Protein 5GY2 (pdb70)

Foldseek 3Di:
DQFDDDDQETEQDPRQDQAQDDDDQRRQEYANEAYAPQEAEQVRCVSNLNHQYYEHEAHPEHREQEANSCANVLNHAEYEHENRACYHYDQRSPPNPCRHAYYEYEQHQDEQCCFAGNNCLSPLQYAEYHHENYAYAAQAHHQSLLRSQNHAYYAHHNHQHQAAACNRQVNQAQEEHAEDHPEQNQNPLQDDPRPCLVVRAASHHNYEYAEYHHANHQPQLSSQLSNLLRNQQHAYAEYEHANNQNQAQAPPGRPGHHAAQRSNQSCLNHLYAEYEHANHQHAELYANRCQSNQNYAYYEHEHHAYAYYDQNSQANPQNYAEYHHHQYAHQAAEQRRPPNHQNYAYYAPENYAHAAYHDARCVSHQNHAYEEHEQYAYQAYDACNCVSNVNHQAYEDANYAHALDPPRLVRVLCVCLVPVRHYDDFHAHHPVRHGSVVDHHD/DLLVLLVQLLVLLVLLLVLLVLLLVLLVVLLVLLVVLLVLLVVLVVQDPVRLVVQVVSQVVNQVSLVVQQVSLPPRDDPPHRQAQQPCQPVADKTDNDSDPPPIDGHGAHHRHCVVLVQNPDGSNPCVPVPSVNNSVSSVSSSVNSVVSSVVSVVSNVVSVVSNVVSVD/DWDDDPLETEQEQPQDQAQDDDDQQRAAYANEAYAHQEAECVRCVSNLNHQYYEHEAHPERREQEANSCANVLNHAYYEHENRACYHYDQNSPPRPCNHAEYEYAQHQDEQCCQAGNNCLSPLQYAEYHHENYQYAAQAHHQSLLRSQNHAYYAHHNHQHQAAACNRQVNQAQEEHAYDHPEQNQNPLQDDPRPCLVVRAARHHNYEYAEYHHEQHQPQLSSLLSNLLRNQQHAYAEYEHANNQNQAQAPPGRPGHHAAQRSNLSCLNHLYAEYEHEHHQHAELDANRPQSNQNYAYYEHEHHAYAYYDQNSCPNPQNYAEYHHHQYAHQAAEQRRCANPQRYAYYAPANYAHAAYHDQRCVRYQNHAEEEHEHYAYQAYDACNCVSNPNHQAYEHANYAHALDPPRLVRVLCVCLVVVNRYDDFHAHHPVRHGSVPDHHD/DLLVLLVQLLVLLVLLLVLLVLLLVLLVVLLVLLVVLLVLLVVLVPQDPVRLVVQVVSQVVNQVSLVVQQVSLPPRDDPRHRQAQQPQQVQADKTDNDSDPPPIDGDGHHHRHCVVLVQNPDGSNPCVPVPSVNNSVSSVSSSVSSVVSSVVSVVSNVVSVVSNVVSVD

InterPro domains:
  IPR000372 Leucine-rich repeat N-terminal domain [PF01462] (23-50)
  IPR000372 Leucine-rich repeat N-terminal domain [SM00013] (23-55)
  IPR001611 Leucine-rich repeat [PF13855] (54-111)
  IPR001611 Leucine-rich repeat [PS51450] (76-97)
  IPR001611 Leucine-rich repeat [PS51450] (100-121)
  IPR003591 Leucine-rich repeat, typical subtype [SM00369] (54-73)
  IPR003591 Leucine-rich repeat, typical subtype [SM00369] (74-97)
  IPR003591 Leucine-rich repeat, typical subtype [SM00369] (98-121)
  IPR003591 Leucine-rich repeat, typical subtype [SM00369] (122-145)
  IPR032675 Leucine-rich repeat domain superfamily [G3DSA:3.80.10.10] (23-119)
  IPR032675 Leucine-rich repeat domain superfamily [G3DSA:3.80.10.10] (120-199)
  IPR050541 Leucine-rich repeat and transmembrane domain-containing protein [PTHR24369] (61-188)

Secondary structure (DSSP, 8-state):
--SEEETTEEE-TTS--SSPPP--TT--EEE--SS---EE-TTTTTT-TT-SEEE--S-STT-EE-TTTTTT-TT--EEE-TT-TT-EE-TTTTTT-TT--EEE-TTS--BTHHHHSSTTTT-TT--EEE-TTSB--S----GGGGG-TT--EEE-TT--B----TTTTGGGTT-EEEEEE-TT-B-TT-STT-GGGGT---TTTT-EEEEEE-TTS---HHHHHHHHHHTTT-EEEEEE-TT-TTTS--TT--SSPPP-TTTTGGGGGS---EEE--SS---EE-TTTTTT-TT--EEE-TTS---EE-TTTTTT-TT--EEE--SS----B-TTTT-S-TT--EEE--SS----B-TTTTTT-TT--EEE--SS--S---TTTTTT-TT--EEE--SS-B---TTTTHHHHHHHHHTTTTB-S--BBTTT--BGGG----/--EEETTEEE-TTS--SSPPP--TT--EEE--SS---EE-TTTTTT-TT-SEEE--S-SS--EE-TTTTTT-TT--EEE-TT-TT-EE-TTTTTT-TT--EEE-TTS--BTHHHHSSTTTT-TT--EEE-TTSB--S----GGGGG-TT--EEE-TT--B----TTTTGGGTT-EEEEEE-TT-B-TT-STT-GGGGG---TTTT-EEEEEE-TTS---HHHHHHHHHHTTT-EEEEEE-TT-TTTS--TT--SSPPP-TTTTGGGGGS---EEE--SS---EE-TTTTTT-TT--EEE-TTS---EE-TTTTTT-TT--EEE--SS----B-TTTSTT-TT--EEE--SS----B-TTTTTT-TT--EEE--SS--S---TTTTTT-TT--EEE--SS-B---TTTTHHHHHHHHHTTTTB-S--BBTTT--BGGG----/-HHHHHHHHHHHHHHHHHHHHHHHHHHHHHHHHHHHHHHHHHHHHT--STTTTHHHHHHHHHHHHHHHHHHHHHH-EETTEESSSSTTTTT-EEEE-SSSTT-EEEE-----SHHHHT-TT--TT-TTTS-HHHHHHHHHHHHHHHHHHHHHHHHHHHHHHHHHHHHH-/-HHHHHHHHHHHHHHHHHHHHHHHHHHHHHHHHHHHHHHHHHHHHT--STTTTHHHHHHHHHHHHHHHHHHHHHH-EETTEESSSSTTTTT-EEEE-SSSTT-EEEE-----SHHHHT-TT--TT-TTTS-HHHHHHHHHHHHHHHHHHHHHHHHHHHHHHHHHHHHH-

Structure (mmCIF, N/CA/C/O backbone):
data_5GY2
#
_entry.id   5GY2
#
_cell.length_a   78.146
_cell.length_b   54.281
_cell.length_c   165.980
_cell.angle_alpha   90.00
_cell.angle_beta   98.62
_cell.angle_gamma   90.00
#
_symmetry.space_group_name_H-M   'P 1 21 1'
#
loop_
_entity.id
_entity.type
_entity.pdbx_description
1 polymer 'Tlr5b protein,Variable lymphocyte receptor B'
2 polymer Flagellin
3 branched 2-acetamido-2-deoxy-beta-D-glucopyranose-(1-4)-2-acetamido-2-deoxy-beta-D-glucopyranose
4 non-polymer 2-acetamido-2-deoxy-beta-D-glucopyranose
5 non-polymer 'TETRAETHYLENE GLYCOL'
6 water water
#
loop_
_atom_site.group_PDB
_atom_site.id
_atom_site.type_symbol
_atom_site.label_atom_id
_atom_site.label_alt_id
_atom_site.label_comp_id
_atom_site.label_asym_id
_atom_site.label_entity_id
_atom_site.label_seq_id
_atom_site.pdbx_PDB_ins_code
_atom_site.Cartn_x
_atom_site.Cartn_y
_atom_site.Cartn_z
_atom_site.occupancy
_atom_site.B_iso_or_equiv
_atom_site.auth_seq_id
_atom_site.auth_comp_id
_atom_site.auth_asym_id
_atom_site.auth_atom_id
_atom_site.pdbx_PDB_model_num
ATOM 1 N N . SER A 1 6 ? 28.411 -13.852 35.172 1.00 46.51 23 SER A N 1
ATOM 2 C CA . SER A 1 6 ? 27.711 -12.865 36.100 1.00 48.06 23 SER A CA 1
ATOM 3 C C . SER A 1 6 ? 27.225 -13.447 37.462 1.00 47.20 23 SER A C 1
ATOM 4 O O . SER A 1 6 ? 26.705 -14.547 37.516 1.00 47.99 23 SER A O 1
ATOM 7 N N . GLU A 1 7 ? 27.357 -12.675 38.539 1.00 47.78 24 GLU A N 1
ATOM 8 C CA . GLU A 1 7 ? 26.977 -13.123 39.924 1.00 47.54 24 GLU A CA 1
ATOM 9 C C . GLU A 1 7 ? 25.458 -13.275 40.151 1.00 45.39 24 GLU A C 1
ATOM 10 O O . GLU A 1 7 ? 24.988 -14.168 40.856 1.00 46.59 24 GLU A O 1
ATOM 16 N N . CYS A 1 8 ? 24.741 -12.323 39.583 1.00 42.63 25 CYS A N 1
ATOM 17 C CA . CYS A 1 8 ? 23.311 -12.117 39.696 1.00 41.12 25 CYS A CA 1
ATOM 18 C C . CYS A 1 8 ? 22.550 -12.932 38.674 1.00 40.73 25 CYS A C 1
ATOM 19 O O . CYS A 1 8 ? 23.101 -13.375 37.703 1.00 41.02 25 CYS A O 1
ATOM 22 N N . SER A 1 9 ? 21.249 -13.054 38.859 1.00 39.97 26 SER A N 1
ATOM 23 C CA . SER A 1 9 ? 20.392 -13.618 37.819 1.00 40.13 26 SER A CA 1
ATOM 24 C C . SER A 1 9 ? 19.782 -12.469 36.991 1.00 39.47 26 SER A C 1
ATOM 25 O O . SER A 1 9 ? 18.968 -11.687 37.503 1.00 38.01 26 SER A O 1
ATOM 28 N N . VAL A 1 10 ? 20.212 -12.333 35.732 1.00 39.91 27 VAL A N 1
ATOM 29 C CA . VAL A 1 10 ? 19.724 -11.275 34.834 1.00 39.79 27 VAL A CA 1
ATOM 30 C C . VAL A 1 10 ? 18.787 -11.827 33.765 1.00 40.28 27 VAL A C 1
ATOM 31 O O . VAL A 1 10 ? 19.220 -12.574 32.920 1.00 41.37 27 VAL A O 1
ATOM 35 N N . ILE A 1 11 ? 17.516 -11.465 33.815 1.00 39.90 28 ILE A N 1
ATOM 36 C CA . ILE A 1 11 ? 16.531 -11.890 32.818 1.00 40.73 28 ILE A CA 1
ATOM 37 C C . ILE A 1 11 ? 15.920 -10.624 32.216 1.00 39.93 28 ILE A C 1
ATOM 38 O O . ILE A 1 11 ? 15.145 -9.915 32.890 1.00 38.13 28 ILE A O 1
ATOM 43 N N . GLY A 1 12 ? 16.288 -10.338 30.971 1.00 39.45 29 GLY A N 1
ATOM 44 C CA . GLY A 1 12 ? 15.741 -9.205 30.232 1.00 39.37 29 GLY A CA 1
ATOM 45 C C . GLY A 1 12 ? 16.170 -7.892 30.841 1.00 38.16 29 GLY A C 1
ATOM 46 O O . GLY A 1 12 ? 17.344 -7.601 30.906 1.00 38.35 29 GLY A O 1
ATOM 47 N N . TYR A 1 13 ? 15.210 -7.127 31.324 1.00 37.26 30 TYR A N 1
ATOM 48 C CA . TYR A 1 13 ? 15.494 -5.840 31.995 1.00 36.62 30 TYR A CA 1
ATOM 49 C C . TYR A 1 13 ? 15.758 -5.919 33.517 1.00 34.96 30 TYR A C 1
ATOM 50 O O . TYR A 1 13 ? 16.070 -4.891 34.168 1.00 33.81 30 TYR A O 1
ATOM 59 N N . ASN A 1 14 ? 15.637 -7.130 34.071 1.00 33.75 31 ASN A N 1
ATOM 60 C CA . ASN A 1 14 ? 15.661 -7.352 35.521 1.00 32.91 31 ASN A CA 1
ATOM 61 C C . ASN A 1 14 ? 16.959 -7.992 36.000 1.00 32.38 31 ASN A C 1
ATOM 62 O O . ASN A 1 14 ? 17.306 -9.075 35.540 1.00 31.42 31 ASN A O 1
ATOM 67 N N . ALA A 1 15 ? 17.657 -7.346 36.941 1.00 30.56 32 ALA A N 1
ATOM 68 C CA . ALA A 1 15 ? 18.779 -8.003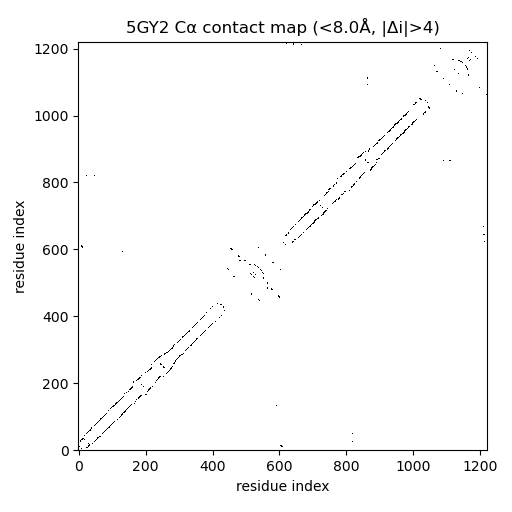 37.636 1.00 30.28 32 ALA A CA 1
ATOM 69 C C . ALA A 1 15 ? 18.378 -8.350 39.056 1.00 29.48 32 ALA A C 1
ATOM 70 O O . ALA A 1 15 ? 18.163 -7.452 39.900 1.00 28.43 32 ALA A O 1
ATOM 72 N N . ILE A 1 16 ? 18.244 -9.644 39.311 1.00 28.62 33 ILE A N 1
ATOM 73 C CA . ILE A 1 16 ? 17.955 -10.136 40.648 1.00 28.17 33 ILE A CA 1
ATOM 74 C C . ILE A 1 16 ? 19.256 -10.524 41.346 1.00 28.50 33 ILE A C 1
ATOM 75 O O . ILE A 1 16 ? 19.862 -11.551 41.021 1.00 28.66 33 ILE A O 1
ATOM 80 N N . CYS A 1 17 ? 19.674 -9.700 42.307 1.00 28.12 34 CYS A N 1
ATOM 81 C CA . CYS A 1 17 ? 20.954 -9.877 42.997 1.00 29.56 34 CYS A CA 1
ATOM 82 C C . CYS A 1 17 ? 20.791 -10.195 44.496 1.00 29.76 34 CYS A C 1
ATOM 83 O O . CYS A 1 17 ? 21.694 -9.925 45.322 1.00 30.31 34 CYS A O 1
ATOM 86 N N . ILE A 1 18 ? 19.646 -10.776 44.843 1.00 29.07 35 ILE A N 1
ATOM 87 C CA . ILE A 1 18 ? 19.276 -11.020 46.240 1.00 28.42 35 ILE A CA 1
ATOM 88 C C . ILE A 1 18 ? 20.176 -12.071 46.876 1.00 29.62 35 ILE A C 1
ATOM 89 O O . ILE A 1 18 ? 20.389 -13.137 46.300 1.00 28.49 35 ILE A O 1
ATOM 94 N N . ASN A 1 19 ? 20.680 -11.774 48.069 1.00 29.97 36 ASN A N 1
ATOM 95 C CA . ASN A 1 19 ? 21.396 -12.771 48.869 1.00 32.19 36 ASN A CA 1
ATOM 96 C C . ASN A 1 19 ? 22.537 -13.441 48.144 1.00 32.98 36 ASN A C 1
ATOM 97 O O . ASN A 1 19 ? 22.567 -14.663 47.997 1.00 34.13 36 ASN A O 1
ATOM 102 N N . ARG A 1 20 ? 23.492 -12.640 47.710 1.00 33.42 37 ARG A N 1
ATOM 103 C CA . ARG A 1 20 ? 24.618 -13.120 46.908 1.00 34.17 37 ARG A CA 1
ATOM 104 C C . ARG A 1 20 ? 25.951 -12.835 47.575 1.00 34.47 37 ARG A C 1
ATOM 105 O O . ARG A 1 20 ? 26.996 -12.987 46.962 1.00 34.47 37 ARG A O 1
ATOM 113 N N . GLY A 1 21 ? 25.910 -12.417 48.835 1.00 33.96 38 GLY A N 1
ATOM 114 C CA . GLY A 1 21 ? 27.130 -12.105 49.578 1.00 34.47 38 GLY A CA 1
ATOM 115 C C . GLY A 1 21 ? 27.891 -10.942 48.977 1.00 34.51 38 GLY A C 1
ATOM 116 O O . GLY A 1 21 ? 29.098 -10.875 49.085 1.00 36.57 38 GLY A O 1
ATOM 117 N N . LEU A 1 22 ? 27.184 -10.018 48.349 1.00 33.29 39 LEU A N 1
ATOM 118 C CA . LEU A 1 22 ? 27.809 -8.860 47.753 1.00 32.92 39 LEU A CA 1
ATOM 119 C C . LEU A 1 22 ? 28.193 -7.822 48.798 1.00 32.98 39 LEU A C 1
ATOM 120 O O . LEU A 1 22 ? 27.389 -7.553 49.680 1.00 31.72 39 LEU A O 1
ATOM 125 N N . HIS A 1 23 ? 29.383 -7.217 48.658 1.00 33.86 40 HIS A N 1
ATOM 126 C CA . HIS A 1 23 ? 29.803 -6.078 49.491 1.00 34.45 40 HIS A CA 1
ATOM 127 C C . HIS A 1 23 ? 29.781 -4.735 48.750 1.00 34.28 40 HIS A C 1
ATOM 128 O O . HIS A 1 23 ? 30.002 -3.686 49.356 1.00 33.42 40 HIS A O 1
ATOM 135 N N . GLN A 1 24 ? 29.506 -4.779 47.437 1.00 34.24 41 GLN A N 1
ATOM 136 C CA . GLN A 1 24 ? 29.336 -3.590 46.617 1.00 33.59 41 GLN A CA 1
ATOM 137 C C . GLN A 1 24 ? 28.360 -3.890 45.485 1.00 32.74 41 GLN A C 1
ATOM 138 O O . GLN A 1 24 ? 28.045 -5.053 45.216 1.00 31.54 41 GLN A O 1
ATOM 144 N N . VAL A 1 25 ? 27.907 -2.837 44.814 1.00 32.13 42 VAL A N 1
ATOM 145 C CA . VAL A 1 25 ? 27.059 -2.983 43.628 1.00 31.41 42 VAL A CA 1
ATOM 146 C C . VAL A 1 25 ? 27.855 -3.750 42.577 1.00 32.20 42 VAL A C 1
ATOM 147 O O . VAL A 1 25 ? 28.949 -3.352 42.215 1.00 32.18 42 VAL A O 1
ATOM 151 N N . PRO A 1 26 ? 27.306 -4.870 42.094 1.00 32.26 43 PRO A N 1
ATOM 152 C CA . PRO A 1 26 ? 28.011 -5.704 41.116 1.00 33.52 43 PRO A CA 1
ATOM 153 C C . PRO A 1 26 ? 27.955 -5.133 39.711 1.00 34.63 43 PRO A C 1
ATOM 154 O O . PRO A 1 26 ? 27.175 -4.217 39.422 1.00 34.52 43 PRO A O 1
ATOM 158 N N . GLU A 1 27 ? 28.773 -5.696 38.839 1.00 36.10 44 GLU A N 1
ATOM 159 C CA . GLU A 1 27 ? 28.754 -5.345 37.425 1.00 37.20 44 GLU A CA 1
ATOM 160 C C . GLU A 1 27 ? 27.528 -5.950 36.731 1.00 36.67 44 GLU A C 1
ATOM 161 O O . GLU A 1 27 ? 27.252 -7.121 36.890 1.00 36.17 44 GLU A O 1
ATOM 167 N N . LEU A 1 28 ? 26.813 -5.136 35.953 1.00 36.56 45 LEU A N 1
ATOM 168 C CA . LEU A 1 28 ? 25.551 -5.558 35.330 1.00 36.06 45 LEU A CA 1
ATOM 169 C C . LEU A 1 28 ? 25.349 -4.933 33.958 1.00 36.87 45 LEU A C 1
ATOM 170 O O . LEU A 1 28 ? 25.872 -3.852 33.683 1.00 37.07 45 LEU A O 1
ATOM 175 N N . PRO A 1 29 ? 24.587 -5.609 33.076 1.00 37.30 46 PRO A N 1
ATOM 176 C CA . PRO A 1 29 ? 24.394 -5.020 31.743 1.00 37.41 46 PRO A CA 1
ATOM 177 C C . PRO A 1 29 ? 23.778 -3.644 31.849 1.00 36.63 46 PRO A C 1
ATOM 178 O O . PRO A 1 29 ? 22.858 -3.428 32.636 1.00 35.72 46 PRO A O 1
ATOM 182 N N . ALA A 1 30 ? 24.300 -2.726 31.051 1.00 36.54 47 ALA A N 1
ATOM 183 C CA . ALA A 1 30 ? 23.850 -1.339 31.063 1.00 36.29 47 ALA A CA 1
ATOM 184 C C . ALA A 1 30 ? 22.348 -1.180 30.796 1.00 34.95 47 ALA A C 1
ATOM 185 O O . ALA A 1 30 ? 21.751 -0.197 31.171 1.00 33.77 47 ALA A O 1
ATOM 187 N N . HIS A 1 31 ? 21.743 -2.136 30.116 1.00 35.75 48 HIS A N 1
ATOM 188 C CA . HIS A 1 31 ? 20.318 -2.029 29.780 1.00 35.74 48 HIS A CA 1
ATOM 189 C C . HIS A 1 31 ? 19.326 -2.464 30.869 1.00 34.84 48 HIS A C 1
ATOM 190 O O . HIS A 1 31 ? 18.117 -2.331 30.648 1.00 34.36 48 HIS A O 1
ATOM 197 N N . VAL A 1 32 ? 19.792 -2.984 32.026 1.00 34.51 49 VAL A N 1
ATOM 198 C CA . VAL A 1 32 ? 18.869 -3.354 33.121 1.00 32.47 49 VAL A CA 1
ATOM 199 C C . VAL A 1 32 ? 18.219 -2.094 33.685 1.00 31.91 49 VAL A C 1
ATOM 200 O O . VAL A 1 32 ? 18.878 -1.064 33.803 1.00 32.69 49 VAL A O 1
ATOM 204 N N . ASN A 1 33 ? 16.918 -2.154 33.951 1.00 30.02 50 ASN A N 1
ATOM 205 C CA . ASN A 1 33 ? 16.201 -1.044 34.540 1.00 29.23 50 ASN A CA 1
ATOM 206 C C . ASN A 1 33 ? 15.543 -1.357 35.911 1.00 27.97 50 ASN A C 1
ATOM 207 O O . ASN A 1 33 ? 14.905 -0.487 36.504 1.00 27.07 50 ASN A O 1
ATOM 212 N N . TYR A 1 34 ? 15.735 -2.582 36.385 1.00 27.00 51 TYR A N 1
ATOM 213 C CA . TYR A 1 34 ? 15.181 -3.103 37.631 1.00 26.60 51 TYR A CA 1
ATOM 214 C C . TYR A 1 34 ? 16.285 -3.897 38.323 1.00 25.90 51 TYR A C 1
ATOM 215 O O . TYR A 1 34 ? 16.805 -4.843 37.770 1.00 26.73 51 TYR A O 1
ATOM 224 N N . VAL A 1 35 ? 16.659 -3.505 39.523 1.00 25.57 52 VAL A N 1
ATOM 225 C CA . VAL A 1 35 ? 17.723 -4.170 40.269 1.00 25.13 52 VAL A CA 1
ATOM 226 C C . VAL A 1 35 ? 17.252 -4.398 41.705 1.00 25.73 52 VAL A C 1
ATOM 227 O O . VAL A 1 35 ? 16.785 -3.445 42.386 1.00 24.85 52 VAL A O 1
ATOM 231 N N . ASP A 1 36 ? 17.363 -5.650 42.148 1.00 25.31 53 ASP A N 1
ATOM 232 C CA . ASP A 1 36 ? 17.118 -6.021 43.511 1.00 25.51 53 ASP A CA 1
ATOM 233 C C . ASP A 1 36 ? 18.422 -6.488 44.149 1.00 24.95 53 ASP A C 1
ATOM 234 O O . ASP A 1 36 ? 18.929 -7.556 43.851 1.00 24.12 53 ASP A O 1
ATOM 239 N N . LEU A 1 37 ? 18.927 -5.686 45.075 1.00 24.23 54 LEU A N 1
ATOM 240 C CA . LEU A 1 37 ? 20.125 -6.034 45.839 1.00 24.61 54 LEU A CA 1
ATOM 241 C C . LEU A 1 37 ? 19.837 -6.357 47.285 1.00 23.65 54 LEU A C 1
ATOM 242 O O . LEU A 1 37 ? 20.737 -6.279 48.128 1.00 24.05 54 LEU A O 1
ATOM 247 N N . SER A 1 38 ? 18.601 -6.712 47.601 1.00 22.56 55 SER A N 1
ATOM 248 C CA . SER A 1 38 ? 18.253 -6.974 48.991 1.00 23.33 55 SER A CA 1
ATOM 249 C C . SER A 1 38 ? 19.022 -8.145 49.613 1.00 23.94 55 SER A C 1
ATOM 250 O O . SER A 1 38 ? 19.465 -9.063 48.909 1.00 23.97 55 SER A O 1
ATOM 253 N N . LEU A 1 39 ? 19.180 -8.076 50.931 1.00 24.26 56 LEU A N 1
ATOM 254 C CA . LEU A 1 39 ? 19.760 -9.163 51.737 1.00 25.22 56 LEU A CA 1
ATOM 255 C C . LEU A 1 39 ? 21.219 -9.384 51.373 1.00 26.49 56 LEU A C 1
ATOM 256 O O . LEU A 1 39 ? 21.644 -10.534 51.252 1.00 26.48 56 LEU A O 1
ATOM 261 N N . ASN A 1 40 ? 21.966 -8.298 51.158 1.00 26.20 57 ASN A N 1
ATOM 262 C CA . ASN A 1 40 ? 23.417 -8.415 50.972 1.00 27.03 57 ASN A CA 1
ATOM 263 C C . ASN A 1 40 ? 24.152 -7.732 52.112 1.00 27.77 57 ASN A C 1
ATOM 264 O O . ASN A 1 40 ? 23.518 -7.373 53.112 1.00 26.63 57 ASN A O 1
ATOM 269 N N . SER A 1 41 ? 25.477 -7.590 51.985 1.00 28.65 58 SER A N 1
ATOM 270 C CA . SER A 1 41 ? 26.283 -6.982 53.015 1.00 29.59 58 SER A CA 1
ATOM 271 C C . SER A 1 41 ? 26.946 -5.723 52.513 1.00 30.10 58 SER A C 1
ATOM 272 O O . SER A 1 41 ? 28.123 -5.489 52.783 1.00 30.47 58 SER A O 1
ATOM 275 N N . ILE A 1 42 ? 26.184 -4.898 51.816 1.00 29.92 59 ILE A N 1
ATOM 276 C CA . ILE A 1 42 ? 26.705 -3.613 51.348 1.00 30.52 59 ILE A CA 1
ATOM 277 C C . ILE A 1 42 ? 26.722 -2.658 52.525 1.00 30.40 59 ILE A C 1
ATOM 278 O O . ILE A 1 42 ? 25.668 -2.321 53.085 1.00 29.69 59 ILE A O 1
ATOM 283 N N . ALA A 1 43 ? 27.922 -2.241 52.912 1.00 31.62 60 ALA A N 1
ATOM 284 C CA . ALA A 1 43 ? 28.116 -1.361 54.081 1.00 32.49 60 ALA A CA 1
ATOM 285 C C . ALA A 1 43 ? 27.965 0.157 53.725 1.00 32.90 60 ALA A C 1
ATOM 286 O O . ALA A 1 43 ? 27.542 0.965 54.547 1.00 32.54 60 ALA A O 1
ATOM 288 N N . GLU A 1 44 ? 28.298 0.514 52.494 1.00 33.98 61 GLU A N 1
ATOM 289 C CA . GLU A 1 44 ? 28.317 1.907 52.036 1.00 35.31 61 GLU A CA 1
ATOM 290 C C . GLU A 1 44 ? 27.941 2.021 50.536 1.00 34.90 61 GLU A C 1
ATOM 291 O O . GLU A 1 44 ? 28.378 1.226 49.738 1.00 35.16 61 GLU A O 1
ATOM 297 N N . LEU A 1 45 ? 27.101 2.981 50.190 1.00 34.09 62 LEU A N 1
ATOM 298 C CA . LEU A 1 45 ? 26.822 3.322 48.809 1.00 34.14 62 LEU A CA 1
ATOM 299 C C . LEU A 1 45 ? 27.264 4.757 48.600 1.00 35.04 62 LEU A C 1
ATOM 300 O O . LEU A 1 45 ? 27.085 5.611 49.502 1.00 35.56 62 LEU A O 1
ATOM 305 N N . ASN A 1 46 ? 27.851 5.016 47.437 1.00 36.02 63 ASN A N 1
ATOM 306 C CA . ASN A 1 46 ? 28.208 6.366 47.027 1.00 36.95 63 ASN A CA 1
ATOM 307 C C . ASN A 1 46 ? 27.992 6.566 45.511 1.00 36.27 63 ASN A C 1
ATOM 308 O O . ASN A 1 46 ? 27.483 5.688 44.831 1.00 34.78 63 ASN A O 1
ATOM 313 N N . GLU A 1 47 ? 28.368 7.730 44.997 1.00 36.44 64 GLU A N 1
ATOM 314 C CA . GLU A 1 47 ? 28.054 8.085 43.615 1.00 36.51 64 GLU A CA 1
ATOM 315 C C . GLU A 1 47 ? 28.635 7.115 42.584 1.00 35.78 64 GLU A C 1
ATOM 316 O O . GLU A 1 47 ? 28.023 6.918 41.543 1.00 35.76 64 GLU A O 1
ATOM 322 N N . THR A 1 48 ? 29.784 6.502 42.875 1.00 35.06 65 THR A N 1
ATOM 323 C CA A THR A 1 48 ? 30.297 5.434 42.008 0.50 35.20 65 THR A CA 1
ATOM 324 C CA B THR A 1 48 ? 30.316 5.423 42.049 0.50 34.59 65 THR A CA 1
ATOM 325 C C . THR A 1 48 ? 29.399 4.189 42.001 1.00 33.78 65 THR A C 1
ATOM 326 O O . THR A 1 48 ? 29.398 3.454 41.039 1.00 33.94 65 THR A O 1
ATOM 333 N N . SER A 1 49 ? 28.624 3.947 43.054 1.00 32.34 66 SER A N 1
ATOM 334 C CA . SER A 1 49 ? 27.847 2.695 43.115 1.00 31.09 66 SER A CA 1
ATOM 335 C C . SER A 1 49 ? 26.902 2.431 41.928 1.00 29.98 66 SER A C 1
ATOM 336 O O . SER A 1 49 ? 26.852 1.322 41.444 1.00 29.44 66 SER A O 1
ATOM 339 N N . PHE A 1 50 ? 26.158 3.440 41.486 1.00 29.55 67 PHE A N 1
ATOM 340 C CA . PHE A 1 50 ? 25.165 3.280 40.420 1.00 28.85 67 PHE A CA 1
ATOM 341 C C . PHE A 1 50 ? 25.537 4.014 39.126 1.00 29.74 67 PHE A C 1
ATOM 342 O O . PHE A 1 50 ? 24.701 4.164 38.209 1.00 29.23 67 PHE A O 1
ATOM 350 N N . SER A 1 51 ? 26.811 4.394 39.041 1.00 29.92 68 SER A N 1
ATOM 351 C CA . SER A 1 51 ? 27.323 5.201 37.937 1.00 31.22 68 SER A CA 1
ATOM 352 C C . SER A 1 51 ? 27.330 4.435 36.621 1.00 31.14 68 SER A C 1
ATOM 353 O O . SER A 1 51 ? 27.435 5.063 35.614 1.00 31.53 68 SER A O 1
ATOM 356 N N . ARG A 1 52 ? 27.268 3.100 36.639 1.00 30.64 69 ARG A N 1
ATOM 357 C CA . ARG A 1 52 ? 27.160 2.323 35.408 1.00 30.97 69 ARG A CA 1
ATOM 358 C C . ARG A 1 52 ? 25.731 1.850 35.068 1.00 29.82 69 ARG A C 1
ATOM 359 O O . ARG A 1 52 ? 25.533 1.173 34.029 1.00 29.75 69 ARG A O 1
ATOM 367 N N . LEU A 1 53 ? 24.753 2.215 35.898 1.00 28.20 70 LEU A N 1
ATOM 368 C CA . LEU A 1 53 ? 23.378 1.760 35.743 1.00 27.91 70 LEU A CA 1
ATOM 369 C C . LEU A 1 53 ? 22.381 2.925 35.565 1.00 27.87 70 LEU A C 1
ATOM 370 O O . LEU A 1 53 ? 21.292 2.904 36.130 1.00 27.59 70 LEU A O 1
ATOM 375 N N . GLN A 1 54 ? 22.738 3.914 34.770 1.00 28.65 71 GLN A N 1
ATOM 376 C CA . GLN A 1 54 ? 21.936 5.128 34.593 1.00 29.47 71 GLN A CA 1
ATOM 377 C C . GLN A 1 54 ? 20.451 4.915 34.207 1.00 29.13 71 GLN A C 1
ATOM 378 O O . GLN A 1 54 ? 19.629 5.812 34.383 1.00 27.73 71 GLN A O 1
ATOM 384 N N . ASP A 1 55 ? 20.095 3.745 33.706 1.00 28.89 72 ASP A N 1
ATOM 385 C CA . ASP A 1 55 ? 18.716 3.549 33.245 1.00 29.31 72 ASP A CA 1
ATOM 386 C C . ASP A 1 55 ? 17.774 2.937 34.285 1.00 28.54 72 ASP A C 1
ATOM 387 O O . ASP A 1 55 ? 16.620 2.685 33.964 1.00 28.09 72 ASP A O 1
ATOM 392 N N . LEU A 1 56 ? 18.233 2.759 35.521 1.00 27.76 73 LEU A N 1
ATOM 393 C CA . LEU A 1 56 ? 17.374 2.214 36.570 1.00 27.43 73 LEU A CA 1
ATOM 394 C C . LEU A 1 56 ? 16.051 2.970 36.725 1.00 26.83 73 LEU A C 1
ATOM 395 O O . LEU A 1 56 ? 16.034 4.204 36.777 1.00 27.48 73 LEU A O 1
ATOM 400 N N . GLN A 1 57 ? 14.958 2.214 36.753 1.00 25.93 74 GLN A N 1
ATOM 401 C CA . GLN A 1 57 ? 13.634 2.742 37.095 1.00 25.57 74 GLN A CA 1
ATOM 402 C C . GLN A 1 57 ? 13.156 2.251 38.465 1.00 24.83 74 GLN A C 1
ATOM 403 O O . GLN A 1 57 ? 12.390 2.930 39.118 1.00 22.82 74 GLN A O 1
ATOM 409 N N . PHE A 1 58 ? 13.602 1.061 38.863 1.00 24.49 75 PHE A N 1
ATOM 410 C CA . PHE A 1 58 ? 13.144 0.392 40.051 1.00 24.53 75 PHE A CA 1
ATOM 411 C C . PHE A 1 58 ? 14.409 -0.194 40.703 1.00 23.79 75 PHE A C 1
ATOM 412 O O . PHE A 1 58 ? 15.082 -1.032 40.112 1.00 23.68 75 PHE A O 1
ATOM 420 N N . LEU A 1 59 ? 14.700 0.250 41.907 1.00 23.48 76 LEU A N 1
ATOM 421 C CA . LEU A 1 59 ? 15.842 -0.204 42.714 1.00 23.51 76 LEU A CA 1
ATOM 422 C C . LEU A 1 59 ? 15.459 -0.574 44.171 1.00 23.46 76 LEU A C 1
ATOM 423 O O . LEU A 1 59 ? 14.890 0.245 44.942 1.00 22.14 76 LEU A O 1
ATOM 428 N N . LYS A 1 60 ? 15.824 -1.792 44.558 1.00 23.86 77 LYS A N 1
ATOM 429 C CA . LYS A 1 60 ? 15.671 -2.263 45.926 1.00 24.42 77 LYS A CA 1
ATOM 430 C C . LYS A 1 60 ? 17.048 -2.510 46.514 1.00 24.18 77 LYS A C 1
ATOM 431 O O . LYS A 1 60 ? 17.838 -3.187 45.918 1.00 24.74 77 LYS A O 1
ATOM 437 N N . VAL A 1 61 ? 17.334 -1.953 47.674 1.00 24.09 78 VAL A N 1
ATOM 438 C CA . VAL A 1 61 ? 18.521 -2.368 48.463 1.00 24.70 78 VAL A CA 1
ATOM 439 C C . VAL A 1 61 ? 18.098 -2.594 49.914 1.00 25.14 78 VAL A C 1
ATOM 440 O O . VAL A 1 61 ? 18.675 -2.030 50.853 1.00 24.87 78 VAL A O 1
ATOM 444 N N . GLU A 1 62 ? 17.105 -3.464 50.086 1.00 24.52 79 GLU A N 1
ATOM 445 C CA . GLU A 1 62 ? 16.521 -3.688 51.399 1.00 24.26 79 GLU A CA 1
ATOM 446 C C . GLU A 1 62 ? 17.366 -4.626 52.224 1.00 24.29 79 GLU A C 1
ATOM 447 O O . GLU A 1 62 ? 18.087 -5.478 51.688 1.00 23.59 79 GLU A O 1
ATOM 453 N N . GLN A 1 63 ? 17.280 -4.393 53.528 1.00 23.52 80 GLN A N 1
ATOM 454 C CA . GLN A 1 63 ? 17.765 -5.284 54.563 1.00 24.58 80 GLN A CA 1
ATOM 455 C C . GLN A 1 63 ? 19.161 -5.800 54.258 1.00 25.05 80 GLN A C 1
ATOM 456 O O . GLN A 1 63 ? 19.381 -6.991 54.123 1.00 25.15 80 GLN A O 1
ATOM 462 N N . GLN A 1 64 ? 20.102 -4.878 54.198 1.00 25.18 81 GLN A N 1
ATOM 463 C CA . GLN A 1 64 ? 21.493 -5.242 54.228 1.00 25.91 81 GLN A CA 1
ATOM 464 C C . GLN A 1 64 ? 21.875 -5.577 55.678 1.00 26.86 81 GLN A C 1
ATOM 465 O O . GLN A 1 64 ? 21.054 -5.416 56.596 1.00 26.50 81 GLN A O 1
ATOM 471 N N . THR A 1 65 ? 23.126 -5.985 55.898 1.00 28.05 82 THR A N 1
ATOM 472 C CA . THR A 1 65 ? 23.681 -6.028 57.256 1.00 29.31 82 THR A CA 1
ATOM 473 C C . THR A 1 65 ? 23.474 -4.655 57.886 1.00 29.57 82 THR A C 1
ATOM 474 O O . THR A 1 65 ? 23.463 -3.649 57.181 1.00 29.59 82 THR A O 1
ATOM 478 N N . PRO A 1 66 ? 23.278 -4.600 59.220 1.00 30.27 83 PRO A N 1
ATOM 479 C CA . PRO A 1 66 ? 22.924 -3.319 59.827 1.00 30.14 83 PRO A CA 1
ATOM 480 C C . PRO A 1 66 ? 23.953 -2.223 59.624 1.00 30.37 83 PRO A C 1
ATOM 481 O O . PRO A 1 66 ? 25.135 -2.497 59.555 1.00 31.94 83 PRO A O 1
ATOM 485 N N . GLY A 1 67 ? 23.499 -0.988 59.533 1.00 29.76 84 GLY A N 1
ATOM 486 C CA . GLY A 1 67 ? 24.409 0.152 59.478 1.00 29.44 84 GLY A CA 1
ATOM 487 C C . GLY A 1 67 ? 24.731 0.719 58.116 1.00 28.68 84 GLY A C 1
ATOM 488 O O . GLY A 1 67 ? 25.662 1.525 57.998 1.00 28.71 84 GLY A O 1
ATOM 489 N N . LEU A 1 68 ? 23.946 0.360 57.089 1.00 27.38 85 LEU A N 1
ATOM 490 C CA . LEU A 1 68 ? 24.209 0.863 55.736 1.00 26.62 85 LEU A CA 1
ATOM 491 C C . LEU A 1 68 ? 24.330 2.394 55.721 1.00 26.66 85 LEU A C 1
ATOM 492 O O . LEU A 1 68 ? 23.445 3.088 56.221 1.00 25.99 85 LEU A O 1
ATOM 497 N N . VAL A 1 69 ? 25.417 2.894 55.129 1.00 27.25 86 VAL A N 1
ATOM 498 C CA . VAL A 1 69 ? 25.669 4.326 54.921 1.00 27.56 86 VAL A CA 1
ATOM 499 C C . VAL A 1 69 ? 25.376 4.694 53.448 1.00 27.92 86 VAL A C 1
ATOM 500 O O . VAL A 1 69 ? 25.851 4.023 52.545 1.00 27.49 86 VAL A O 1
ATOM 504 N N . ILE A 1 70 ? 24.565 5.712 53.218 1.00 27.73 87 ILE A N 1
ATOM 505 C CA . ILE A 1 70 ? 24.281 6.191 51.864 1.00 28.33 87 ILE A CA 1
ATOM 506 C C . ILE A 1 70 ? 24.856 7.571 51.781 1.00 29.43 87 ILE A C 1
ATOM 507 O O . ILE A 1 70 ? 24.402 8.463 52.480 1.00 29.87 87 ILE A O 1
ATOM 512 N N . ARG A 1 71 ? 25.886 7.739 50.975 1.00 31.18 88 ARG A N 1
ATOM 513 C CA . ARG A 1 71 ? 26.541 9.034 50.852 1.00 33.15 88 ARG A CA 1
ATOM 514 C C . ARG A 1 71 ? 25.818 9.959 49.909 1.00 33.04 88 ARG A C 1
ATOM 515 O O . ARG A 1 71 ? 25.034 9.533 49.067 1.00 33.44 88 ARG A O 1
ATOM 523 N N . ASN A 1 72 ? 26.139 11.231 50.042 1.00 34.28 89 ASN A N 1
ATOM 524 C CA . ASN A 1 72 ? 25.708 12.253 49.111 1.00 35.76 89 ASN A CA 1
ATOM 525 C C . ASN A 1 72 ? 25.877 11.803 47.659 1.00 34.70 89 ASN A C 1
ATOM 526 O O . ASN A 1 72 ? 26.898 11.220 47.290 1.00 35.07 89 ASN A O 1
ATOM 531 N N . ASN A 1 73 ? 24.860 12.085 46.851 1.00 34.00 90 ASN A N 1
ATOM 532 C CA . ASN A 1 73 ? 24.873 11.873 45.402 1.00 34.35 90 ASN A CA 1
ATOM 533 C C . ASN A 1 73 ? 24.944 10.408 44.968 1.00 33.67 90 ASN A C 1
ATOM 534 O O . ASN A 1 73 ? 25.204 10.113 43.816 1.00 33.89 90 ASN A O 1
ATOM 539 N N . THR A 1 74 ? 24.652 9.499 45.883 1.00 32.49 91 THR A N 1
ATOM 540 C CA . THR A 1 74 ? 24.623 8.074 45.575 1.00 31.66 91 THR A CA 1
ATOM 541 C C . THR A 1 74 ? 23.748 7.767 44.357 1.00 31.39 91 THR A C 1
ATOM 542 O O . THR A 1 74 ? 24.121 6.971 43.519 1.00 31.26 91 THR A O 1
ATOM 546 N N . PHE A 1 75 ? 22.602 8.422 44.242 1.00 31.52 92 PHE A N 1
ATOM 547 C CA . PHE A 1 75 ? 21.704 8.187 43.100 1.00 32.35 92 PHE A CA 1
ATOM 548 C C . PHE A 1 75 ? 21.691 9.337 42.077 1.00 34.16 92 PHE A C 1
ATOM 549 O O . PHE A 1 75 ? 20.804 9.420 41.216 1.00 33.47 92 PHE A O 1
ATOM 557 N N . ARG A 1 76 ? 22.682 10.217 42.158 1.00 36.29 93 ARG A N 1
ATOM 558 C CA . ARG A 1 76 ? 22.736 11.348 41.243 1.00 38.23 93 ARG A CA 1
ATOM 559 C C . ARG A 1 76 ? 22.901 10.779 39.841 1.00 38.69 93 ARG A C 1
ATOM 560 O O . ARG A 1 76 ? 23.686 9.842 39.631 1.00 40.55 93 ARG A O 1
ATOM 568 N N . GLY A 1 77 ? 22.122 11.250 38.882 1.00 38.03 94 GLY A N 1
ATOM 569 C CA . GLY A 1 77 ? 22.236 10.650 37.533 1.00 37.93 94 GLY A CA 1
ATOM 570 C C . GLY A 1 77 ? 21.353 9.431 37.290 1.00 36.41 94 GLY A C 1
ATOM 571 O O . GLY A 1 77 ? 21.291 8.954 36.168 1.00 37.21 94 GLY A O 1
ATOM 572 N N . LEU A 1 78 ? 20.659 8.928 38.315 1.00 34.29 95 LEU A N 1
ATOM 573 C CA . LEU A 1 78 ? 19.582 7.970 38.090 1.00 32.61 95 LEU A CA 1
ATOM 574 C C . LEU A 1 78 ? 18.300 8.784 37.845 1.00 31.46 95 LEU A C 1
ATOM 575 O O . LEU A 1 78 ? 17.324 8.712 38.615 1.00 29.44 95 LEU A O 1
ATOM 580 N N . SER A 1 79 ? 18.293 9.527 36.752 1.00 30.85 96 SER A N 1
ATOM 581 C CA . SER A 1 79 ? 17.218 10.477 36.483 1.00 31.01 96 SER A CA 1
ATOM 582 C C . SER A 1 79 ? 15.965 9.791 35.965 1.00 29.84 96 SER A C 1
ATOM 583 O O . SER A 1 79 ? 14.933 10.436 35.834 1.00 29.94 96 SER A O 1
ATOM 586 N N . SER A 1 80 ? 16.059 8.492 35.684 1.00 28.73 97 SER A N 1
ATOM 587 C CA . SER A 1 80 ? 14.872 7.664 35.434 1.00 28.27 97 SER A CA 1
ATOM 588 C C . SER A 1 80 ? 14.309 6.854 36.597 1.00 26.32 97 SER A C 1
ATOM 589 O O . SER A 1 80 ? 13.335 6.126 36.377 1.00 24.82 97 SER A O 1
ATOM 592 N N . LEU A 1 81 ? 14.902 6.949 37.802 1.00 24.96 98 LEU A N 1
ATOM 593 C CA . LEU A 1 81 ? 14.479 6.118 38.915 1.00 24.47 98 LEU A CA 1
ATOM 594 C C . LEU A 1 81 ? 13.110 6.586 39.382 1.00 24.33 98 LEU A C 1
ATOM 595 O O . LEU A 1 81 ? 12.926 7.778 39.623 1.00 23.64 98 LEU A O 1
ATOM 600 N N . ILE A 1 82 ? 12.168 5.650 39.468 1.00 23.19 99 ILE A N 1
ATOM 601 C CA . ILE A 1 82 ? 10.777 5.946 39.825 1.00 23.92 99 ILE A CA 1
ATOM 602 C C . ILE A 1 82 ? 10.452 5.388 41.227 1.00 22.91 99 ILE A C 1
ATOM 603 O O . ILE A 1 82 ? 9.681 5.969 41.983 1.00 20.95 99 ILE A O 1
ATOM 608 N N . ILE A 1 83 ? 11.035 4.225 41.541 1.00 22.94 100 ILE A N 1
ATOM 609 C CA . ILE A 1 83 ? 10.775 3.525 42.792 1.00 21.82 100 ILE A CA 1
ATOM 610 C C . ILE A 1 83 ? 12.111 3.154 43.423 1.00 21.49 100 ILE A C 1
ATOM 611 O O . ILE A 1 83 ? 12.928 2.496 42.791 1.00 21.87 100 ILE A O 1
ATOM 616 N N . LEU A 1 84 ? 12.330 3.621 44.644 1.00 21.12 101 LEU A N 1
ATOM 617 C CA . LEU A 1 84 ? 13.485 3.254 45.460 1.00 21.70 101 LEU A CA 1
ATOM 618 C C . LEU A 1 84 ? 13.024 2.647 46.819 1.00 21.07 101 LEU A C 1
ATOM 619 O O . LEU A 1 84 ? 12.305 3.266 47.583 1.00 20.61 101 LEU A O 1
ATOM 624 N N . LYS A 1 85 ? 13.461 1.447 47.109 1.00 21.54 102 LYS A N 1
ATOM 625 C CA . LYS A 1 85 ? 13.114 0.756 48.377 1.00 21.11 102 LYS A CA 1
ATOM 626 C C . LYS A 1 85 ? 14.375 0.476 49.151 1.00 21.46 102 LYS A C 1
ATOM 627 O O . LYS A 1 85 ? 15.246 -0.210 48.677 1.00 21.07 102 LYS A O 1
ATOM 633 N N . LEU A 1 86 ? 14.470 1.050 50.366 1.00 22.11 103 LEU A N 1
ATOM 634 C CA . LEU A 1 86 ? 15.610 0.875 51.250 1.00 22.27 103 LEU A CA 1
ATOM 635 C C . LEU A 1 86 ? 15.184 0.373 52.636 1.00 22.75 103 LEU A C 1
ATOM 636 O O . LEU A 1 86 ? 15.905 0.514 53.631 1.00 23.29 103 LEU A O 1
ATOM 641 N N . ASP A 1 87 ? 14.019 -0.266 52.678 1.00 22.47 104 ASP A N 1
ATOM 642 C CA . ASP A 1 87 ? 13.452 -0.829 53.917 1.00 21.65 104 ASP A CA 1
ATOM 643 C C . ASP A 1 87 ? 14.348 -1.829 54.682 1.00 21.90 104 ASP A C 1
ATOM 644 O O . ASP A 1 87 ? 15.155 -2.552 54.091 1.00 22.07 104 ASP A O 1
ATOM 649 N N . TYR A 1 88 ? 14.157 -1.860 56.008 1.00 20.98 105 TYR A N 1
ATOM 650 C CA . TYR A 1 88 ? 14.752 -2.857 56.903 1.00 21.09 105 TYR A CA 1
ATOM 651 C C . TYR A 1 88 ? 16.280 -2.772 56.938 1.00 21.30 105 TYR A C 1
ATOM 652 O O . TYR A 1 88 ? 16.942 -3.748 57.193 1.00 20.80 105 TYR A O 1
ATOM 661 N N . ASN A 1 89 ? 16.810 -1.570 56.694 1.00 21.23 106 ASN A N 1
ATOM 662 C CA . ASN A 1 89 ? 18.211 -1.271 56.945 1.00 22.75 106 ASN A CA 1
ATOM 663 C C . ASN A 1 89 ? 18.373 -0.671 58.323 1.00 23.60 106 ASN A C 1
ATOM 664 O O . ASN A 1 89 ? 18.189 0.543 58.568 1.00 23.28 106 ASN A O 1
ATOM 669 N N . GLN A 1 90 ? 18.673 -1.560 59.254 1.00 24.63 107 GLN A N 1
ATOM 670 C CA . GLN A 1 90 ? 18.771 -1.220 60.661 1.00 25.50 107 GLN A CA 1
ATOM 671 C C . GLN A 1 90 ? 19.930 -0.255 60.840 1.00 26.01 107 GLN A C 1
ATOM 672 O O . GLN A 1 90 ? 21.021 -0.474 60.305 1.00 25.63 107 GLN A O 1
ATOM 678 N N . PHE A 1 91 ? 19.650 0.805 61.588 1.00 26.20 108 PHE A N 1
ATOM 679 C CA . PHE A 1 91 ? 20.558 1.912 61.799 1.00 27.91 108 PHE A CA 1
ATOM 680 C C . PHE A 1 91 ? 21.064 2.535 60.521 1.00 27.49 108 PHE A C 1
ATOM 681 O O . PHE A 1 91 ? 22.240 2.830 60.420 1.00 28.09 108 PHE A O 1
ATOM 689 N N . LEU A 1 92 ? 20.168 2.720 59.550 1.00 27.42 109 LEU A N 1
ATOM 690 C CA . LEU A 1 92 ? 20.498 3.339 58.258 1.00 27.85 109 LEU A CA 1
ATOM 691 C C . LEU A 1 92 ? 21.110 4.723 58.470 1.00 28.86 109 LEU A C 1
ATOM 692 O O . LEU A 1 92 ? 20.580 5.535 59.246 1.00 28.98 109 LEU A O 1
ATOM 697 N N . GLN A 1 93 ? 22.224 4.987 57.791 1.00 29.74 110 GLN A N 1
ATOM 698 C CA . GLN A 1 93 ? 22.928 6.248 57.958 1.00 30.96 110 GLN A CA 1
ATOM 699 C C . GLN A 1 93 ? 22.849 7.030 56.650 1.00 30.53 110 GLN A C 1
ATOM 700 O O . GLN A 1 93 ? 23.546 6.701 55.698 1.00 30.97 110 GLN A O 1
ATOM 706 N N . LEU A 1 94 ? 22.018 8.066 56.624 1.00 29.48 111 LEU A N 1
ATOM 707 C CA . LEU A 1 94 ? 21.855 8.908 55.453 1.00 29.60 111 LEU A CA 1
ATOM 708 C C . LEU A 1 94 ? 22.627 10.200 55.589 1.00 30.66 111 LEU A C 1
ATOM 709 O O . LEU A 1 94 ? 22.432 10.932 56.551 1.00 30.97 111 LEU A O 1
ATOM 714 N N . GLU A 1 95 ? 23.468 10.522 54.610 1.00 31.09 112 GLU A N 1
ATOM 715 C CA . GLU A 1 95 ? 23.978 11.884 54.502 1.00 32.02 112 GLU A CA 1
ATOM 716 C C . GLU A 1 95 ? 22.864 12.767 53.943 1.00 31.92 112 GLU A C 1
ATOM 717 O O . GLU A 1 95 ? 21.935 12.277 53.290 1.00 32.33 112 GLU A O 1
ATOM 723 N N . THR A 1 96 ? 22.911 14.065 54.198 1.00 32.44 113 THR A N 1
ATOM 724 C CA . THR A 1 96 ? 21.739 14.890 53.907 1.00 32.31 113 THR A CA 1
ATOM 725 C C . THR A 1 96 ? 21.467 15.082 52.400 1.00 32.02 113 THR A C 1
ATOM 726 O O . THR A 1 96 ? 20.337 15.425 52.030 1.00 32.45 113 THR A O 1
ATOM 730 N N . GLY A 1 97 ? 22.461 14.850 51.542 1.00 31.27 114 GLY A N 1
ATOM 731 C CA . GLY A 1 97 ? 22.242 14.857 50.095 1.00 31.23 114 GLY A CA 1
ATOM 732 C C . GLY A 1 97 ? 22.182 13.469 49.461 1.00 30.25 114 GLY A C 1
ATOM 733 O O . GLY A 1 97 ? 22.456 13.309 48.259 1.00 30.83 114 GLY A O 1
ATOM 734 N N . ALA A 1 98 ? 21.855 12.469 50.270 1.00 29.27 115 ALA A N 1
ATOM 735 C CA . ALA A 1 98 ? 21.781 11.080 49.834 1.00 28.94 115 ALA A CA 1
ATOM 736 C C . ALA A 1 98 ? 20.876 10.932 48.618 1.00 28.88 115 ALA A C 1
ATOM 737 O O . ALA A 1 98 ? 21.127 10.093 47.744 1.00 28.69 115 ALA A O 1
ATOM 739 N N . PHE A 1 99 ? 19.827 11.754 48.551 1.00 28.34 116 PHE A N 1
ATOM 740 C CA . PHE A 1 99 ? 18.822 11.652 47.455 1.00 27.64 116 PHE A CA 1
ATOM 741 C C . PHE A 1 99 ? 18.935 12.713 46.379 1.00 28.31 116 PHE A C 1
ATOM 742 O O . PHE A 1 99 ? 18.027 12.830 45.534 1.00 27.51 116 PHE A O 1
ATOM 750 N N . ASN A 1 100 ? 20.053 13.449 46.365 1.00 28.88 117 ASN A N 1
ATOM 751 C CA . ASN A 1 100 ? 20.355 14.344 45.240 1.00 30.68 117 ASN A CA 1
ATOM 752 C C . ASN A 1 100 ? 20.164 13.658 43.888 1.00 30.19 117 ASN A C 1
ATOM 753 O O . ASN A 1 100 ? 20.521 12.491 43.724 1.00 30.42 117 ASN A O 1
ATOM 758 N N . GLY A 1 101 ? 19.583 14.382 42.941 1.00 30.53 118 GLY A N 1
ATOM 759 C CA . GLY A 1 101 ? 19.389 13.879 41.570 1.00 30.24 118 GLY A CA 1
ATOM 760 C C . GLY A 1 101 ? 18.086 13.145 41.272 1.00 28.84 118 GLY A C 1
ATOM 761 O O . GLY A 1 101 ? 17.759 12.848 40.086 1.00 28.76 118 GLY A O 1
ATOM 762 N N . LEU A 1 102 ? 17.279 12.940 42.297 1.00 27.70 119 LEU A N 1
ATOM 763 C CA . LEU A 1 102 ? 16.105 12.074 42.183 1.00 27.07 119 LEU A CA 1
ATOM 764 C C . LEU A 1 102 ? 14.817 12.864 42.004 1.00 27.00 119 LEU A C 1
ATOM 765 O O . LEU A 1 102 ? 13.777 12.576 42.637 1.00 25.90 119 LEU A O 1
ATOM 770 N N . ALA A 1 103 ? 14.875 13.847 41.124 1.00 27.79 120 ALA A N 1
ATOM 771 C CA . ALA A 1 103 ? 13.717 14.738 40.822 1.00 29.31 120 ALA A CA 1
ATOM 772 C C . ALA A 1 103 ? 12.514 13.987 40.226 1.00 29.13 120 ALA A C 1
ATOM 773 O O . ALA A 1 103 ? 11.368 14.436 40.372 1.00 29.79 120 ALA A O 1
ATOM 775 N N . ASN A 1 104 ? 12.760 12.851 39.588 1.00 28.57 121 ASN A N 1
ATOM 776 C CA . ASN A 1 104 ? 11.672 12.043 39.027 1.00 28.15 121 ASN A CA 1
ATOM 777 C C . ASN A 1 104 ? 11.157 10.882 39.875 1.00 27.30 121 ASN A C 1
ATOM 778 O O . ASN A 1 104 ? 10.225 10.171 39.441 1.00 26.70 121 ASN A O 1
ATOM 783 N N . LEU A 1 105 ? 11.761 10.665 41.057 1.00 25.68 122 LEU A N 1
ATOM 784 C CA . LEU A 1 105 ? 11.376 9.586 41.911 1.00 24.41 122 LEU A CA 1
ATOM 785 C C . LEU A 1 105 ? 9.931 9.785 42.330 1.00 24.17 122 LEU A C 1
ATOM 786 O O . LEU A 1 105 ? 9.551 10.885 42.715 1.00 23.24 122 LEU A O 1
ATOM 791 N N . GLU A 1 106 ? 9.163 8.699 42.313 1.00 23.88 123 GLU A N 1
ATOM 792 C CA . GLU A 1 106 ? 7.755 8.736 42.707 1.00 23.90 123 GLU A CA 1
ATOM 793 C C . GLU A 1 106 ? 7.427 8.009 44.016 1.00 23.54 123 GLU A C 1
ATOM 794 O O . GLU A 1 106 ? 6.466 8.372 44.695 1.00 22.66 123 GLU A O 1
ATOM 800 N N . VAL A 1 107 ? 8.183 6.961 44.327 1.00 22.61 124 VAL A N 1
ATOM 801 C CA . VAL A 1 107 ? 7.955 6.138 45.510 1.00 21.82 124 VAL A CA 1
ATOM 802 C C . VAL A 1 107 ? 9.274 5.977 46.252 1.00 21.48 124 VAL A C 1
ATOM 803 O O . VAL A 1 107 ? 10.291 5.620 45.650 1.00 22.08 124 VAL A O 1
ATOM 807 N N . LEU A 1 108 ? 9.272 6.286 47.535 1.00 21.08 125 LEU A N 1
ATOM 808 C CA . LEU A 1 108 ? 10.438 6.027 48.430 1.00 20.37 125 LEU A CA 1
ATOM 809 C C . LEU A 1 108 ? 9.971 5.249 49.668 1.00 19.51 125 LEU A C 1
ATOM 810 O O . LEU A 1 108 ? 9.128 5.740 50.404 1.00 19.48 125 LEU A O 1
ATOM 815 N N . THR A 1 109 ? 10.535 4.072 49.913 1.00 19.65 126 THR A N 1
ATOM 816 C CA . THR A 1 109 ? 10.156 3.295 51.078 1.00 19.63 126 THR A CA 1
ATOM 817 C C . THR A 1 109 ? 11.356 3.106 52.007 1.00 20.29 126 THR A C 1
ATOM 818 O O . THR A 1 109 ? 12.425 2.738 51.569 1.00 19.68 126 THR A O 1
ATOM 822 N N . LEU A 1 110 ? 11.130 3.403 53.293 1.00 19.56 127 LEU A N 1
ATOM 823 C CA . LEU A 1 110 ? 12.141 3.428 54.338 1.00 20.64 127 LEU A CA 1
ATOM 824 C C . LEU A 1 110 ? 11.559 2.868 55.647 1.00 20.61 127 LEU A C 1
ATOM 825 O O . LEU A 1 110 ? 11.705 3.445 56.715 1.00 21.87 127 LEU A O 1
ATOM 830 N N . THR A 1 111 ? 10.915 1.722 55.546 1.00 20.93 128 THR A N 1
ATOM 831 C CA . THR A 1 111 ? 10.345 1.031 56.696 1.00 20.45 128 THR A CA 1
ATOM 832 C C . THR A 1 111 ? 11.411 0.450 57.549 1.00 20.71 128 THR A C 1
ATOM 833 O O . THR A 1 111 ? 12.339 -0.165 57.047 1.00 20.23 128 THR A O 1
ATOM 837 N N . GLN A 1 112 ? 11.259 0.688 58.849 1.00 21.01 129 GLN A N 1
ATOM 838 C CA . GLN A 1 112 ? 12.070 0.115 59.929 1.00 21.35 129 GLN A CA 1
ATOM 839 C C . GLN A 1 112 ? 13.570 0.301 59.755 1.00 21.70 129 GLN A C 1
ATOM 840 O O . GLN A 1 112 ? 14.361 -0.677 59.708 1.00 21.70 129 GLN A O 1
ATOM 846 N N . CYS A 1 113 ? 13.951 1.563 59.616 1.00 20.93 130 CYS A N 1
ATOM 847 C CA . CYS A 1 113 ? 15.344 1.928 59.410 1.00 22.18 130 CYS A CA 1
ATOM 848 C C . CYS A 1 113 ? 15.942 2.748 60.570 1.00 22.30 130 CYS A C 1
ATOM 849 O O . CYS A 1 113 ? 17.005 3.338 60.424 1.00 22.62 130 CYS A O 1
ATOM 852 N N . ASN A 1 114 ? 15.252 2.737 61.712 1.00 22.39 131 ASN A N 1
ATOM 853 C CA . ASN A 1 114 ? 15.601 3.486 62.924 1.00 23.10 131 ASN A CA 1
ATOM 854 C C . ASN A 1 114 ? 15.710 4.980 62.689 1.00 23.34 131 ASN A C 1
ATOM 855 O O . ASN A 1 114 ? 16.471 5.652 63.393 1.00 24.17 131 ASN A O 1
ATOM 860 N N . LEU A 1 115 ? 14.927 5.515 61.764 1.00 23.18 132 LEU A N 1
ATOM 861 C CA . LEU A 1 115 ? 15.029 6.952 61.470 1.00 23.89 132 LEU A CA 1
ATOM 862 C C . LEU A 1 115 ? 14.271 7.798 62.470 1.00 24.46 132 LEU A C 1
ATOM 863 O O . LEU A 1 115 ? 13.289 7.364 63.033 1.00 24.79 132 LEU A O 1
ATOM 868 N N . ASP A 1 116 ? 14.696 9.030 62.681 1.00 25.89 133 ASP A N 1
ATOM 869 C CA . ASP A 1 116 ? 13.945 9.889 63.579 1.00 26.59 133 ASP A CA 1
ATOM 870 C C . ASP A 1 116 ? 13.267 11.002 62.838 1.00 25.47 133 ASP A C 1
ATOM 871 O O . ASP A 1 116 ? 13.349 11.039 61.654 1.00 24.56 133 ASP A O 1
ATOM 876 N N . GLY A 1 117 ? 12.603 11.907 63.567 1.00 26.01 134 GLY A N 1
ATOM 877 C CA . GLY A 1 117 ? 11.841 13.022 62.981 1.00 25.22 134 GLY A CA 1
ATOM 878 C C . GLY A 1 117 ? 12.616 13.971 62.116 1.00 25.51 134 GLY A C 1
ATOM 879 O O . GLY A 1 117 ? 12.032 14.626 61.252 1.00 24.95 134 GLY A O 1
ATOM 880 N N . ALA A 1 118 ? 13.936 14.034 62.305 1.00 26.02 135 ALA A N 1
ATOM 881 C CA . ALA A 1 118 ? 14.779 14.891 61.459 1.00 27.28 135 ALA A CA 1
ATOM 882 C C . ALA A 1 118 ? 14.757 14.431 60.000 1.00 26.80 135 ALA A C 1
ATOM 883 O O . ALA A 1 118 ? 15.100 15.200 59.093 1.00 28.23 135 ALA A O 1
ATOM 885 N N . VAL A 1 119 ? 14.337 13.200 59.724 1.00 25.51 136 VAL A N 1
ATOM 886 C CA . VAL A 1 119 ? 14.329 12.760 58.339 1.00 24.89 136 VAL A CA 1
ATOM 887 C C . VAL A 1 119 ? 13.266 13.513 57.513 1.00 25.35 136 VAL A C 1
ATOM 888 O O . VAL A 1 119 ? 13.408 13.656 56.291 1.00 26.01 136 VAL A O 1
ATOM 892 N N . LEU A 1 120 ? 12.213 13.982 58.178 1.00 24.93 137 LEU A N 1
ATOM 893 C CA . LEU A 1 120 ? 11.177 14.811 57.569 1.00 25.53 137 LEU A CA 1
ATOM 894 C C . LEU A 1 120 ? 11.429 16.332 57.691 1.00 26.62 137 LEU A C 1
ATOM 895 O O . LEU A 1 120 ? 10.974 17.095 56.833 1.00 25.25 137 LEU A O 1
ATOM 900 N N . SER A 1 121 ? 12.124 16.757 58.766 1.00 27.74 138 SER A N 1
ATOM 901 C CA . SER A 1 121 ? 12.326 18.193 59.061 1.00 29.44 138 SER A CA 1
ATOM 902 C C . SER A 1 121 ? 13.624 18.727 58.478 1.00 30.89 138 SER A C 1
ATOM 903 O O . SER A 1 121 ? 13.730 19.935 58.242 1.00 31.72 138 SER A O 1
ATOM 906 N N . GLY A 1 122 ? 14.599 17.832 58.252 1.00 30.76 139 GLY A N 1
ATOM 907 C CA . GLY A 1 122 ? 15.847 18.151 57.520 1.00 31.13 139 GLY A CA 1
ATOM 908 C C . GLY A 1 122 ? 15.713 18.163 56.004 1.00 31.04 139 GLY A C 1
ATOM 909 O O . GLY A 1 122 ? 14.610 18.098 55.464 1.00 31.18 139 GLY A O 1
ATOM 910 N N . ASN A 1 123 ? 16.849 18.232 55.303 1.00 31.63 140 ASN A N 1
ATOM 911 C CA . ASN A 1 123 ? 16.881 18.382 53.849 1.00 31.21 140 ASN A CA 1
ATOM 912 C C . ASN A 1 123 ? 16.971 17.079 53.071 1.00 30.04 140 ASN A C 1
ATOM 913 O O . ASN A 1 123 ? 17.105 17.110 51.849 1.00 29.98 140 ASN A O 1
ATOM 918 N N . PHE A 1 124 ? 16.820 15.945 53.760 1.00 28.75 141 PHE A N 1
ATOM 919 C CA . PHE A 1 124 ? 16.914 14.639 53.123 1.00 27.78 141 PHE A CA 1
ATOM 920 C C . PHE A 1 124 ? 16.024 14.531 51.893 1.00 27.30 141 PHE A C 1
ATOM 921 O O . PHE A 1 124 ? 16.465 14.047 50.887 1.00 27.66 141 PHE A O 1
ATOM 929 N N . PHE A 1 125 ? 14.781 14.989 51.966 1.00 27.00 142 PHE A N 1
ATOM 930 C CA . PHE A 1 125 ? 13.814 14.781 50.887 1.00 26.85 142 PHE A CA 1
ATOM 931 C C . PHE A 1 125 ? 13.670 16.022 49.980 1.00 28.22 142 PHE A C 1
ATOM 932 O O . PHE A 1 125 ? 12.867 16.047 49.059 1.00 28.34 142 PHE A O 1
ATOM 940 N N . LYS A 1 126 ? 14.443 17.060 50.223 1.00 29.45 143 LYS A N 1
ATOM 941 C CA . LYS A 1 126 ? 14.336 18.259 49.378 1.00 30.51 143 LYS A CA 1
ATOM 942 C C . LYS A 1 126 ? 14.440 17.979 47.866 1.00 30.84 143 LYS A C 1
ATOM 943 O O . LYS A 1 126 ? 13.701 18.567 47.092 1.00 31.36 143 LYS A O 1
ATOM 949 N N . PRO A 1 127 ? 15.324 17.060 47.441 1.00 29.98 144 PRO A N 1
ATOM 950 C CA . PRO A 1 127 ? 15.457 16.871 45.978 1.00 30.21 144 PRO A CA 1
ATOM 951 C C . PRO A 1 127 ? 14.257 16.160 45.333 1.00 29.37 144 PRO A C 1
ATOM 952 O O . PRO A 1 127 ? 14.140 16.122 44.108 1.00 29.40 144 PRO A O 1
ATOM 956 N N . LEU A 1 128 ? 13.376 15.597 46.148 1.00 28.10 145 LEU A N 1
ATOM 957 C CA . LEU A 1 128 ? 12.357 14.693 45.648 1.00 27.57 145 LEU A CA 1
ATOM 958 C C . LEU A 1 128 ? 11.109 15.438 45.167 1.00 27.41 145 LEU A C 1
ATOM 959 O O . LEU A 1 128 ? 10.034 15.281 45.709 1.00 27.35 145 LEU A O 1
ATOM 964 N N . THR A 1 129 ? 11.252 16.248 44.150 1.00 28.48 146 THR A N 1
ATOM 965 C CA . THR A 1 129 ? 10.152 17.136 43.773 1.00 29.68 146 THR A CA 1
ATOM 966 C C . THR A 1 129 ? 8.966 16.418 43.142 1.00 28.91 146 THR A C 1
ATOM 967 O O . THR A 1 129 ? 7.865 16.927 43.226 1.00 29.23 146 THR A O 1
ATOM 971 N N . SER A 1 130 ? 9.164 15.251 42.529 1.00 27.61 147 SER A N 1
ATOM 972 C CA . SER A 1 130 ? 8.035 14.522 41.975 1.00 27.08 147 SER A CA 1
ATOM 973 C C . SER A 1 130 ? 7.448 13.471 42.923 1.00 25.85 147 SER A C 1
ATOM 974 O O . SER A 1 130 ? 6.603 12.704 42.495 1.00 25.28 147 SER A O 1
ATOM 977 N N . LEU A 1 131 ? 7.922 13.379 44.163 1.00 25.19 148 LEU A N 1
ATOM 978 C CA . LEU A 1 131 ? 7.503 12.325 45.052 1.00 24.64 148 LEU A CA 1
ATOM 979 C C . LEU A 1 131 ? 5.981 12.249 45.210 1.00 24.20 148 LEU A C 1
ATOM 980 O O . LEU A 1 131 ? 5.330 13.250 45.476 1.00 23.01 148 LEU A O 1
ATOM 985 N N . GLU A 1 132 ? 5.465 11.028 45.086 1.00 23.99 149 GLU A N 1
ATOM 986 C CA . GLU A 1 132 ? 4.057 10.715 45.295 1.00 24.77 149 GLU A CA 1
ATOM 987 C C . GLU A 1 132 ? 3.775 9.959 46.562 1.00 24.23 149 GLU A C 1
ATOM 988 O O . GLU A 1 132 ? 2.718 10.179 47.182 1.00 23.85 149 GLU A O 1
ATOM 994 N N . MET A 1 133 ? 4.675 9.038 46.922 1.00 23.94 150 MET A N 1
ATOM 995 C CA . MET A 1 133 ? 4.438 8.102 48.032 1.00 23.46 150 MET A CA 1
ATOM 996 C C . MET A 1 133 ? 5.686 7.957 48.890 1.00 22.67 150 MET A C 1
ATOM 997 O O . MET A 1 133 ? 6.765 7.590 48.386 1.00 22.87 150 MET A O 1
ATOM 1002 N N . LEU A 1 134 ? 5.532 8.176 50.183 1.00 21.04 151 LEU A N 1
ATOM 1003 C CA . LEU A 1 134 ? 6.630 8.035 51.153 1.00 20.37 151 LEU A CA 1
ATOM 1004 C C . LEU A 1 134 ? 6.232 7.087 52.246 1.00 19.07 151 LEU A C 1
ATOM 1005 O O . LEU A 1 134 ? 5.306 7.318 52.942 1.00 18.96 151 LEU A O 1
ATOM 1010 N N . VAL A 1 135 ? 6.917 5.960 52.382 1.00 19.44 152 VAL A N 1
ATOM 1011 C CA . VAL A 1 135 ? 6.580 4.984 53.438 1.00 17.74 152 VAL A CA 1
ATOM 1012 C C . VAL A 1 135 ? 7.677 4.997 54.498 1.00 18.71 152 VAL A C 1
ATOM 1013 O O . VAL A 1 135 ? 8.846 4.704 54.200 1.00 18.53 152 VAL A O 1
ATOM 1017 N N . LEU A 1 136 ? 7.297 5.369 55.734 1.00 18.68 153 LEU A N 1
ATOM 1018 C CA . LEU A 1 136 ? 8.226 5.538 56.847 1.00 19.00 153 LEU A CA 1
ATOM 1019 C C . LEU A 1 136 ? 7.764 4.769 58.069 1.00 19.02 153 LEU A C 1
ATOM 1020 O O . LEU A 1 136 ? 7.996 5.189 59.229 1.00 19.22 153 LEU A O 1
ATOM 1025 N N . ARG A 1 137 ? 7.120 3.618 57.822 1.00 19.54 154 ARG A N 1
ATOM 1026 C CA . ARG A 1 137 ? 6.558 2.797 58.895 1.00 19.45 154 ARG A CA 1
ATOM 1027 C C . ARG A 1 137 ? 7.630 2.335 59.816 1.00 19.61 154 ARG A C 1
ATOM 1028 O O . ARG A 1 137 ? 8.728 2.029 59.347 1.00 18.76 154 ARG A O 1
ATOM 1036 N N . ASP A 1 138 ? 7.284 2.171 61.097 1.00 21.00 155 ASP A N 1
ATOM 1037 C CA . ASP A 1 138 ? 8.126 1.433 62.070 1.00 21.40 155 ASP A CA 1
ATOM 1038 C C . ASP A 1 138 ? 9.502 2.081 62.266 1.00 22.06 155 ASP A C 1
ATOM 1039 O O . ASP A 1 138 ? 10.537 1.410 62.425 1.00 22.48 155 ASP A O 1
ATOM 1044 N N . ASN A 1 139 ? 9.530 3.396 62.308 1.00 21.92 156 ASN A N 1
ATOM 1045 C CA . ASN A 1 139 ? 10.771 4.084 62.624 1.00 22.64 156 ASN A CA 1
ATOM 1046 C C . ASN A 1 139 ? 10.710 4.653 64.053 1.00 23.80 156 AS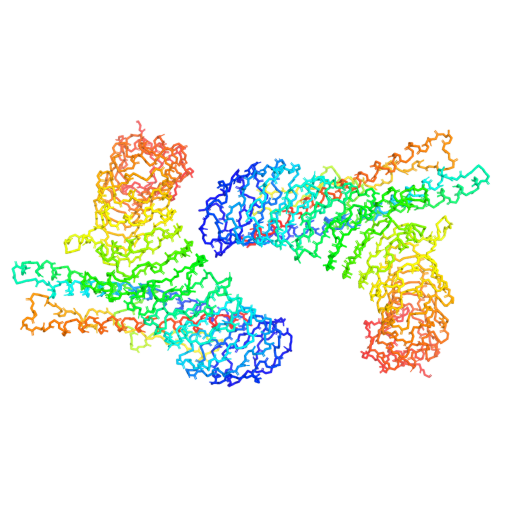N A C 1
ATOM 1047 O O . ASN A 1 139 ? 9.931 4.159 64.879 1.00 22.90 156 ASN A O 1
ATOM 1052 N N . ASN A 1 140 ? 11.526 5.667 64.345 1.00 25.15 157 ASN A N 1
ATOM 1053 C CA . ASN A 1 140 ? 11.558 6.329 65.658 1.00 26.96 157 ASN A CA 1
ATOM 1054 C C . ASN A 1 140 ? 11.196 7.813 65.526 1.00 26.53 157 ASN A C 1
ATOM 1055 O O . ASN A 1 140 ? 11.853 8.684 66.113 1.00 26.86 157 ASN A O 1
ATOM 1060 N N . ILE A 1 141 ? 10.157 8.083 64.733 1.00 25.46 158 ILE A N 1
ATOM 1061 C CA . ILE A 1 141 ? 9.657 9.431 64.492 1.00 25.30 158 ILE A CA 1
ATOM 1062 C C . ILE A 1 141 ? 8.664 9.783 65.634 1.00 26.73 158 ILE A C 1
ATOM 1063 O O . ILE A 1 141 ? 7.621 9.134 65.790 1.00 26.59 158 ILE A O 1
ATOM 1068 N N . LYS A 1 142 ? 9.017 10.776 66.456 1.00 27.54 159 LYS A N 1
ATOM 1069 C CA . LYS A 1 142 ? 8.220 11.133 67.645 1.00 28.41 159 LYS A CA 1
ATOM 1070 C C . LYS A 1 142 ? 7.355 12.371 67.452 1.00 28.29 159 LYS A C 1
ATOM 1071 O O . LYS A 1 142 ? 6.375 12.582 68.159 1.00 27.77 159 LYS A O 1
ATOM 1077 N N . LYS A 1 143 ? 7.748 13.200 66.498 1.00 27.77 160 LYS A N 1
ATOM 1078 C CA . LYS A 1 143 ? 6.912 14.285 66.032 1.00 28.12 160 LYS A CA 1
ATOM 1079 C C . LYS A 1 143 ? 7.008 14.316 64.499 1.00 26.80 160 LYS A C 1
ATOM 1080 O O . LYS A 1 143 ? 8.085 14.082 63.959 1.00 26.24 160 LYS A O 1
ATOM 1086 N N . ILE A 1 144 ? 5.888 14.623 63.841 1.00 25.73 161 ILE A N 1
ATOM 1087 C CA . ILE A 1 144 ? 5.774 14.748 62.393 1.00 25.65 161 ILE A CA 1
ATOM 1088 C C . ILE A 1 144 ? 5.859 16.238 61.997 1.00 26.49 161 ILE A C 1
ATOM 1089 O O . ILE A 1 144 ? 4.881 16.988 62.129 1.00 25.69 161 ILE A O 1
ATOM 1094 N N . GLN A 1 145 ? 7.035 16.647 61.521 1.00 26.95 162 GLN A N 1
ATOM 1095 C CA . GLN A 1 145 ? 7.313 18.065 61.229 1.00 27.59 162 GLN A CA 1
ATOM 1096 C C . GLN A 1 145 ? 8.005 18.229 59.896 1.00 26.86 162 GLN A C 1
ATOM 1097 O O . GLN A 1 145 ? 9.220 18.425 59.838 1.00 26.49 162 GLN A O 1
ATOM 1103 N N . PRO A 1 146 ? 7.225 18.135 58.807 1.00 26.15 163 PRO A N 1
ATOM 1104 C CA . PRO A 1 146 ? 7.772 18.266 57.485 1.00 26.57 163 PRO A CA 1
ATOM 1105 C C . PRO A 1 146 ? 8.351 19.675 57.198 1.00 27.20 163 PRO A C 1
ATOM 1106 O O . PRO A 1 146 ? 7.773 20.689 57.575 1.00 27.33 163 PRO A O 1
ATOM 1110 N N . ALA A 1 147 ? 9.507 19.691 56.536 1.00 27.49 164 ALA A N 1
ATOM 1111 C CA . ALA A 1 147 ? 10.196 20.909 56.139 1.00 27.75 164 ALA A CA 1
ATOM 1112 C C . ALA A 1 147 ? 9.404 21.650 55.081 1.00 28.26 164 ALA A C 1
ATOM 1113 O O . ALA A 1 147 ? 8.514 21.098 54.417 1.00 27.28 164 ALA A O 1
ATOM 1115 N N . SER A 1 148 ? 9.750 22.914 54.909 1.00 29.81 165 SER A N 1
ATOM 1116 C CA . SER A 1 148 ? 8.972 23.803 54.064 1.00 31.12 165 SER A CA 1
ATOM 1117 C C . SER A 1 148 ? 8.914 23.401 52.602 1.00 30.54 165 SER A C 1
ATOM 1118 O O . SER A 1 148 ? 7.929 23.686 51.949 1.00 30.99 165 SER A O 1
ATOM 1121 N N . PHE A 1 149 ? 9.935 22.724 52.088 1.00 30.96 166 PHE A N 1
ATOM 1122 C CA . PHE A 1 149 ? 9.914 22.288 50.691 1.00 30.57 166 PHE A CA 1
ATOM 1123 C C . PHE A 1 149 ? 8.743 21.347 50.362 1.00 29.84 166 PHE A C 1
ATOM 1124 O O . PHE A 1 149 ? 8.384 21.168 49.202 1.00 30.66 166 PHE A O 1
ATOM 1132 N N . PHE A 1 150 ? 8.147 20.717 51.359 1.00 28.78 167 PHE A N 1
ATOM 1133 C CA . PHE A 1 150 ? 6.975 19.871 51.095 1.00 27.88 167 PHE A CA 1
ATOM 1134 C C . PHE A 1 150 ? 5.852 20.702 50.444 1.00 28.77 167 PHE A C 1
ATOM 1135 O O . PHE A 1 150 ? 5.003 20.154 49.722 1.00 27.45 167 PHE A O 1
ATOM 1143 N N . LEU A 1 151 ? 5.856 22.009 50.700 1.00 29.46 168 LEU A N 1
ATOM 1144 C CA . LEU A 1 151 ? 4.853 22.898 50.129 1.00 31.18 168 LEU A CA 1
ATOM 1145 C C . LEU A 1 151 ? 4.819 22.819 48.609 1.00 32.84 168 LEU A C 1
ATOM 1146 O O . LEU A 1 151 ? 3.757 22.967 48.004 1.00 34.41 168 LEU A O 1
ATOM 1151 N N . ASN A 1 152 ? 5.975 22.569 47.999 1.00 33.91 169 ASN A N 1
ATOM 1152 C CA . ASN A 1 152 ? 6.119 22.558 46.567 1.00 34.40 169 ASN A CA 1
ATOM 1153 C C . ASN A 1 152 ? 6.204 21.163 45.945 1.00 33.34 169 ASN A C 1
ATOM 1154 O O . ASN A 1 152 ? 6.443 21.061 44.756 1.00 32.04 169 ASN A O 1
ATOM 1159 N N . MET A 1 153 ? 5.996 20.112 46.737 1.00 32.13 170 MET A N 1
ATOM 1160 C CA . MET A 1 153 ? 5.938 18.742 46.212 1.00 31.65 170 MET A CA 1
ATOM 1161 C C . MET A 1 153 ? 4.495 18.474 45.787 1.00 32.02 170 MET A C 1
ATOM 1162 O O . MET A 1 153 ? 3.649 17.967 46.560 1.00 31.84 170 MET A O 1
ATOM 1167 N N . ARG A 1 154 ? 4.199 18.847 44.563 1.00 32.92 171 ARG A N 1
ATOM 1168 C CA . ARG A 1 154 ? 2.814 18.962 44.097 1.00 34.04 171 ARG A CA 1
ATOM 1169 C C . ARG A 1 154 ? 2.152 17.682 43.717 1.00 32.55 171 ARG A C 1
ATOM 1170 O O . ARG A 1 154 ? 0.955 17.668 43.493 1.00 32.41 171 ARG A O 1
ATOM 1178 N N . ARG A 1 155 ? 2.905 16.600 43.640 1.00 31.79 172 ARG A N 1
ATOM 1179 C CA . ARG A 1 155 ? 2.295 15.308 43.398 1.00 31.18 172 ARG A CA 1
ATOM 1180 C C . ARG A 1 155 ? 2.275 14.447 44.654 1.00 29.28 172 ARG A C 1
ATOM 1181 O O . ARG A 1 155 ? 1.906 13.285 44.577 1.00 28.70 172 ARG A O 1
ATOM 1189 N N . PHE A 1 156 ? 2.660 15.002 45.797 1.00 27.80 173 PHE A N 1
ATOM 1190 C CA . PHE A 1 156 ? 2.771 14.203 47.018 1.00 27.01 173 PHE A CA 1
ATOM 1191 C C . PHE A 1 156 ? 1.393 13.854 47.596 1.00 25.88 173 PHE A C 1
ATOM 1192 O O . PHE A 1 156 ? 0.646 14.751 47.986 1.00 25.88 173 PHE A O 1
ATOM 1200 N N . HIS A 1 157 ? 1.054 12.566 47.657 1.00 24.89 174 HIS A N 1
ATOM 1201 C CA . HIS A 1 157 ? -0.329 12.190 48.021 1.00 24.99 174 HIS A CA 1
ATOM 1202 C C . HIS A 1 157 ? -0.564 10.950 48.883 1.00 24.04 174 HIS A C 1
ATOM 1203 O O . HIS A 1 157 ? -1.698 10.701 49.343 1.00 23.38 174 HIS A O 1
ATOM 1210 N N . VAL A 1 158 ? 0.514 10.217 49.173 1.00 22.97 175 VAL A N 1
ATOM 1211 C CA . VAL A 1 158 ? 0.487 9.057 50.013 1.00 21.69 175 VAL A CA 1
ATOM 1212 C C . VAL A 1 158 ? 1.604 9.124 51.048 1.00 21.64 175 VAL A C 1
ATOM 1213 O O . VAL A 1 158 ? 2.767 9.215 50.693 1.00 20.80 175 VAL A O 1
ATOM 1217 N N . LEU A 1 159 ? 1.239 9.096 52.335 1.00 20.57 176 LEU A N 1
ATOM 1218 C CA . LEU A 1 159 ? 2.230 9.074 53.435 1.00 20.84 176 LEU A CA 1
ATOM 1219 C C . LEU A 1 159 ? 1.853 8.007 54.432 1.00 20.90 176 LEU A C 1
ATOM 1220 O O . LEU A 1 159 ? 0.731 8.001 54.936 1.00 20.80 176 LEU A O 1
ATOM 1225 N N . ASP A 1 160 ? 2.792 7.144 54.767 1.00 21.00 177 ASP A N 1
ATOM 1226 C CA . ASP A 1 160 ? 2.516 6.092 55.744 1.00 20.21 177 ASP A CA 1
ATOM 1227 C C . ASP A 1 160 ? 3.483 6.150 56.905 1.00 20.35 177 ASP A C 1
ATOM 1228 O O . ASP A 1 160 ? 4.695 5.939 56.730 1.00 22.16 177 ASP A O 1
ATOM 1233 N N . LEU A 1 161 ? 2.966 6.465 58.094 1.00 19.59 178 LEU A N 1
ATOM 1234 C CA . LEU A 1 161 ? 3.783 6.567 59.315 1.00 19.24 178 LEU A CA 1
ATOM 1235 C C . LEU A 1 161 ? 3.434 5.517 60.393 1.00 19.20 178 LEU A C 1
ATOM 1236 O O . LEU A 1 161 ? 3.868 5.627 61.546 1.00 20.02 178 LEU A O 1
ATOM 1241 N N . THR A 1 162 ? 2.742 4.457 59.982 1.00 19.04 179 THR A N 1
ATOM 1242 C CA . THR A 1 162 ? 2.330 3.382 60.851 1.00 19.18 179 THR A CA 1
ATOM 1243 C C . THR A 1 162 ? 3.448 2.885 61.743 1.00 20.28 179 THR A C 1
ATOM 1244 O O . THR A 1 162 ? 4.552 2.645 61.288 1.00 19.80 179 THR A O 1
ATOM 1248 N N . PHE A 1 163 ? 3.131 2.752 63.023 1.00 21.22 180 PHE A N 1
ATOM 1249 C CA . PHE A 1 163 ? 4.013 2.206 64.051 1.00 22.84 180 PHE A CA 1
ATOM 1250 C C . PHE A 1 163 ? 5.092 3.129 64.570 1.00 23.48 180 PHE A C 1
ATOM 1251 O O . PHE A 1 163 ? 5.914 2.706 65.383 1.00 25.94 180 PHE A O 1
ATOM 1259 N N . ASN A 1 164 ? 5.113 4.389 64.163 1.00 23.17 181 ASN A N 1
ATOM 1260 C CA . ASN A 1 164 ? 5.971 5.350 64.873 1.00 22.87 181 ASN A CA 1
ATOM 1261 C C . ASN A 1 164 ? 5.285 5.823 66.123 1.00 23.30 181 ASN A C 1
ATOM 1262 O O . ASN A 1 164 ? 4.107 6.147 66.094 1.00 23.22 181 ASN A O 1
ATOM 1267 N N . LYS A 1 165 ? 6.020 5.900 67.218 1.00 23.63 182 LYS A N 1
ATOM 1268 C CA . LYS A 1 165 ? 5.472 6.382 68.488 1.00 23.80 182 LYS A CA 1
ATOM 1269 C C . LYS A 1 165 ? 5.457 7.911 68.540 1.00 23.71 182 LYS A C 1
ATOM 1270 O O . LYS A 1 165 ? 6.394 8.534 68.983 1.00 21.36 182 LYS A O 1
ATOM 1273 N N . VAL A 1 166 ? 4.386 8.488 67.984 1.00 23.71 183 VAL A N 1
ATOM 1274 C CA . VAL A 1 166 ? 4.243 9.932 67.877 1.00 24.28 183 VAL A CA 1
ATOM 1275 C C . VAL A 1 166 ? 3.538 10.479 69.124 1.00 24.71 183 VAL A C 1
ATOM 1276 O O . VAL A 1 166 ? 2.443 10.041 69.501 1.00 24.01 183 VAL A O 1
ATOM 1280 N N . LYS A 1 167 ? 4.187 11.417 69.771 1.00 25.31 184 LYS A N 1
ATOM 1281 C CA . LYS A 1 167 ? 3.667 12.002 70.971 1.00 26.82 184 LYS A CA 1
ATOM 1282 C C . LYS A 1 167 ? 2.333 12.709 70.773 1.00 26.30 184 LYS A C 1
ATOM 1283 O O . LYS A 1 167 ? 1.413 12.516 71.560 1.00 26.48 184 LYS A O 1
ATOM 1289 N N . SER A 1 168 ? 2.241 13.519 69.730 1.00 26.08 185 SER A N 1
ATOM 1290 C CA . SER A 1 168 ? 1.068 14.321 69.448 1.00 26.27 185 SER A CA 1
ATOM 1291 C C . SER A 1 168 ? 1.179 14.890 68.052 1.00 26.80 185 SER A C 1
ATOM 1292 O O . SER A 1 168 ? 2.269 14.945 67.492 1.00 25.22 185 SER A O 1
ATOM 1295 N N . ILE A 1 169 ? 0.061 15.289 67.476 1.00 27.54 186 ILE A N 1
ATOM 1296 C CA . ILE A 1 169 ? 0.090 16.040 66.221 1.00 28.59 186 ILE A CA 1
ATOM 1297 C C . ILE A 1 169 ? -0.733 17.290 66.357 1.00 29.11 186 ILE A C 1
ATOM 1298 O O . ILE A 1 169 ? -1.850 17.247 66.892 1.00 30.19 186 ILE A O 1
ATOM 1303 N N . CYS A 1 170 ? -0.188 18.414 65.919 1.00 28.98 187 CYS A N 1
ATOM 1304 C CA A CYS A 1 170 ? -0.940 19.657 65.949 0.50 29.73 187 CYS A CA 1
ATOM 1305 C CA B CYS A 1 170 ? -0.903 19.679 65.980 0.50 29.63 187 CYS A CA 1
ATOM 1306 C C . CYS A 1 170 ? -0.728 20.457 64.674 1.00 29.64 187 CYS A C 1
ATOM 1307 O O . CYS A 1 170 ? 0.076 20.064 63.823 1.00 27.93 187 CYS A O 1
ATOM 1312 N N . GLU A 1 171 ? -1.486 21.548 64.539 1.00 30.06 188 GLU A N 1
ATOM 1313 C CA . GLU A 1 171 ? -1.430 22.431 63.375 1.00 30.23 188 GLU A CA 1
ATOM 1314 C C . GLU A 1 171 ? 0.009 22.868 63.087 1.00 31.06 188 GLU A C 1
ATOM 1315 O O . GLU A 1 171 ? 0.465 22.844 61.940 1.00 30.53 188 GLU A O 1
ATOM 1321 N N . GLU A 1 172 ? 0.763 23.229 64.116 1.00 31.47 189 GLU A N 1
ATOM 1322 C CA . GLU A 1 172 ? 2.107 23.734 63.856 1.00 32.97 189 GLU A CA 1
ATOM 1323 C C . GLU A 1 172 ? 3.027 22.638 63.299 1.00 32.26 189 GLU A C 1
ATOM 1324 O O . GLU A 1 172 ? 3.931 22.927 62.538 1.00 32.96 189 GLU A O 1
ATOM 1330 N N . ASP A 1 173 ? 2.783 21.378 63.655 1.00 31.38 190 ASP A N 1
ATOM 1331 C CA . ASP A 1 173 ? 3.616 20.273 63.169 1.00 30.73 190 ASP A CA 1
ATOM 1332 C C . ASP A 1 173 ? 3.465 20.025 61.682 1.00 29.91 190 ASP A C 1
ATOM 1333 O O . ASP A 1 173 ? 4.446 19.847 60.987 1.00 28.03 190 ASP A O 1
ATOM 1338 N N . LEU A 1 174 ? 2.212 19.999 61.243 1.00 29.43 191 LEU A N 1
ATOM 1339 C CA . LEU A 1 174 ? 1.822 19.586 59.901 1.00 29.71 191 LEU A CA 1
ATOM 1340 C C . LEU A 1 174 ? 1.687 20.765 58.934 1.00 30.18 191 LEU A C 1
ATOM 1341 O O . LEU A 1 174 ? 1.140 20.613 57.852 1.00 28.57 191 LEU A O 1
ATOM 1346 N N . LEU A 1 175 ? 2.166 21.942 59.355 1.00 30.58 192 LEU A N 1
ATOM 1347 C CA . LEU A 1 175 ? 2.062 23.183 58.582 1.00 31.53 192 LEU A CA 1
ATOM 1348 C C . LEU A 1 175 ? 2.344 22.971 57.095 1.00 31.32 192 LEU A C 1
ATOM 1349 O O . LEU A 1 175 ? 1.572 23.373 56.202 1.00 32.05 192 LEU A O 1
ATOM 1354 N N . ASN A 1 176 ? 3.485 22.368 56.839 1.00 29.96 193 ASN A N 1
ATOM 1355 C CA . ASN A 1 176 ? 3.977 22.242 55.491 1.00 28.68 193 ASN A CA 1
ATOM 1356 C C . ASN A 1 176 ? 3.314 21.152 54.663 1.00 28.36 193 ASN A C 1
ATOM 1357 O O . ASN A 1 176 ? 3.708 20.957 53.492 1.00 28.00 193 ASN A O 1
ATOM 1362 N N . PHE A 1 177 ? 2.329 20.458 55.250 1.00 27.81 194 PHE A N 1
ATOM 1363 C CA . PHE A 1 177 ? 1.396 19.635 54.498 1.00 28.31 194 PHE A CA 1
ATOM 1364 C C . PHE A 1 177 ? 0.115 20.371 54.166 1.00 29.69 194 PHE A C 1
ATOM 1365 O O . PHE A 1 177 ? -0.770 19.821 53.501 1.00 29.71 194 PHE A O 1
ATOM 1373 N N . GLN A 1 178 ? -0.018 21.625 54.589 1.00 31.10 195 GLN A N 1
ATOM 1374 C CA . GLN A 1 178 ? -1.243 22.340 54.273 1.00 31.25 195 GLN A CA 1
ATOM 1375 C C . GLN A 1 178 ? -1.380 22.544 52.773 1.00 31.33 195 GLN A C 1
ATOM 1376 O O . GLN A 1 178 ? -0.406 22.735 52.058 1.00 30.82 195 GLN A O 1
ATOM 1382 N N . GLY A 1 179 ? -2.620 22.498 52.303 1.00 31.25 196 GLY A N 1
ATOM 1383 C CA . GLY A 1 179 ? -2.911 22.640 50.903 1.00 31.60 196 GLY A CA 1
ATOM 1384 C C . GLY A 1 179 ? -2.857 21.328 50.120 1.00 31.19 196 GLY A C 1
ATOM 1385 O O . GLY A 1 179 ? -3.190 21.310 48.966 1.00 32.29 196 GLY A O 1
ATOM 1386 N N . LYS A 1 180 ? -2.433 20.237 50.730 1.00 30.36 197 LYS A N 1
ATOM 1387 C CA . LYS A 1 180 ? -2.330 18.955 50.027 1.00 30.08 197 LYS A CA 1
ATOM 1388 C C . LYS A 1 180 ? -3.673 18.222 49.933 1.00 29.75 197 LYS A C 1
ATOM 1389 O O . LYS A 1 180 ? -4.572 18.406 50.789 1.00 28.14 197 LYS A O 1
ATOM 1395 N N . HIS A 1 181 ? -3.803 17.402 48.891 1.00 29.60 198 HIS A N 1
ATOM 1396 C CA . HIS A 1 181 ? -4.789 16.359 48.887 1.00 30.20 198 HIS A CA 1
ATOM 1397 C C . HIS A 1 181 ? -4.083 15.030 49.019 1.00 28.54 198 HIS A C 1
ATOM 1398 O O . HIS A 1 181 ? -3.395 14.584 48.103 1.00 29.52 198 HIS A O 1
ATOM 1405 N N . PHE A 1 182 ? -4.244 14.384 50.158 1.00 27.69 199 PHE A N 1
ATOM 1406 C CA . PHE A 1 182 ? -3.735 13.051 50.318 1.00 26.21 199 PHE A CA 1
ATOM 1407 C C . PHE A 1 182 ? -4.766 12.088 49.812 1.00 25.72 199 PHE A C 1
ATOM 1408 O O . PHE A 1 182 ? -5.929 12.221 50.147 1.00 26.57 199 PHE A O 1
ATOM 1416 N N . THR A 1 183 ? -4.352 11.085 49.036 1.00 24.94 200 THR A N 1
ATOM 1417 C CA . THR A 1 183 ? -5.226 9.971 48.746 1.00 23.73 200 THR A CA 1
ATOM 1418 C C . THR A 1 183 ? -5.189 8.987 49.913 1.00 22.68 200 THR A C 1
ATOM 1419 O O . THR A 1 183 ? -6.195 8.385 50.244 1.00 21.41 200 THR A O 1
ATOM 1423 N N . LEU A 1 184 ? -4.041 8.856 50.561 1.00 22.17 201 LEU A N 1
ATOM 1424 C CA . LEU A 1 184 ? -3.921 8.019 51.721 1.00 21.40 201 LEU A CA 1
ATOM 1425 C C . LEU A 1 184 ? -3.010 8.643 52.731 1.00 21.86 201 LEU A C 1
ATOM 1426 O O . LEU A 1 184 ? -1.831 8.912 52.430 1.00 21.43 201 LEU A O 1
ATOM 1431 N N . LEU A 1 185 ? -3.544 8.890 53.925 1.00 21.66 202 LEU A N 1
ATOM 1432 C CA . LEU A 1 185 ? -2.717 9.382 55.052 1.00 21.41 202 LEU A CA 1
ATOM 1433 C C . LEU A 1 185 ? -2.822 8.319 56.107 1.00 21.45 202 LEU A C 1
ATOM 1434 O O . LEU A 1 185 ? -3.884 8.129 56.739 1.00 21.71 202 LEU A O 1
ATOM 1439 N N . ARG A 1 186 ? -1.755 7.559 56.276 1.00 20.54 203 ARG A N 1
ATOM 1440 C CA . ARG A 1 186 ? -1.836 6.443 57.179 1.00 22.15 203 ARG A CA 1
ATOM 1441 C C . ARG A 1 186 ? -1.028 6.754 58.415 1.00 21.27 203 ARG A C 1
ATOM 1442 O O . ARG A 1 186 ? 0.226 6.775 58.376 1.00 21.33 203 ARG A O 1
ATOM 1450 N N . LEU A 1 187 ? -1.794 7.092 59.464 1.00 20.48 204 LEU A N 1
ATOM 1451 C CA . LEU A 1 187 ? -1.305 7.413 60.802 1.00 20.02 204 LEU A CA 1
ATOM 1452 C C . LEU A 1 187 ? -1.836 6.356 61.803 1.00 19.65 204 LEU A C 1
ATOM 1453 O O . LEU A 1 187 ? -2.386 6.671 62.832 1.00 20.92 204 LEU A O 1
ATOM 1458 N N . SER A 1 188 ? -1.609 5.107 61.480 1.00 19.11 205 SER A N 1
ATOM 1459 C CA . SER A 1 188 ? -2.117 3.989 62.222 1.00 19.64 205 SER A CA 1
ATOM 1460 C C . SER A 1 188 ? -1.105 3.652 63.269 1.00 19.77 205 SER A C 1
ATOM 1461 O O . SER A 1 188 ? 0.104 3.733 62.998 1.00 19.98 205 SER A O 1
ATOM 1464 N N . SER A 1 189 ? -1.600 3.284 64.462 1.00 20.04 206 SER A N 1
ATOM 1465 C CA . SER A 1 189 ? -0.791 2.799 65.584 1.00 20.30 206 SER A CA 1
ATOM 1466 C C . SER A 1 189 ? 0.383 3.673 65.890 1.00 20.51 206 SER A C 1
ATOM 1467 O O . SER A 1 189 ? 1.488 3.193 66.136 1.00 19.97 206 SER A O 1
ATOM 1470 N N . ILE A 1 190 ? 0.129 4.977 65.920 1.00 20.45 207 ILE A N 1
ATOM 1471 C CA . ILE A 1 190 ? 1.152 5.917 66.350 1.00 20.64 207 ILE A CA 1
ATOM 1472 C C . ILE A 1 190 ? 0.944 6.379 67.793 1.00 22.42 207 ILE A C 1
ATOM 1473 O O . ILE A 1 190 ? 1.784 7.089 68.334 1.00 23.36 207 ILE A O 1
ATOM 1478 N N . THR A 1 191 ? -0.182 5.974 68.391 1.00 23.28 208 THR A N 1
ATOM 1479 C CA . THR A 1 191 ? -0.465 6.079 69.848 1.00 24.90 208 THR A CA 1
ATOM 1480 C C . THR A 1 191 ? -0.858 7.486 70.325 1.00 24.31 208 THR A C 1
ATOM 1481 O O . THR A 1 191 ? -1.902 7.643 70.971 1.00 25.14 208 THR A O 1
ATOM 1485 N N . LEU A 1 192 ? -0.049 8.497 70.022 1.00 24.00 209 LEU A N 1
ATOM 1486 C CA . LEU A 1 192 ? -0.408 9.908 70.334 1.00 25.02 209 LEU A CA 1
ATOM 1487 C C . LEU A 1 192 ? -0.588 10.030 71.829 1.00 26.15 209 LEU A C 1
ATOM 1488 O O . LEU A 1 192 ? -1.588 10.553 72.327 1.00 26.19 209 LEU A O 1
ATOM 1493 N N . GLN A 1 193 ? 0.379 9.556 72.576 1.00 27.03 210 GLN A N 1
ATOM 1494 C CA A GLN A 1 193 ? 0.238 9.331 74.011 0.50 28.01 210 GLN A CA 1
ATOM 1495 C CA B GLN A 1 193 ? -0.024 9.425 73.927 0.50 28.26 210 GLN A CA 1
ATOM 1496 C C . GLN A 1 193 ? 0.070 10.629 74.816 1.00 28.08 210 GLN A C 1
ATOM 1497 O O . GLN A 1 193 ? -0.608 10.646 75.769 1.00 26.89 210 GLN A O 1
ATOM 1508 N N . ASP A 1 194 ? 0.727 11.696 74.403 1.00 28.43 211 ASP A N 1
ATOM 1509 C CA . ASP A 1 194 ? 0.568 12.943 75.128 1.00 29.29 211 ASP A CA 1
ATOM 1510 C C . ASP A 1 194 ? -0.848 13.528 75.002 1.00 29.43 211 ASP A C 1
ATOM 1511 O O . ASP A 1 194 ? -1.219 14.344 75.833 1.00 29.82 211 ASP A O 1
ATOM 1516 N N . MET A 1 195 ? -1.628 13.168 73.982 1.00 29.55 212 MET A N 1
ATOM 1517 C CA . MET A 1 195 ? -2.903 13.879 73.736 1.00 30.63 212 MET A CA 1
ATOM 1518 C C . MET A 1 195 ? -4.032 13.357 74.627 1.00 31.99 212 MET A C 1
ATOM 1519 O O . MET A 1 195 ? -5.041 12.871 74.151 1.00 32.55 212 MET A O 1
ATOM 1524 N N . ASN A 1 196 ? -3.861 13.467 75.935 1.00 34.27 213 ASN A N 1
ATOM 1525 C CA . ASN A 1 196 ? -4.835 12.922 76.885 1.00 35.84 213 ASN A CA 1
ATOM 1526 C C . ASN A 1 196 ? -5.758 14.000 77.463 1.00 36.40 213 ASN A C 1
ATOM 1527 O O . ASN A 1 196 ? -5.728 15.154 77.047 1.00 34.79 213 ASN A O 1
ATOM 1532 N N . GLU A 1 197 ? -6.526 13.606 78.473 1.00 37.52 214 GLU A N 1
ATOM 1533 C CA . GLU A 1 197 ? -7.669 14.405 78.982 1.00 39.09 214 GLU A CA 1
ATOM 1534 C C . GLU A 1 197 ? -7.240 15.782 79.554 1.00 38.83 214 GLU A C 1
ATOM 1535 O O . GLU A 1 197 ? -7.942 16.786 79.367 1.00 39.30 214 GLU A O 1
ATOM 1541 N N . TYR A 1 198 ? -6.049 15.840 80.144 1.00 38.04 215 TYR A N 1
ATOM 1542 C CA . TYR A 1 198 ? -5.587 17.050 80.819 1.00 39.04 215 TYR A CA 1
ATOM 1543 C C . TYR A 1 198 ? -4.404 17.798 80.144 1.00 37.79 215 TYR A C 1
ATOM 1544 O O . TYR A 1 198 ? -3.795 18.689 80.748 1.00 37.83 215 TYR A O 1
ATOM 1553 N N . TRP A 1 199 ? -4.095 17.442 78.902 1.00 35.57 216 TRP A N 1
ATOM 1554 C CA . TRP A 1 199 ? -2.936 18.000 78.198 1.00 34.83 216 TRP A CA 1
ATOM 1555 C C . TRP A 1 199 ? -3.205 19.443 77.771 1.00 34.99 216 TRP A C 1
ATOM 1556 O O . TRP A 1 199 ? -4.196 19.739 77.090 1.00 34.39 216 TRP A O 1
ATOM 1567 N N . LEU A 1 200 ? -2.311 20.342 78.149 1.00 35.66 217 LEU A N 1
ATOM 1568 C CA . LEU A 1 200 ? -2.465 21.754 77.809 1.00 36.35 217 LEU A CA 1
ATOM 1569 C C . LEU A 1 200 ? -2.330 22.056 76.325 1.00 35.77 217 LEU A C 1
ATOM 1570 O O . LEU A 1 200 ? -2.660 23.197 75.894 1.00 35.52 217 LEU A O 1
ATOM 1575 N N . GLY A 1 201 ? -1.863 21.055 75.558 1.00 33.33 218 GLY A N 1
ATOM 1576 C CA . GLY A 1 201 ? -1.638 21.218 74.154 1.00 32.38 218 GLY A CA 1
ATOM 1577 C C . GLY A 1 201 ? -2.974 21.358 73.478 1.00 32.26 218 GLY A C 1
ATOM 1578 O O . GLY A 1 201 ? -3.063 21.948 72.420 1.00 32.74 218 GLY A O 1
ATOM 1579 N N . TRP A 1 202 ? -4.035 20.863 74.100 1.00 31.42 219 TRP A N 1
ATOM 1580 C CA . TRP A 1 202 ? -5.341 20.921 73.462 1.00 31.79 219 TRP A CA 1
ATOM 1581 C C . TRP A 1 202 ? -5.780 22.352 73.162 1.00 33.29 219 TRP A C 1
ATOM 1582 O O . TRP A 1 202 ? -6.385 22.627 72.147 1.00 33.62 219 TRP A O 1
ATOM 1593 N N . GLU A 1 203 ? -5.446 23.276 74.043 1.00 33.52 220 GLU A N 1
ATOM 1594 C CA . GLU A 1 203 ? -5.874 24.653 73.881 1.00 35.05 220 GLU A CA 1
ATOM 1595 C C . GLU A 1 203 ? -5.265 25.328 72.669 1.00 35.98 220 GLU A C 1
ATOM 1596 O O . GLU A 1 203 ? -5.876 26.233 72.133 1.00 36.74 220 GLU A O 1
ATOM 1598 N N . LYS A 1 204 ? -4.080 24.876 72.250 1.00 36.73 221 LYS A N 1
ATOM 1599 C CA . LYS A 1 204 ? -3.236 25.543 71.228 1.00 37.96 221 LYS A CA 1
ATOM 1600 C C . LYS A 1 204 ? -2.975 24.641 70.007 1.00 36.35 221 LYS A C 1
ATOM 1601 O O . LYS A 1 204 ? -2.266 25.006 69.089 1.00 35.95 221 LYS A O 1
ATOM 1607 N N . CYS A 1 205 ? -3.542 23.455 70.008 1.00 35.30 222 CYS A N 1
ATOM 1608 C CA A CYS A 1 205 ? -3.248 22.467 68.991 0.50 34.07 222 CYS A CA 1
ATOM 1609 C CA B CYS A 1 205 ? -3.217 22.485 68.980 0.50 35.25 222 CYS A CA 1
ATOM 1610 C C . CYS A 1 205 ? -3.764 22.913 67.625 1.00 34.20 222 CYS A C 1
ATOM 1611 O O . CYS A 1 205 ? -3.129 22.661 66.623 1.00 34.44 222 CYS A O 1
ATOM 1616 N N . GLY A 1 206 ? -4.910 23.586 67.601 1.00 33.84 223 GLY A N 1
ATOM 1617 C CA . GLY A 1 206 ? -5.503 24.056 66.360 1.00 33.73 223 GLY A CA 1
ATOM 1618 C C . GLY A 1 206 ? -5.876 22.830 65.520 1.00 32.92 223 GLY A C 1
ATOM 1619 O O . GLY A 1 206 ? -6.126 21.766 66.056 1.00 33.45 223 GLY A O 1
ATOM 1620 N N . ASN A 1 207 ? -5.914 22.988 64.216 1.00 31.58 224 ASN A N 1
ATOM 1621 C CA . ASN A 1 207 ? -6.279 21.923 63.299 1.00 30.54 224 ASN A CA 1
ATOM 1622 C C . ASN A 1 207 ? -5.045 21.345 62.576 1.00 29.08 224 ASN A C 1
ATOM 1623 O O . ASN A 1 207 ? -4.525 21.922 61.642 1.00 29.99 224 ASN A O 1
ATOM 1628 N N . PRO A 1 208 ? -4.583 20.177 62.998 1.00 28.24 225 PRO A N 1
ATOM 1629 C CA . PRO A 1 208 ? -3.528 19.444 62.328 1.00 27.26 225 PRO A CA 1
ATOM 1630 C C . PRO A 1 208 ? -3.702 19.343 60.820 1.00 27.05 225 PRO A C 1
ATOM 1631 O O . PRO A 1 208 ? -2.720 19.378 60.073 1.00 26.82 225 PRO A O 1
ATOM 1635 N N . PHE A 1 209 ? -4.939 19.223 60.364 1.00 27.18 226 PHE A N 1
ATOM 1636 C CA . PHE A 1 209 ? -5.205 19.067 58.925 1.00 27.17 226 PHE A CA 1
ATOM 1637 C C . PHE A 1 209 ? -5.785 20.297 58.287 1.00 27.98 226 PHE A C 1
ATOM 1638 O O . PHE A 1 209 ? -6.528 20.186 57.323 1.00 28.39 226 PHE A O 1
ATOM 1646 N N . LYS A 1 210 ? -5.425 21.470 58.793 1.00 28.82 227 LYS A N 1
ATOM 1647 C CA . LYS A 1 210 ? -5.875 22.727 58.201 1.00 30.17 227 LYS A CA 1
ATOM 1648 C C . LYS A 1 210 ? -5.665 22.722 56.685 1.00 30.66 227 LYS A C 1
ATOM 1649 O O . LYS A 1 210 ? -4.572 22.420 56.206 1.00 30.74 227 LYS A O 1
ATOM 1655 N N . ASN A 1 211 ? -6.721 23.067 55.945 1.00 32.01 228 ASN A N 1
ATOM 1656 C CA . ASN A 1 211 ? -6.664 23.241 54.484 1.00 33.19 228 ASN A CA 1
ATOM 1657 C C . ASN A 1 211 ? -6.038 22.063 53.731 1.00 32.14 228 ASN A C 1
ATOM 1658 O O . ASN A 1 211 ? -5.357 22.232 52.717 1.00 31.89 228 ASN A O 1
ATOM 1663 N N . THR A 1 212 ? -6.295 20.871 54.248 1.00 31.22 229 THR A N 1
ATOM 1664 C CA . THR A 1 212 ? -5.787 19.619 53.711 1.00 31.05 229 THR A CA 1
ATOM 1665 C C . THR A 1 212 ? -7.024 18.759 53.500 1.00 30.79 229 THR A C 1
ATOM 1666 O O . THR A 1 212 ? -7.970 18.846 54.286 1.00 32.00 229 THR A O 1
ATOM 1670 N N . SER A 1 213 ? -7.055 17.975 52.435 1.00 29.99 230 SER A N 1
ATOM 1671 C CA . SER A 1 213 ? -8.148 17.029 52.220 1.00 29.26 230 SER A CA 1
ATOM 1672 C C . SER A 1 213 ? -7.570 15.627 52.103 1.00 27.67 230 SER A C 1
ATOM 1673 O O . SER A 1 213 ? -6.410 15.439 51.734 1.00 27.72 230 SER A O 1
ATOM 1676 N N . ILE A 1 214 ? -8.353 14.641 52.524 1.00 26.74 231 ILE A N 1
ATOM 1677 C CA . ILE A 1 214 ? -7.881 13.271 52.638 1.00 25.46 231 ILE A CA 1
ATOM 1678 C C . ILE A 1 214 ? -8.938 12.300 52.117 1.00 25.12 231 ILE A C 1
ATOM 1679 O O . ILE A 1 214 ? -10.078 12.282 52.606 1.00 26.01 231 ILE A O 1
ATOM 1684 N N . THR A 1 215 ? -8.582 11.490 51.121 1.00 23.70 232 THR A N 1
ATOM 1685 C CA . THR A 1 215 ? -9.508 10.493 50.636 1.00 22.89 232 THR A CA 1
ATOM 1686 C C . THR A 1 215 ? -9.624 9.407 51.735 1.00 22.48 232 THR A C 1
ATOM 1687 O O . THR A 1 215 ? -10.708 9.177 52.270 1.00 21.87 232 THR A O 1
ATOM 1691 N N . THR A 1 216 ? -8.518 8.771 52.084 1.00 21.67 233 THR A N 1
ATOM 1692 C CA . THR A 1 216 ? -8.496 7.772 53.138 1.00 21.47 233 THR A CA 1
ATOM 1693 C C . THR A 1 216 ? -7.581 8.170 54.250 1.00 20.95 233 THR A C 1
ATOM 1694 O O . THR A 1 216 ? -6.355 8.258 54.061 1.00 20.57 233 THR A O 1
ATOM 1698 N N . LEU A 1 217 ? -8.201 8.451 55.410 1.00 20.16 234 LEU A N 1
ATOM 1699 C CA . LEU A 1 217 ? -7.496 8.782 56.635 1.00 20.75 234 LEU A CA 1
ATOM 1700 C C . LEU A 1 217 ? -7.509 7.579 57.558 1.00 21.12 234 LEU A C 1
ATOM 1701 O O . LEU A 1 217 ? -8.548 7.191 58.055 1.00 21.31 234 LEU A O 1
ATOM 1706 N N . ASP A 1 218 ? -6.352 6.967 57.750 1.00 21.57 235 ASP A N 1
ATOM 1707 C CA . ASP A 1 218 ? -6.230 5.799 58.611 1.00 21.78 235 ASP A CA 1
ATOM 1708 C C . ASP A 1 218 ? -5.660 6.221 59.943 1.00 21.21 235 ASP A C 1
ATOM 1709 O O . ASP A 1 218 ? -4.452 6.446 60.049 1.00 21.73 235 ASP A O 1
ATOM 1714 N N . LEU A 1 219 ? -6.542 6.280 60.950 1.00 20.35 236 LEU A N 1
ATOM 1715 C CA . LEU A 1 219 ? -6.172 6.553 62.328 1.00 20.06 236 LEU A CA 1
ATOM 1716 C C . LEU A 1 219 ? -6.421 5.327 63.216 1.00 19.11 236 LEU A C 1
ATOM 1717 O O . LEU A 1 219 ? -6.646 5.483 64.406 1.00 20.08 236 LEU A O 1
ATOM 1722 N N . SER A 1 220 ? -6.384 4.138 62.643 1.00 17.50 237 SER A N 1
ATOM 1723 C CA . SER A 1 220 ? -6.567 2.911 63.405 1.00 17.74 237 SER A CA 1
ATOM 1724 C C . SER A 1 220 ? -5.488 2.699 64.455 1.00 18.54 237 SER A C 1
ATOM 1725 O O . SER A 1 220 ? -4.353 3.171 64.312 1.00 19.02 237 SER A O 1
ATOM 1728 N N . GLY A 1 221 ? -5.845 1.943 65.495 1.00 19.15 238 GLY A N 1
ATOM 1729 C CA . GLY A 1 221 ? -4.867 1.449 66.468 1.00 18.75 238 GLY A CA 1
ATOM 1730 C C . GLY A 1 221 ? -4.297 2.533 67.348 1.00 18.56 238 GLY A C 1
ATOM 1731 O O . GLY A 1 221 ? -3.160 2.435 67.830 1.00 17.14 238 GLY A O 1
ATOM 1732 N N . ASN A 1 222 ? -5.088 3.574 67.575 1.00 18.80 239 ASN A N 1
ATOM 1733 C CA . ASN A 1 222 ? -4.602 4.704 68.317 1.00 19.85 239 ASN A CA 1
ATOM 1734 C C . ASN A 1 222 ? -5.283 4.964 69.659 1.00 20.94 239 ASN A C 1
ATOM 1735 O O . ASN A 1 222 ? -5.085 6.031 70.233 1.00 21.73 239 ASN A O 1
ATOM 1740 N N . GLY A 1 223 ? -6.044 3.994 70.178 1.00 20.87 240 GLY A N 1
ATOM 1741 C CA . GLY A 1 223 ? -6.785 4.209 71.419 1.00 20.97 240 GLY A CA 1
ATOM 1742 C C . GLY A 1 223 ? -8.106 4.947 71.232 1.00 20.89 240 GLY A C 1
ATOM 1743 O O . GLY A 1 223 ? -9.194 4.322 71.280 1.00 19.03 240 GLY A O 1
ATOM 1744 N N . PHE A 1 224 ? -8.026 6.265 71.022 1.00 20.14 241 PHE A N 1
ATOM 1745 C CA . PHE A 1 224 ? -9.233 7.041 70.812 1.00 21.14 241 PHE A CA 1
ATOM 1746 C C . PHE A 1 224 ? -10.325 6.820 71.870 1.00 21.52 241 PHE A C 1
ATOM 1747 O O . PHE A 1 224 ? -11.506 6.672 71.547 1.00 21.92 241 PHE A O 1
ATOM 1755 N N . LYS A 1 225 ? -9.914 6.869 73.128 1.00 21.36 242 LYS A N 1
ATOM 1756 C CA . LYS A 1 225 ? -10.853 7.053 74.236 1.00 22.10 242 LYS A CA 1
ATOM 1757 C C . LYS A 1 225 ? -11.857 8.141 73.835 1.00 22.29 242 LYS A C 1
ATOM 1758 O O . LYS A 1 225 ? -11.487 9.133 73.177 1.00 21.10 242 LYS A O 1
ATOM 1764 N N . GLU A 1 226 ? -13.119 7.944 74.202 1.00 22.36 243 GLU A N 1
ATOM 1765 C CA . GLU A 1 226 ? -14.185 8.843 73.760 1.00 22.85 243 GLU A CA 1
ATOM 1766 C C . GLU A 1 226 ? -13.840 10.344 73.921 1.00 23.09 243 GLU A C 1
ATOM 1767 O O . GLU A 1 226 ? -14.133 11.168 73.049 1.00 22.51 243 GLU A O 1
ATOM 1773 N N . SER A 1 227 ? -13.231 10.699 75.050 1.00 23.07 244 SER A N 1
ATOM 1774 C CA . SER A 1 227 ? -12.968 12.075 75.373 1.00 22.82 244 SER A CA 1
ATOM 1775 C C . SER A 1 227 ? -11.880 12.580 74.465 1.00 23.46 244 SER A C 1
ATOM 1776 O O . SER A 1 227 ? -11.812 13.797 74.168 1.00 22.74 244 SER A O 1
ATOM 1779 N N . MET A 1 228 ? -11.000 11.675 74.067 1.00 22.49 245 MET A N 1
ATOM 1780 C CA . MET A 1 228 ? -9.924 12.039 73.177 1.00 23.51 245 MET A CA 1
ATOM 1781 C C . MET A 1 228 ? -10.446 12.203 71.736 1.00 22.70 245 MET A C 1
ATOM 1782 O O . MET A 1 228 ? -10.099 13.166 71.021 1.00 20.26 245 MET A O 1
ATOM 1787 N N . ALA A 1 229 ? -11.311 11.272 71.339 1.00 20.64 246 ALA A N 1
ATOM 1788 C CA . ALA A 1 229 ? -11.907 11.331 70.049 1.00 21.06 246 ALA A CA 1
ATOM 1789 C C . ALA A 1 229 ? -12.675 12.634 69.883 1.00 20.98 246 ALA A C 1
ATOM 1790 O O . ALA A 1 229 ? -12.535 13.338 68.903 1.00 20.66 246 ALA A O 1
ATOM 1792 N N . LYS A 1 230 ? -13.484 12.965 70.852 1.00 21.97 247 LYS A N 1
ATOM 1793 C CA . LYS A 1 230 ? -14.265 14.180 70.790 1.00 23.04 247 LYS A CA 1
ATOM 1794 C C . LYS A 1 230 ? -13.369 15.415 70.608 1.00 24.53 247 LYS A C 1
ATOM 1795 O O . LYS A 1 230 ? -13.704 16.326 69.832 1.00 24.85 247 LYS A O 1
ATOM 1801 N N . ARG A 1 231 ? -12.264 15.474 71.353 1.00 25.18 248 ARG A N 1
ATOM 1802 C CA . ARG A 1 231 ? -11.362 16.608 71.252 1.00 26.65 248 ARG A CA 1
ATOM 1803 C C . ARG A 1 231 ? -10.674 16.624 69.895 1.00 25.13 248 ARG A C 1
ATOM 1804 O O . ARG A 1 231 ? -10.521 17.662 69.267 1.00 25.23 248 ARG A O 1
ATOM 1812 N N . PHE A 1 232 ? -10.279 15.454 69.435 1.00 23.60 249 PHE A N 1
ATOM 1813 C CA . PHE A 1 232 ? -9.530 15.350 68.198 1.00 23.36 249 PHE A CA 1
ATOM 1814 C C . PHE A 1 232 ? -10.433 15.765 67.001 1.00 22.46 249 PHE A C 1
ATOM 1815 O O . PHE A 1 232 ? -10.057 16.592 66.207 1.00 21.31 249 PHE A O 1
ATOM 1823 N N . PHE A 1 233 ? -11.650 15.229 66.944 1.00 21.42 250 PHE A N 1
ATOM 1824 C CA . PHE A 1 233 ? -12.537 15.552 65.877 1.00 22.17 250 PHE A CA 1
ATOM 1825 C C . PHE A 1 233 ? -13.062 16.981 65.939 1.00 23.15 250 PHE A C 1
ATOM 1826 O O . PHE A 1 233 ? -13.347 17.567 64.890 1.00 23.75 250 PHE A O 1
ATOM 1834 N N . ASP A 1 234 ? -13.144 17.565 67.129 1.00 23.71 251 ASP A N 1
ATOM 1835 C CA . ASP A 1 234 ? -13.404 18.994 67.215 1.00 24.69 251 ASP A CA 1
ATOM 1836 C C . ASP A 1 234 ? -12.226 19.749 66.593 1.00 25.17 251 ASP A C 1
ATOM 1837 O O . ASP A 1 234 ? -12.432 20.752 65.920 1.00 25.61 251 ASP A O 1
ATOM 1842 N N . ALA A 1 235 ? -10.992 19.302 66.861 1.00 25.14 252 ALA A N 1
ATOM 1843 C CA . ALA A 1 235 ? -9.802 20.031 66.374 1.00 26.14 252 ALA A CA 1
ATOM 1844 C C . ALA A 1 235 ? -9.759 20.027 64.838 1.00 25.94 252 ALA A C 1
ATOM 1845 O O . ALA A 1 235 ? -9.430 21.014 64.228 1.00 25.90 252 ALA A O 1
ATOM 1847 N N . ILE A 1 236 ? -10.063 18.891 64.224 1.00 25.59 253 ILE A N 1
ATOM 1848 C CA . ILE A 1 236 ? -10.026 18.790 62.757 1.00 24.30 253 ILE A CA 1
ATOM 1849 C C . ILE A 1 236 ? -11.355 19.089 62.041 1.00 24.97 253 ILE A C 1
ATOM 1850 O O . ILE A 1 236 ? -11.519 18.719 60.881 1.00 24.38 253 ILE A O 1
ATOM 1855 N N . ALA A 1 237 ? -12.294 19.759 62.704 1.00 25.27 254 ALA A N 1
ATOM 1856 C CA . ALA A 1 237 ? -13.611 20.018 62.105 1.00 26.58 254 ALA A CA 1
ATOM 1857 C C . ALA A 1 237 ? -13.449 20.721 60.750 1.00 27.62 254 ALA A C 1
ATOM 1858 O O . ALA A 1 237 ? -12.613 21.585 60.634 1.00 28.32 254 ALA A O 1
ATOM 1860 N N . GLY A 1 238 ? -14.234 20.335 59.738 1.00 28.32 255 GLY A N 1
ATOM 1861 C CA . GLY A 1 238 ? -14.110 20.933 58.370 1.00 29.49 255 GLY A CA 1
ATOM 1862 C C . GLY A 1 238 ? -13.232 20.142 57.393 1.00 28.59 255 GLY A C 1
ATOM 1863 O O . GLY A 1 238 ? -13.371 20.284 56.202 1.00 29.12 255 GLY A O 1
ATOM 1864 N N . THR A 1 239 ? -12.345 19.294 57.903 1.00 27.73 256 THR A N 1
ATOM 1865 C CA . THR A 1 239 ? -11.444 18.520 57.062 1.00 27.07 256 THR A CA 1
ATOM 1866 C C . THR A 1 239 ? -12.242 17.558 56.188 1.00 26.58 256 THR A C 1
ATOM 1867 O O . THR A 1 239 ? -13.024 16.773 56.701 1.00 26.17 256 THR A O 1
ATOM 1871 N N . LYS A 1 240 ? -12.056 17.621 54.872 1.00 27.17 257 LYS A N 1
ATOM 1872 C CA . LYS A 1 240 ? -12.855 16.764 53.989 1.00 27.65 257 LYS A CA 1
ATOM 1873 C C . LYS A 1 240 ? -12.188 15.414 53.995 1.00 25.99 257 LYS A C 1
ATOM 1874 O O . LYS A 1 240 ? -11.004 15.296 53.679 1.00 25.54 257 LYS A O 1
ATOM 1880 N N . ILE A 1 241 ? -12.939 14.403 54.399 1.00 24.68 258 ILE A N 1
ATOM 1881 C CA . ILE A 1 241 ? -12.413 13.053 54.511 1.00 24.14 258 ILE A CA 1
ATOM 1882 C C . ILE A 1 241 ? -13.448 12.155 53.895 1.00 24.48 258 ILE A C 1
ATOM 1883 O O . ILE A 1 241 ? -14.606 12.196 54.307 1.00 25.37 258 ILE A O 1
ATOM 1888 N N . GLN A 1 242 ? -13.060 11.335 52.923 1.00 23.98 259 GLN A N 1
ATOM 1889 C CA . GLN A 1 242 ? -14.027 10.406 52.327 1.00 24.14 259 GLN A CA 1
ATOM 1890 C C . GLN A 1 242 ? -14.121 9.088 53.060 1.00 23.20 259 GLN A C 1
ATOM 1891 O O . GLN A 1 242 ? -15.202 8.515 53.206 1.00 22.37 259 GLN A O 1
ATOM 1897 N N . SER A 1 243 ? -12.987 8.572 53.501 1.00 22.75 260 SER A N 1
ATOM 1898 C CA . SER A 1 243 ? -12.983 7.283 54.171 1.00 23.59 260 SER A CA 1
ATOM 1899 C C . SER A 1 243 ? -12.163 7.382 55.465 1.00 23.35 260 SER A C 1
ATOM 1900 O O . SER A 1 243 ? -10.958 7.683 55.407 1.00 23.19 260 SER A O 1
ATOM 1903 N N . LEU A 1 244 ? -12.830 7.187 56.625 1.00 21.78 261 LEU A N 1
ATOM 1904 C CA . LEU A 1 244 ? -12.199 7.299 57.914 1.00 22.10 261 LEU A CA 1
ATOM 1905 C C . LEU A 1 244 ? -12.063 5.897 58.527 1.00 21.68 261 LEU A C 1
ATOM 1906 O O . LEU A 1 244 ? -13.046 5.205 58.737 1.00 22.42 261 LEU A O 1
ATOM 1911 N N . ILE A 1 245 ? -10.833 5.488 58.811 1.00 20.68 262 ILE A N 1
ATOM 1912 C CA . ILE A 1 245 ? -10.591 4.220 59.439 1.00 19.92 262 ILE A CA 1
ATOM 1913 C C . ILE A 1 245 ? -10.155 4.457 60.869 1.00 20.25 262 ILE A C 1
ATOM 1914 O O . ILE A 1 245 ? -9.099 5.047 61.115 1.00 20.05 262 ILE A O 1
ATOM 1919 N N . LEU A 1 246 ? -10.990 4.001 61.800 1.00 20.24 263 LEU A N 1
ATOM 1920 C CA . LEU A 1 246 ? -10.742 4.082 63.246 1.00 19.99 263 LEU A CA 1
ATOM 1921 C C . LEU A 1 246 ? -10.807 2.663 63.853 1.00 19.98 263 LEU A C 1
ATOM 1922 O O . LEU A 1 246 ? -11.155 2.503 65.010 1.00 20.34 263 LEU A O 1
ATOM 1927 N N . SER A 1 247 ? -10.499 1.627 63.073 1.00 19.34 264 SER A N 1
ATOM 1928 C CA . SER A 1 247 ? -10.516 0.274 63.620 1.00 18.92 264 SER A CA 1
ATOM 1929 C C . SER A 1 247 ? -9.479 0.145 64.737 1.00 18.87 264 SER A C 1
ATOM 1930 O O . SER A 1 247 ? -8.536 0.913 64.786 1.00 18.59 264 SER A O 1
ATOM 1933 N N . ASN A 1 248 ? -9.698 -0.802 65.647 1.00 18.89 265 ASN A N 1
ATOM 1934 C CA . ASN A 1 248 ? -8.796 -1.035 66.798 1.00 19.15 265 ASN A CA 1
ATOM 1935 C C . ASN A 1 248 ? -8.609 0.262 67.600 1.00 19.14 265 ASN A C 1
ATOM 1936 O O . ASN A 1 248 ? -7.495 0.580 68.029 1.00 18.24 265 ASN A O 1
ATOM 1941 N N . SER A 1 249 ? -9.700 1.004 67.795 1.00 18.81 266 SER A N 1
ATOM 1942 C CA . SER A 1 249 ? -9.673 2.134 68.716 1.00 19.50 266 SER A CA 1
ATOM 1943 C C . SER A 1 249 ? -9.954 1.546 70.116 1.00 19.83 266 SER A C 1
ATOM 1944 O O . SER A 1 249 ? -11.090 1.509 70.588 1.00 19.62 266 SER A O 1
ATOM 1947 N N . TYR A 1 250 ? -8.884 1.102 70.762 1.00 19.24 267 TYR A N 1
ATOM 1948 C CA . TYR A 1 250 ? -8.987 0.134 71.867 1.00 20.37 267 TYR A CA 1
ATOM 1949 C C . TYR A 1 250 ? -9.464 0.754 73.180 1.00 19.84 267 TYR A C 1
ATOM 1950 O O . TYR A 1 250 ? -9.744 0.039 74.122 1.00 17.93 267 TYR A O 1
ATOM 1959 N N . ASN A 1 251 ? -9.521 2.084 73.211 1.00 18.94 268 ASN A N 1
ATOM 1960 C CA . ASN A 1 251 ? -10.040 2.805 74.335 1.00 19.30 268 ASN A CA 1
ATOM 1961 C C . ASN A 1 251 ? -11.426 3.344 74.121 1.00 19.29 268 ASN A C 1
ATOM 1962 O O . ASN A 1 251 ? -11.979 3.934 75.049 1.00 19.98 268 ASN A O 1
ATOM 1967 N N . MET A 1 252 ? -11.974 3.196 72.912 1.00 19.66 269 MET A N 1
ATOM 1968 C CA . MET A 1 252 ? -13.196 3.914 72.554 1.00 20.70 269 MET A CA 1
ATOM 1969 C C . MET A 1 252 ? -14.428 3.316 73.230 1.00 20.30 269 MET A C 1
ATOM 1970 O O . MET A 1 252 ? -15.326 4.037 73.618 1.00 21.15 269 MET A O 1
ATOM 1975 N N . GLY A 1 253 ? -14.491 1.995 73.307 1.00 19.67 270 GLY A N 1
ATOM 1976 C CA . GLY A 1 253 ? -15.700 1.331 73.808 1.00 19.82 270 GLY A CA 1
ATOM 1977 C C . GLY A 1 253 ? -15.645 1.134 75.287 1.00 20.08 270 GLY A C 1
ATOM 1978 O O . GLY A 1 253 ? -14.526 1.068 75.870 1.00 19.97 270 GLY A O 1
ATOM 1979 N N . SER A 1 254 ? -16.830 1.024 75.902 1.00 19.94 271 SER A N 1
ATOM 1980 C CA . SER A 1 254 ? -16.946 0.729 77.343 1.00 20.90 271 SER A CA 1
ATOM 1981 C C . SER A 1 254 ? -16.584 -0.697 77.692 1.00 20.87 271 SER A C 1
ATOM 1982 O O . SER A 1 254 ? -16.088 -0.949 78.777 1.00 21.40 271 SER A O 1
ATOM 1985 N N . SER A 1 255 ? -16.818 -1.591 76.738 1.00 21.14 272 SER A N 1
ATOM 1986 C CA A SER A 1 255 ? -16.611 -3.032 76.896 0.50 21.82 272 SER A CA 1
ATOM 1987 C CA B SER A 1 255 ? -16.636 -3.034 76.842 0.50 21.89 272 SER A CA 1
ATOM 1988 C C . SER A 1 255 ? -17.823 -3.661 77.567 1.00 22.96 272 SER A C 1
ATOM 1989 O O . SER A 1 255 ? -18.519 -3.026 78.326 1.00 24.10 272 SER A O 1
ATOM 1994 N N . PHE A 1 256 ? -18.059 -4.920 77.289 1.00 24.22 273 PHE A N 1
ATOM 1995 C CA . PHE A 1 256 ? -19.177 -5.637 77.880 1.00 25.88 273 PHE A CA 1
ATOM 1996 C C . PHE A 1 256 ? -18.840 -5.925 79.357 1.00 25.29 273 PHE A C 1
ATOM 1997 O O . PHE A 1 256 ? -17.800 -6.478 79.644 1.00 25.39 273 PHE A O 1
ATOM 2005 N N . GLY A 1 257 ? -19.708 -5.483 80.266 1.00 25.03 274 GLY A N 1
ATOM 2006 C CA . GLY A 1 257 ? -19.506 -5.683 81.679 1.00 25.57 274 GLY A CA 1
ATOM 2007 C C . GLY A 1 257 ? -18.635 -4.700 82.421 1.00 25.17 274 GLY A C 1
ATOM 2008 O O . GLY A 1 257 ? -18.233 -4.990 83.564 1.00 25.65 274 GLY A O 1
ATOM 2009 N N . HIS A 1 258 ? -18.368 -3.527 81.854 1.00 23.62 275 HIS A N 1
ATOM 2010 C CA . HIS A 1 258 ? -17.554 -2.518 82.565 1.00 23.37 275 HIS A CA 1
ATOM 2011 C C . HIS A 1 258 ? -17.990 -1.156 82.165 1.00 23.50 275 HIS A C 1
ATOM 2012 O O . HIS A 1 258 ? -18.466 -0.979 81.045 1.00 23.65 275 HIS A O 1
ATOM 2019 N N . THR A 1 259 ? -17.825 -0.189 83.060 1.00 23.64 276 THR A N 1
ATOM 2020 C CA . THR A 1 259 ? -18.308 1.156 82.832 1.00 24.81 276 THR A CA 1
ATOM 2021 C C . THR A 1 259 ? -17.249 2.156 83.221 1.00 25.10 276 THR A C 1
ATOM 2022 O O . THR A 1 259 ? -17.563 3.285 83.519 1.00 25.87 276 THR A O 1
ATOM 2026 N N . ASN A 1 260 ? -15.980 1.753 83.179 1.00 24.22 277 ASN A N 1
ATOM 2027 C CA . ASN A 1 260 ? -14.910 2.683 83.418 1.00 23.64 277 ASN A CA 1
ATOM 2028 C C . ASN A 1 260 ? -14.785 3.724 82.312 1.00 22.58 277 ASN A C 1
ATOM 2029 O O . ASN A 1 260 ? -14.519 4.878 82.611 1.00 21.10 277 ASN A O 1
ATOM 2034 N N . PHE A 1 261 ? -14.955 3.278 81.082 1.00 21.38 278 PHE A N 1
ATOM 2035 C CA . PHE A 1 261 ? -14.923 4.132 79.907 1.00 21.75 278 PHE A CA 1
ATOM 2036 C C . PHE A 1 261 ? -16.351 4.274 79.334 1.00 22.93 278 PHE A C 1
ATOM 2037 O O . PHE A 1 261 ? -17.240 3.429 79.550 1.00 22.75 278 PHE A O 1
ATOM 2045 N N . LYS A 1 262 ? -16.537 5.365 78.614 1.00 23.77 279 LYS A N 1
ATOM 2046 C CA . LYS A 1 262 ? -17.783 5.696 77.937 1.00 24.47 279 LYS A CA 1
ATOM 2047 C C . LYS A 1 262 ? -17.737 5.244 76.518 1.00 22.33 279 LYS A C 1
ATOM 2048 O O . LYS A 1 262 ? -16.725 5.451 75.851 1.00 21.18 279 LYS A O 1
ATOM 2054 N N . ASP A 1 263 ? -18.860 4.729 76.046 1.00 21.90 280 ASP A N 1
ATOM 2055 C CA . ASP A 1 263 ? -19.053 4.452 74.645 1.00 21.69 280 ASP A CA 1
ATOM 2056 C C . ASP A 1 263 ? -19.283 5.808 73.970 1.00 21.96 280 ASP A C 1
ATOM 2057 O O . ASP A 1 263 ? -19.655 6.783 74.622 1.00 21.27 280 ASP A O 1
ATOM 2062 N N . PRO A 1 264 ? -18.987 5.883 72.680 1.00 22.29 281 PRO A N 1
ATOM 2063 C CA . PRO A 1 264 ? -19.301 7.116 72.001 1.00 22.99 281 PRO A CA 1
ATOM 2064 C C . PRO A 1 264 ? -20.792 7.469 72.037 1.00 23.91 281 PRO A C 1
ATOM 2065 O O . PRO A 1 264 ? -21.663 6.600 72.090 1.00 23.40 281 PRO A O 1
ATOM 2069 N N . ASP A 1 265 ? -21.069 8.764 72.050 1.00 24.18 282 ASP A N 1
ATOM 2070 C CA . ASP A 1 265 ? -22.403 9.230 71.967 1.00 24.59 282 ASP A CA 1
ATOM 2071 C C . ASP A 1 265 ? -22.532 10.338 70.909 1.00 26.20 282 ASP A C 1
ATOM 2072 O O . ASP A 1 265 ? -21.630 10.597 70.079 1.00 24.39 282 ASP A O 1
ATOM 2077 N N . ASN A 1 266 ? -23.707 10.942 70.908 1.00 27.12 283 ASN A N 1
ATOM 2078 C CA . ASN A 1 266 ? -24.063 11.920 69.901 1.00 28.99 283 ASN A CA 1
ATOM 2079 C C . ASN A 1 266 ? -23.063 13.072 69.813 1.00 27.84 283 ASN A C 1
ATOM 2080 O O . ASN A 1 266 ? -22.894 13.637 68.772 1.00 29.47 283 ASN A O 1
ATOM 2085 N N . PHE A 1 267 ? -22.338 13.378 70.875 1.00 25.70 284 PHE A N 1
ATOM 2086 C CA . PHE A 1 267 ? -21.446 14.539 70.850 1.00 24.73 284 PHE A CA 1
ATOM 2087 C C . PHE A 1 267 ? -20.039 14.168 70.435 1.00 23.57 284 PHE A C 1
ATOM 2088 O O . PHE A 1 267 ? -19.266 14.996 70.003 1.00 22.77 284 PHE A O 1
ATOM 2096 N N . THR A 1 268 ? -19.729 12.883 70.459 1.00 22.75 285 THR A N 1
ATOM 2097 C CA . THR A 1 268 ? -18.368 12.430 70.182 1.00 22.06 285 THR A CA 1
ATOM 2098 C C . THR A 1 268 ? -17.832 12.773 68.786 1.00 22.34 285 THR A C 1
ATOM 2099 O O . THR A 1 268 ? -16.660 13.211 68.624 1.00 21.89 285 THR A O 1
ATOM 2103 N N . PHE A 1 269 ? -18.680 12.559 67.777 1.00 22.05 286 PHE A N 1
ATOM 2104 C CA . PHE A 1 269 ? -18.298 12.735 66.389 1.00 22.52 286 PHE A CA 1
ATOM 2105 C C . PHE A 1 269 ? -18.863 14.005 65.759 1.00 22.85 286 PHE A C 1
ATOM 2106 O O . PHE A 1 269 ? -18.843 14.139 64.554 1.00 22.98 286 PHE A O 1
ATOM 2114 N N . LYS A 1 270 ? -19.328 14.948 66.551 1.00 23.75 287 LYS A N 1
ATOM 2115 C CA . LYS A 1 270 ? -19.910 16.179 65.990 1.00 25.42 287 LYS A CA 1
ATOM 2116 C C . LYS A 1 270 ? -18.948 16.962 65.072 1.00 25.31 287 LYS A C 1
ATOM 2117 O O . LYS A 1 270 ? -19.328 17.482 64.021 1.00 24.84 287 LYS A O 1
ATOM 2123 N N . GLY A 1 271 ? -17.690 17.026 65.454 1.00 25.69 288 GLY A N 1
ATOM 2124 C CA . GLY A 1 271 ? -16.681 17.690 64.612 1.00 26.40 288 GLY A CA 1
ATOM 2125 C C . GLY A 1 271 ? -16.587 17.188 63.165 1.00 26.10 288 GLY A C 1
ATOM 2126 O O . GLY A 1 271 ? -16.124 17.887 62.283 1.00 26.49 288 GLY A O 1
ATOM 2127 N N . LEU A 1 272 ? -17.028 15.965 62.913 1.00 26.28 289 LEU A N 1
ATOM 2128 C CA . LEU A 1 272 ? -16.977 15.385 61.566 1.00 25.16 289 LEU A CA 1
ATOM 2129 C C . LEU A 1 272 ? -18.176 15.778 60.665 1.00 26.28 289 LEU A C 1
ATOM 2130 O O . LEU A 1 272 ? -18.275 15.335 59.518 1.00 24.13 289 LEU A O 1
ATOM 2135 N N . GLU A 1 273 ? -19.055 16.620 61.181 1.00 27.66 290 GLU A N 1
ATOM 2136 C CA . GLU A 1 273 ? -20.296 16.990 60.492 1.00 30.19 290 GLU A CA 1
ATOM 2137 C C . GLU A 1 273 ? -20.050 17.614 59.098 1.00 30.07 290 GLU A C 1
ATOM 2138 O O . GLU A 1 273 ? -20.846 17.424 58.189 1.00 30.23 290 GLU A O 1
ATOM 2144 N N . ALA A 1 274 ? -18.949 18.339 58.941 1.00 29.45 291 ALA A N 1
ATOM 2145 C CA . ALA A 1 274 ? -18.654 19.002 57.651 1.00 30.21 291 ALA A CA 1
ATOM 2146 C C . ALA A 1 274 ? -17.627 18.231 56.809 1.00 28.94 291 ALA A C 1
ATOM 2147 O O . ALA A 1 274 ? -17.136 18.757 55.851 1.00 30.09 291 ALA A O 1
ATOM 2149 N N . SER A 1 275 ? -17.332 16.971 57.145 1.00 27.34 292 SER A N 1
ATOM 2150 C CA . SER A 1 275 ? -16.242 16.261 56.488 1.00 25.47 292 SER A CA 1
ATOM 2151 C C . SER A 1 275 ? -16.643 15.456 55.252 1.00 25.08 292 SER A C 1
ATOM 2152 O O . SER A 1 275 ? -15.786 15.035 54.476 1.00 23.49 292 SER A O 1
ATOM 2155 N N . GLY A 1 276 ? -17.932 15.220 55.095 1.00 24.70 293 GLY A N 1
ATOM 2156 C CA . GLY A 1 276 ? -18.422 14.499 53.946 1.00 24.99 293 GLY A CA 1
ATOM 2157 C C . GLY A 1 276 ? -18.071 13.009 53.975 1.00 24.07 293 GLY A C 1
ATOM 2158 O O . GLY A 1 276 ? -17.933 12.387 52.920 1.00 25.04 293 GLY A O 1
ATOM 2159 N N . VAL A 1 277 ? -17.906 12.441 55.160 1.00 23.19 294 VAL A N 1
ATOM 2160 C CA . VAL A 1 277 ? -17.433 11.086 55.257 1.00 23.18 294 VAL A CA 1
ATOM 2161 C C . VAL A 1 277 ? -18.405 10.091 54.568 1.00 22.90 294 VAL A C 1
ATOM 2162 O O . VAL A 1 277 ? -19.612 10.086 54.822 1.00 22.21 294 VAL A O 1
ATOM 2166 N N . LYS A 1 278 ? -17.876 9.270 53.672 1.00 23.23 295 LYS A N 1
ATOM 2167 C CA . LYS A 1 278 ? -18.722 8.296 52.958 1.00 23.63 295 LYS A CA 1
ATOM 2168 C C . LYS A 1 278 ? -18.585 6.886 53.516 1.00 23.28 295 LYS A C 1
ATOM 2169 O O . LYS A 1 278 ? -19.502 6.093 53.455 1.00 21.40 295 LYS A O 1
ATOM 2175 N N . THR A 1 279 ? -17.427 6.560 54.053 1.00 24.21 296 THR A N 1
ATOM 2176 C CA . THR A 1 279 ? -17.293 5.313 54.724 1.00 25.46 296 THR A CA 1
ATOM 2177 C C . THR A 1 279 ? -16.529 5.477 56.050 1.00 25.32 296 THR A C 1
ATOM 2178 O O . THR A 1 279 ? -15.625 6.304 56.149 1.00 25.14 296 THR A O 1
ATOM 2182 N N . CYS A 1 280 ? -16.922 4.676 57.042 1.00 25.23 297 CYS A N 1
ATOM 2183 C CA . CYS A 1 280 ? -16.343 4.707 58.386 1.00 25.73 297 CYS A CA 1
ATOM 2184 C C . CYS A 1 280 ? -16.207 3.280 58.925 1.00 25.08 297 CYS A C 1
ATOM 2185 O O . CYS A 1 280 ? -17.152 2.463 58.862 1.00 24.76 297 CYS A O 1
ATOM 2188 N N . ASP A 1 281 ? -15.012 3.008 59.443 1.00 23.99 298 ASP A N 1
ATOM 2189 C CA . ASP A 1 281 ? -14.667 1.774 60.065 1.00 22.92 298 ASP A CA 1
ATOM 2190 C C . ASP A 1 281 ? -14.342 1.982 61.554 1.00 22.74 298 ASP A C 1
ATOM 2191 O O . ASP A 1 281 ? -13.285 2.506 61.892 1.00 22.17 298 ASP A O 1
ATOM 2196 N N . LEU A 1 282 ? -15.244 1.517 62.417 1.00 21.95 299 LEU A N 1
ATOM 2197 C CA . LEU A 1 282 ? -15.107 1.557 63.872 1.00 22.38 299 LEU A CA 1
ATOM 2198 C C . LEU A 1 282 ? -15.056 0.136 64.410 1.00 22.28 299 LEU A C 1
ATOM 2199 O O . LEU A 1 282 ? -15.495 -0.138 65.536 1.00 21.57 299 LEU A O 1
ATOM 2204 N N . SER A 1 283 ? -14.538 -0.791 63.607 1.00 21.58 300 SER A N 1
ATOM 2205 C CA . SER A 1 283 ? -14.448 -2.167 64.061 1.00 20.43 300 SER A CA 1
ATOM 2206 C C . SER A 1 283 ? -13.414 -2.294 65.187 1.00 20.97 300 SER A C 1
ATOM 2207 O O . SER A 1 283 ? -12.565 -1.417 65.369 1.00 19.21 300 SER A O 1
ATOM 2210 N N . LYS A 1 284 ? -13.524 -3.411 65.933 1.00 21.51 301 LYS A N 1
ATOM 2211 C CA . LYS A 1 284 ? -12.548 -3.847 66.913 1.00 21.98 301 LYS A CA 1
ATOM 2212 C C . LYS A 1 284 ? -12.249 -2.803 67.935 1.00 20.55 301 LYS A C 1
ATOM 2213 O O . LYS A 1 284 ? -11.102 -2.604 68.243 1.00 18.87 301 LYS A O 1
ATOM 2219 N N . SER A 1 285 ? -13.267 -2.128 68.469 1.00 20.55 302 SER A N 1
ATOM 2220 C CA . SER A 1 285 ? -13.036 -1.005 69.364 1.00 19.40 302 SER A CA 1
ATOM 2221 C C . SER A 1 285 ? -13.751 -1.151 70.746 1.00 20.04 302 SER A C 1
ATOM 2222 O O . SER A 1 285 ? -13.968 -0.167 71.458 1.00 19.18 302 SER A O 1
ATOM 2225 N N . LYS A 1 286 ? -14.087 -2.384 71.113 1.00 20.02 303 LYS A N 1
ATOM 2226 C CA . LYS A 1 286 ? -14.694 -2.654 72.415 1.00 21.50 303 LYS A CA 1
ATOM 2227 C C . LYS A 1 286 ? -16.016 -1.922 72.722 1.00 20.89 303 LYS A C 1
ATOM 2228 O O . LYS A 1 286 ? -16.398 -1.804 73.853 1.00 21.69 303 LYS A O 1
ATOM 2234 N N . ILE A 1 287 ? -16.735 -1.475 71.704 1.00 20.64 304 ILE A N 1
ATOM 2235 C CA . ILE A 1 287 ? -17.976 -0.770 71.888 1.00 20.51 304 ILE A CA 1
ATOM 2236 C C . ILE A 1 287 ? -19.063 -1.738 72.383 1.00 20.55 304 ILE A C 1
ATOM 2237 O O . ILE A 1 287 ? -19.224 -2.832 71.845 1.00 19.23 304 ILE A O 1
ATOM 2242 N N . PHE A 1 288 ? -19.818 -1.305 73.395 1.00 20.32 305 PHE A N 1
ATOM 2243 C CA . PHE A 1 288 ? -20.852 -2.143 74.004 1.00 21.40 305 PHE A CA 1
ATOM 2244 C C . PHE A 1 288 ? -22.265 -1.664 73.657 1.00 21.58 305 PHE A C 1
ATOM 2245 O O . PHE A 1 288 ? -23.144 -2.457 73.378 1.00 20.20 305 PHE A O 1
ATOM 2253 N N . ALA A 1 289 ? -22.460 -0.363 73.695 1.00 22.12 306 ALA A N 1
ATOM 2254 C CA . ALA A 1 289 ? -23.768 0.221 73.420 1.00 23.70 306 ALA A CA 1
ATOM 2255 C C . ALA A 1 289 ? -23.683 1.198 72.256 1.00 23.60 306 ALA A C 1
ATOM 2256 O O . ALA A 1 289 ? -22.733 1.951 72.152 1.00 23.86 306 ALA A O 1
ATOM 2258 N N . LEU A 1 290 ? -24.639 1.122 71.331 1.00 24.53 307 LEU A N 1
ATOM 2259 C CA . LEU A 1 290 ? -24.824 2.149 70.323 1.00 24.43 307 LEU A CA 1
ATOM 2260 C C . LEU A 1 290 ? -25.825 3.144 70.837 1.00 25.71 307 LEU A C 1
ATOM 2261 O O . LEU A 1 290 ? -27.024 2.840 70.899 1.00 26.73 307 LEU A O 1
ATOM 2266 N N . LEU A 1 291 ? -25.357 4.342 71.198 1.00 25.73 308 LEU A N 1
ATOM 2267 C CA . LEU A 1 291 ? -26.214 5.300 71.891 1.00 26.29 308 LEU A CA 1
ATOM 2268 C C . LEU A 1 291 ? -27.009 6.154 70.918 1.00 26.40 308 LEU A C 1
ATOM 2269 O O . LEU A 1 291 ? -26.692 6.235 69.741 1.00 25.17 308 LEU A O 1
ATOM 2274 N N . LYS A 1 292 ? -28.059 6.770 71.432 1.00 26.70 309 LYS A N 1
ATOM 2275 C CA . LYS A 1 292 ? -28.955 7.627 70.668 1.00 28.26 309 LYS A CA 1
ATOM 2276 C C . LYS A 1 292 ? -28.186 8.664 69.818 1.00 27.58 309 LYS A C 1
ATOM 2277 O O . LYS A 1 292 ? -27.411 9.439 70.378 1.00 27.30 309 LYS A O 1
ATOM 2283 N N . SER A 1 293 ? -28.429 8.666 68.491 1.00 26.69 310 SER A N 1
ATOM 2284 C CA . SER A 1 293 ? -27.878 9.626 67.542 1.00 26.63 310 SER A CA 1
ATOM 2285 C C . SER A 1 293 ? -26.376 9.665 67.485 1.00 25.26 310 SER A C 1
ATOM 2286 O O . SER A 1 293 ? -25.795 10.684 67.084 1.00 24.83 310 SER A O 1
ATOM 2289 N N . VAL A 1 294 ? -25.742 8.559 67.806 1.00 24.47 311 VAL A N 1
ATOM 2290 C CA . VAL A 1 294 ? -24.289 8.533 67.877 1.00 24.16 311 VAL A CA 1
ATOM 2291 C C . VAL A 1 294 ? -23.641 8.807 66.519 1.00 23.75 311 VAL A C 1
ATOM 2292 O O . VAL A 1 294 ? -22.526 9.379 66.432 1.00 22.81 311 VAL A O 1
ATOM 2296 N N . PHE A 1 295 ? -24.341 8.423 65.439 1.00 23.71 312 PHE A N 1
ATOM 2297 C CA . PHE A 1 295 ? -23.789 8.551 64.114 1.00 23.21 312 PHE A CA 1
ATOM 2298 C C . PHE A 1 295 ? -24.444 9.695 63.329 1.00 24.66 312 PHE A C 1
ATOM 2299 O O . PHE A 1 295 ? -24.206 9.818 62.124 1.00 24.16 312 PHE A O 1
ATOM 2307 N N . SER A 1 296 ? -25.255 10.521 63.985 1.00 25.22 313 SER A N 1
ATOM 2308 C CA . SER A 1 296 ? -26.037 11.509 63.260 1.00 26.71 313 SER A CA 1
ATOM 2309 C C . SER A 1 296 ? -25.276 12.676 62.670 1.00 27.62 313 SER A C 1
ATOM 2310 O O . SER A 1 296 ? -25.858 13.438 61.950 1.00 27.02 313 SER A O 1
ATOM 2313 N N . HIS A 1 297 ? -23.990 12.820 62.980 1.00 29.02 314 HIS A N 1
ATOM 2314 C CA . HIS A 1 297 ? -23.160 13.862 62.375 1.00 30.12 314 HIS A CA 1
ATOM 2315 C C . HIS A 1 297 ? -22.501 13.411 61.109 1.00 31.09 314 HIS A C 1
ATOM 2316 O O . HIS A 1 297 ? -22.038 14.230 60.320 1.00 32.17 314 HIS A O 1
ATOM 2323 N N . PHE A 1 298 ? -22.505 12.111 60.870 1.00 30.79 315 PHE A N 1
ATOM 2324 C CA . PHE A 1 298 ? -22.061 11.579 59.603 1.00 30.45 315 PHE A CA 1
ATOM 2325 C C . PHE A 1 298 ? -23.174 11.647 58.536 1.00 31.70 315 PHE A C 1
ATOM 2326 O O . PHE A 1 298 ? -23.660 10.610 58.042 1.00 31.33 315 PHE A O 1
ATOM 2334 N N . THR A 1 299 ? -23.518 12.858 58.122 1.00 32.34 316 THR A N 1
ATOM 2335 C CA . THR A 1 299 ? -24.672 13.069 57.252 1.00 34.08 316 THR A CA 1
ATOM 2336 C C . THR A 1 299 ? -24.532 12.478 55.818 1.00 33.72 316 THR A C 1
ATOM 2337 O O . THR A 1 299 ? -25.525 12.284 55.122 1.00 35.21 316 THR A O 1
ATOM 2341 N N . ASP A 1 300 ? -23.313 12.176 55.372 1.00 31.22 317 ASP A N 1
ATOM 2342 C CA . ASP A 1 300 ? -23.128 11.604 54.057 1.00 29.97 317 ASP A CA 1
ATOM 2343 C C . ASP A 1 300 ? -22.801 10.086 54.062 1.00 27.88 317 ASP A C 1
ATOM 2344 O O . ASP A 1 300 ? -22.559 9.510 53.010 1.00 27.02 317 ASP A O 1
ATOM 2349 N N . LEU A 1 301 ? -22.828 9.457 55.237 1.00 25.38 318 LEU A N 1
ATOM 2350 C CA . LEU A 1 301 ? -22.316 8.098 55.396 1.00 24.71 318 LEU A CA 1
ATOM 2351 C C . LEU A 1 301 ? -23.019 7.039 54.514 1.00 24.63 318 LEU A C 1
ATOM 2352 O O . LEU A 1 301 ? -24.249 6.933 54.481 1.00 25.02 318 LEU A O 1
ATOM 2357 N N . GLU A 1 302 ? -22.214 6.293 53.771 1.00 23.47 319 GLU A N 1
ATOM 2358 C CA . GLU A 1 302 ? -22.739 5.223 52.937 1.00 24.37 319 GLU A CA 1
ATOM 2359 C C . GLU A 1 302 ? -22.397 3.826 53.413 1.00 23.20 319 GLU A C 1
ATOM 2360 O O . GLU A 1 302 ? -23.153 2.888 53.190 1.00 21.75 319 GLU A O 1
ATOM 2366 N N . GLN A 1 303 ? -21.239 3.682 54.043 1.00 24.21 320 GLN A N 1
ATOM 2367 C CA . GLN A 1 303 ? -20.855 2.420 54.640 1.00 24.18 320 GLN A CA 1
ATOM 2368 C C . GLN A 1 303 ? -20.314 2.601 56.041 1.00 23.43 320 GLN A C 1
ATOM 2369 O O . GLN A 1 303 ? -19.546 3.538 56.338 1.00 22.21 320 GLN A O 1
ATOM 2375 N N . LEU A 1 304 ? -20.735 1.678 56.908 1.00 22.57 321 LEU A N 1
ATOM 2376 C CA . LEU A 1 304 ? -20.375 1.684 58.296 1.00 21.15 321 LEU A CA 1
ATOM 2377 C C . LEU A 1 304 ? -20.142 0.247 58.719 1.00 21.02 321 LEU A C 1
ATOM 2378 O O . LEU A 1 304 ? -21.017 -0.581 58.592 1.00 19.14 321 LEU A O 1
ATOM 2383 N N . THR A 1 305 ? -18.931 -0.018 59.214 1.00 20.98 322 THR A N 1
ATOM 2384 C CA . THR A 1 305 ? -18.627 -1.240 59.914 1.00 21.32 322 THR A CA 1
ATOM 2385 C C . THR A 1 305 ? -18.369 -1.023 61.419 1.00 20.97 322 THR A C 1
ATOM 2386 O O . THR A 1 305 ? -17.557 -0.182 61.860 1.00 20.57 322 THR A O 1
ATOM 2390 N N . LEU A 1 306 ? -19.079 -1.844 62.196 1.00 20.93 323 LEU A N 1
ATOM 2391 C CA . LEU A 1 306 ? -18.934 -1.946 63.625 1.00 20.07 323 LEU A CA 1
ATOM 2392 C C . LEU A 1 306 ? -18.645 -3.386 64.020 1.00 20.09 323 LEU A C 1
ATOM 2393 O O . LEU A 1 306 ? -18.895 -3.788 65.181 1.00 19.50 323 LEU A O 1
ATOM 2398 N N . ALA A 1 307 ? -18.080 -4.132 63.066 1.00 19.44 324 ALA A N 1
ATOM 2399 C CA . ALA A 1 307 ? -17.724 -5.504 63.268 1.00 19.00 324 ALA A CA 1
ATOM 2400 C C . ALA A 1 307 ? -16.691 -5.663 64.408 1.00 19.53 324 ALA A C 1
ATOM 2401 O O . ALA A 1 307 ? -15.838 -4.797 64.642 1.00 17.90 324 ALA A O 1
ATOM 2403 N N . GLN A 1 308 ? -16.792 -6.805 65.094 1.00 19.03 325 GLN A N 1
ATOM 2404 C CA . GLN A 1 308 ? -15.829 -7.181 66.096 1.00 20.64 325 GLN A CA 1
ATOM 2405 C C . GLN A 1 308 ? -15.733 -6.216 67.251 1.00 19.60 325 GLN A C 1
ATOM 2406 O O . GLN A 1 308 ? -14.660 -5.971 67.771 1.00 20.14 325 GLN A O 1
ATOM 2412 N N . ASN A 1 309 ? -16.873 -5.682 67.674 1.00 19.73 326 ASN A N 1
ATOM 2413 C CA . ASN A 1 309 ? -16.938 -4.924 68.898 1.00 19.86 326 ASN A CA 1
ATOM 2414 C C . ASN A 1 309 ? -17.536 -5.838 69.955 1.00 19.68 326 ASN A C 1
ATOM 2415 O O . ASN A 1 309 ? -17.446 -7.052 69.834 1.00 21.23 326 ASN A O 1
ATOM 2420 N N . GLU A 1 310 ? -18.125 -5.275 70.998 1.00 19.72 327 GLU A N 1
ATOM 2421 C CA . GLU A 1 310 ? -18.727 -6.080 72.068 1.00 20.54 327 GLU A CA 1
ATOM 2422 C C . GLU A 1 310 ? -20.179 -5.644 72.178 1.00 20.88 327 GLU A C 1
ATOM 2423 O O . GLU A 1 310 ? -20.698 -5.518 73.272 1.00 20.45 327 GLU A O 1
ATOM 2429 N N . ILE A 1 311 ? -20.802 -5.364 71.025 1.00 21.33 328 ILE A N 1
ATOM 2430 C CA . ILE A 1 311 ? -22.080 -4.676 71.017 1.00 22.10 328 ILE A CA 1
ATOM 2431 C C . ILE A 1 311 ? -23.165 -5.622 71.485 1.00 23.34 328 ILE A C 1
ATOM 2432 O O . ILE A 1 311 ? -23.364 -6.694 70.895 1.00 22.89 328 ILE A O 1
ATOM 2437 N N . ASN A 1 312 ? -23.846 -5.224 72.552 1.00 23.73 329 ASN A N 1
ATOM 2438 C CA . ASN A 1 312 ? -25.000 -5.962 73.110 1.00 25.50 329 ASN A CA 1
ATOM 2439 C C . ASN A 1 312 ? -26.277 -5.107 73.265 1.00 26.56 329 ASN A C 1
ATOM 2440 O O . ASN A 1 312 ? -27.347 -5.642 73.593 1.00 26.26 329 ASN A O 1
ATOM 2445 N N . LYS A 1 313 ? -26.153 -3.797 73.053 1.00 26.26 330 LYS A N 1
ATOM 2446 C CA . LYS A 1 313 ? -27.231 -2.881 73.299 1.00 28.08 330 LYS A CA 1
ATOM 2447 C C . LYS A 1 313 ? -27.241 -1.855 72.160 1.00 27.47 330 LYS A C 1
ATOM 2448 O O . LYS A 1 313 ? -26.228 -1.218 71.883 1.00 26.72 330 LYS A O 1
ATOM 2454 N N . ILE A 1 314 ? -28.388 -1.729 71.501 1.00 27.07 331 ILE A N 1
ATOM 2455 C CA . ILE A 1 314 ? -28.592 -0.711 70.481 1.00 27.64 331 ILE A CA 1
ATOM 2456 C C . ILE A 1 314 ? -29.825 0.111 70.931 1.00 28.45 331 ILE A C 1
ATOM 2457 O O . ILE A 1 314 ? -30.961 -0.396 71.007 1.00 27.96 331 ILE A O 1
ATOM 2462 N N . ASP A 1 315 ? -29.590 1.376 71.235 1.00 28.46 332 ASP A N 1
ATOM 2463 C CA . ASP A 1 315 ? -30.654 2.226 71.730 1.00 30.64 332 ASP A CA 1
ATOM 2464 C C . ASP A 1 315 ? -31.568 2.608 70.598 1.00 31.11 332 ASP A C 1
ATOM 2465 O O . ASP A 1 315 ? -31.210 2.511 69.426 1.00 30.10 332 ASP A O 1
ATOM 2470 N N . ASP A 1 316 ? -32.797 2.948 70.952 1.00 32.77 333 ASP A N 1
ATOM 2471 C CA . ASP A 1 316 ? -33.695 3.483 69.971 1.00 34.78 333 ASP A CA 1
ATOM 2472 C C . ASP A 1 316 ? -33.000 4.740 69.404 1.00 33.92 333 ASP A C 1
ATOM 2473 O O . ASP A 1 316 ? -32.336 5.495 70.148 1.00 34.17 333 ASP A O 1
ATOM 2478 N N . ASN A 1 317 ? -33.095 4.894 68.088 1.00 32.38 334 ASN A N 1
ATOM 2479 C CA . ASN A 1 317 ? -32.557 6.057 67.366 1.00 31.50 334 ASN A CA 1
ATOM 2480 C C . ASN A 1 317 ? -31.038 6.081 67.338 1.00 29.69 334 ASN A C 1
ATOM 2481 O O . ASN A 1 317 ? -30.435 7.130 67.111 1.00 28.50 334 ASN A O 1
ATOM 2486 N N . ALA A 1 318 ? -30.422 4.937 67.595 1.00 28.34 335 ALA A N 1
ATOM 2487 C CA . ALA A 1 318 ? -28.981 4.796 67.415 1.00 27.52 335 ALA A CA 1
ATOM 2488 C C . ALA A 1 318 ? -28.514 5.210 65.992 1.00 27.14 335 ALA A C 1
ATOM 2489 O O . ALA A 1 318 ? -27.411 5.734 65.810 1.00 27.11 335 ALA A O 1
ATOM 2491 N N . PHE A 1 319 ? -29.344 4.977 64.974 1.00 26.92 336 PHE A N 1
ATOM 2492 C CA . PHE A 1 319 ? -28.918 5.180 63.606 1.00 26.80 336 PHE A CA 1
ATOM 2493 C C . PHE A 1 319 ? -29.574 6.392 63.014 1.00 28.17 336 PHE A C 1
ATOM 2494 O O . PHE A 1 319 ? -29.546 6.622 61.829 1.00 27.19 336 PHE A O 1
ATOM 2502 N N . TRP A 1 320 ? -30.188 7.186 63.876 1.00 29.78 337 TRP A N 1
ATOM 2503 C CA A TRP A 1 320 ? -30.857 8.398 63.439 0.50 30.62 337 TRP A CA 1
ATOM 2504 C CA B TRP A 1 320 ? -30.857 8.391 63.440 0.50 30.60 337 TRP A CA 1
ATOM 2505 C C . TRP A 1 320 ? -29.908 9.259 62.616 1.00 30.21 337 TRP A C 1
ATOM 2506 O O . TRP A 1 320 ? -28.736 9.452 62.992 1.00 28.98 337 TRP A O 1
ATOM 2527 N N . GLY A 1 321 ? -30.418 9.762 61.487 1.00 29.69 338 GLY A N 1
ATOM 2528 C CA . GLY A 1 321 ? -29.663 10.633 60.606 1.00 29.91 338 GLY A CA 1
ATOM 2529 C C . GLY A 1 321 ? -28.824 9.945 59.537 1.00 29.09 338 GLY A C 1
ATOM 2530 O O . GLY A 1 321 ? -28.177 10.612 58.749 1.00 29.60 338 GLY A O 1
ATOM 2531 N N . LEU A 1 322 ? -28.853 8.615 59.472 1.00 28.60 339 LEU A N 1
ATOM 2532 C CA . LEU A 1 322 ? -28.086 7.868 58.464 1.00 27.91 339 LEU A CA 1
ATOM 2533 C C . LEU A 1 322 ? -28.944 7.590 57.226 1.00 28.60 339 LEU A C 1
ATOM 2534 O O . LEU A 1 322 ? -29.134 6.453 56.825 1.00 27.34 339 LEU A O 1
ATOM 2539 N N . THR A 1 323 ? -29.437 8.652 56.599 1.00 29.82 340 THR A N 1
ATOM 2540 C CA . THR A 1 323 ? -30.461 8.525 55.561 1.00 30.89 340 THR A CA 1
ATOM 2541 C C . THR A 1 323 ? -29.875 8.121 54.213 1.00 30.25 340 THR A C 1
ATOM 2542 O O . THR A 1 323 ? -30.632 7.843 53.278 1.00 31.04 340 THR A O 1
ATOM 2546 N N . HIS A 1 324 ? -28.541 8.113 54.111 1.00 28.63 341 HIS A N 1
ATOM 2547 C CA . HIS A 1 324 ? -27.806 7.641 52.930 1.00 28.65 341 HIS A CA 1
ATOM 2548 C C . HIS A 1 324 ? -27.110 6.280 53.118 1.00 26.83 341 HIS A C 1
ATOM 2549 O O . HIS A 1 324 ? -26.405 5.816 52.233 1.00 26.53 341 HIS A O 1
ATOM 2556 N N . LEU A 1 325 ? -27.247 5.656 54.277 1.00 25.03 342 LEU A N 1
ATOM 2557 C CA . LEU A 1 325 ? -26.439 4.481 54.549 1.00 23.94 342 LEU A CA 1
ATOM 2558 C C . LEU A 1 325 ? -26.896 3.301 53.687 1.00 23.72 342 LEU A C 1
ATOM 2559 O O . LEU A 1 325 ? -28.096 3.034 53.602 1.00 22.81 342 LEU A O 1
ATOM 2564 N N . LEU A 1 326 ? -25.915 2.629 53.063 1.00 22.90 343 LEU A N 1
ATOM 2565 C CA . LEU A 1 326 ? -26.157 1.498 52.186 1.00 23.79 343 LEU A CA 1
ATOM 2566 C C . LEU A 1 326 ? -25.759 0.171 52.802 1.00 23.85 343 LEU A C 1
ATOM 2567 O O . LEU A 1 326 ? -26.313 -0.872 52.451 1.00 24.22 343 LEU A O 1
ATOM 2572 N N . LYS A 1 327 ? -24.761 0.201 53.673 1.00 23.44 344 LYS A N 1
ATOM 2573 C CA . LYS A 1 327 ? -24.138 -0.996 54.178 1.00 24.13 344 LYS A CA 1
ATOM 2574 C C . LYS A 1 327 ? -23.791 -0.784 55.658 1.00 22.93 344 LYS A C 1
ATOM 2575 O O . LYS A 1 327 ? -23.163 0.214 56.027 1.00 21.69 344 LYS A O 1
ATOM 2581 N N . LEU A 1 328 ? -24.221 -1.753 56.466 1.00 21.83 345 LEU A N 1
ATOM 2582 C CA . LEU A 1 328 ? -24.079 -1.752 57.891 1.00 21.20 345 LEU A CA 1
ATOM 2583 C C . LEU A 1 328 ? -23.574 -3.131 58.267 1.00 20.75 345 LEU A C 1
ATOM 2584 O O . LEU A 1 328 ? -24.277 -4.153 58.045 1.00 20.90 345 LEU A O 1
ATOM 2589 N N . ASN A 1 329 ? -22.323 -3.172 58.742 1.00 19.24 346 ASN A N 1
ATOM 2590 C CA . ASN A 1 329 ? -21.744 -4.386 59.257 1.00 20.15 346 ASN A CA 1
ATOM 2591 C C . ASN A 1 329 ? -21.732 -4.444 60.799 1.00 19.65 346 ASN A C 1
ATOM 2592 O O . ASN A 1 329 ? -20.982 -3.703 61.469 1.00 19.33 346 ASN A O 1
ATOM 2597 N N . LEU A 1 330 ? -22.546 -5.338 61.351 1.00 20.38 347 LEU A N 1
ATOM 2598 C CA . LEU A 1 330 ? -22.533 -5.615 62.796 1.00 20.09 347 LEU A CA 1
ATOM 2599 C C . LEU A 1 330 ? -22.043 -7.034 63.132 1.00 20.18 347 LEU A C 1
ATOM 2600 O O . LEU A 1 330 ? -22.320 -7.563 64.206 1.00 20.30 347 LEU A O 1
ATOM 2605 N N . SER A 1 331 ? -21.347 -7.660 62.200 1.00 20.16 348 SER A N 1
ATOM 2606 C CA . SER A 1 331 ? -20.836 -9.015 62.391 1.00 20.46 348 SER A CA 1
ATOM 2607 C C . SER A 1 331 ? -19.904 -9.130 63.589 1.00 19.68 348 SER A C 1
ATOM 2608 O O . SER A 1 331 ? -19.194 -8.190 63.892 1.00 19.26 348 SER A O 1
ATOM 2611 N N . GLN A 1 332 ? -19.890 -10.301 64.228 1.00 20.86 349 GLN A N 1
ATOM 2612 C CA . GLN A 1 332 ? -18.994 -10.597 65.346 1.00 21.37 349 GLN A CA 1
ATOM 2613 C C . GLN A 1 332 ? -19.144 -9.624 66.510 1.00 21.30 349 GLN A C 1
ATOM 2614 O O . GLN A 1 332 ? -18.189 -9.000 66.913 1.00 21.30 349 GLN A O 1
ATOM 2620 N N . ASN A 1 333 ? -20.361 -9.526 67.026 1.00 21.55 350 ASN A N 1
ATOM 2621 C CA . ASN A 1 333 ? -20.682 -8.760 68.213 1.00 21.65 350 ASN A CA 1
ATOM 2622 C C . ASN A 1 333 ? -21.412 -9.670 69.201 1.00 22.41 350 ASN A C 1
ATOM 2623 O O . ASN A 1 333 ? -21.321 -10.873 69.071 1.00 23.75 350 ASN A O 1
ATOM 2628 N N . PHE A 1 334 ? -22.072 -9.109 70.211 1.00 23.43 351 PHE A N 1
ATOM 2629 C CA . PHE A 1 334 ? -22.656 -9.863 71.332 1.00 23.72 351 PHE A CA 1
ATOM 2630 C C . PHE A 1 334 ? -24.162 -9.642 71.363 1.00 23.72 351 PHE A C 1
ATOM 2631 O O . PHE A 1 334 ? -24.802 -9.676 72.397 1.00 22.47 351 PHE A O 1
ATOM 2639 N N . LEU A 1 335 ? -24.764 -9.393 70.212 1.00 23.97 352 LEU A N 1
ATOM 2640 C CA . LEU A 1 335 ? -26.217 -9.176 70.196 1.00 24.77 352 LEU A CA 1
ATOM 2641 C C . LEU A 1 335 ? -26.978 -10.439 70.534 1.00 25.67 352 LEU A C 1
ATOM 2642 O O . LEU A 1 335 ? -26.672 -11.494 70.026 1.00 25.92 352 LEU A O 1
ATOM 2647 N N . GLY A 1 336 ? -27.962 -10.324 71.412 1.00 26.91 353 GLY A N 1
ATOM 2648 C CA . GLY A 1 336 ? -28.734 -11.482 71.874 1.00 27.73 353 GLY A CA 1
ATOM 2649 C C . GLY A 1 336 ? -30.100 -11.516 71.249 1.00 28.39 353 GLY A C 1
ATOM 2650 O O . GLY A 1 336 ? -30.794 -12.509 71.313 1.00 29.02 353 GLY A O 1
ATOM 2651 N N . SER A 1 337 ? -30.492 -10.405 70.651 1.00 28.82 354 SER A N 1
ATOM 2652 C CA . SER A 1 337 ? -31.758 -10.334 69.954 1.00 30.27 354 SER A CA 1
ATOM 2653 C C . SER A 1 337 ? -31.864 -9.077 69.080 1.00 30.23 354 SER A C 1
ATOM 2654 O O . SER A 1 337 ? -31.068 -8.139 69.164 1.00 28.17 354 SER A O 1
ATOM 2657 N N . ILE A 1 338 ? -32.865 -9.107 68.222 1.00 31.06 355 ILE A N 1
ATOM 2658 C CA . ILE A 1 338 ? -33.137 -8.028 67.316 1.00 32.44 355 ILE A CA 1
ATOM 2659 C C . ILE A 1 338 ? -34.602 -7.743 67.460 1.00 34.38 355 ILE A C 1
ATOM 2660 O O . ILE A 1 338 ? -35.375 -8.669 67.596 1.00 33.72 355 ILE A O 1
ATOM 2665 N N . ASP A 1 339 ? -34.955 -6.457 67.477 1.00 36.98 356 ASP A N 1
ATOM 2666 C CA . ASP A 1 339 ? -36.351 -5.998 67.402 1.00 39.69 356 ASP A CA 1
ATOM 2667 C C . ASP A 1 339 ? -36.491 -4.875 66.365 1.00 40.46 356 ASP A C 1
ATOM 2668 O O . ASP A 1 339 ? -35.496 -4.324 65.899 1.00 39.04 356 ASP A O 1
ATOM 2673 N N . SER A 1 340 ? -37.736 -4.517 66.054 1.00 42.18 357 SER A N 1
ATOM 2674 C CA . SER A 1 340 ? -38.041 -3.556 64.979 1.00 43.33 357 SER A CA 1
ATOM 2675 C C . SER A 1 340 ? -37.535 -2.137 65.185 1.00 43.54 357 SER A C 1
ATOM 2676 O O . SER A 1 340 ? -37.362 -1.398 64.231 1.00 43.91 357 SER A O 1
ATOM 2679 N N . ARG A 1 341 ? -37.316 -1.735 66.427 1.00 42.72 358 ARG A N 1
ATOM 2680 C CA . ARG A 1 341 ? -36.836 -0.382 66.660 1.00 42.83 358 ARG A CA 1
ATOM 2681 C C . ARG A 1 341 ? -35.345 -0.243 66.396 1.00 40.58 358 ARG A C 1
ATOM 2682 O O . ARG A 1 341 ? -34.871 0.844 66.076 1.00 39.40 358 ARG A O 1
ATOM 2690 N N . MET A 1 342 ? -34.619 -1.345 66.521 1.00 39.32 359 MET A N 1
ATOM 2691 C CA . MET A 1 342 ? -33.165 -1.318 66.385 1.00 38.89 359 MET A CA 1
ATOM 2692 C C . MET A 1 342 ? -32.718 -0.687 65.106 1.00 37.20 359 MET A C 1
ATOM 2693 O O . MET A 1 342 ? -31.745 0.034 65.117 1.00 36.36 359 MET A O 1
ATOM 2698 N N . PHE A 1 343 ? -33.412 -0.992 64.011 1.00 37.19 360 PHE A N 1
ATOM 2699 C CA . PHE A 1 343 ? -32.997 -0.573 62.681 1.00 36.22 360 PHE A CA 1
ATOM 2700 C C . PHE A 1 343 ? -33.932 0.437 62.029 1.00 36.53 360 PHE A C 1
ATOM 2701 O O . PHE A 1 343 ? -34.095 0.447 60.806 1.00 35.89 360 PHE A O 1
ATOM 2709 N N . GLU A 1 344 ? -34.510 1.317 62.835 1.00 36.58 361 GLU A N 1
ATOM 2710 C CA . GLU A 1 344 ? -35.217 2.483 62.284 1.00 37.01 361 GLU A CA 1
ATOM 2711 C C . GLU A 1 344 ? -34.164 3.462 61.799 1.00 35.65 361 GLU A C 1
ATOM 2712 O O . GLU A 1 344 ? -33.006 3.350 62.182 1.00 33.72 361 GLU A O 1
ATOM 2718 N N . ASN A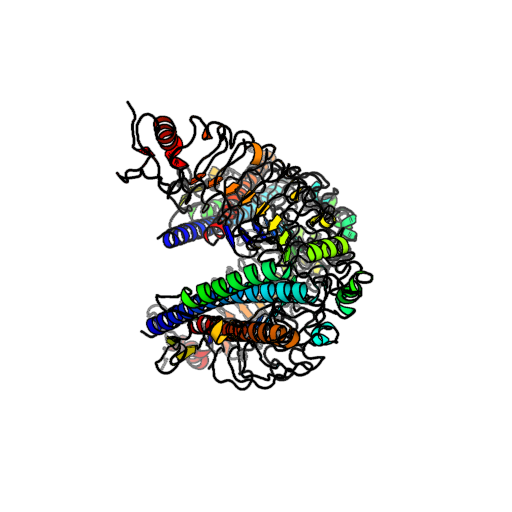 1 345 ? -34.562 4.389 60.926 1.00 36.77 362 ASN A N 1
ATOM 2719 C CA . ASN A 1 345 ? -33.676 5.451 60.398 1.00 36.65 362 ASN A CA 1
ATOM 2720 C C . ASN A 1 345 ? -32.585 4.929 59.469 1.00 36.50 362 ASN A C 1
ATOM 2721 O O . ASN A 1 345 ? -31.480 5.474 59.430 1.00 36.70 362 ASN A O 1
ATOM 2726 N N . LEU A 1 346 ? -32.910 3.866 58.729 1.00 36.12 363 LEU A N 1
ATOM 2727 C CA . LEU A 1 346 ? -31.999 3.210 57.798 1.00 34.49 363 LEU A CA 1
ATOM 2728 C C . LEU A 1 346 ? -32.773 2.826 56.522 1.00 34.69 363 LEU A C 1
ATOM 2729 O O . LEU A 1 346 ? -32.575 1.743 55.943 1.00 34.26 363 LEU A O 1
ATOM 2734 N N . ASP A 1 347 ? -33.639 3.718 56.059 1.00 35.13 364 ASP A N 1
ATOM 2735 C CA . ASP A 1 347 ? -34.480 3.423 54.882 1.00 35.61 364 ASP A CA 1
ATOM 2736 C C . ASP A 1 347 ? -33.750 2.976 53.594 1.00 34.31 364 ASP A C 1
ATOM 2737 O O . ASP A 1 347 ? -34.260 2.153 52.869 1.00 35.39 364 ASP A O 1
ATOM 2742 N N . LYS A 1 348 ? -32.578 3.533 53.300 1.00 32.31 365 LYS A N 1
ATOM 2743 C CA . LYS A 1 348 ? -31.790 3.160 52.112 1.00 31.11 365 LYS A CA 1
ATOM 2744 C C . LYS A 1 348 ? -30.894 1.930 52.267 1.00 28.50 365 LYS A C 1
ATOM 2745 O O . LYS A 1 348 ? -30.146 1.595 51.346 1.00 27.68 365 LYS A O 1
ATOM 2751 N N . LEU A 1 349 ? -30.956 1.248 53.403 1.00 26.77 366 LEU A N 1
ATOM 2752 C CA . LEU A 1 349 ? -30.023 0.172 53.671 1.00 24.95 366 LEU A CA 1
ATOM 2753 C C . LEU A 1 349 ? -30.149 -0.964 52.653 1.00 25.34 366 LEU A C 1
ATOM 2754 O O . LEU A 1 349 ? -31.261 -1.439 52.418 1.00 24.82 366 LEU A O 1
ATOM 2759 N N . GLU A 1 350 ? -28.989 -1.368 52.093 1.00 24.54 367 GLU A N 1
ATOM 2760 C CA . GLU A 1 350 ? -28.860 -2.493 51.136 1.00 25.46 367 GLU A CA 1
ATOM 2761 C C . GLU A 1 350 ? -28.171 -3.779 51.684 1.00 24.73 367 GLU A C 1
ATOM 2762 O O . GLU A 1 350 ? -28.456 -4.894 51.219 1.00 25.16 367 GLU A O 1
ATOM 2768 N N . VAL A 1 351 ? -27.259 -3.613 52.648 1.00 22.81 368 VAL A N 1
ATOM 2769 C CA . VAL A 1 351 ? -26.451 -4.700 53.144 1.00 22.27 368 VAL A CA 1
ATOM 2770 C C . VAL A 1 351 ? -26.453 -4.602 54.655 1.00 21.93 368 VAL A C 1
ATOM 2771 O O . VAL A 1 351 ? -26.100 -3.544 55.206 1.00 21.48 368 VAL A O 1
ATOM 2775 N N . LEU A 1 352 ? -26.904 -5.684 55.307 1.00 21.80 369 LEU A N 1
ATOM 2776 C CA . LEU A 1 352 ? -26.960 -5.781 56.758 1.00 20.86 369 LEU A CA 1
ATOM 2777 C C . LEU A 1 352 ? -26.296 -7.091 57.161 1.00 21.32 369 LEU A C 1
ATOM 2778 O O . LEU A 1 352 ? -26.816 -8.181 56.891 1.00 21.52 369 LEU A O 1
ATOM 2783 N N . ASP A 1 353 ? -25.137 -6.989 57.785 1.00 21.39 370 ASP A N 1
ATOM 2784 C CA . ASP A 1 353 ? -24.451 -8.164 58.275 1.00 21.27 370 ASP A CA 1
ATOM 2785 C C . ASP A 1 353 ? -24.637 -8.306 59.792 1.00 20.09 370 ASP A C 1
ATOM 2786 O O . ASP A 1 353 ? -24.103 -7.505 60.569 1.00 20.12 370 ASP A O 1
ATOM 2791 N N . LEU A 1 354 ? -25.377 -9.338 60.200 1.00 20.46 371 LEU A N 1
ATOM 2792 C CA . LEU A 1 354 ? -25.612 -9.660 61.624 1.00 20.24 371 LEU A CA 1
ATOM 2793 C C . LEU A 1 354 ? -25.068 -11.036 61.974 1.00 20.74 371 LEU A C 1
ATOM 2794 O O . LEU A 1 354 ? -25.448 -11.634 62.974 1.00 20.17 371 LEU A O 1
ATOM 2799 N N . SER A 1 355 ? -24.176 -11.540 61.133 1.00 21.16 372 SER A N 1
ATOM 2800 C CA . SER A 1 355 ? -23.587 -12.851 61.324 1.00 21.38 372 SER A CA 1
ATOM 2801 C C . SER A 1 355 ? -22.682 -12.857 62.582 1.00 21.43 372 SER A C 1
ATOM 2802 O O . SER A 1 355 ? -22.244 -11.803 63.038 1.00 19.32 372 SER A O 1
ATOM 2805 N N . TYR A 1 356 ? -22.447 -14.051 63.124 1.00 22.11 373 TYR A N 1
ATOM 2806 C CA . TYR A 1 356 ? -21.536 -14.253 64.267 1.00 22.71 373 TYR A CA 1
ATOM 2807 C C . TYR A 1 356 ? -21.935 -13.368 65.446 1.00 22.10 373 TYR A C 1
ATOM 2808 O O . TYR A 1 356 ? -21.119 -12.700 66.037 1.00 21.16 373 TYR A O 1
ATOM 2817 N N . ASN A 1 357 ? -23.209 -13.353 65.755 1.00 22.21 374 ASN A N 1
ATOM 2818 C CA . ASN A 1 357 ? -23.636 -12.792 67.013 1.00 23.00 374 ASN A CA 1
ATOM 2819 C C . ASN A 1 357 ? -24.173 -13.921 67.902 1.00 23.13 374 ASN A C 1
ATOM 2820 O O . ASN A 1 357 ? -23.805 -15.099 67.736 1.00 24.29 374 ASN A O 1
ATOM 2825 N N . HIS A 1 358 ? -25.021 -13.595 68.864 1.00 24.13 375 HIS A N 1
ATOM 2826 C CA . HIS A 1 358 ? -25.600 -14.618 69.754 1.00 24.43 375 HIS A CA 1
ATOM 2827 C C . HIS A 1 358 ? -27.108 -14.441 69.699 1.00 24.46 375 HIS A C 1
ATOM 2828 O O . HIS A 1 358 ? -27.809 -14.577 70.699 1.00 24.68 375 HIS A O 1
ATOM 2835 N N . ILE A 1 359 ? -27.608 -14.062 68.527 1.00 23.63 376 ILE A N 1
ATOM 2836 C CA . ILE A 1 359 ? -29.014 -13.692 68.408 1.00 24.16 376 ILE A CA 1
ATOM 2837 C C . ILE A 1 359 ? -29.910 -14.913 68.602 1.00 25.50 376 ILE A C 1
ATOM 2838 O O . ILE A 1 359 ? -29.800 -15.895 67.890 1.00 24.49 376 ILE A O 1
ATOM 2843 N N . ARG A 1 360 ? -30.828 -14.856 69.556 1.00 27.09 377 ARG A N 1
ATOM 2844 C CA . ARG A 1 360 ? -31.735 -15.990 69.693 1.00 29.55 377 ARG A CA 1
ATOM 2845 C C . ARG A 1 360 ? -33.169 -15.694 69.335 1.00 29.27 377 ARG A C 1
ATOM 2846 O O . ARG A 1 360 ? -33.982 -16.591 69.330 1.00 29.59 377 ARG A O 1
ATOM 2854 N N . ALA A 1 361 ? -33.477 -14.459 68.997 1.00 28.24 378 ALA A N 1
ATOM 2855 C CA . ALA A 1 361 ? -34.836 -14.156 68.596 1.00 29.58 378 ALA A CA 1
ATOM 2856 C C . ALA A 1 361 ? -34.868 -12.911 67.721 1.00 29.49 378 ALA A C 1
ATOM 2857 O O . ALA A 1 361 ? -34.092 -11.975 67.931 1.00 28.87 378 ALA A O 1
ATOM 2859 N N . LEU A 1 362 ? -35.751 -12.916 66.732 1.00 30.90 379 LEU A N 1
ATOM 2860 C CA . LEU A 1 362 ? -36.014 -11.720 65.918 1.00 31.52 379 LEU A CA 1
ATOM 2861 C C . LEU A 1 362 ? -37.412 -11.250 66.273 1.00 33.43 379 LEU A C 1
ATOM 2862 O O . LEU A 1 362 ? -38.372 -12.033 66.164 1.00 34.33 379 LEU A O 1
ATOM 2867 N N . GLY A 1 363 ? -37.519 -9.979 66.662 1.00 34.40 380 GLY A N 1
ATOM 2868 C CA . GLY A 1 363 ? -38.794 -9.346 66.917 1.00 36.22 380 GLY A CA 1
ATOM 2869 C C . GLY A 1 363 ? -39.673 -9.341 65.684 1.00 37.89 380 GLY A C 1
ATOM 2870 O O . GLY A 1 363 ? -39.189 -9.406 64.554 1.00 37.42 380 GLY A O 1
ATOM 2871 N N . ASP A 1 364 ? -40.970 -9.245 65.919 1.00 40.69 381 ASP A N 1
ATOM 2872 C CA . ASP A 1 364 ? -41.967 -9.451 64.889 1.00 43.36 381 ASP A CA 1
ATOM 2873 C C . ASP A 1 364 ? -41.736 -8.674 63.607 1.00 44.09 381 ASP A C 1
ATOM 2874 O O . ASP A 1 364 ? -41.756 -9.253 62.509 1.00 44.88 381 ASP A O 1
ATOM 2879 N N . GLN A 1 365 ? -41.531 -7.372 63.671 1.00 44.57 382 GLN A N 1
ATOM 2880 C CA . GLN A 1 365 ? -41.349 -6.689 62.360 1.00 45.48 382 GLN A CA 1
ATOM 2881 C C . GLN A 1 365 ? -39.928 -6.149 62.192 1.00 43.69 382 GLN A C 1
ATOM 2882 O O . GLN A 1 365 ? -39.726 -5.019 61.798 1.00 44.50 382 GLN A O 1
ATOM 2888 N N . SER A 1 366 ? -38.940 -6.985 62.492 1.00 41.46 383 SER A N 1
ATOM 2889 C CA . SER A 1 366 ? -37.573 -6.494 62.665 1.00 39.64 383 SER A CA 1
ATOM 2890 C C . SER A 1 366 ? -37.073 -5.703 61.492 1.00 38.73 383 SER A C 1
ATOM 2891 O O . SER A 1 366 ? -36.358 -4.727 61.680 1.00 38.37 383 SER A O 1
ATOM 2894 N N . PHE A 1 367 ? -37.452 -6.123 60.284 1.00 39.04 384 PHE A N 1
ATOM 2895 C CA . PHE A 1 367 ? -36.870 -5.592 59.048 1.00 38.53 384 PHE A CA 1
ATOM 2896 C C . PHE A 1 367 ? -37.868 -4.694 58.259 1.00 40.27 384 PHE A C 1
ATOM 2897 O O . PHE A 1 367 ? -37.610 -4.299 57.127 1.00 39.23 384 PHE A O 1
ATOM 2905 N N . LEU A 1 368 ? -38.998 -4.362 58.882 1.00 42.05 385 LEU A N 1
ATOM 2906 C CA . LEU A 1 368 ? -40.063 -3.584 58.220 1.00 43.77 385 LEU A CA 1
ATOM 2907 C C . LEU A 1 368 ? -39.547 -2.262 57.641 1.00 44.14 385 LEU A C 1
ATOM 2908 O O . LEU A 1 368 ? -40.020 -1.810 56.608 1.00 45.29 385 LEU A O 1
ATOM 2913 N N . GLY A 1 369 ? -38.562 -1.650 58.286 1.00 44.37 386 GLY A N 1
ATOM 2914 C CA . GLY A 1 369 ? -38.047 -0.355 57.816 1.00 44.73 386 GLY A CA 1
ATOM 2915 C C . GLY A 1 369 ? -36.862 -0.453 56.857 1.00 44.40 386 GLY A C 1
ATOM 2916 O O . GLY A 1 369 ? -36.045 0.467 56.772 1.00 43.81 386 GLY A O 1
ATOM 2917 N N . LEU A 1 370 ? -36.814 -1.537 56.085 1.00 43.81 387 LEU A N 1
ATOM 2918 C CA . LEU A 1 370 ? -35.668 -1.854 55.241 1.00 42.86 387 LEU A CA 1
ATOM 2919 C C . LEU A 1 370 ? -36.089 -2.490 53.924 1.00 42.31 387 LEU A C 1
ATOM 2920 O O . LEU A 1 370 ? -35.707 -3.628 53.624 1.00 42.78 387 LEU A O 1
ATOM 2925 N N . PRO A 1 371 ? -36.853 -1.752 53.118 1.00 42.39 388 PRO A N 1
ATOM 2926 C CA . PRO A 1 371 ? -37.380 -2.273 51.856 1.00 41.56 388 PRO A CA 1
ATOM 2927 C C . PRO A 1 371 ? -36.357 -2.425 50.752 1.00 39.52 388 PRO A C 1
ATOM 2928 O O . PRO A 1 371 ? -36.615 -3.163 49.805 1.00 40.88 388 PRO A O 1
ATOM 2932 N N . ASN A 1 372 ? -35.223 -1.735 50.842 1.00 36.15 389 ASN A N 1
ATOM 2933 C CA . ASN A 1 372 ? -34.194 -1.798 49.798 1.00 33.59 389 ASN A CA 1
ATOM 2934 C C . ASN A 1 372 ? -33.105 -2.798 50.057 1.00 30.91 389 ASN A C 1
ATOM 2935 O O . ASN A 1 372 ? -32.147 -2.843 49.347 1.00 30.54 389 ASN A O 1
ATOM 2940 N N . LEU A 1 373 ? -33.249 -3.589 51.106 1.00 29.55 390 LEU A N 1
ATOM 2941 C CA . LEU A 1 373 ? -32.223 -4.523 51.510 1.00 27.40 390 LEU A CA 1
ATOM 2942 C C . LEU A 1 373 ? -32.001 -5.585 50.423 1.00 26.53 390 LEU A C 1
ATOM 2943 O O . LEU A 1 373 ? -32.948 -6.227 50.026 1.00 24.85 390 LEU A O 1
ATOM 2948 N N . LYS A 1 374 ? -30.756 -5.729 49.962 1.00 25.73 391 LYS A N 1
ATOM 2949 C CA . LYS A 1 374 ? -30.334 -6.761 49.019 1.00 25.94 391 LYS A CA 1
ATOM 2950 C C . LYS A 1 374 ? -29.649 -7.969 49.691 1.00 25.67 391 LYS A C 1
ATOM 2951 O O . LYS A 1 374 ? -29.721 -9.083 49.146 1.00 25.60 391 LYS A O 1
ATOM 2957 N N . GLU A 1 375 ? -28.928 -7.727 50.805 1.00 23.54 392 GLU A N 1
ATOM 2958 C CA . GLU A 1 375 ? -28.130 -8.758 51.464 1.00 24.07 392 GLU A CA 1
ATOM 2959 C C . GLU A 1 375 ? -28.318 -8.732 52.981 1.00 22.69 392 GLU A C 1
ATOM 2960 O O . GLU A 1 375 ? -28.217 -7.670 53.595 1.00 23.12 392 GLU A O 1
ATOM 2966 N N . LEU A 1 376 ? -28.619 -9.902 53.554 1.00 21.76 393 LEU A N 1
ATOM 2967 C CA . LEU A 1 376 ? -28.994 -10.029 54.948 1.00 20.92 393 LEU A CA 1
ATOM 2968 C C . LEU A 1 376 ? -28.276 -11.258 55.455 1.00 20.96 393 LEU A C 1
ATOM 2969 O O . LEU A 1 376 ? -28.568 -12.386 55.009 1.00 21.01 393 LEU A O 1
ATOM 2974 N N . ALA A 1 377 ? -27.283 -11.041 56.321 1.00 20.10 394 ALA A N 1
ATOM 2975 C CA . ALA A 1 377 ? -26.568 -12.159 56.931 1.00 20.09 394 ALA A CA 1
ATOM 2976 C C . ALA A 1 377 ? -26.988 -12.341 58.394 1.00 20.03 394 ALA A C 1
ATOM 2977 O O . ALA A 1 377 ? -26.808 -11.427 59.227 1.00 19.60 394 ALA A O 1
ATOM 2979 N N . LEU A 1 378 ? -27.574 -13.506 58.672 1.00 20.89 395 LEU A N 1
ATOM 2980 C CA . LEU A 1 378 ? -27.919 -13.967 60.026 1.00 21.15 395 LEU A CA 1
ATOM 2981 C C . LEU A 1 378 ? -27.257 -15.287 60.367 1.00 21.93 395 LEU A C 1
ATOM 2982 O O . LEU A 1 378 ? -27.649 -15.941 61.363 1.00 22.54 395 LEU A O 1
ATOM 2987 N N . ASP A 1 379 ? -26.259 -15.715 59.579 1.00 21.64 396 ASP A N 1
ATOM 2988 C CA . ASP A 1 379 ? -25.615 -16.995 59.882 1.00 22.09 396 ASP A CA 1
ATOM 2989 C C . ASP A 1 379 ? -24.835 -16.903 61.202 1.00 21.57 396 ASP A C 1
ATOM 2990 O O . ASP A 1 379 ? -24.426 -15.831 61.593 1.00 22.15 396 ASP A O 1
ATOM 2995 N N . THR A 1 380 ? -24.597 -18.060 61.803 1.00 21.24 397 THR A N 1
ATOM 2996 C CA . THR A 1 380 ? -23.827 -18.265 63.019 1.00 22.12 397 THR A CA 1
ATOM 2997 C C . THR A 1 380 ? -24.330 -17.422 64.190 1.00 21.30 397 THR A C 1
ATOM 2998 O O . THR A 1 380 ? -23.613 -16.614 64.756 1.00 20.83 397 THR A O 1
ATOM 3002 N N . ASN A 1 381 ? -25.599 -17.648 64.509 1.00 21.46 398 ASN A N 1
ATOM 3003 C CA . ASN A 1 381 ? -26.261 -17.042 65.650 1.00 20.50 398 ASN A CA 1
ATOM 3004 C C . ASN A 1 381 ? -26.891 -18.208 66.422 1.00 20.76 398 ASN A C 1
ATOM 3005 O O . ASN A 1 381 ? -26.390 -19.340 66.368 1.00 20.95 398 ASN A O 1
ATOM 3010 N N . GLN A 1 382 ? -27.983 -17.965 67.130 1.00 21.15 399 GLN A N 1
ATOM 3011 C CA . GLN A 1 382 ? -28.627 -19.013 67.914 1.00 21.62 399 GLN A CA 1
ATOM 3012 C C . GLN A 1 382 ? -30.098 -18.997 67.616 1.00 22.12 399 GLN A C 1
ATOM 3013 O O . GLN A 1 382 ? -30.920 -19.135 68.525 1.00 22.51 399 GLN A O 1
ATOM 3019 N N . LEU A 1 383 ? -30.459 -18.784 66.359 1.00 22.80 400 LEU A N 1
ATOM 3020 C CA . LEU A 1 383 ? -31.882 -18.733 65.996 1.00 23.11 400 LEU A CA 1
ATOM 3021 C C . LEU A 1 383 ? -32.475 -20.133 65.931 1.00 24.66 400 LEU A C 1
ATOM 3022 O O . LEU A 1 383 ? -31.887 -21.055 65.327 1.00 24.59 400 LEU A O 1
ATOM 3027 N N . LYS A 1 384 ? -33.615 -20.308 66.620 1.00 25.50 401 LYS A N 1
ATOM 3028 C CA . LYS A 1 384 ? -34.372 -21.543 66.544 1.00 26.35 401 LYS A CA 1
ATOM 3029 C C . LYS A 1 384 ? -35.606 -21.402 65.672 1.00 25.95 401 LYS A C 1
ATOM 3030 O O . LYS A 1 384 ? -36.176 -22.390 65.231 1.00 25.78 401 LYS A O 1
ATOM 3036 N N . SER A 1 385 ? -36.015 -20.166 65.451 1.00 24.95 402 SER A N 1
ATOM 3037 C CA . SER A 1 385 ? -37.181 -19.906 64.696 1.00 26.13 402 SER A CA 1
ATOM 3038 C C . SER A 1 385 ? -37.180 -18.428 64.367 1.00 26.45 402 SER A C 1
ATOM 3039 O O . SER A 1 385 ? -36.377 -17.653 64.930 1.00 26.47 402 SER A O 1
ATOM 3042 N N . VAL A 1 386 ? -38.062 -18.057 63.448 1.00 26.47 403 VAL A N 1
ATOM 3043 C CA . VAL A 1 386 ? -38.363 -16.675 63.138 1.00 27.09 403 VAL A CA 1
ATOM 3044 C C . VAL A 1 386 ? -39.899 -16.502 63.179 1.00 28.54 403 VAL A C 1
ATOM 3045 O O . VAL A 1 386 ? -40.634 -17.451 63.064 1.00 27.75 403 VAL A O 1
ATOM 3049 N N . PRO A 1 387 ? -40.380 -15.278 63.363 1.00 29.53 404 PRO A N 1
ATOM 3050 C CA . PRO A 1 387 ? -41.813 -15.051 63.303 1.00 30.97 404 PRO A CA 1
ATOM 3051 C C . PRO A 1 387 ? -42.345 -15.200 61.872 1.00 31.77 404 PRO A C 1
ATOM 3052 O O . PRO A 1 387 ? -41.646 -14.900 60.930 1.00 33.10 404 PRO A O 1
ATOM 3056 N N . ASP A 1 388 ? -43.574 -15.664 61.727 1.00 32.93 405 ASP A N 1
ATOM 3057 C CA . ASP A 1 388 ? -44.178 -15.833 60.428 1.00 34.35 405 ASP A CA 1
ATOM 3058 C C . ASP A 1 388 ? -44.188 -14.496 59.678 1.00 33.98 405 ASP A C 1
ATOM 3059 O O . ASP A 1 388 ? -44.492 -13.449 60.239 1.00 33.88 405 ASP A O 1
ATOM 3064 N N . GLY A 1 389 ? -43.780 -14.543 58.417 1.00 34.53 406 GLY A N 1
ATOM 3065 C CA . GLY A 1 389 ? -43.828 -13.385 57.499 1.00 34.93 406 GLY A CA 1
ATOM 3066 C C . GLY A 1 389 ? -42.661 -12.416 57.600 1.00 34.68 406 GLY A C 1
ATOM 3067 O O . GLY A 1 389 ? -42.653 -11.393 56.934 1.00 35.17 406 GLY A O 1
ATOM 3068 N N . ILE A 1 390 ? -41.661 -12.755 58.401 1.00 34.34 407 ILE A N 1
ATOM 3069 C CA . ILE A 1 390 ? -40.601 -11.822 58.746 1.00 34.08 407 ILE A CA 1
ATOM 3070 C C . ILE A 1 390 ? -39.884 -11.276 57.500 1.00 33.36 407 ILE A C 1
ATOM 3071 O O . ILE A 1 390 ? -39.501 -10.119 57.449 1.00 32.30 407 ILE A O 1
ATOM 3076 N N . PHE A 1 391 ? -39.709 -12.110 56.493 1.00 33.59 408 PHE A N 1
ATOM 3077 C CA . PHE A 1 391 ? -38.981 -11.705 55.298 1.00 33.21 408 PHE A CA 1
ATOM 3078 C C . PHE A 1 391 ? -39.890 -11.234 54.155 1.00 34.24 408 PHE A C 1
ATOM 3079 O O . PHE A 1 391 ? -39.399 -10.885 53.085 1.00 34.13 408 PHE A O 1
ATOM 3087 N N . ASP A 1 392 ? -41.199 -11.197 54.361 1.00 35.37 409 ASP A N 1
ATOM 3088 C CA . ASP A 1 392 ? -42.116 -11.007 53.221 1.00 37.48 409 ASP A CA 1
ATOM 3089 C C . ASP A 1 392 ? -42.055 -9.660 52.484 1.00 38.34 409 ASP A C 1
ATOM 3090 O O . ASP A 1 392 ? -42.319 -9.593 51.284 1.00 40.04 409 ASP A O 1
ATOM 3095 N N . ARG A 1 393 ? -41.733 -8.594 53.178 1.00 39.61 410 ARG A N 1
ATOM 3096 C CA . ARG A 1 393 ? -41.617 -7.295 52.554 1.00 40.67 410 ARG A CA 1
ATOM 3097 C C . ARG A 1 393 ? -40.218 -7.012 51.997 1.00 39.48 410 ARG A C 1
ATOM 3098 O O . ARG A 1 393 ? -39.998 -5.943 51.416 1.00 40.58 410 ARG A O 1
ATOM 3106 N N . LEU A 1 394 ? -39.267 -7.932 52.168 1.00 36.53 411 LEU A N 1
ATOM 3107 C CA . LEU A 1 394 ? -37.908 -7.707 51.651 1.00 34.50 411 LEU A CA 1
ATOM 3108 C C . LEU A 1 394 ? -37.837 -7.982 50.168 1.00 33.52 411 LEU A C 1
ATOM 3109 O O . LEU A 1 394 ? -37.160 -8.920 49.714 1.00 33.15 411 LEU A O 1
ATOM 3114 N N . THR A 1 395 ? -38.472 -7.102 49.392 1.00 33.49 412 THR A N 1
ATOM 3115 C CA . THR A 1 395 ? -38.720 -7.355 47.987 1.00 33.36 412 THR A CA 1
ATOM 3116 C C . THR A 1 395 ? -37.485 -7.177 47.110 1.00 32.21 412 THR A C 1
ATOM 3117 O O . THR A 1 395 ? -37.531 -7.535 45.963 1.00 31.84 412 THR A O 1
ATOM 3121 N N . SER A 1 396 ? -36.391 -6.646 47.655 1.00 29.90 413 SER A N 1
ATOM 3122 C CA . SER A 1 396 ? -35.160 -6.508 46.898 1.00 29.72 413 SER A CA 1
ATOM 3123 C C . SER A 1 396 ? -34.111 -7.501 47.308 1.00 28.55 413 SER A C 1
ATOM 3124 O O . SER A 1 396 ? -32.980 -7.450 46.833 1.00 28.88 413 SER A O 1
ATOM 3127 N N . LEU A 1 397 ? -34.465 -8.413 48.189 1.00 28.64 414 LEU A N 1
ATOM 3128 C CA . LEU A 1 397 ? -33.499 -9.319 48.729 1.00 27.55 414 LEU A CA 1
ATOM 3129 C C . LEU A 1 397 ? -32.930 -10.182 47.602 1.00 28.15 414 LEU A C 1
ATOM 3130 O O . LEU A 1 397 ? -33.672 -10.768 46.808 1.00 26.79 414 LEU A O 1
ATOM 3135 N N . GLN A 1 398 ? -31.600 -10.239 47.550 1.00 27.75 415 GLN A N 1
ATOM 3136 C CA . GLN A 1 398 ? -30.896 -11.073 46.582 1.00 28.37 415 GLN A CA 1
ATOM 3137 C C . GLN A 1 398 ? -30.164 -12.222 47.269 1.00 27.28 415 GLN A C 1
ATOM 3138 O O . GLN A 1 398 ? -30.099 -13.325 46.742 1.00 27.54 415 GLN A O 1
ATOM 3144 N N . LYS A 1 399 ? -29.583 -11.947 48.440 1.00 26.41 416 LYS A N 1
ATOM 3145 C CA . LYS A 1 399 ? -28.908 -12.978 49.231 1.00 25.42 416 LYS A CA 1
ATOM 3146 C C . LYS A 1 399 ? -29.260 -12.916 50.724 1.00 24.56 416 LYS A C 1
ATOM 3147 O O . LYS A 1 399 ? -29.444 -11.829 51.306 1.00 23.19 416 LYS A O 1
ATOM 3153 N N . ILE A 1 400 ? -29.333 -14.107 51.314 1.00 23.55 417 ILE A N 1
ATOM 3154 C CA . ILE A 1 400 ? -29.675 -14.298 52.708 1.00 22.66 417 ILE A CA 1
ATOM 3155 C C . ILE A 1 400 ? -28.859 -15.482 53.189 1.00 22.49 417 ILE A C 1
ATOM 3156 O O . ILE A 1 400 ? -28.798 -16.542 52.525 1.00 22.48 417 ILE A O 1
ATOM 3161 N N . TRP A 1 401 ? -28.231 -15.291 54.348 1.00 22.06 418 TRP A N 1
ATOM 3162 C CA . TRP A 1 401 ? -27.505 -16.332 55.036 1.00 21.69 418 TRP A CA 1
ATOM 3163 C C . TRP A 1 401 ? -28.259 -16.685 56.315 1.00 21.89 418 TRP A C 1
ATOM 3164 O O . TRP A 1 401 ? -28.412 -15.803 57.197 1.00 21.51 418 TRP A O 1
ATOM 3175 N N . LEU A 1 402 ? -28.656 -17.954 56.453 1.00 22.01 419 LEU A N 1
ATOM 3176 C CA . LEU A 1 402 ? -29.369 -18.473 57.620 1.00 22.24 419 LEU A CA 1
ATOM 3177 C C . LEU A 1 402 ? -28.712 -19.702 58.253 1.00 22.82 419 LEU A C 1
ATOM 3178 O O . LEU A 1 402 ? -29.237 -20.290 59.239 1.00 22.78 419 LEU A O 1
ATOM 3183 N N . HIS A 1 403 ? -27.557 -20.083 57.724 1.00 22.42 420 HIS A N 1
ATOM 3184 C CA . HIS A 1 403 ? -26.903 -21.323 58.175 1.00 23.16 420 HIS A CA 1
ATOM 3185 C C . HIS A 1 403 ? -26.165 -21.177 59.492 1.00 22.29 420 HIS A C 1
ATOM 3186 O O . HIS A 1 403 ? -25.932 -20.059 59.996 1.00 21.26 420 HIS A O 1
ATOM 3193 N N . THR A 1 404 ? -25.832 -22.340 60.066 1.00 22.15 421 THR A N 1
ATOM 3194 C CA . THR A 1 404 ? -25.139 -22.426 61.333 1.00 22.06 421 THR A CA 1
ATOM 3195 C C . THR A 1 404 ? -26.025 -21.810 62.438 1.00 21.75 421 THR A C 1
ATOM 3196 O O . THR A 1 404 ? -25.572 -21.072 63.275 1.00 21.31 421 THR A O 1
ATOM 3200 N N . ASN A 1 405 ? -27.307 -22.145 62.390 1.00 22.36 422 ASN A N 1
ATOM 3201 C CA . ASN A 1 405 ? -28.265 -21.807 63.426 1.00 22.49 422 ASN A CA 1
ATOM 3202 C C . ASN A 1 405 ? -29.026 -23.087 63.843 1.00 23.35 422 ASN A C 1
ATOM 3203 O O . ASN A 1 405 ? -29.344 -23.963 63.001 1.00 23.66 422 ASN A O 1
ATOM 3208 N N . PRO A 1 406 ? -29.391 -23.166 65.125 1.00 23.29 423 PRO A N 1
ATOM 3209 C CA . PRO A 1 406 ? -30.051 -24.369 65.586 1.00 24.01 423 PRO A CA 1
ATOM 3210 C C . PRO A 1 406 ? -31.535 -24.389 65.282 1.00 24.71 423 PRO A C 1
ATOM 3211 O O . PRO A 1 406 ? -32.322 -24.408 66.190 1.00 25.44 423 PRO A O 1
ATOM 3215 N N . TRP A 1 407 ? -31.919 -24.433 64.009 1.00 25.26 424 TRP A N 1
ATOM 3216 C CA . TRP A 1 407 ? -33.319 -24.335 63.643 1.00 26.20 424 TRP A CA 1
ATOM 3217 C C . TRP A 1 407 ? -34.137 -25.469 64.247 1.00 28.21 424 TRP A C 1
ATOM 3218 O O . TRP A 1 407 ? -33.798 -26.635 64.095 1.00 29.07 424 TRP A O 1
ATOM 3229 N N . ASP A 1 408 ? -35.234 -25.108 64.915 1.00 30.09 425 ASP A N 1
ATOM 3230 C CA . ASP A 1 408 ? -36.232 -26.047 65.410 1.00 31.68 425 ASP A CA 1
ATOM 3231 C C . ASP A 1 408 ? -37.197 -26.410 64.295 1.00 32.87 425 ASP A C 1
ATOM 3232 O O . ASP A 1 408 ? -38.078 -25.609 63.960 1.00 32.37 425 ASP A O 1
ATOM 3237 N N . CYS A 1 409 ? -37.088 -27.623 63.767 1.00 34.34 426 CYS A N 1
ATOM 3238 C CA . CYS A 1 409 ? -37.912 -28.000 62.630 1.00 36.29 426 CYS A CA 1
ATOM 3239 C C . CYS A 1 409 ? -39.192 -28.758 63.001 1.00 37.91 426 CYS A C 1
ATOM 3240 O O . CYS A 1 409 ? -39.694 -29.548 62.201 1.00 38.91 426 CYS A O 1
ATOM 3243 N N . SER A 1 410 ? -39.736 -28.500 64.185 1.00 38.96 427 SER A N 1
ATOM 3244 C CA . SER A 1 410 ? -41.077 -28.985 64.559 1.00 40.98 427 SER A CA 1
ATOM 3245 C C . SER A 1 410 ? -42.111 -28.360 63.687 1.00 41.73 427 SER A C 1
AT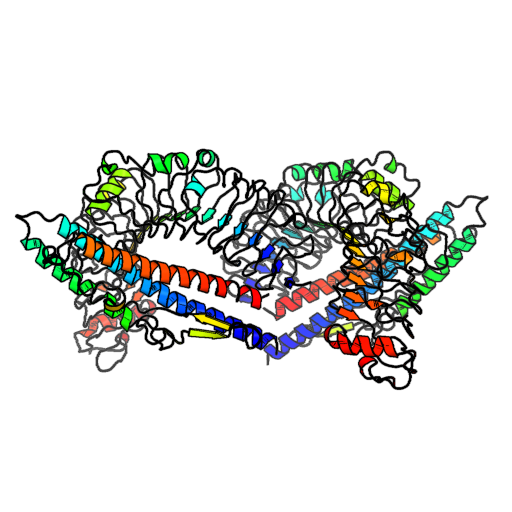OM 3246 O O . SER A 1 410 ? -42.001 -27.200 63.334 1.00 40.92 427 SER A O 1
ATOM 3249 N N . CYS A 1 411 ? -43.165 -29.101 63.416 1.00 44.07 428 CYS A N 1
ATOM 3250 C CA . CYS A 1 411 ? -44.284 -28.545 62.682 1.00 45.88 428 CYS A CA 1
ATOM 3251 C C . CYS A 1 411 ? -45.390 -28.258 63.677 1.00 46.08 428 CYS A C 1
ATOM 3252 O O . CYS A 1 411 ? -45.624 -29.060 64.570 1.00 46.89 428 CYS A O 1
ATOM 3255 N N . PRO A 1 412 ? -46.073 -27.107 63.533 1.00 45.90 429 PRO A N 1
ATOM 3256 C CA . PRO A 1 412 ? -45.996 -26.181 62.402 1.00 44.88 429 PRO A CA 1
ATOM 3257 C C . PRO A 1 412 ? -45.026 -25.009 62.565 1.00 42.77 429 PRO A C 1
ATOM 3258 O O . PRO A 1 412 ? -45.017 -24.114 61.702 1.00 41.45 429 PRO A O 1
ATOM 3262 N N . ARG A 1 413 ? -44.219 -25.011 63.629 1.00 40.52 430 ARG A N 1
ATOM 3263 C CA . ARG A 1 413 ? -43.344 -23.881 63.892 1.00 38.91 430 ARG A CA 1
ATOM 3264 C C . ARG A 1 413 ? -42.531 -23.549 62.631 1.00 36.81 430 ARG A C 1
ATOM 3265 O O . ARG A 1 413 ? -42.481 -22.407 62.213 1.00 35.77 430 ARG A O 1
ATOM 3273 N N . ILE A 1 414 ? -41.943 -24.562 62.017 1.00 35.13 431 ILE A N 1
ATOM 3274 C CA . ILE A 1 414 ? -41.022 -24.354 60.897 1.00 34.00 431 ILE A CA 1
ATOM 3275 C C . ILE A 1 414 ? -41.709 -24.118 59.547 1.00 33.92 431 ILE A C 1
ATOM 3276 O O . ILE A 1 414 ? -41.045 -23.880 58.529 1.00 33.49 431 ILE A O 1
ATOM 3281 N N . ASP A 1 415 ? -43.032 -24.140 59.537 1.00 34.10 432 ASP A N 1
ATOM 3282 C CA . ASP A 1 415 ? -43.781 -24.052 58.295 1.00 34.63 432 ASP A CA 1
ATOM 3283 C C . ASP A 1 415 ? -43.438 -22.857 57.385 1.00 33.43 432 ASP A C 1
ATOM 3284 O O . ASP A 1 415 ? -43.178 -23.041 56.184 1.00 33.57 432 ASP A O 1
ATOM 3289 N N . TYR A 1 416 ? -43.496 -21.645 57.926 1.00 32.04 433 TYR A N 1
ATOM 3290 C CA . TYR A 1 416 ? -43.203 -20.465 57.144 1.00 31.83 433 TYR A CA 1
ATOM 3291 C C . TYR A 1 416 ? -41.783 -20.511 56.573 1.00 30.73 433 TYR A C 1
ATOM 3292 O O . TYR A 1 416 ? -41.593 -20.320 55.388 1.00 31.08 433 TYR A O 1
ATOM 3301 N N . LEU A 1 417 ? -40.799 -20.753 57.420 1.00 28.79 434 LEU A N 1
ATOM 3302 C CA . LEU A 1 417 ? -39.395 -20.637 57.014 1.00 27.91 434 LEU A CA 1
ATOM 3303 C C . LEU A 1 417 ? -39.014 -21.708 56.006 1.00 28.22 434 LEU A C 1
ATOM 3304 O O . LEU A 1 417 ? -38.306 -21.446 55.032 1.00 27.82 434 LEU A O 1
ATOM 3309 N N . SER A 1 418 ? -39.454 -22.934 56.253 1.00 29.41 435 SER A N 1
ATOM 3310 C CA . SER A 1 418 ? -39.189 -24.005 55.305 1.00 30.48 435 SER A CA 1
ATOM 3311 C C . SER A 1 418 ? -39.827 -23.653 53.953 1.00 31.27 435 SER A C 1
ATOM 3312 O O . SER A 1 418 ? -39.153 -23.755 52.941 1.00 31.61 435 SER A O 1
ATOM 3315 N N . ARG A 1 419 ? -41.087 -23.234 53.945 1.00 32.36 436 ARG A N 1
ATOM 3316 C CA . ARG A 1 419 ? -41.751 -22.898 52.662 1.00 34.44 436 ARG A CA 1
ATOM 3317 C C . ARG A 1 419 ? -41.059 -21.704 52.009 1.00 33.93 436 ARG A C 1
ATOM 3318 O O . ARG A 1 419 ? -40.906 -21.671 50.800 1.00 34.54 436 ARG A O 1
ATOM 3323 N N . TRP A 1 420 ? -40.608 -20.742 52.810 1.00 33.29 437 TRP A N 1
ATOM 3324 C CA . TRP A 1 420 ? -39.994 -19.541 52.260 1.00 32.80 437 TRP A CA 1
ATOM 3325 C C . TRP A 1 420 ? -38.636 -19.870 51.651 1.00 32.85 437 TRP A C 1
ATOM 3326 O O . TRP A 1 420 ? -38.289 -19.371 50.576 1.00 32.08 437 TRP A O 1
ATOM 3337 N N . LEU A 1 421 ? -37.870 -20.727 52.315 1.00 33.01 438 LEU A N 1
ATOM 3338 C CA . LEU A 1 421 ? -36.535 -21.054 51.834 1.00 32.94 438 LEU A CA 1
ATOM 3339 C C . LEU A 1 421 ? -36.561 -21.950 50.628 1.00 33.89 438 LEU A C 1
ATOM 3340 O O . LEU A 1 421 ? -35.583 -22.024 49.902 1.00 33.41 438 LEU A O 1
ATOM 3345 N N . ASN A 1 422 ? -37.652 -22.683 50.473 1.00 35.42 439 ASN A N 1
ATOM 3346 C CA . ASN A 1 422 ? -37.845 -23.486 49.302 1.00 36.95 439 ASN A CA 1
ATOM 3347 C C . ASN A 1 422 ? -38.239 -22.624 48.095 1.00 36.93 439 ASN A C 1
ATOM 3348 O O . ASN A 1 422 ? -37.594 -22.681 47.054 1.00 36.63 439 ASN A O 1
ATOM 3353 N N . LYS A 1 423 ? -39.274 -21.810 48.272 1.00 37.21 440 LYS A N 1
ATOM 3354 C CA . LYS A 1 423 ? -39.682 -20.778 47.303 1.00 36.79 440 LYS A CA 1
ATOM 3355 C C . LYS A 1 423 ? -38.523 -19.839 46.905 1.00 35.40 440 LYS A C 1
ATOM 3356 O O . LYS A 1 423 ? -38.442 -19.412 45.783 1.00 35.55 440 LYS A O 1
ATOM 3360 N N . ASN A 1 424 ? -37.598 -19.543 47.806 1.00 33.41 441 ASN A N 1
ATOM 3361 C CA . ASN A 1 424 ? -36.549 -18.564 47.531 1.00 32.59 441 ASN A CA 1
ATOM 3362 C C . ASN A 1 424 ? -35.173 -19.186 47.606 1.00 31.41 441 ASN A C 1
ATOM 3363 O O . ASN A 1 424 ? -34.217 -18.533 48.025 1.00 29.78 441 ASN A O 1
ATOM 3368 N N . SER A 1 425 ? -35.061 -20.435 47.156 1.00 31.99 442 SER A N 1
ATOM 3369 C CA . SER A 1 425 ? -33.801 -21.194 47.245 1.00 31.37 442 SER A CA 1
ATOM 3370 C C . SER A 1 425 ? -32.637 -20.563 46.472 1.00 31.06 442 SER A C 1
ATOM 3371 O O . SER A 1 425 ? -31.474 -20.794 46.772 1.00 30.25 442 SER A O 1
ATOM 3374 N N . GLN A 1 426 ? -32.943 -19.768 45.454 1.00 30.98 443 GLN A N 1
ATOM 3375 C CA . GLN A 1 426 ? -31.892 -19.057 44.736 1.00 30.91 443 GLN A CA 1
ATOM 3376 C C . GLN A 1 426 ? -31.275 -17.913 45.555 1.00 29.85 443 GLN A C 1
ATOM 3377 O O . GLN A 1 426 ? -30.227 -17.401 45.187 1.00 29.79 443 GLN A O 1
ATOM 3383 N N . LYS A 1 427 ? -31.904 -17.502 46.658 1.00 28.35 444 LYS A N 1
ATOM 3384 C CA . LYS A 1 427 ? -31.337 -16.436 47.493 1.00 27.23 444 LYS A CA 1
ATOM 3385 C C . LYS A 1 427 ? -30.438 -16.956 48.617 1.00 26.78 444 LYS A C 1
ATOM 3386 O O . LYS A 1 427 ? -29.494 -16.253 49.028 1.00 24.14 444 LYS A O 1
ATOM 3392 N N . GLU A 1 428 ? -30.726 -18.174 49.082 1.00 27.02 445 GLU A N 1
ATOM 3393 C CA . GLU A 1 428 ? -30.045 -18.699 50.261 1.00 27.47 445 GLU A CA 1
ATOM 3394 C C . GLU A 1 428 ? -28.614 -18.982 49.912 1.00 27.19 445 GLU A C 1
ATOM 3395 O O . GLU A 1 428 ? -28.374 -19.638 48.926 1.00 26.97 445 GLU A O 1
ATOM 3401 N N . GLN A 1 429 ? -27.697 -18.492 50.751 1.00 26.80 446 GLN A N 1
ATOM 3402 C CA . GLN A 1 429 ? -26.248 -18.749 50.675 1.00 26.62 446 GLN A CA 1
ATOM 3403 C C . GLN A 1 429 ? -25.876 -19.752 51.754 1.00 26.08 446 GLN A C 1
ATOM 3404 O O . GLN A 1 429 ? -26.169 -19.531 52.917 1.00 26.72 446 GLN A O 1
ATOM 3410 N N . GLY A 1 430 ? -25.264 -20.868 51.367 1.00 26.82 447 GLY A N 1
ATOM 3411 C CA . GLY A 1 430 ? -25.050 -22.004 52.240 1.00 27.01 447 GLY A CA 1
ATOM 3412 C C . GLY A 1 430 ? -26.403 -22.630 52.563 1.00 28.65 447 GLY A C 1
ATOM 3413 O O . GLY A 1 430 ? -27.384 -22.369 51.882 1.00 28.14 447 GLY A O 1
ATOM 3414 N N . SER A 1 431 ? -26.467 -23.446 53.604 1.00 28.80 448 SER A N 1
ATOM 3415 C CA . SER A 1 431 ? -27.647 -24.266 53.807 1.00 30.64 448 SER A CA 1
ATOM 3416 C C . SER A 1 431 ? -28.049 -24.346 55.306 1.00 30.89 448 SER A C 1
ATOM 3417 O O . SER A 1 431 ? -27.351 -24.967 56.147 1.00 31.11 448 SER A O 1
ATOM 3420 N N . ALA A 1 432 ? -29.169 -23.707 55.636 1.00 30.55 449 ALA A N 1
ATOM 3421 C CA . ALA A 1 432 ? -29.796 -23.844 56.954 1.00 30.22 449 ALA A CA 1
ATOM 3422 C C . ALA A 1 432 ? -30.234 -25.291 57.241 1.00 31.02 449 ALA A C 1
ATOM 3423 O O . ALA A 1 432 ? -30.995 -25.882 56.464 1.00 30.61 449 ALA A O 1
ATOM 3425 N N . LYS A 1 433 ? -29.788 -25.833 58.374 1.00 31.11 450 LYS A N 1
ATOM 3426 C CA . LYS A 1 433 ? -30.099 -27.216 58.780 1.00 32.75 450 LYS A CA 1
ATOM 3427 C C . LYS A 1 433 ? -30.896 -27.312 60.103 1.00 32.38 450 LYS A C 1
ATOM 3428 O O . LYS A 1 433 ? -30.746 -26.487 60.997 1.00 30.54 450 LYS A O 1
ATOM 3434 N N . CYS A 1 434 ? -31.744 -28.325 60.179 1.00 33.01 451 CYS A N 1
ATOM 3435 C CA . CYS A 1 434 ? -32.533 -28.645 61.358 1.00 34.49 451 CYS A CA 1
ATOM 3436 C C . CYS A 1 434 ? -31.642 -29.190 62.487 1.00 35.29 451 CYS A C 1
ATOM 3437 O O . CYS A 1 434 ? -30.775 -30.044 62.239 1.00 34.38 451 CYS A O 1
ATOM 3440 N N . SER A 1 435 ? -31.867 -28.697 63.711 1.00 36.00 452 SER A N 1
ATOM 3441 C CA . SER A 1 435 ? -31.226 -29.270 64.903 1.00 37.39 452 SER A CA 1
ATOM 3442 C C . SER A 1 435 ? -31.718 -30.692 65.008 1.00 39.03 452 SER A C 1
ATOM 3443 O O . SER A 1 435 ? -32.883 -30.974 64.679 1.00 38.85 452 SER A O 1
ATOM 3446 N N . GLY A 1 436 ? -30.833 -31.577 65.436 1.00 40.30 453 GLY A N 1
ATOM 3447 C CA . GLY A 1 436 ? -31.182 -32.964 65.629 1.00 42.28 453 GLY A CA 1
ATOM 3448 C C . GLY A 1 436 ? -30.980 -33.782 64.379 1.00 43.69 453 GLY A C 1
ATOM 3449 O O . GLY A 1 436 ? -29.994 -34.503 64.269 1.00 45.10 453 GLY A O 1
ATOM 3450 N N . SER A 1 437 ? -31.919 -33.671 63.431 1.00 44.28 454 SER A N 1
ATOM 3451 C CA . SER A 1 437 ? -31.893 -34.447 62.184 1.00 44.15 454 SER A CA 1
ATOM 3452 C C . SER A 1 437 ? -30.778 -34.025 61.229 1.00 43.08 454 SER A C 1
ATOM 3453 O O . SER A 1 437 ? -30.304 -34.833 60.432 1.00 43.27 454 SER A O 1
ATOM 3456 N N . GLY A 1 438 ? -30.398 -32.751 61.252 1.00 41.59 455 GLY A N 1
ATOM 3457 C CA . GLY A 1 438 ? -29.383 -32.263 60.317 1.00 40.18 455 GLY A CA 1
ATOM 3458 C C . GLY A 1 438 ? -29.827 -32.147 58.852 1.00 39.90 455 GLY A C 1
ATOM 3459 O O . GLY A 1 438 ? -28.993 -31.807 57.998 1.00 38.46 455 GLY A O 1
ATOM 3460 N N . LYS A 1 439 ? -31.120 -32.357 58.554 1.00 40.22 456 LYS A N 1
ATOM 3461 C CA . LYS A 1 439 ? -31.623 -32.118 57.185 1.00 40.64 456 LYS A CA 1
ATOM 3462 C C . LYS A 1 439 ? -31.790 -30.633 56.864 1.00 38.95 456 LYS A C 1
ATOM 3463 O O . LYS A 1 439 ? -32.057 -29.811 57.747 1.00 37.27 456 LYS A O 1
ATOM 3467 N N . PRO A 1 440 ? -31.667 -30.292 55.575 1.00 37.86 457 PRO A N 1
ATOM 3468 C CA . PRO A 1 440 ? -31.858 -28.889 55.224 1.00 36.36 457 PRO A CA 1
ATOM 3469 C C . PRO A 1 440 ? -33.253 -28.407 55.618 1.00 35.58 457 PRO A C 1
ATOM 3470 O O . PRO A 1 440 ? -34.220 -29.141 55.467 1.00 36.01 457 PRO A O 1
ATOM 3474 N N . VAL A 1 441 ? -33.339 -27.193 56.159 1.00 33.62 458 VAL A N 1
ATOM 3475 C CA . VAL A 1 441 ? -34.627 -26.612 56.516 1.00 33.07 458 VAL A CA 1
ATOM 3476 C C . VAL A 1 441 ? -35.568 -26.517 55.295 1.00 34.24 458 VAL A C 1
ATOM 3477 O O . VAL A 1 441 ? -36.773 -26.750 55.419 1.00 33.21 458 VAL A O 1
ATOM 3481 N N . ARG A 1 442 ? -35.017 -26.193 54.131 1.00 34.60 459 ARG A N 1
ATOM 3482 C CA . ARG A 1 442 ? -35.831 -26.078 52.902 1.00 36.73 459 ARG A CA 1
ATOM 3483 C C . ARG A 1 442 ? -36.602 -27.337 52.501 1.00 37.94 459 ARG A C 1
ATOM 3484 O O . ARG A 1 442 ? -37.57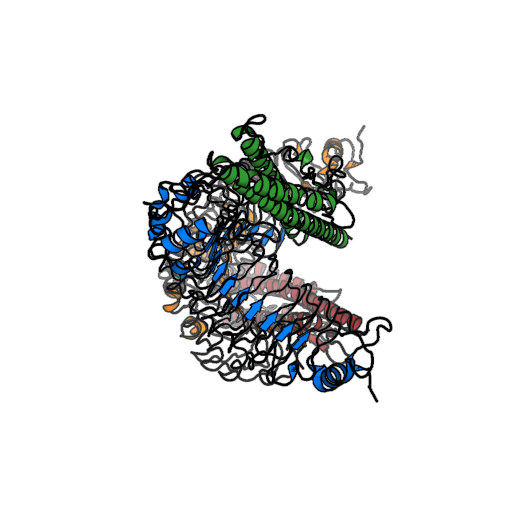2 -27.261 51.701 1.00 38.94 459 ARG A O 1
ATOM 3492 N N . SER A 1 443 ? -36.188 -28.489 53.033 1.00 37.82 460 SER A N 1
ATOM 3493 C CA . SER A 1 443 ? -36.778 -29.772 52.626 1.00 39.34 460 SER A CA 1
ATOM 3494 C C . SER A 1 443 ? -37.944 -30.239 53.511 1.00 39.92 460 SER A C 1
ATOM 3495 O O . SER A 1 443 ? -38.594 -31.202 53.200 1.00 40.26 460 SER A O 1
ATOM 3498 N N . ILE A 1 444 ? -38.191 -29.549 54.616 1.00 40.14 461 ILE A N 1
ATOM 3499 C CA . ILE A 1 444 ? -39.241 -29.907 55.564 1.00 40.75 461 ILE A CA 1
ATOM 3500 C C . ILE A 1 444 ? -40.603 -29.490 54.996 1.00 42.49 461 ILE A C 1
ATOM 3501 O O . ILE A 1 444 ? -40.795 -28.321 54.634 1.00 41.77 461 ILE A O 1
ATOM 3506 N N . ILE A 1 445 ? -41.541 -30.434 54.906 1.00 44.29 462 ILE A N 1
ATOM 3507 C CA . ILE A 1 445 ? -42.903 -30.102 54.471 1.00 46.07 462 ILE A CA 1
ATOM 3508 C C . ILE A 1 445 ? -43.903 -30.352 55.575 1.00 47.36 462 ILE A C 1
ATOM 3509 O O . ILE A 1 445 ? -44.192 -31.491 55.882 1.00 48.75 462 ILE A O 1
ATOM 3514 N N . CYS A 1 446 ? -44.409 -29.276 56.182 1.00 48.14 463 CYS A N 1
ATOM 3515 C CA . CYS A 1 446 ? -45.382 -29.385 57.277 1.00 49.51 463 CYS A CA 1
ATOM 3516 C C . CYS A 1 446 ? -46.798 -29.619 56.715 1.00 51.49 463 CYS A C 1
ATOM 3517 O O . CYS A 1 446 ? -47.209 -28.919 55.792 1.00 51.61 463 CYS A O 1
ATOM 3520 N N . PRO A 1 447 ? -47.548 -30.592 57.287 1.00 53.35 464 PRO A N 1
ATOM 3521 C CA . PRO A 1 447 ? -48.852 -31.007 56.733 1.00 55.14 464 PRO A CA 1
ATOM 3522 C C . PRO A 1 447 ? -50.029 -30.137 57.208 1.00 55.79 464 PRO A C 1
ATOM 3523 O O . PRO A 1 447 ? -49.811 -29.105 57.851 1.00 55.65 464 PRO A O 1
ATOM 3527 N N . GLY B 2 7 ? 15.514 -31.390 38.306 1.00 84.22 54 GLY C N 1
ATOM 3528 C CA . GLY B 2 7 ? 15.566 -31.614 39.789 1.00 82.90 54 GLY C CA 1
ATOM 3529 C C . GLY B 2 7 ? 15.836 -30.338 40.554 1.00 79.69 54 GLY C C 1
ATOM 3530 O O . GLY B 2 7 ? 15.378 -30.170 41.687 1.00 78.58 54 GLY C O 1
ATOM 3531 N N . GLN B 2 8 ? 16.586 -29.430 39.932 1.00 78.85 55 GLN C N 1
ATOM 3532 C CA . GLN B 2 8 ? 16.871 -28.107 40.513 1.00 75.58 55 GLN C CA 1
ATOM 3533 C C . GLN B 2 8 ? 15.603 -27.272 40.646 1.00 72.49 55 GLN C C 1
ATOM 3534 O O . GLN B 2 8 ? 15.464 -26.527 41.610 1.00 70.47 55 GLN C O 1
ATOM 3536 N N . ILE B 2 9 ? 14.682 -27.415 39.689 1.00 72.13 56 ILE C N 1
ATOM 3537 C CA . ILE B 2 9 ? 13.370 -26.754 39.747 1.00 70.04 56 ILE C CA 1
ATOM 3538 C C . ILE B 2 9 ? 12.532 -27.191 40.967 1.00 68.34 56 ILE C C 1
ATOM 3539 O O . ILE B 2 9 ? 11.929 -26.348 41.633 1.00 66.00 56 ILE C O 1
ATOM 3541 N N . ARG B 2 10 ? 12.492 -28.494 41.257 1.00 69.04 57 ARG C N 1
ATOM 3542 C CA . ARG B 2 10 ? 11.813 -28.976 42.482 1.00 67.94 57 ARG C CA 1
ATOM 3543 C C . ARG B 2 10 ? 12.360 -28.302 43.769 1.00 64.81 57 ARG C C 1
ATOM 3544 O O . ARG B 2 10 ? 11.599 -27.982 44.681 1.00 62.83 57 ARG C O 1
ATOM 3546 N N . GLY B 2 11 ? 13.679 -28.112 43.824 1.00 64.16 58 GLY C N 1
ATOM 3547 C CA . GLY B 2 11 ? 14.360 -27.556 44.988 1.00 62.05 58 GLY C CA 1
ATOM 3548 C C . GLY B 2 11 ? 13.976 -26.101 45.244 1.00 59.42 58 GLY C C 1
ATOM 3549 O O . GLY B 2 11 ? 13.714 -25.710 46.392 1.00 57.40 58 GLY C O 1
ATOM 3550 N N . LEU B 2 12 ? 13.950 -25.309 44.160 1.00 59.08 59 LEU C N 1
ATOM 3551 C CA . LEU B 2 12 ? 13.459 -23.923 44.200 1.00 56.53 59 LEU C CA 1
ATOM 3552 C C . LEU B 2 12 ? 11.973 -23.867 44.610 1.00 55.02 59 LEU C C 1
ATOM 3553 O O . LEU B 2 12 ? 11.594 -23.061 45.443 1.00 52.92 59 LEU C O 1
ATOM 3558 N N . GLU B 2 13 ? 11.146 -24.725 44.000 1.00 56.60 60 GLU C N 1
ATOM 3559 C CA . GLU B 2 13 ? 9.715 -24.846 44.363 1.00 55.64 60 GLU C CA 1
ATOM 3560 C C . GLU B 2 13 ? 9.535 -25.116 45.853 1.00 53.58 60 GLU C C 1
ATOM 3561 O O . GLU B 2 13 ? 8.699 -24.476 46.515 1.00 52.00 60 GLU C O 1
ATOM 3563 N N . MET B 2 14 ? 10.337 -26.042 46.381 1.00 53.77 61 MET C N 1
ATOM 3564 C CA . MET B 2 14 ? 10.298 -26.393 47.805 1.00 52.71 61 MET C CA 1
ATOM 3565 C C . MET B 2 14 ? 10.728 -25.256 48.738 1.00 49.66 61 MET C C 1
ATOM 3566 O O . MET B 2 14 ? 10.048 -24.976 49.717 1.00 46.85 61 MET C O 1
ATOM 3571 N N . ALA B 2 15 ? 11.855 -24.615 48.426 1.00 48.65 62 ALA C N 1
ATOM 3572 C CA . ALA B 2 15 ? 12.359 -23.494 49.233 1.00 46.56 62 ALA C CA 1
ATOM 3573 C C . ALA B 2 15 ? 11.350 -22.349 49.286 1.00 44.17 62 ALA C C 1
ATOM 3574 O O . ALA B 2 15 ? 11.211 -21.651 50.302 1.00 42.54 62 ALA C O 1
ATOM 3576 N N . SER B 2 16 ? 10.617 -22.201 48.189 1.00 44.98 63 SER C N 1
ATOM 3577 C CA . SER B 2 16 ? 9.624 -21.136 48.031 1.00 43.67 63 SER C CA 1
ATOM 3578 C C . SER B 2 16 ? 8.398 -21.376 48.909 1.00 42.06 63 SER C C 1
ATOM 3579 O O . SER B 2 16 ? 8.003 -20.481 49.701 1.00 39.52 63 SER C O 1
ATOM 3582 N N . LYS B 2 17 ? 7.812 -22.579 48.777 1.00 43.28 64 LYS C N 1
ATOM 3583 C CA . LYS B 2 17 ? 6.692 -23.042 49.636 1.00 43.02 64 LYS C CA 1
ATOM 3584 C C . LYS B 2 17 ? 7.014 -22.948 51.109 1.00 41.09 64 LYS C C 1
ATOM 3585 O O . LYS B 2 17 ? 6.193 -22.459 51.899 1.00 40.58 64 LYS C O 1
ATOM 3588 N N . ASN B 2 18 ? 8.196 -23.430 51.502 1.00 41.02 65 ASN C N 1
ATOM 3589 C CA . ASN B 2 18 ? 8.651 -23.265 52.912 1.00 39.65 65 ASN C CA 1
ATOM 3590 C C . ASN B 2 18 ? 8.780 -21.794 53.328 1.00 37.53 65 ASN C C 1
ATOM 3591 O O . ASN B 2 18 ? 8.464 -21.445 54.461 1.00 36.48 65 ASN C O 1
ATOM 3596 N N . SER B 2 19 ? 9.230 -20.929 52.408 1.00 37.65 66 SER C N 1
ATOM 3597 C CA . SER B 2 19 ? 9.296 -19.472 52.679 1.00 36.83 66 SER C CA 1
ATOM 3598 C C . SER B 2 19 ? 7.888 -18.876 52.892 1.00 35.95 66 SER C C 1
ATOM 3599 O O . SER B 2 19 ? 7.673 -18.176 53.856 1.00 35.04 66 SER C O 1
ATOM 3602 N N . GLN B 2 20 ? 6.928 -19.214 52.032 1.00 37.99 67 GLN C N 1
ATOM 3603 C CA . GLN B 2 20 ? 5.534 -18.740 52.165 1.00 38.78 67 GLN C CA 1
ATOM 3604 C C . GLN B 2 20 ? 4.932 -19.156 53.493 1.00 38.64 67 GLN C C 1
ATOM 3605 O O . GLN B 2 20 ? 4.240 -18.361 54.153 1.00 36.78 67 GLN C O 1
ATOM 3611 N N . ASP B 2 21 ? 5.236 -20.382 53.896 1.00 39.37 68 ASP C N 1
ATOM 3612 C CA . ASP B 2 21 ? 4.766 -20.893 55.149 1.00 40.07 68 ASP C CA 1
ATOM 3613 C C . ASP B 2 21 ? 5.333 -20.188 56.368 1.00 38.13 68 ASP C C 1
ATOM 3614 O O . ASP B 2 21 ? 4.593 -19.911 57.307 1.00 36.78 68 ASP C O 1
ATOM 3619 N N . GLY B 2 22 ? 6.630 -19.888 56.334 1.00 37.41 69 GLY C N 1
ATOM 3620 C CA . GLY B 2 22 ? 7.214 -18.979 57.292 1.00 35.08 69 GLY C CA 1
ATOM 3621 C C . GLY B 2 22 ? 6.446 -17.663 57.339 1.00 33.34 69 GLY C C 1
ATOM 3622 O O . GLY B 2 22 ? 6.190 -17.139 58.403 1.00 31.73 69 GLY C O 1
ATOM 3623 N N . ILE B 2 23 ? 6.063 -17.123 56.184 1.00 33.85 70 ILE C N 1
ATOM 3624 C CA . ILE B 2 23 ? 5.329 -15.866 56.169 1.00 32.29 70 ILE C CA 1
ATOM 3625 C C . ILE B 2 23 ? 3.962 -16.015 56.886 1.00 32.22 70 ILE C C 1
ATOM 3626 O O . ILE B 2 23 ? 3.602 -15.165 57.733 1.00 30.65 70 ILE C O 1
ATOM 3631 N N . SER B 2 24 ? 3.222 -17.078 56.575 1.00 32.99 71 SER C N 1
ATOM 3632 C CA . SER B 2 24 ? 1.892 -17.270 57.163 1.00 33.35 71 SER C CA 1
ATOM 3633 C C . SER B 2 24 ? 1.995 -17.416 58.669 1.00 32.51 71 SER C C 1
ATOM 3634 O O . SER B 2 24 ? 1.204 -16.821 59.410 1.00 30.82 71 SER C O 1
ATOM 3637 N N . LEU B 2 25 ? 2.995 -18.176 59.114 1.00 32.82 72 LEU C N 1
ATOM 3638 C CA . LEU B 2 25 ? 3.277 -18.310 60.545 1.00 32.32 72 LEU C CA 1
ATOM 3639 C C . LEU B 2 25 ? 3.533 -16.978 61.207 1.00 30.70 72 LEU C C 1
ATOM 3640 O O . LEU B 2 25 ? 2.954 -16.675 62.225 1.00 29.78 72 LEU C O 1
ATOM 3645 N N . ILE B 2 26 ? 4.418 -16.202 60.622 1.00 30.59 73 ILE C N 1
ATOM 3646 C CA . ILE B 2 26 ? 4.746 -14.879 61.122 1.00 29.78 73 ILE C CA 1
ATOM 3647 C C . ILE B 2 26 ? 3.505 -13.980 61.145 1.00 28.93 73 ILE C C 1
ATOM 3648 O O . ILE B 2 26 ? 3.279 -13.266 62.103 1.00 27.44 73 ILE C O 1
ATOM 3653 N N . GLN B 2 27 ? 2.684 -14.039 60.105 1.00 29.54 74 GLN C N 1
ATOM 3654 C CA . GLN B 2 27 ? 1.470 -13.222 60.071 1.00 29.22 74 GLN C CA 1
ATOM 3655 C C . GLN B 2 27 ? 0.527 -13.587 61.205 1.00 28.49 74 GLN C C 1
ATOM 3656 O O . GLN B 2 27 ? -0.056 -12.742 61.802 1.00 27.79 74 GLN C O 1
ATOM 3662 N N . THR B 2 28 ? 0.363 -14.874 61.486 1.00 29.26 75 THR C N 1
ATOM 3663 C CA . THR B 2 28 ? -0.490 -15.300 62.581 1.00 29.05 75 THR C CA 1
ATOM 3664 C C . THR B 2 28 ? 0.023 -14.708 63.884 1.00 27.74 75 THR C C 1
ATOM 3665 O O . THR B 2 28 ? -0.770 -14.196 64.690 1.00 27.57 75 THR C O 1
ATOM 3669 N N . ALA B 2 29 ? 1.344 -14.728 64.065 1.00 27.42 76 ALA C N 1
ATOM 3670 C CA . ALA B 2 29 ? 1.948 -14.215 65.299 1.00 27.19 76 ALA C CA 1
ATOM 3671 C C . ALA B 2 29 ? 1.806 -12.704 65.351 1.00 26.76 76 ALA C C 1
ATOM 3672 O O . ALA B 2 29 ? 1.509 -12.140 66.404 1.00 26.90 76 ALA C O 1
ATOM 3674 N N . GLU B 2 30 ? 2.022 -12.036 64.224 1.00 27.97 77 GLU C N 1
ATOM 3675 C CA . GLU B 2 30 ? 1.880 -10.588 64.193 1.00 28.35 77 GLU C CA 1
ATOM 3676 C C . GLU B 2 30 ? 0.448 -10.211 64.552 1.00 28.29 77 GLU C C 1
ATOM 3677 O O . GLU B 2 30 ? 0.239 -9.351 65.386 1.00 26.62 77 GLU C O 1
ATOM 3683 N N . GLY B 2 31 ? -0.532 -10.932 64.014 1.00 29.32 78 GLY C N 1
ATOM 3684 C CA . GLY B 2 31 ? -1.949 -10.635 64.325 1.00 29.11 78 GLY C CA 1
ATOM 3685 C C . GLY B 2 31 ? -2.265 -10.698 65.811 1.00 27.98 78 GLY C C 1
ATOM 3686 O O . GLY B 2 31 ? -2.849 -9.796 66.380 1.00 26.85 78 GLY C O 1
ATOM 3687 N N . ALA B 2 32 ? -1.824 -11.768 66.443 1.00 27.22 79 ALA C N 1
ATOM 3688 C CA . ALA B 2 32 ? -1.993 -11.956 67.880 1.00 26.48 79 ALA C CA 1
ATOM 3689 C C . ALA B 2 32 ? -1.247 -10.910 68.717 1.00 25.30 79 ALA C C 1
ATOM 3690 O O . ALA B 2 32 ? -1.796 -10.382 69.688 1.00 24.52 79 ALA C O 1
ATOM 3692 N N . LEU B 2 33 ? -0.020 -10.582 68.334 1.00 25.45 80 LEU C N 1
ATOM 3693 C CA . LEU B 2 33 ? 0.748 -9.549 69.008 1.00 24.64 80 LEU C CA 1
ATOM 3694 C C . LEU B 2 33 ? 0.065 -8.186 68.937 1.00 24.87 80 LEU C C 1
ATOM 3695 O O . LEU B 2 33 ? 0.120 -7.406 69.910 1.00 23.46 80 LEU C O 1
ATOM 3700 N N . THR B 2 34 ? -0.586 -7.866 67.822 1.00 24.98 81 THR C N 1
ATOM 3701 C CA . THR B 2 34 ? -1.265 -6.575 67.763 1.00 25.66 81 THR C CA 1
ATOM 3702 C C . THR B 2 34 ? -2.485 -6.568 68.736 1.00 24.77 81 THR C C 1
ATOM 3703 O O . THR B 2 34 ? -2.813 -5.522 69.324 1.00 22.78 81 THR C O 1
ATOM 3707 N N . GLU B 2 35 ? -3.078 -7.737 68.985 1.00 24.04 82 GLU C N 1
ATOM 3708 C CA . GLU B 2 35 ? -4.129 -7.856 70.004 1.00 24.10 82 GLU C CA 1
ATOM 3709 C C . GLU B 2 35 ? -3.579 -7.654 71.411 1.00 22.46 82 GLU C C 1
ATOM 3710 O O . GLU B 2 35 ? -4.125 -6.885 72.181 1.00 20.90 82 GLU C O 1
ATOM 3716 N N . THR B 2 36 ? -2.436 -8.260 71.685 1.00 21.38 83 THR C N 1
ATOM 3717 C CA . THR B 2 36 ? -1.779 -8.082 72.954 1.00 21.35 83 THR C CA 1
ATOM 3718 C C . THR B 2 36 ? -1.440 -6.650 73.167 1.00 20.30 83 THR C C 1
ATOM 3719 O O . THR B 2 36 ? -1.668 -6.103 74.247 1.00 20.66 83 THR C O 1
ATOM 3723 N N . HIS B 2 37 ? -0.867 -6.030 72.157 1.00 20.79 84 HIS C N 1
ATOM 3724 C CA . HIS B 2 37 ? -0.503 -4.611 72.231 1.00 19.59 84 HIS C CA 1
ATOM 3725 C C . HIS B 2 37 ? -1.692 -3.731 72.600 1.00 18.84 84 HIS C C 1
ATOM 3726 O O . HIS B 2 37 ? -1.588 -2.864 73.431 1.00 18.81 84 HIS C O 1
ATOM 3733 N N . ALA B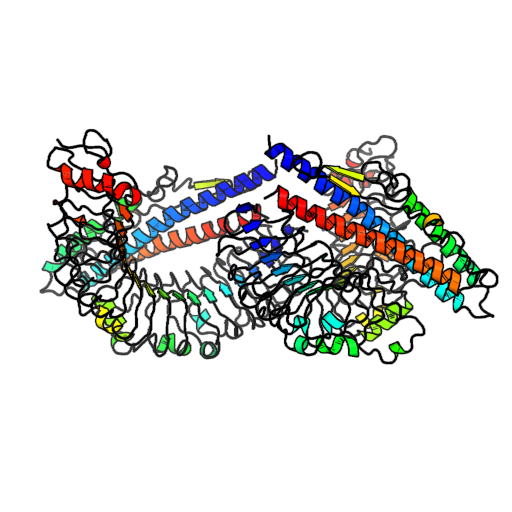 2 38 ? -2.824 -3.955 71.946 1.00 18.61 85 ALA C N 1
ATOM 3734 C CA . ALA B 2 38 ? -4.053 -3.205 72.171 1.00 18.01 85 ALA C CA 1
ATOM 3735 C C . ALA B 2 38 ? -4.616 -3.381 73.590 1.00 17.65 85 ALA C C 1
ATOM 3736 O O . ALA B 2 38 ? -5.022 -2.426 74.228 1.00 18.10 85 ALA C O 1
ATOM 3738 N N . ILE B 2 39 ? -4.628 -4.611 74.080 1.00 18.12 86 ILE C N 1
ATOM 3739 C CA . ILE B 2 39 ? -4.976 -4.879 75.448 1.00 18.12 86 ILE C CA 1
ATOM 3740 C C . ILE B 2 39 ? -4.034 -4.131 76.430 1.00 17.80 86 ILE C C 1
ATOM 3741 O O . ILE B 2 39 ? -4.496 -3.460 77.363 1.00 16.65 86 ILE C O 1
ATOM 3746 N N . LEU B 2 40 ? -2.722 -4.219 76.199 1.00 17.01 87 LEU C N 1
ATOM 3747 C CA . LEU B 2 40 ? -1.776 -3.504 77.056 1.00 16.29 87 LEU C CA 1
ATOM 3748 C C . LEU B 2 40 ? -1.979 -1.980 77.086 1.00 16.57 87 LEU C C 1
ATOM 3749 O O . LEU B 2 40 ? -1.865 -1.349 78.166 1.00 17.81 87 LEU C O 1
ATOM 3754 N N . GLN B 2 41 ? -2.303 -1.388 75.940 1.00 17.97 88 GLN C N 1
ATOM 3755 C CA . GLN B 2 41 ? -2.535 0.046 75.893 1.00 18.18 88 GLN C CA 1
ATOM 3756 C C . GLN B 2 41 ? -3.861 0.397 76.592 1.00 18.43 88 GLN C C 1
ATOM 3757 O O . GLN B 2 41 ? -4.009 1.475 77.143 1.00 18.27 88 GLN C O 1
ATOM 3763 N N . ARG B 2 42 ? -4.850 -0.483 76.523 1.00 17.63 89 ARG C N 1
ATOM 3764 C CA . ARG B 2 42 ? -6.078 -0.216 77.246 1.00 17.96 89 ARG C CA 1
ATOM 3765 C C . ARG B 2 42 ? -5.810 -0.310 78.755 1.00 17.33 89 ARG C C 1
ATOM 3766 O O . ARG B 2 42 ? -6.225 0.563 79.514 1.00 16.76 89 ARG C O 1
ATOM 3774 N N . MET B 2 43 ? -5.035 -1.304 79.168 1.00 17.82 90 MET C N 1
ATOM 3775 C CA . MET B 2 43 ? -4.569 -1.391 80.551 1.00 17.96 90 MET C CA 1
ATOM 3776 C C . MET B 2 43 ? -3.823 -0.140 81.016 1.00 18.24 90 MET C C 1
ATOM 3777 O O . MET B 2 43 ? -4.010 0.338 82.159 1.00 18.51 90 MET C O 1
ATOM 3782 N N . ARG B 2 44 ? -3.005 0.407 80.137 1.00 17.52 91 ARG C N 1
ATOM 3783 C CA . ARG B 2 44 ? -2.254 1.604 80.443 1.00 18.17 91 ARG C CA 1
ATOM 3784 C C . ARG B 2 44 ? -3.212 2.719 80.700 1.00 18.26 91 ARG C C 1
ATOM 3785 O O . ARG B 2 44 ? -3.088 3.438 81.633 1.00 17.40 91 ARG C O 1
ATOM 3793 N N . GLU B 2 45 ? -4.199 2.835 79.839 1.00 19.68 92 GLU C N 1
ATOM 3794 C CA . GLU B 2 45 ? -5.140 3.929 79.942 1.00 19.84 92 GLU C CA 1
ATOM 3795 C C . GLU B 2 45 ? -5.992 3.801 81.197 1.00 18.71 92 GLU C C 1
ATOM 3796 O O . GLU B 2 45 ? -6.394 4.799 81.846 1.00 18.09 92 GLU C O 1
ATOM 3802 N N . LEU B 2 46 ? -6.315 2.580 81.546 1.00 17.34 93 LEU C N 1
ATOM 3803 C CA . LEU B 2 46 ? -7.074 2.369 82.766 1.00 17.59 93 LEU C CA 1
ATOM 3804 C C . LEU B 2 46 ? -6.200 2.742 83.945 1.00 17.51 93 LEU C C 1
ATOM 3805 O O . LEU B 2 46 ? -6.665 3.287 84.904 1.00 17.40 93 LEU C O 1
ATOM 3810 N N . THR B 2 47 ? -4.906 2.466 83.843 1.00 17.52 94 THR C N 1
ATOM 3811 C CA . THR B 2 47 ? -4.026 2.751 84.959 1.00 17.82 94 THR C CA 1
ATOM 3812 C C . THR B 2 47 ? -3.893 4.259 85.148 1.00 19.00 94 THR C C 1
ATOM 3813 O O . THR B 2 47 ? -3.945 4.792 86.282 1.00 20.26 94 THR C O 1
ATOM 3817 N N . VAL B 2 48 ? -3.749 4.952 84.042 1.00 19.53 95 VAL C N 1
ATOM 3818 C CA . VAL B 2 48 ? -3.679 6.445 84.071 1.00 20.77 95 VAL C CA 1
ATOM 3819 C C . VAL B 2 48 ? -4.928 7.023 84.731 1.00 20.89 95 VAL C C 1
ATOM 3820 O O . VAL B 2 48 ? -4.842 7.919 85.556 1.00 21.50 95 VAL C O 1
ATOM 3824 N N . GLN B 2 49 ? -6.092 6.499 84.344 1.00 21.65 96 GLN C N 1
ATOM 3825 C CA . GLN B 2 49 ? -7.377 6.986 84.840 1.00 22.09 96 GLN C CA 1
ATOM 3826 C C . GLN B 2 49 ? -7.451 6.712 86.360 1.00 22.28 96 GLN C C 1
ATOM 3827 O O . GLN B 2 49 ? -7.878 7.543 87.127 1.00 22.47 96 GLN C O 1
ATOM 3833 N N . ALA B 2 50 ? -6.929 5.566 86.778 1.00 21.39 97 ALA C N 1
ATOM 3834 C CA . ALA B 2 50 ? -6.877 5.261 88.174 1.00 21.31 97 ALA C CA 1
ATOM 3835 C C . ALA B 2 50 ? -6.003 6.279 88.925 1.00 22.35 97 ALA C C 1
ATOM 3836 O O . ALA B 2 50 ? -6.374 6.739 90.002 1.00 22.17 97 ALA C O 1
ATOM 3838 N N . GLY B 2 51 ? -4.854 6.619 88.356 1.00 23.66 98 GLY C N 1
ATOM 3839 C CA . GLY B 2 51 ? -3.941 7.587 88.976 1.00 25.90 98 GLY C CA 1
ATOM 3840 C C . GLY B 2 51 ? -4.547 8.967 89.100 1.00 28.60 98 GLY C C 1
ATOM 3841 O O . GLY B 2 51 ? -4.208 9.720 89.996 1.00 29.40 98 GLY C O 1
ATOM 3842 N N . ASN B 2 52 ? -5.460 9.291 88.199 1.00 30.68 99 ASN C N 1
ATOM 3843 C CA . ASN B 2 52 ? -6.129 10.580 88.219 1.00 34.10 99 ASN C CA 1
ATOM 3844 C C . ASN B 2 52 ? -7.424 10.549 89.022 1.00 36.39 99 ASN C C 1
ATOM 3845 O O . ASN B 2 52 ? -8.239 11.446 88.889 1.00 38.34 99 ASN C O 1
ATOM 3850 N N . THR B 2 53 ? -7.658 9.490 89.779 1.00 37.24 100 THR C N 1
ATOM 3851 C CA . THR B 2 53 ? -8.894 9.348 90.516 1.00 39.10 100 THR C CA 1
ATOM 3852 C C . THR B 2 53 ? -8.723 10.058 91.858 1.00 41.69 100 THR C C 1
ATOM 3853 O O . THR B 2 53 ? -7.777 9.784 92.610 1.00 41.74 100 THR C O 1
ATOM 3857 N N . GLY B 2 54 ? -9.636 10.987 92.131 1.00 44.04 101 GLY C N 1
ATOM 3858 C CA . GLY B 2 54 ? -9.578 11.809 93.312 1.00 46.32 101 GLY C CA 1
ATOM 3859 C C . GLY B 2 54 ? -9.739 10.986 94.589 1.00 47.04 101 GLY C C 1
ATOM 3860 O O . GLY B 2 54 ? -10.024 9.776 94.569 1.00 45.47 101 GLY C O 1
ATOM 3861 N N . THR B 2 55 ? -9.583 11.679 95.707 1.00 49.76 102 THR C N 1
ATOM 3862 C CA . THR B 2 55 ? -9.620 11.054 97.015 1.00 51.25 102 THR C CA 1
ATOM 3863 C C . THR B 2 55 ? -11.070 10.662 97.367 1.00 51.79 102 THR C C 1
ATOM 3864 O O . THR B 2 55 ? -11.311 9.559 97.859 1.00 51.36 102 THR C O 1
ATOM 3868 N N . GLN B 2 56 ? -12.018 11.544 97.037 1.00 53.53 103 GLN C N 1
ATOM 3869 C CA . GLN B 2 56 ? -13.462 11.271 97.181 1.00 54.82 103 GLN C CA 1
ATOM 3870 C C . GLN B 2 56 ? -14.027 10.303 96.143 1.00 53.44 103 GLN C C 1
ATOM 3871 O O . GLN B 2 56 ? -15.176 9.869 96.275 1.00 54.08 103 GLN C O 1
ATOM 3877 N N . GLN B 2 57 ? -13.235 9.972 95.125 1.00 51.68 104 GLN C N 1
ATOM 3878 C CA . GLN B 2 57 ? -13.683 9.098 94.037 1.00 50.29 104 GLN C CA 1
ATOM 3879 C C . GLN B 2 57 ? -13.019 7.712 94.110 1.00 47.94 104 GLN C C 1
ATOM 3880 O O . GLN B 2 57 ? -12.999 6.994 93.132 1.00 47.12 104 GLN C O 1
ATOM 3886 N N . ALA B 2 58 ? -12.507 7.334 95.276 1.00 46.82 105 ALA C N 1
ATOM 3887 C CA . ALA B 2 58 ? -11.739 6.078 95.438 1.00 45.08 105 ALA C CA 1
ATOM 3888 C C . ALA B 2 58 ? -12.545 4.787 95.185 1.00 44.09 105 ALA C C 1
ATOM 3889 O O . ALA B 2 58 ? -11.968 3.739 94.949 1.00 43.03 105 ALA C O 1
ATOM 3891 N N . GLU B 2 59 ? -13.867 4.863 95.245 1.00 44.58 106 GLU C N 1
ATOM 3892 C CA . GLU B 2 59 ? -14.750 3.728 94.912 1.00 44.54 106 GLU C CA 1
ATOM 3893 C C . GLU B 2 59 ? -14.645 3.248 93.459 1.00 41.43 106 GLU C C 1
ATOM 3894 O O . GLU B 2 59 ? -14.947 2.097 93.157 1.00 41.20 106 GLU C O 1
ATOM 3900 N N . ASP B 2 60 ? -14.275 4.167 92.565 1.00 38.75 107 ASP C N 1
ATOM 3901 C CA . ASP B 2 60 ? -14.050 3.853 91.188 1.00 35.12 107 ASP C CA 1
ATOM 3902 C C . ASP B 2 60 ? -12.887 2.845 91.012 1.00 31.63 107 ASP C C 1
ATOM 3903 O O . ASP B 2 60 ? -12.819 2.194 89.973 1.00 29.58 107 ASP C O 1
ATOM 3908 N N . LEU B 2 61 ? -11.955 2.747 91.966 1.00 27.16 108 LEU C N 1
ATOM 3909 C CA . LEU B 2 61 ? -10.732 2.000 91.711 1.00 24.60 108 LEU C CA 1
ATOM 3910 C C . LEU B 2 61 ? -10.992 0.508 91.590 1.00 23.33 108 LEU C C 1
ATOM 3911 O O . LEU B 2 61 ? -10.316 -0.195 90.845 1.00 21.67 108 LEU C O 1
ATOM 3916 N N . GLY B 2 62 ? -11.952 0.013 92.352 1.00 22.97 109 GLY C N 1
ATOM 3917 C CA . GLY B 2 62 ? -12.293 -1.386 92.291 1.00 22.91 109 GLY C CA 1
ATOM 3918 C C . GLY B 2 62 ? -12.848 -1.783 90.921 1.00 21.31 109 GLY C C 1
ATOM 3919 O O . GLY B 2 62 ? -12.514 -2.834 90.429 1.00 22.21 109 GLY C O 1
ATOM 3920 N N . ALA B 2 63 ? -13.664 -0.935 90.302 1.00 20.85 110 ALA C N 1
ATOM 3921 C CA . ALA B 2 63 ? -14.226 -1.213 88.959 1.00 21.29 110 ALA C CA 1
ATOM 3922 C C . ALA B 2 63 ? -13.096 -1.249 87.925 1.00 20.14 110 ALA C C 1
ATOM 3923 O O . ALA B 2 63 ? -13.129 -2.041 86.992 1.00 20.30 110 ALA C O 1
ATOM 3925 N N . ILE B 2 64 ? -12.100 -0.386 88.115 1.00 19.42 111 ILE C N 1
ATOM 3926 C CA . ILE B 2 64 ? -10.937 -0.376 87.230 1.00 19.04 111 ILE C CA 1
ATOM 3927 C C . ILE B 2 64 ? -10.128 -1.677 87.360 1.00 18.60 111 ILE C C 1
ATOM 3928 O O . ILE B 2 64 ? -9.800 -2.311 86.325 1.00 18.97 111 ILE C O 1
ATOM 3933 N N . LYS B 2 65 ? -9.805 -2.055 88.580 1.00 18.53 112 LYS C N 1
ATOM 3934 C CA . LYS B 2 65 ? -9.089 -3.316 88.827 1.00 19.04 112 LYS C CA 1
ATOM 3935 C C . LYS B 2 65 ? -9.846 -4.496 88.221 1.00 19.18 112 LYS C C 1
ATOM 3936 O O . LYS B 2 65 ? -9.233 -5.342 87.610 1.00 19.49 112 LYS C O 1
ATOM 3942 N N . ASP B 2 66 ? -11.172 -4.523 88.351 1.00 20.59 113 ASP C N 1
ATOM 3943 C CA . ASP B 2 66 ? -11.986 -5.598 87.760 1.00 21.71 113 ASP C CA 1
ATOM 3944 C C . ASP B 2 66 ? -11.742 -5.728 86.256 1.00 20.69 113 ASP C C 1
ATOM 3945 O O . ASP B 2 66 ? -11.577 -6.843 85.723 1.00 20.27 113 ASP C O 1
ATOM 3950 N N . GLU B 2 67 ? -11.775 -4.594 85.542 1.00 19.16 114 GLU C N 1
ATOM 3951 C CA . GLU B 2 67 ? -11.582 -4.600 84.121 1.00 18.39 114 GLU C CA 1
ATOM 3952 C C . GLU B 2 67 ? -10.167 -5.040 83.745 1.00 17.59 114 GLU C C 1
ATOM 3953 O O . GLU B 2 67 ? -10.011 -5.832 82.837 1.00 17.14 114 GLU C O 1
ATOM 3959 N N . MET B 2 68 ? -9.147 -4.509 84.432 1.00 17.58 115 MET C N 1
ATOM 3960 C CA . MET B 2 68 ? -7.756 -4.859 84.165 1.00 17.61 115 MET C CA 1
ATOM 3961 C C . MET B 2 68 ? -7.515 -6.321 84.417 1.00 18.83 115 MET C C 1
ATOM 3962 O O . MET B 2 68 ? -6.755 -6.931 83.711 1.00 19.30 115 MET C O 1
ATOM 3967 N N . ASP B 2 69 ? -8.137 -6.881 85.447 1.00 20.07 116 ASP C N 1
ATOM 3968 C CA . ASP B 2 69 ? -7.967 -8.293 85.722 1.00 21.11 116 ASP C CA 1
ATOM 3969 C C . ASP B 2 69 ? -8.470 -9.125 84.576 1.00 21.21 116 ASP C C 1
ATOM 3970 O O . ASP B 2 69 ? -7.792 -10.041 84.205 1.00 21.49 116 ASP C O 1
ATOM 3975 N N . ALA B 2 70 ? -9.660 -8.809 84.038 1.00 21.45 117 ALA C N 1
ATOM 3976 C CA . ALA B 2 70 ? -10.195 -9.472 82.816 1.00 22.47 117 ALA C CA 1
ATOM 3977 C C . ALA B 2 70 ? -9.295 -9.285 81.602 1.00 21.19 117 ALA C C 1
ATOM 3978 O O . ALA B 2 70 ? -9.176 -10.193 80.783 1.00 21.68 117 ALA C O 1
ATOM 3980 N N . LEU B 2 71 ? -8.688 -8.117 81.476 1.00 20.36 118 LEU C N 1
ATOM 3981 C CA . LEU B 2 71 ? -7.759 -7.859 80.363 1.00 20.40 118 LEU C CA 1
ATOM 3982 C C . LEU B 2 71 ? -6.480 -8.683 80.512 1.00 21.27 118 LEU C C 1
ATOM 3983 O O . LEU B 2 71 ? -5.966 -9.192 79.495 1.00 21.68 118 LEU C O 1
ATOM 3988 N N . ILE B 2 72 ? -5.938 -8.781 81.744 1.00 22.00 119 ILE C N 1
ATOM 3989 C CA . ILE B 2 72 ? -4.797 -9.663 81.988 1.00 22.74 119 ILE C CA 1
ATOM 3990 C C . ILE B 2 72 ? -5.151 -11.113 81.585 1.00 24.16 119 ILE C C 1
ATOM 3991 O O . ILE B 2 72 ? -4.342 -11.834 81.015 1.00 23.65 119 ILE C O 1
ATOM 3996 N N . GLU B 2 73 ? -6.356 -11.554 81.889 1.00 25.36 120 GLU C N 1
ATOM 3997 C CA A GLU B 2 73 ? -6.828 -12.890 81.481 0.50 27.05 120 GLU C CA 1
ATOM 3998 C CA B GLU B 2 73 ? -6.688 -12.908 81.492 0.50 26.97 120 GLU C CA 1
ATOM 3999 C C . GLU B 2 73 ? -6.806 -13.012 79.961 1.00 27.12 120 GLU C C 1
ATOM 4000 O O . GLU B 2 73 ? -6.451 -14.044 79.418 1.00 27.70 120 GLU C O 1
ATOM 4011 N N . GLU B 2 74 ? -7.227 -11.946 79.264 1.00 26.62 121 GLU C N 1
ATOM 4012 C CA . GLU B 2 74 ? -7.246 -11.976 77.785 1.00 27.46 121 GLU C CA 1
ATOM 4013 C C . GLU B 2 74 ? -5.813 -12.108 77.213 1.00 25.46 121 GLU C C 1
ATOM 4014 O O . GLU B 2 74 ? -5.565 -12.873 76.285 1.00 25.20 121 GLU C O 1
ATOM 4020 N N . ILE B 2 75 ? -4.871 -11.401 77.800 1.00 23.23 122 ILE C N 1
ATOM 4021 C CA . ILE B 2 75 ? -3.480 -11.547 77.399 1.0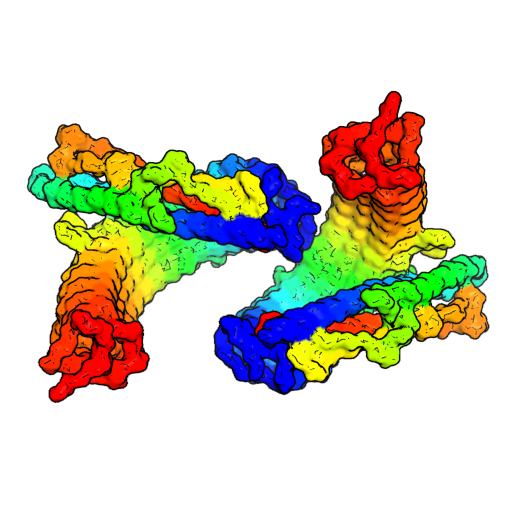0 22.39 122 ILE C CA 1
ATOM 4022 C C . ILE B 2 75 ? -3.064 -12.999 77.483 1.00 23.89 122 ILE C C 1
ATOM 4023 O O . ILE B 2 75 ? -2.457 -13.550 76.545 1.00 23.20 122 ILE C O 1
ATOM 4028 N N . ASP B 2 76 ? -3.414 -13.637 78.592 1.00 24.28 123 ASP C N 1
ATOM 4029 C CA . ASP B 2 76 ? -3.065 -15.025 78.780 1.00 26.58 123 ASP C CA 1
ATOM 4030 C C . ASP B 2 76 ? -3.776 -15.976 77.836 1.00 27.70 123 ASP C C 1
ATOM 4031 O O . ASP B 2 76 ? -3.221 -17.003 77.482 1.00 28.08 123 ASP C O 1
ATOM 4036 N N . GLY B 2 77 ? -5.000 -15.631 77.462 1.00 27.88 124 GLY C N 1
ATOM 4037 C CA . GLY B 2 77 ? -5.763 -16.411 76.504 1.00 28.40 124 GLY C CA 1
ATOM 4038 C C . GLY B 2 77 ? -5.085 -16.367 75.156 1.00 28.45 124 GLY C C 1
ATOM 4039 O O . GLY B 2 77 ? -4.920 -17.391 74.496 1.00 27.96 124 GLY C O 1
ATOM 4040 N N . ILE B 2 78 ? -4.660 -15.173 74.764 1.00 26.76 125 ILE C N 1
ATOM 4041 C CA . ILE B 2 78 ? -3.925 -15.019 73.511 1.00 26.92 125 ILE C CA 1
ATOM 4042 C C . ILE B 2 78 ? -2.593 -15.815 73.505 1.00 28.18 125 ILE C C 1
ATOM 4043 O O . ILE B 2 78 ? -2.297 -16.585 72.568 1.00 28.22 125 ILE C O 1
ATOM 4048 N N . SER B 2 79 ? -1.803 -15.617 74.557 1.00 27.91 126 SER C N 1
ATOM 4049 C CA . SER B 2 79 ? -0.577 -16.347 74.755 1.00 29.96 126 SER C CA 1
ATOM 4050 C C . SER B 2 79 ? -0.739 -17.883 74.620 1.00 32.42 126 SER C C 1
ATOM 4051 O O . SER B 2 79 ? 0.154 -18.574 74.122 1.00 32.18 126 SER C O 1
ATOM 4054 N N . ASN B 2 80 ? -1.868 -18.399 75.094 1.00 33.48 127 ASN C N 1
ATOM 4055 C CA . ASN B 2 80 ? -2.055 -19.835 75.191 1.00 35.98 127 ASN C CA 1
ATOM 4056 C C . ASN B 2 80 ? -2.687 -20.438 73.958 1.00 36.46 127 ASN C C 1
ATOM 4057 O O . ASN B 2 80 ? -2.393 -21.583 73.634 1.00 37.47 127 ASN C O 1
ATOM 4062 N N . ARG B 2 81 ? -3.528 -19.693 73.248 1.00 34.98 128 ARG C N 1
ATOM 4063 C CA . ARG B 2 81 ? -4.221 -20.295 72.119 1.00 35.83 128 ARG C CA 1
ATOM 4064 C C . ARG B 2 81 ? -3.527 -20.100 70.754 1.00 34.66 128 ARG C C 1
ATOM 4065 O O . ARG B 2 81 ? -3.710 -20.917 69.867 1.00 35.47 128 ARG C O 1
ATOM 4073 N N . THR B 2 82 ? -2.744 -19.032 70.602 1.00 31.53 129 THR C N 1
ATOM 4074 C CA . THR B 2 82 ? -2.244 -18.650 69.312 1.00 30.43 129 THR C CA 1
ATOM 4075 C C . THR B 2 82 ? -1.371 -19.755 68.702 1.00 31.84 129 THR C C 1
ATOM 4076 O O . THR B 2 82 ? -0.333 -20.119 69.238 1.00 30.45 129 THR C O 1
ATOM 4080 N N . GLU B 2 83 ? -1.803 -20.274 67.569 1.00 33.26 130 GLU C N 1
ATOM 4081 C CA . GLU B 2 83 ? -1.118 -21.411 66.978 1.00 36.25 130 GLU C CA 1
ATOM 4082 C C . GLU B 2 83 ? -1.095 -21.368 65.457 1.00 36.36 130 GLU C C 1
ATOM 4083 O O . GLU B 2 83 ? -1.993 -20.808 64.817 1.00 34.99 130 GLU C O 1
ATOM 4089 N N . PHE B 2 84 ? -0.036 -21.944 64.894 1.00 37.50 131 PHE C N 1
ATOM 4090 C CA . PHE B 2 84 ? 0.041 -22.178 63.472 1.00 38.74 131 PHE C CA 1
ATOM 4091 C C . PHE B 2 84 ? 0.564 -23.572 63.194 1.00 40.36 131 PHE C C 1
ATOM 4092 O O . PHE B 2 84 ? 1.572 -23.984 63.738 1.00 39.72 131 PHE C O 1
ATOM 4100 N N . ASN B 2 85 ? -0.121 -24.297 62.329 1.00 42.33 132 ASN C N 1
ATOM 4101 C CA . ASN B 2 85 ? 0.322 -25.630 61.961 1.00 45.19 132 ASN C CA 1
ATOM 4102 C C . ASN B 2 85 ? 0.418 -26.496 63.197 1.00 45.26 132 ASN C C 1
ATOM 4103 O O . ASN B 2 85 ? 1.348 -27.282 63.293 1.00 45.51 132 ASN C O 1
ATOM 4108 N N . GLY B 2 86 ? -0.504 -26.285 64.155 1.00 44.43 133 GLY C N 1
ATOM 4109 C CA . GLY B 2 86 ? -0.583 -27.074 65.387 1.00 45.02 133 GLY C CA 1
ATOM 4110 C C . GLY B 2 86 ? 0.458 -26.755 66.434 1.00 43.84 133 GLY C C 1
ATOM 4111 O O . GLY B 2 86 ? 0.585 -27.462 67.411 1.00 45.26 133 GLY C O 1
ATOM 4112 N N . LYS B 2 87 ? 1.198 -25.681 66.249 1.00 42.45 134 LYS C N 1
ATOM 4113 C CA . LYS B 2 87 ? 2.278 -25.319 67.166 1.00 42.05 134 LYS C CA 1
ATOM 4114 C C . LYS B 2 87 ? 1.977 -24.019 67.814 1.00 39.44 134 LYS C C 1
ATOM 4115 O O . LYS B 2 87 ? 1.579 -23.082 67.120 1.00 38.31 134 LYS C O 1
ATOM 4121 N N . LYS B 2 88 ? 2.195 -23.938 69.123 1.00 39.16 135 LYS C N 1
ATOM 4122 C CA . LYS B 2 88 ? 1.937 -22.721 69.881 1.00 37.61 135 LYS C CA 1
ATOM 4123 C C . LYS B 2 88 ? 3.058 -21.741 69.569 1.00 35.80 135 LYS C C 1
ATOM 4124 O O . LYS B 2 88 ? 4.240 -22.104 69.580 1.00 35.94 135 LYS C O 1
ATOM 4130 N N . LEU B 2 89 ? 2.672 -20.506 69.278 1.00 33.30 136 LEU C N 1
ATOM 4131 C CA . LEU B 2 89 ? 3.592 -19.474 68.819 1.00 31.65 136 LEU C CA 1
ATOM 4132 C C . LEU B 2 89 ? 4.028 -18.523 69.940 1.00 31.29 136 LEU C C 1
ATOM 4133 O O . LEU B 2 89 ? 5.135 -17.982 69.899 1.00 30.17 136 LEU C O 1
ATOM 4138 N N . LEU B 2 90 ? 3.165 -18.318 70.931 1.00 31.13 137 LEU C N 1
ATOM 4139 C CA . LEU B 2 90 ? 3.365 -17.234 71.897 1.00 30.75 137 LEU C CA 1
ATOM 4140 C C . LEU B 2 90 ? 3.389 -17.638 73.380 1.00 30.89 137 LEU C C 1
ATOM 4141 O O . LEU B 2 90 ? 3.390 -16.742 74.250 1.00 29.94 137 LEU C O 1
ATOM 4146 N N . ASP B 2 91 ? 3.431 -18.936 73.688 1.00 33.14 138 ASP C N 1
ATOM 4147 C CA . ASP B 2 91 ? 3.486 -19.361 75.071 1.00 34.42 138 ASP C CA 1
ATOM 4148 C C . ASP B 2 91 ? 4.891 -19.706 75.527 1.00 36.35 138 ASP C C 1
ATOM 4149 O O . ASP B 2 91 ? 5.073 -20.283 76.597 1.00 36.63 138 ASP C O 1
ATOM 4154 N N . GLY B 2 92 ? 5.891 -19.383 74.724 1.00 37.91 139 GLY C N 1
ATOM 4155 C CA . GLY B 2 92 ? 7.271 -19.712 75.085 1.00 40.64 139 GLY C CA 1
ATOM 4156 C C . GLY B 2 92 ? 7.717 -21.157 74.919 1.00 43.96 139 GLY C C 1
ATOM 4157 O O . GLY B 2 92 ? 8.909 -21.446 75.036 1.00 45.82 139 GLY C O 1
ATOM 4158 N N . THR B 2 93 ? 6.795 -22.082 74.666 1.00 46.14 140 THR C N 1
ATOM 4159 C CA . THR B 2 93 ? 7.146 -23.521 74.672 1.00 49.56 140 THR C CA 1
ATOM 4160 C C . THR B 2 93 ? 8.041 -23.948 73.513 1.00 51.32 140 THR C C 1
ATOM 4161 O O . THR B 2 93 ? 8.641 -25.006 73.557 1.00 53.48 140 THR C O 1
ATOM 4165 N N . ASN B 2 94 ? 8.088 -23.142 72.462 1.00 51.82 141 ASN C N 1
ATOM 4166 C CA . ASN B 2 94 ? 8.959 -23.370 71.328 1.00 53.64 141 ASN C CA 1
ATOM 4167 C C . ASN B 2 94 ? 10.129 -22.379 71.293 1.00 54.29 141 ASN C C 1
ATOM 4168 O O . ASN B 2 94 ? 10.885 -22.356 70.327 1.00 54.91 141 ASN C O 1
ATOM 4173 N N . SER B 2 95 ? 10.313 -21.613 72.367 1.00 54.66 142 SER C N 1
ATOM 4174 C CA A SER B 2 95 ? 11.195 -20.445 72.289 0.50 54.53 142 SER C CA 1
ATOM 4175 C CA B SER B 2 95 ? 11.190 -20.438 72.398 0.50 54.41 142 SER C CA 1
ATOM 4176 C C . SER B 2 95 ? 12.695 -20.719 72.460 1.00 56.47 142 SER C C 1
ATOM 4177 O O . SER B 2 95 ? 13.496 -19.803 72.283 1.00 56.80 142 SER C O 1
ATOM 4182 N N . THR B 2 96 ? 13.111 -21.942 72.757 1.00 58.68 143 THR C N 1
ATOM 4183 C CA . THR B 2 96 ? 14.556 -22.156 72.833 1.00 60.84 143 THR C CA 1
ATOM 4184 C C . THR B 2 96 ? 15.069 -22.780 71.542 1.00 62.02 143 THR C C 1
ATOM 4185 O O . THR B 2 96 ? 16.040 -22.286 70.971 1.00 63.23 143 THR C O 1
ATOM 4189 N N . ASP B 2 97 ? 14.408 -23.827 71.052 1.00 62.33 144 ASP C N 1
ATOM 4190 C CA . ASP B 2 97 ? 14.669 -24.309 69.679 1.00 62.53 144 ASP C CA 1
ATOM 4191 C C . ASP B 2 97 ? 14.238 -23.276 68.580 1.00 59.33 144 ASP C C 1
ATOM 4192 O O . ASP B 2 97 ? 15.018 -22.955 67.665 1.00 59.40 144 ASP C O 1
ATOM 4197 N N . GLY B 2 98 ? 13.009 -22.773 68.672 1.00 55.60 145 GLY C N 1
ATOM 4198 C CA . GLY B 2 98 ? 12.468 -21.822 67.689 1.00 53.00 145 GLY C CA 1
ATOM 4199 C C . GLY B 2 98 ? 11.861 -22.561 66.511 1.00 52.77 145 GLY C C 1
ATOM 4200 O O . GLY B 2 98 ? 11.772 -23.787 66.532 1.00 53.91 145 GLY C O 1
ATOM 4201 N N . PHE B 2 99 ? 11.418 -21.823 65.492 1.00 50.17 146 PHE C N 1
ATOM 4202 C CA . PHE B 2 99 ? 10.880 -22.454 64.282 1.00 50.19 146 PHE C CA 1
ATOM 4203 C C . PHE B 2 99 ? 11.920 -22.337 63.150 1.00 50.38 146 PHE C C 1
ATOM 4204 O O . PHE B 2 99 ? 12.444 -21.242 62.876 1.00 48.56 146 PHE C O 1
ATOM 4212 N N . THR B 2 100 ? 12.232 -23.468 62.529 1.00 51.75 147 THR C N 1
ATOM 4213 C CA . THR B 2 100 ? 13.258 -23.532 61.499 1.00 53.15 147 THR C CA 1
ATOM 4214 C C . THR B 2 100 ? 12.624 -23.799 60.149 1.00 53.70 147 THR C C 1
ATOM 4215 O O . THR B 2 100 ? 11.870 -24.755 60.009 1.00 53.98 147 THR C O 1
ATOM 4219 N N . PHE B 2 101 ? 12.946 -22.950 59.167 1.00 53.71 148 PHE C N 1
ATOM 4220 C CA . PHE B 2 101 ? 12.449 -23.091 57.793 1.00 54.33 148 PHE C CA 1
ATOM 4221 C C . PHE B 2 101 ? 13.573 -23.378 56.818 1.00 55.95 148 PHE C C 1
ATOM 4222 O O . PHE B 2 101 ? 14.610 -22.703 56.826 1.00 55.44 148 PHE C O 1
ATOM 4230 N N . GLN B 2 102 ? 13.340 -24.387 55.977 1.00 57.86 149 GLN C N 1
ATOM 4231 C CA . GLN B 2 102 ? 14.266 -24.793 54.932 1.00 59.91 149 GLN C CA 1
ATOM 4232 C C . GLN B 2 102 ? 13.996 -23.967 53.689 1.00 59.07 149 GLN C C 1
ATOM 4233 O O . GLN B 2 102 ? 13.126 -24.304 52.884 1.00 58.96 149 GLN C O 1
ATOM 4239 N N . ILE B 2 103 ? 14.735 -22.881 53.530 1.00 58.41 150 ILE C N 1
ATOM 4240 C CA . ILE B 2 103 ? 14.417 -21.900 52.481 1.00 58.16 150 ILE C CA 1
ATOM 4241 C C . ILE B 2 103 ? 15.474 -21.810 51.376 1.00 60.76 150 ILE C C 1
ATOM 4242 O O . ILE B 2 103 ? 15.306 -21.069 50.384 1.00 60.24 150 ILE C O 1
ATOM 4247 N N . GLY B 2 104 ? 16.557 -22.564 51.543 1.00 63.57 151 GLY C N 1
ATOM 4248 C CA . GLY B 2 104 ? 17.659 -22.525 50.604 1.00 66.09 151 GLY C CA 1
ATOM 4249 C C . GLY B 2 104 ? 17.534 -23.656 49.617 1.00 69.30 151 GLY C C 1
ATOM 4250 O O . GLY B 2 104 ? 17.044 -24.735 49.978 1.00 70.70 151 GLY C O 1
ATOM 4251 N N . ALA B 2 105 ? 17.982 -23.408 48.381 1.00 71.08 152 ALA C N 1
ATOM 4252 C CA . ALA B 2 105 ? 17.960 -24.413 47.324 1.00 73.93 152 ALA C CA 1
ATOM 4253 C C . ALA B 2 105 ? 18.938 -25.573 47.605 1.00 76.77 152 ALA C C 1
ATOM 4254 O O . ALA B 2 105 ? 18.970 -26.552 46.848 1.00 78.75 152 ALA C O 1
ATOM 4256 N N . ASN B 2 106 ? 19.741 -25.445 48.671 1.00 77.08 153 ASN C N 1
ATOM 4257 C CA . ASN B 2 106 ? 20.582 -26.538 49.184 1.00 79.50 153 ASN C CA 1
ATOM 4258 C C . ASN B 2 106 ? 20.559 -26.574 50.711 1.00 78.90 153 ASN C C 1
ATOM 4259 O O . ASN B 2 106 ? 20.323 -25.548 51.367 1.00 76.85 153 ASN C O 1
ATOM 4261 N N . ALA B 2 107 ? 20.806 -27.750 51.281 1.00 81.06 154 ALA C N 1
ATOM 4262 C CA . ALA B 2 107 ? 20.841 -27.902 52.751 1.00 81.07 154 ALA C CA 1
ATOM 4263 C C . ALA B 2 107 ? 21.920 -27.001 53.392 1.00 80.66 154 ALA C C 1
ATOM 4264 O O . ALA B 2 107 ? 22.987 -26.777 52.805 1.00 82.22 154 ALA C O 1
ATOM 4266 N N . GLY B 2 108 ? 21.632 -26.487 54.589 1.00 79.12 155 GLY C N 1
ATOM 4267 C CA . GLY B 2 108 ? 22.523 -25.543 55.272 1.00 78.24 155 GLY C CA 1
ATOM 4268 C C . GLY B 2 108 ? 21.953 -24.141 55.244 1.00 75.53 155 GLY C C 1
ATOM 4269 O O . GLY B 2 108 ? 21.968 -23.437 56.276 1.00 74.46 155 GLY C O 1
ATOM 4270 N N . GLN B 2 109 ? 21.448 -23.728 54.073 1.00 74.56 156 GLN C N 1
ATOM 4271 C CA . GLN B 2 109 ? 20.764 -22.425 53.926 1.00 72.11 156 GLN C CA 1
ATOM 4272 C C . GLN B 2 109 ? 19.392 -22.454 54.647 1.00 70.15 156 GLN C C 1
ATOM 4273 O O . GLN B 2 109 ? 18.418 -23.072 54.179 1.00 70.80 156 GLN C O 1
ATOM 4275 N N . GLN B 2 110 ? 19.330 -21.793 55.797 1.00 67.97 157 GLN C N 1
ATOM 4276 C CA . GLN B 2 110 ? 18.288 -22.070 56.784 1.00 66.28 157 GLN C CA 1
ATOM 4277 C C . GLN B 2 110 ? 17.954 -20.875 57.634 1.00 63.13 157 GLN C C 1
ATOM 4278 O O . GLN B 2 110 ? 18.796 -20.005 57.839 1.00 63.08 157 GLN C O 1
ATOM 4284 N N . LEU B 2 111 ? 16.734 -20.851 58.157 1.00 60.69 158 LEU C N 1
ATOM 4285 C CA . LEU B 2 111 ? 16.240 -19.699 58.886 1.00 57.59 158 LEU C CA 1
ATOM 4286 C C . LEU B 2 111 ? 15.512 -20.145 60.136 1.00 56.28 158 LEU C C 1
ATOM 4287 O O . LEU B 2 111 ? 14.588 -20.960 60.065 1.00 56.17 158 LEU C O 1
ATOM 4292 N N . ASN B 2 112 ? 15.949 -19.596 61.273 1.00 54.56 159 ASN C N 1
ATOM 4293 C CA . ASN B 2 112 ? 15.407 -19.937 62.575 1.00 53.29 159 ASN C CA 1
ATOM 4294 C C . ASN B 2 112 ? 14.818 -18.706 63.226 1.00 50.32 159 ASN C C 1
ATOM 4295 O O . ASN B 2 112 ? 15.479 -17.684 63.332 1.00 49.79 159 ASN C O 1
ATOM 4300 N N . VAL B 2 113 ? 13.577 -18.832 63.675 1.00 48.13 160 VAL C N 1
ATOM 4301 C CA . VAL B 2 113 ? 12.839 -17.733 64.256 1.00 45.22 160 VAL C CA 1
ATOM 4302 C C . VAL B 2 113 ? 12.467 -18.104 65.685 1.00 43.93 160 VAL C C 1
ATOM 4303 O O . VAL B 2 113 ? 11.824 -19.118 65.909 1.00 43.51 160 VAL C O 1
ATOM 4307 N N . LYS B 2 114 ? 12.886 -17.278 66.635 1.00 42.60 161 LYS C N 1
ATOM 4308 C CA . LYS B 2 114 ? 12.535 -17.440 68.028 1.00 41.88 161 LYS C CA 1
ATOM 4309 C C . LYS B 2 114 ? 11.519 -16.402 68.392 1.00 39.24 161 LYS C C 1
ATOM 4310 O O . LYS B 2 114 ? 11.665 -15.241 68.023 1.00 39.22 161 LYS C O 1
ATOM 4316 N N . ILE B 2 115 ? 10.472 -16.830 69.085 1.00 37.48 162 ILE C N 1
ATOM 4317 C CA . ILE B 2 115 ? 9.425 -15.957 69.562 1.00 35.07 162 ILE C CA 1
ATOM 4318 C C . ILE B 2 115 ? 9.332 -16.161 71.053 1.00 34.68 162 ILE C C 1
ATOM 4319 O O . ILE B 2 115 ? 9.139 -17.292 71.515 1.00 34.85 162 ILE C O 1
ATOM 4324 N N . ASP B 2 116 ? 9.478 -15.082 71.817 1.00 32.79 163 ASP C N 1
ATOM 4325 C CA . ASP B 2 116 ? 9.393 -15.205 73.280 1.00 33.49 163 ASP C CA 1
ATOM 4326 C C . ASP B 2 116 ? 7.943 -15.303 73.735 1.00 31.66 163 ASP C C 1
ATOM 4327 O O . ASP B 2 116 ? 7.002 -14.962 72.990 1.00 29.98 163 ASP C O 1
ATOM 4332 N N . SER B 2 117 ? 7.771 -15.802 74.940 1.00 30.54 164 SER C N 1
ATOM 4333 C CA . SER B 2 117 ? 6.454 -15.896 75.547 1.00 29.81 164 SER C CA 1
ATOM 4334 C C . SER B 2 117 ? 5.856 -14.506 75.746 1.00 28.23 164 SER C C 1
ATOM 4335 O O . SER B 2 117 ? 6.535 -13.598 76.187 1.00 27.43 164 SER C O 1
ATOM 4338 N N . MET B 2 118 ? 4.571 -14.382 75.457 1.00 26.94 165 MET C N 1
ATOM 4339 C CA . MET B 2 118 ? 3.818 -13.165 75.675 1.00 25.70 165 MET C CA 1
ATOM 4340 C C . MET B 2 118 ? 2.678 -13.358 76.676 1.00 24.84 165 MET C C 1
ATOM 4341 O O . MET B 2 118 ? 1.674 -12.644 76.621 1.00 23.55 165 MET C O 1
ATOM 4346 N N . SER B 2 119 ? 2.862 -14.261 77.635 1.00 24.99 166 SER C N 1
ATOM 4347 C CA . SER B 2 119 ? 1.928 -14.369 78.754 1.00 24.87 166 SER C CA 1
ATOM 4348 C C . SER B 2 119 ? 2.026 -13.141 79.649 1.00 23.91 166 SER C C 1
ATOM 4349 O O . SER B 2 119 ? 3.010 -12.405 79.605 1.00 22.75 166 SER C O 1
ATOM 4352 N N . SER B 2 120 ? 1.018 -12.932 80.487 1.00 24.38 167 SER C N 1
ATOM 4353 C CA . SER B 2 120 ? 1.030 -11.806 81.433 1.00 24.83 167 SER C CA 1
ATOM 4354 C C . SER B 2 120 ? 2.180 -11.970 82.450 1.00 25.44 167 SER C C 1
ATOM 4355 O O . SER B 2 120 ? 2.801 -10.973 82.844 1.00 24.89 167 SER C O 1
ATOM 4358 N N . THR B 2 121 ? 2.504 -13.212 82.812 1.00 25.06 168 THR C N 1
ATOM 4359 C CA . THR B 2 121 ? 3.634 -13.443 83.692 1.00 26.63 168 THR C CA 1
ATOM 4360 C C . THR B 2 121 ? 4.933 -13.112 83.019 1.00 26.40 168 THR C C 1
ATOM 4361 O O . THR B 2 121 ? 5.751 -12.446 83.609 1.00 25.98 168 THR C O 1
ATOM 4365 N N . ALA B 2 122 ? 5.142 -13.598 81.796 1.00 25.88 169 ALA C N 1
ATOM 4366 C CA . ALA B 2 122 ? 6.396 -13.343 81.115 1.00 25.97 169 ALA C CA 1
ATOM 4367 C C . ALA B 2 122 ? 6.515 -11.847 80.822 1.00 24.95 169 ALA C C 1
ATOM 4368 O O . ALA B 2 122 ? 7.609 -11.342 80.813 1.00 26.19 169 ALA C O 1
ATOM 4370 N N . LEU B 2 123 ? 5.406 -11.146 80.573 1.00 23.36 170 LEU C N 1
ATOM 4371 C CA . LEU B 2 123 ? 5.456 -9.733 80.272 1.00 23.12 170 LEU C CA 1
ATOM 4372 C C . LEU B 2 123 ? 5.561 -8.891 81.547 1.00 23.47 170 LEU C C 1
ATOM 4373 O O . LEU B 2 123 ? 5.884 -7.729 81.488 1.00 23.69 170 LEU C O 1
ATOM 4378 N N . GLY B 2 124 ? 5.282 -9.505 82.691 1.00 24.91 171 GLY C N 1
ATOM 4379 C CA . GLY B 2 124 ? 5.381 -8.873 84.027 1.00 24.51 171 GLY C CA 1
ATOM 4380 C C . GLY B 2 124 ? 4.225 -7.917 84.369 1.00 23.64 171 GLY C C 1
ATOM 4381 O O . GLY B 2 124 ? 4.449 -6.884 85.043 1.00 22.95 171 GLY C O 1
ATOM 4382 N N . VAL B 2 125 ? 3.022 -8.201 83.843 1.00 22.14 172 VAL C N 1
ATOM 4383 C CA . VAL B 2 125 ? 1.837 -7.354 84.066 1.00 21.27 172 VAL C CA 1
ATOM 4384 C C . VAL B 2 125 ? 0.750 -8.069 84.874 1.00 23.01 172 VAL C C 1
ATOM 4385 O O . VAL B 2 125 ? -0.369 -7.548 85.044 1.00 23.25 172 VAL C O 1
ATOM 4389 N N . ASN B 2 126 ? 1.122 -9.266 85.360 1.00 23.31 173 ASN C N 1
ATOM 4390 C CA A ASN B 2 126 ? 0.332 -10.136 86.229 0.50 24.71 173 ASN C CA 1
ATOM 4391 C CA B ASN B 2 126 ? 0.228 -10.092 86.174 0.50 23.39 173 ASN C CA 1
ATOM 4392 C C . ASN B 2 126 ? -0.080 -9.524 87.596 1.00 24.31 173 ASN C C 1
ATOM 4393 O O . ASN B 2 126 ? -1.169 -9.788 88.148 1.00 23.69 173 ASN C O 1
ATOM 4402 N N . ALA B 2 127 ? 0.863 -8.780 88.176 1.00 24.86 174 ALA C N 1
ATOM 4403 C CA . ALA B 2 127 ? 0.777 -8.234 89.528 1.00 25.40 174 ALA C CA 1
ATOM 4404 C C . ALA B 2 127 ? 0.146 -6.854 89.622 1.00 24.46 174 ALA C C 1
ATOM 4405 O O . ALA B 2 127 ? -0.074 -6.363 90.725 1.00 25.79 174 ALA C O 1
ATOM 4407 N N . LEU B 2 128 ? -0.248 -6.271 88.508 1.00 23.81 175 LEU C N 1
ATOM 4408 C CA . LEU B 2 128 ? -0.864 -4.933 88.516 1.00 23.49 175 LEU C CA 1
ATOM 4409 C C . LEU B 2 128 ? -2.066 -4.872 89.422 1.00 24.64 175 LEU C C 1
ATOM 4410 O O . LEU B 2 128 ? -2.894 -5.812 89.450 1.00 24.65 175 LEU C O 1
ATOM 4415 N N . ASP B 2 129 ? -2.183 -3.755 90.157 1.00 23.67 176 ASP C N 1
ATOM 4416 C CA . ASP B 2 129 ? -3.262 -3.590 91.157 1.00 23.57 176 ASP C CA 1
ATOM 4417 C C . ASP B 2 129 ? -3.433 -2.108 91.506 1.00 22.79 176 ASP C C 1
ATOM 4418 O O . ASP B 2 129 ? -2.726 -1.541 92.315 1.00 21.98 176 ASP C O 1
ATOM 4423 N N . VAL B 2 130 ? -4.440 -1.536 90.872 1.00 21.45 177 VAL C N 1
ATOM 4424 C CA . VAL B 2 130 ? -4.751 -0.132 90.871 1.00 22.22 177 VAL C CA 1
ATOM 4425 C C . VAL B 2 130 ? -5.434 0.294 92.238 1.00 23.16 177 VAL C C 1
ATOM 4426 O O . VAL B 2 130 ? -5.508 1.474 92.563 1.00 23.02 177 VAL C O 1
ATOM 4430 N N . THR B 2 131 ? -5.861 -0.665 93.048 1.00 22.60 178 THR C N 1
ATOM 4431 C CA . THR B 2 131 ? -6.365 -0.352 94.381 1.00 24.08 178 THR C CA 1
ATOM 4432 C C . THR B 2 131 ? -5.200 -0.285 95.384 1.00 24.68 178 THR C C 1
ATOM 4433 O O . THR B 2 131 ? -5.407 -0.041 96.541 1.00 25.81 178 THR C O 1
ATOM 4437 N N . ASP B 2 132 ? -3.976 -0.474 94.933 1.00 24.87 179 ASP C N 1
ATOM 4438 C CA . ASP B 2 132 ? -2.856 -0.636 95.852 1.00 25.70 179 ASP C CA 1
ATOM 4439 C C . ASP B 2 132 ? -1.648 0.201 95.419 1.00 25.33 179 ASP C C 1
ATOM 4440 O O . ASP B 2 132 ? -0.500 -0.235 95.548 1.00 24.77 179 ASP C O 1
ATOM 4445 N N . PHE B 2 133 ? -1.888 1.431 94.936 1.00 24.78 180 PHE C N 1
ATOM 4446 C CA . PHE B 2 133 ? -0.758 2.323 94.615 1.00 25.22 180 PHE C CA 1
ATOM 4447 C C . PHE B 2 133 ? 0.069 2.617 95.885 1.00 25.97 180 PHE C C 1
ATOM 4448 O O . PHE B 2 133 ? 1.220 3.035 95.783 1.00 25.65 180 PHE C O 1
ATOM 4456 N N . ALA B 2 134 ? -0.532 2.381 97.050 1.00 27.28 181 ALA C N 1
ATOM 4457 C CA . ALA B 2 134 ? 0.123 2.562 98.335 1.00 29.97 181 ALA C CA 1
ATOM 4458 C C . ALA B 2 134 ? 1.243 1.540 98.549 1.00 30.62 181 ALA C C 1
ATOM 4459 O O . ALA B 2 134 ? 2.176 1.822 99.277 1.00 32.41 181 ALA C O 1
ATOM 4461 N N . ALA B 2 135 ? 1.171 0.389 97.892 1.00 30.10 182 ALA C N 1
ATOM 4462 C CA . ALA B 2 135 ? 2.174 -0.655 98.056 1.00 30.52 182 ALA C CA 1
ATOM 4463 C C . ALA B 2 135 ? 3.085 -0.823 96.845 1.00 29.60 182 ALA C C 1
ATOM 4464 O O . ALA B 2 135 ? 4.291 -1.131 96.976 1.00 31.15 182 ALA C O 1
ATOM 4466 N N . THR B 2 136 ? 2.513 -0.707 95.649 1.00 27.33 183 THR C N 1
ATOM 4467 C CA A THR B 2 136 ? 3.281 -0.780 94.424 0.50 26.42 183 THR C CA 1
ATOM 4468 C CA B THR B 2 136 ? 3.323 -0.750 94.445 0.50 25.96 183 THR C CA 1
ATOM 4469 C C . THR B 2 136 ? 3.026 0.526 93.642 1.00 24.99 183 THR C C 1
ATOM 4470 O O . THR B 2 136 ? 1.947 0.729 93.108 1.00 23.94 183 THR C O 1
ATOM 4477 N N . ALA B 2 137 ? 4.011 1.412 93.619 1.00 24.41 184 ALA C N 1
ATOM 4478 C CA . ALA B 2 137 ? 3.844 2.783 93.114 1.00 24.07 184 ALA C CA 1
ATOM 4479 C C . ALA B 2 137 ? 3.221 2.853 91.725 1.00 22.37 184 ALA C C 1
ATOM 4480 O O . ALA B 2 137 ? 3.514 2.043 90.833 1.00 20.88 184 ALA C O 1
ATOM 4482 N N . PHE B 2 138 ? 2.330 3.807 91.547 1.00 21.70 185 PHE C N 1
ATOM 4483 C CA . PHE B 2 138 ? 1.788 4.087 90.216 1.00 21.55 185 PHE C CA 1
ATOM 4484 C C . PHE B 2 138 ? 2.905 4.085 89.154 1.00 20.84 185 PHE C C 1
ATOM 4485 O O . PHE B 2 138 ? 2.767 3.450 88.111 1.00 19.23 185 PHE C O 1
ATOM 4493 N N . ASP B 2 139 ? 4.011 4.773 89.423 1.00 21.24 186 ASP C N 1
ATOM 4494 C CA . ASP B 2 139 ? 5.060 4.869 88.402 1.00 22.52 186 ASP C CA 1
ATOM 4495 C C . ASP B 2 139 ? 5.605 3.478 88.070 1.00 21.62 186 ASP C C 1
ATOM 4496 O O . ASP B 2 139 ? 5.942 3.223 86.920 1.00 21.43 186 ASP C O 1
ATOM 4501 N N . ASP B 2 140 ? 5.702 2.598 89.065 1.00 21.95 187 ASP C N 1
ATOM 4502 C CA . ASP B 2 140 ? 6.235 1.259 88.838 1.00 22.06 187 ASP C CA 1
ATOM 4503 C C . ASP B 2 140 ? 5.267 0.398 88.062 1.00 20.12 187 ASP C C 1
ATOM 4504 O O . ASP B 2 140 ? 5.686 -0.341 87.167 1.00 18.99 187 ASP C O 1
ATOM 4509 N N . GLN B 2 141 ? 3.984 0.525 88.374 1.00 19.30 188 GLN C N 1
ATOM 4510 C CA . GLN B 2 141 ? 2.951 -0.172 87.638 1.00 19.50 188 GLN C CA 1
ATOM 4511 C C . GLN B 2 141 ? 2.859 0.310 86.161 1.00 20.10 188 GLN C C 1
ATOM 4512 O O . GLN B 2 141 ? 2.844 -0.486 85.214 1.00 19.79 188 GLN C O 1
ATOM 4518 N N . LEU B 2 142 ? 2.860 1.627 85.967 1.00 20.14 189 LEU C N 1
ATOM 4519 C CA . LEU B 2 142 ? 2.901 2.173 84.636 1.00 19.79 189 LEU C CA 1
ATOM 4520 C C . LEU B 2 142 ? 4.140 1.695 83.869 1.00 20.47 189 LEU C C 1
ATOM 4521 O O . LEU B 2 142 ? 4.036 1.326 82.661 1.00 18.80 189 LEU C O 1
ATOM 4526 N N . LYS B 2 143 ? 5.292 1.690 84.552 1.00 21.31 190 LYS C N 1
ATOM 4527 C CA . LYS B 2 143 ? 6.533 1.260 83.932 1.00 22.47 190 LYS C CA 1
ATOM 4528 C C . LYS B 2 143 ? 6.438 -0.223 83.498 1.00 22.21 190 LYS C C 1
ATOM 4529 O O . LYS B 2 143 ? 6.905 -0.595 82.425 1.00 20.86 190 LYS C O 1
ATOM 4535 N N . SER B 2 144 ? 5.833 -1.061 84.336 1.00 21.03 191 SER C N 1
ATOM 4536 C CA . SER B 2 144 ? 5.665 -2.462 83.980 1.00 21.20 191 SER C CA 1
ATOM 4537 C C . SER B 2 144 ? 4.892 -2.544 82.666 1.00 20.59 191 SER C C 1
ATOM 4538 O O . SER B 2 144 ? 5.272 -3.306 81.780 1.00 19.52 191 SER C O 1
ATOM 4541 N N . ILE B 2 145 ? 3.819 -1.771 82.572 1.00 19.72 192 ILE C N 1
ATOM 4542 C CA . ILE B 2 145 ? 2.975 -1.800 81.408 1.00 19.77 192 ILE C CA 1
ATOM 4543 C C . ILE B 2 145 ? 3.755 -1.279 80.162 1.00 19.32 192 ILE C C 1
ATOM 4544 O O . ILE B 2 145 ? 3.688 -1.896 79.124 1.00 18.41 192 ILE C O 1
ATOM 4549 N N . ASP B 2 146 ? 4.498 -0.191 80.309 1.00 19.98 193 ASP C N 1
ATOM 4550 C CA . ASP B 2 146 ? 5.315 0.376 79.227 1.00 21.52 193 ASP C CA 1
ATOM 4551 C C . ASP B 2 146 ? 6.446 -0.601 78.776 1.00 21.85 193 ASP C C 1
ATOM 4552 O O . ASP B 2 146 ? 6.695 -0.742 77.591 1.00 20.05 193 ASP C O 1
ATOM 4557 N N . THR B 2 147 ? 7.032 -1.332 79.712 1.00 21.56 194 THR C N 1
ATOM 4558 C CA . THR B 2 147 ? 8.056 -2.297 79.390 1.00 22.18 194 THR C CA 1
ATOM 4559 C C . THR B 2 147 ? 7.427 -3.436 78.608 1.00 21.18 194 THR C C 1
ATOM 4560 O O . THR B 2 147 ? 7.970 -3.852 77.600 1.00 21.92 194 THR C O 1
ATOM 4564 N N . ALA B 2 148 ? 6.251 -3.864 79.016 1.00 20.02 195 ALA C N 1
ATOM 4565 C CA . ALA B 2 148 ? 5.512 -4.904 78.297 1.00 19.76 195 ALA C CA 1
ATOM 4566 C C . ALA B 2 148 ? 5.137 -4.443 76.905 1.00 19.20 195 ALA C C 1
ATOM 4567 O O . ALA B 2 148 ? 5.149 -5.231 75.982 1.00 20.56 195 ALA C O 1
ATOM 4569 N N . ILE B 2 149 ? 4.771 -3.183 76.753 1.00 19.58 196 ILE C N 1
ATOM 4570 C CA . ILE B 2 149 ? 4.390 -2.644 75.428 1.00 19.13 196 ILE C CA 1
ATOM 4571 C C . ILE B 2 149 ? 5.651 -2.667 74.510 1.00 20.30 196 ILE C C 1
ATOM 4572 O O . ILE B 2 149 ? 5.575 -3.055 73.360 1.00 18.47 196 ILE C O 1
ATOM 4577 N N . ASN B 2 150 ? 6.801 -2.299 75.077 1.00 20.71 197 ASN C N 1
ATOM 4578 C CA . ASN B 2 150 ? 8.045 -2.232 74.344 1.00 22.05 197 ASN C CA 1
ATOM 4579 C C . ASN B 2 150 ? 8.454 -3.610 73.947 1.00 21.29 197 ASN C C 1
ATOM 4580 O O . ASN B 2 150 ? 8.868 -3.817 72.821 1.00 21.47 197 ASN C O 1
ATOM 4585 N N . THR B 2 151 ? 8.280 -4.565 74.852 1.00 20.98 198 THR C N 1
ATOM 4586 C CA . THR B 2 151 ? 8.610 -5.951 74.571 1.00 21.29 198 THR C CA 1
ATOM 4587 C C . THR B 2 151 ? 7.775 -6.526 73.396 1.00 20.88 198 THR C C 1
ATOM 4588 O O . THR B 2 151 ? 8.322 -7.118 72.489 1.00 20.63 198 THR C O 1
ATOM 4592 N N . VAL B 2 152 ? 6.472 -6.317 73.416 1.00 19.52 199 VAL C N 1
ATOM 4593 C CA . VAL B 2 152 ? 5.608 -6.813 72.376 1.00 18.79 199 VAL C CA 1
ATOM 4594 C C . VAL B 2 152 ? 5.945 -6.163 71.028 1.00 20.52 199 VAL C C 1
ATOM 4595 O O . VAL B 2 152 ? 5.972 -6.840 69.981 1.00 19.32 199 VAL C O 1
ATOM 4599 N N . SER B 2 153 ? 6.158 -4.850 71.073 1.00 19.86 200 SER C N 1
ATOM 4600 C CA . SER B 2 153 ? 6.424 -4.069 69.907 1.00 21.70 200 SER C CA 1
ATOM 4601 C C . SER B 2 153 ? 7.777 -4.442 69.255 1.00 22.54 200 SER C C 1
ATOM 4602 O O . SER B 2 153 ? 7.899 -4.552 68.016 1.00 23.14 200 SER C O 1
ATOM 4605 N N . THR B 2 154 ? 8.770 -4.718 70.089 1.00 22.17 201 THR C N 1
ATOM 4606 C CA . THR B 2 154 ? 10.060 -5.162 69.628 1.00 22.99 201 THR C CA 1
ATOM 4607 C C . THR B 2 154 ? 9.925 -6.582 69.016 1.00 23.59 201 THR C C 1
ATOM 4608 O O . THR B 2 154 ? 10.488 -6.877 67.968 1.00 22.42 201 THR C O 1
ATOM 4612 N N . GLN B 2 155 ? 9.176 -7.464 69.655 1.00 22.99 202 GLN C N 1
ATOM 4613 C CA . GLN B 2 155 ? 8.990 -8.789 69.081 1.00 24.10 202 GLN C CA 1
ATOM 4614 C C . GLN B 2 155 ? 8.291 -8.680 67.698 1.00 24.42 202 GLN C C 1
ATOM 4615 O O . GLN B 2 155 ? 8.623 -9.410 66.746 1.00 24.26 202 GLN C O 1
ATOM 4621 N N . ARG B 2 156 ? 7.305 -7.804 67.593 1.00 25.02 203 ARG C N 1
ATOM 4622 C CA . ARG B 2 156 ? 6.591 -7.609 66.298 1.00 26.10 203 ARG C CA 1
ATOM 4623 C C . ARG B 2 156 ? 7.552 -7.079 65.196 1.00 25.26 203 ARG C C 1
ATOM 4624 O O . ARG B 2 156 ? 7.546 -7.534 64.050 1.00 25.70 203 ARG C O 1
ATOM 4632 N N . ALA B 2 157 ? 8.376 -6.119 65.567 1.00 24.37 204 ALA C N 1
ATOM 4633 C CA . ALA B 2 157 ? 9.334 -5.474 64.652 1.00 25.28 204 ALA C CA 1
ATOM 4634 C C . ALA B 2 157 ? 10.320 -6.528 64.166 1.00 26.11 204 ALA C C 1
ATOM 4635 O O . ALA B 2 157 ? 10.615 -6.627 63.004 1.00 25.91 204 ALA C O 1
ATOM 4637 N N . LYS B 2 158 ? 10.751 -7.386 65.078 1.00 26.47 205 LYS C N 1
ATOM 4638 C CA . LYS B 2 158 ? 11.683 -8.441 64.754 1.00 28.02 205 LYS C CA 1
ATOM 4639 C C . LYS B 2 158 ? 11.121 -9.419 63.744 1.00 27.51 205 LYS C C 1
ATOM 4640 O O . LYS B 2 158 ? 11.834 -9.877 62.851 1.00 28.53 205 LYS C O 1
ATOM 4646 N N . LEU B 2 159 ? 9.840 -9.713 63.889 1.00 26.24 206 LEU C N 1
ATOM 4647 C CA . LEU B 2 159 ? 9.134 -10.596 62.992 1.00 26.23 206 LEU C CA 1
ATOM 4648 C C . LEU B 2 159 ? 8.891 -9.944 61.647 1.00 25.06 206 LEU C C 1
ATOM 4649 O O . LEU B 2 159 ? 8.819 -10.632 60.615 1.00 26.66 206 LEU C O 1
ATOM 4654 N N . GLY B 2 160 ? 8.776 -8.636 61.639 1.00 23.49 207 GLY C N 1
ATOM 4655 C CA . GLY B 2 160 ? 8.625 -7.882 60.402 1.00 22.92 207 GLY C CA 1
ATOM 4656 C C . GLY B 2 160 ? 9.873 -7.993 59.566 1.00 23.35 207 GLY C C 1
ATOM 4657 O O . GLY B 2 160 ? 9.771 -8.111 58.364 1.00 22.97 207 GLY C O 1
ATOM 4658 N N . ALA B 2 161 ? 11.040 -7.956 60.219 1.00 22.58 208 ALA C N 1
ATOM 4659 C CA . ALA B 2 161 ? 12.327 -8.083 59.543 1.00 23.61 208 ALA C CA 1
ATOM 4660 C C . ALA B 2 161 ? 12.483 -9.458 58.920 1.00 24.56 208 ALA C C 1
ATOM 4661 O O . ALA B 2 161 ? 12.978 -9.563 57.804 1.00 26.29 208 ALA C O 1
ATOM 4663 N N . VAL B 2 162 ? 12.082 -10.499 59.650 1.00 24.00 209 VAL C N 1
ATOM 4664 C CA . VAL B 2 162 ? 12.162 -11.855 59.145 1.00 25.43 209 VAL C CA 1
ATOM 4665 C C . VAL B 2 162 ? 11.186 -12.085 57.987 1.00 25.84 209 VAL C C 1
ATOM 4666 O O . VAL B 2 162 ? 11.565 -12.666 56.984 1.00 27.13 209 VAL C O 1
ATOM 4670 N N . GLN B 2 163 ? 9.950 -11.610 58.121 1.00 25.47 210 GLN C N 1
ATOM 4671 C CA . GLN B 2 163 ? 8.999 -11.633 57.006 1.00 26.94 210 GLN C CA 1
ATOM 4672 C C . GLN B 2 163 ? 9.554 -10.972 55.727 1.00 26.96 210 GLN C C 1
ATOM 4673 O O . GLN B 2 163 ? 9.350 -11.468 54.645 1.00 28.56 210 GLN C O 1
ATOM 4679 N N . ASN B 2 164 ? 10.219 -9.832 55.875 1.00 26.42 211 ASN C N 1
ATOM 4680 C CA . ASN B 2 164 ? 10.795 -9.103 54.741 1.00 27.05 211 ASN C CA 1
ATOM 4681 C C . ASN B 2 164 ? 11.880 -9.964 54.080 1.00 28.30 211 ASN C C 1
ATOM 4682 O O . ASN B 2 164 ? 11.968 -10.038 52.872 1.00 29.18 211 ASN C O 1
ATOM 4687 N N . ARG B 2 165 ? 12.651 -10.666 54.897 1.00 28.46 212 ARG C N 1
ATOM 4688 C CA . ARG B 2 165 ? 13.709 -11.552 54.445 1.00 29.09 212 ARG C CA 1
ATOM 4689 C C . ARG B 2 165 ? 13.132 -12.703 53.635 1.00 29.91 212 ARG C C 1
ATOM 4690 O O . ARG B 2 165 ? 13.663 -13.078 52.600 1.00 30.42 212 ARG C O 1
ATOM 4698 N N . LEU B 2 166 ? 12.016 -13.211 54.106 1.00 29.20 213 LEU C N 1
ATOM 4699 C CA . LEU B 2 166 ? 11.328 -14.290 53.445 1.00 30.08 213 LEU C CA 1
ATOM 4700 C C . LEU B 2 166 ? 10.646 -13.854 52.160 1.00 30.14 213 LEU C C 1
ATOM 4701 O O . LEU B 2 166 ? 10.541 -14.653 51.243 1.00 31.52 213 LEU C O 1
ATOM 4706 N N . GLU B 2 167 ? 10.189 -12.609 52.088 1.00 29.71 214 GLU C N 1
ATOM 4707 C CA . GLU B 2 167 ? 9.655 -12.081 50.825 1.00 30.74 214 GLU C CA 1
ATOM 4708 C C . GLU B 2 167 ? 10.766 -11.994 49.765 1.00 31.37 214 GLU C C 1
ATOM 4709 O O . GLU B 2 167 ? 10.579 -12.359 48.599 1.00 31.93 214 GLU C O 1
ATOM 4715 N N . HIS B 2 168 ? 11.930 -11.511 50.170 1.00 30.95 215 HIS C N 1
ATOM 4716 C CA . HIS B 2 168 ? 13.055 -11.401 49.258 1.00 32.12 215 HIS C CA 1
ATOM 4717 C C . HIS B 2 168 ? 13.515 -12.778 48.817 1.00 34.29 215 HIS C C 1
ATOM 4718 O O . HIS B 2 168 ? 13.876 -12.956 47.654 1.00 35.89 215 HIS C O 1
ATOM 4725 N N . THR B 2 169 ? 13.497 -13.759 49.720 1.00 35.78 216 THR C N 1
ATOM 4726 C CA A THR B 2 169 ? 13.947 -15.109 49.353 0.50 37.43 216 THR C CA 1
ATOM 4727 C CA B THR B 2 169 ? 13.927 -15.112 49.388 0.50 36.34 216 THR C CA 1
ATOM 4728 C C . THR B 2 169 ? 13.013 -15.721 48.306 1.00 38.16 216 THR C C 1
ATOM 4729 O O . THR B 2 169 ? 13.481 -16.338 47.338 1.00 40.83 216 THR C O 1
ATOM 4736 N N . ILE B 2 170 ? 11.707 -15.531 48.466 1.00 35.78 217 ILE C N 1
ATOM 4737 C CA . ILE B 2 170 ? 10.738 -15.952 47.463 1.00 36.26 217 ILE C CA 1
ATOM 4738 C C . ILE B 2 170 ? 11.004 -15.288 46.118 1.00 37.36 217 ILE C C 1
ATOM 4739 O O . ILE B 2 170 ? 11.095 -15.970 45.105 1.00 38.68 217 ILE C O 1
ATOM 4744 N N . ASN B 2 171 ? 11.187 -13.968 46.083 1.00 36.63 218 ASN C N 1
ATOM 4745 C CA . ASN B 2 171 ? 11.565 -13.330 44.784 1.00 38.19 218 ASN C CA 1
ATOM 4746 C C . ASN B 2 171 ? 12.861 -13.887 44.176 1.00 38.96 218 ASN C C 1
ATOM 4747 O O . ASN B 2 171 ? 12.989 -14.001 42.982 1.00 40.63 218 ASN C O 1
ATOM 4752 N N . ASN B 2 172 ? 13.808 -14.250 45.031 1.00 38.72 219 ASN C N 1
ATOM 4753 C CA . ASN B 2 172 ? 15.089 -14.744 44.605 1.00 40.20 219 ASN C CA 1
ATOM 4754 C C . ASN B 2 172 ? 14.975 -16.103 43.938 1.00 42.35 219 ASN C C 1
ATOM 4755 O O . ASN B 2 172 ? 15.570 -16.356 42.902 1.00 44.07 219 ASN C O 1
ATOM 4760 N N . LEU B 2 173 ? 14.172 -16.958 44.532 1.00 42.95 220 LEU C N 1
ATOM 4761 C CA . LEU B 2 173 ? 13.997 -18.322 44.072 1.00 45.59 220 LEU C CA 1
ATOM 4762 C C . LEU B 2 173 ? 13.234 -18.285 42.740 1.00 47.59 220 LEU C C 1
ATOM 4763 O O . LEU B 2 173 ? 13.513 -19.055 41.820 1.00 48.90 220 LEU C O 1
ATOM 4768 N N . GLY B 2 174 ? 12.280 -17.355 42.640 1.00 47.81 221 GLY C N 1
ATOM 4769 C CA . GLY B 2 174 ? 11.476 -17.205 41.414 1.00 48.95 221 GLY C CA 1
ATOM 4770 C C . GLY B 2 174 ? 12.351 -16.800 40.259 1.00 50.70 221 GLY C C 1
ATOM 4771 O O . GLY B 2 174 ? 12.215 -17.333 39.173 1.00 53.10 221 GLY C O 1
ATOM 4772 N N . ALA B 2 175 ? 13.262 -15.862 40.494 1.00 50.34 222 ALA C N 1
ATOM 4773 C CA . ALA B 2 175 ? 14.349 -15.598 39.545 1.00 51.71 222 ALA C CA 1
ATOM 4774 C C . ALA B 2 175 ? 15.381 -16.718 39.643 1.00 52.94 222 ALA C C 1
ATOM 4775 O O . ALA B 2 175 ? 15.890 -17.151 38.626 1.00 55.98 222 ALA C O 1
ATOM 4777 N N . GLU C 1 7 ? -15.449 -18.488 20.122 1.00 69.71 24 GLU B N 1
ATOM 4778 C CA . GLU C 1 7 ? -14.413 -19.553 20.191 1.00 68.36 24 GLU B CA 1
ATOM 4779 C C . GLU C 1 7 ? -13.220 -19.182 21.085 1.00 66.49 24 GLU B C 1
ATOM 4780 O O . GLU C 1 7 ? -12.336 -20.025 21.234 1.00 65.72 24 GLU B O 1
ATOM 4782 N N . CYS C 1 8 ? -13.185 -17.983 21.712 1.00 65.83 25 CYS B N 1
ATOM 4783 C CA . CYS C 1 8 ? -11.957 -17.563 22.419 1.00 63.58 25 CYS B CA 1
ATOM 4784 C C . CYS C 1 8 ? -11.812 -18.353 23.701 1.00 63.58 25 CYS B C 1
ATOM 4785 O O . CYS C 1 8 ? -12.789 -18.816 24.256 1.00 65.31 25 CYS B O 1
ATOM 4788 N N . SER C 1 9 ? -10.583 -18.479 24.166 1.00 61.90 26 SER B N 1
ATOM 4789 C CA . SER C 1 9 ? -10.282 -19.037 25.475 1.00 62.31 26 SER B CA 1
ATOM 4790 C C . SER C 1 9 ? -10.079 -17.887 26.482 1.00 61.57 26 SER B C 1
ATOM 4791 O O . SER C 1 9 ? -9.083 -17.149 26.423 1.00 59.36 26 SER B O 1
ATOM 4794 N N . VAL C 1 10 ? -11.043 -17.723 27.388 1.00 63.11 27 VAL B N 1
ATOM 4795 C CA . VAL C 1 10 ? -11.009 -16.660 28.404 1.00 63.13 27 VAL B CA 1
ATOM 4796 C C . VAL C 1 10 ? -10.673 -17.236 29.786 1.00 63.85 27 VAL B C 1
ATOM 4797 O O . VAL C 1 10 ? -11.417 -18.048 30.320 1.00 65.56 27 VAL B O 1
ATOM 4801 N N . ILE C 1 11 ? -9.535 -16.824 30.336 1.00 62.69 28 ILE B N 1
ATOM 4802 C CA . ILE C 1 11 ? -9.097 -17.233 31.671 1.00 63.45 28 ILE B CA 1
ATOM 4803 C C . ILE C 1 11 ? -8.839 -15.960 32.469 1.00 62.37 28 ILE B C 1
ATOM 4804 O O . ILE C 1 11 ? -7.839 -15.263 32.241 1.00 60.11 28 ILE B O 1
ATOM 4809 N N . GLY C 1 12 ? -9.737 -15.662 33.398 1.00 63.03 29 GLY B N 1
ATOM 4810 C CA . GLY C 1 12 ? -9.583 -14.493 34.242 1.00 62.76 29 GLY B CA 1
ATOM 4811 C C . GLY C 1 12 ? -9.643 -13.209 33.431 1.00 61.23 29 GLY B C 1
ATOM 4812 O O . GLY C 1 12 ? -10.633 -12.937 32.745 1.00 61.87 29 GLY B O 1
ATOM 4813 N N . TYR C 1 13 ? -8.578 -12.427 33.492 1.00 59.14 30 TYR B N 1
ATOM 4814 C CA . TYR C 1 13 ? -8.533 -11.141 32.776 1.00 58.13 30 TYR B CA 1
ATOM 4815 C C . TYR C 1 13 ? -8.055 -11.248 31.321 1.00 55.81 30 TYR B C 1
ATOM 4816 O O . TYR C 1 13 ? -8.012 -10.230 30.602 1.00 54.49 30 TYR B O 1
ATOM 4825 N N . ASN C 1 14 ? -7.714 -12.471 30.900 1.00 54.35 31 ASN B N 1
ATOM 4826 C CA . ASN C 1 14 ? -7.067 -12.725 29.616 1.00 52.35 31 ASN B CA 1
ATOM 4827 C C . ASN C 1 14 ? -8.003 -13.386 28.620 1.00 52.22 31 ASN B C 1
ATOM 4828 O O . ASN C 1 14 ? -8.551 -14.435 28.922 1.00 52.38 31 ASN B O 1
ATOM 4833 N N . ALA C 1 15 ? -8.192 -12.771 27.449 1.00 50.40 32 ALA B N 1
ATOM 4834 C CA . ALA C 1 15 ? -8.904 -13.424 26.337 1.00 50.82 32 ALA B CA 1
ATOM 4835 C C . ALA C 1 15 ? -7.917 -13.775 25.200 1.00 49.03 32 ALA B C 1
ATOM 4836 O O . ALA C 1 15 ? -7.391 -12.891 24.490 1.00 46.97 32 ALA B O 1
ATOM 4838 N N . ILE C 1 16 ? -7.667 -15.076 25.052 1.00 48.56 33 ILE B N 1
ATOM 4839 C CA . ILE C 1 16 ? -6.806 -15.583 24.012 1.00 46.79 33 ILE B CA 1
ATOM 4840 C C . ILE C 1 16 ? -7.656 -15.967 22.813 1.00 47.73 33 ILE B C 1
ATOM 4841 O O . ILE C 1 16 ? -8.381 -16.953 22.850 1.00 48.48 33 ILE B O 1
ATOM 4846 N N . CYS C 1 17 ? -7.558 -15.171 21.754 1.00 47.23 34 CYS B N 1
ATOM 4847 C CA . CYS C 1 17 ? -8.358 -15.363 20.539 1.00 48.86 34 CYS B CA 1
ATOM 4848 C C . CYS C 1 17 ? -7.501 -15.701 19.299 1.00 47.75 34 CYS B C 1
ATOM 4849 O O . CYS C 1 17 ? -7.905 -15.455 18.158 1.00 48.22 34 CYS B O 1
ATOM 4852 N N . ILE C 1 18 ? -6.334 -16.288 19.536 1.00 46.42 35 ILE B N 1
ATOM 4853 C CA . ILE C 1 18 ? -5.409 -16.607 18.473 1.00 44.92 35 ILE B CA 1
ATOM 4854 C C . ILE C 1 18 ? -5.954 -17.665 17.514 1.00 46.67 35 ILE B C 1
ATOM 4855 O O . ILE C 1 18 ? -6.451 -18.703 17.931 1.00 46.37 35 ILE B O 1
ATOM 4860 N N . ASN C 1 19 ? -5.847 -17.382 16.218 1.00 47.39 36 ASN B N 1
ATOM 4861 C CA . ASN C 1 19 ? -6.100 -18.383 15.176 1.00 49.50 36 ASN B CA 1
ATOM 4862 C C . ASN C 1 19 ? -7.466 -19.038 15.272 1.00 51.26 36 ASN B C 1
ATOM 4863 O O . ASN C 1 19 ? -7.573 -20.263 15.327 1.00 52.52 36 ASN B O 1
ATOM 4868 N N . ARG C 1 20 ? -8.501 -18.210 15.256 1.00 52.25 37 ARG B N 1
ATOM 4869 C CA . ARG C 1 20 ? -9.885 -18.658 15.440 1.00 54.00 37 ARG B CA 1
ATOM 4870 C C . ARG C 1 20 ? -10.791 -18.410 14.237 1.00 54.90 37 ARG B C 1
ATOM 4871 O O . ARG C 1 20 ? -12.020 -18.551 14.340 1.00 56.25 37 ARG B O 1
ATOM 4879 N N . GLY C 1 21 ? -10.195 -18.038 13.107 1.00 53.75 38 GLY B N 1
ATOM 4880 C CA . GLY C 1 21 ? -10.945 -17.728 11.891 1.00 54.53 38 GLY B CA 1
ATOM 4881 C C . GLY C 1 21 ? -11.867 -16.534 12.040 1.00 55.11 38 GLY B C 1
ATOM 4882 O O . GLY C 1 21 ? -12.898 -16.456 11.385 1.00 57.30 38 GLY B O 1
ATOM 4883 N N . LEU C 1 22 ? -11.487 -15.590 12.892 1.00 53.75 39 LEU B N 1
ATOM 4884 C CA . LEU C 1 22 ? -12.316 -14.417 13.155 1.00 53.99 39 LEU B CA 1
ATOM 4885 C C . LEU C 1 22 ? -12.189 -13.396 12.055 1.00 53.66 39 LEU B C 1
ATOM 4886 O O . LEU C 1 22 ? -11.069 -13.113 11.620 1.00 51.87 39 LEU B O 1
ATOM 4891 N N . HIS C 1 23 ? -13.317 -12.820 11.632 1.00 55.26 40 HIS B N 1
ATOM 4892 C CA . HIS C 1 23 ? -13.304 -11.687 10.690 1.00 55.61 40 HIS B CA 1
ATOM 4893 C C . HIS C 1 23 ? -13.628 -10.330 11.330 1.00 55.43 40 HIS B C 1
ATOM 4894 O O . HIS C 1 23 ? -13.602 -9.291 10.665 1.00 54.99 40 HIS B O 1
ATOM 4901 N N . GLN C 1 24 ? -13.926 -10.344 12.623 1.00 55.68 41 GLN B N 1
ATOM 4902 C CA . GLN C 1 24 ? -14.164 -9.124 13.391 1.00 55.36 41 GLN B CA 1
ATOM 4903 C C . GLN C 1 24 ? -13.820 -9.403 14.840 1.00 54.31 41 GLN B C 1
ATOM 4904 O O . GLN C 1 24 ? -13.673 -10.559 15.218 1.00 53.98 41 GLN B O 1
ATOM 4910 N N . VAL C 1 25 ? -13.689 -8.348 15.642 1.00 53.38 42 VAL B N 1
ATOM 4911 C CA . VAL C 1 25 ? -13.454 -8.500 17.083 1.00 52.85 42 VAL B CA 1
ATOM 4912 C C . VAL C 1 25 ? -14.659 -9.223 17.686 1.00 54.76 42 VAL B C 1
ATOM 4913 O O . VAL C 1 25 ? -15.783 -8.785 17.505 1.00 55.82 42 VAL B O 1
ATOM 4917 N N . PRO C 1 26 ? -14.422 -10.347 18.377 1.00 55.02 43 PRO B N 1
ATOM 4918 C CA . PRO C 1 26 ? -15.503 -11.169 18.922 1.00 57.33 43 PRO B CA 1
ATOM 4919 C C . PRO C 1 26 ? -16.142 -10.552 20.170 1.00 58.92 43 PRO B C 1
ATOM 4920 O O . PRO C 1 26 ? -15.622 -9.599 20.738 1.00 58.42 43 PRO B O 1
ATOM 4924 N N . GLU C 1 27 ? -17.267 -11.101 20.593 1.00 61.70 44 GLU B N 1
ATOM 4925 C CA . GLU C 1 27 ? -17.882 -10.702 21.851 1.00 63.17 44 GLU B CA 1
ATOM 4926 C C . GLU C 1 27 ? -17.088 -11.294 23.029 1.00 62.47 44 GLU B C 1
ATOM 4927 O O . GLU C 1 27 ? -16.806 -12.496 23.045 1.00 62.42 44 GLU B O 1
ATOM 4930 N N . LEU C 1 28 ? -16.732 -10.460 24.009 1.00 61.96 45 LEU B N 1
ATOM 4931 C CA . LEU C 1 28 ? -15.922 -10.893 25.171 1.00 61.37 45 LEU B CA 1
ATOM 4932 C C . LEU C 1 28 ? -16.386 -10.255 26.498 1.00 62.89 45 LEU B C 1
ATOM 4933 O O . LEU C 1 28 ? -16.977 -9.170 26.479 1.00 63.82 45 LEU B O 1
ATOM 4938 N N . PRO C 1 29 ? -16.120 -10.913 27.654 1.00 63.36 46 PRO B N 1
ATOM 4939 C CA . PRO C 1 29 ? -16.522 -10.302 28.944 1.00 64.26 46 PRO B CA 1
ATOM 4940 C C . PRO C 1 29 ? -15.920 -8.903 29.120 1.00 62.98 46 PRO B C 1
ATOM 4941 O O . PRO C 1 29 ? -14.737 -8.703 28.853 1.00 61.15 46 PRO B O 1
ATOM 4945 N N . ALA C 1 30 ? -16.725 -7.945 29.559 1.00 64.56 47 ALA B N 1
ATOM 4946 C CA . ALA C 1 30 ? -16.395 -6.528 29.357 1.00 63.94 47 ALA B CA 1
ATOM 4947 C C . ALA C 1 30 ? -15.276 -5.959 30.223 1.00 62.86 47 ALA B C 1
ATOM 4948 O O . ALA C 1 30 ? -14.938 -4.794 30.053 1.00 62.65 47 ALA B O 1
ATOM 4950 N N . HIS C 1 31 ? -14.695 -6.749 31.128 1.00 62.50 48 HIS B N 1
ATOM 4951 C CA . HIS C 1 31 ? -13.612 -6.258 31.997 1.00 60.83 48 HIS B CA 1
ATOM 4952 C C . HIS C 1 31 ? -12.294 -7.012 31.819 1.00 58.96 48 HIS B C 1
ATOM 4953 O O . HIS C 1 31 ? -11.358 -6.838 32.617 1.00 58.11 48 HIS B O 1
ATOM 4960 N N . VAL C 1 32 ? -12.209 -7.831 30.766 1.00 57.99 49 VAL B N 1
ATOM 4961 C CA . VAL C 1 32 ? -10.908 -8.379 30.320 1.00 55.32 49 VAL B CA 1
ATOM 4962 C C . VAL C 1 32 ? -9.992 -7.235 29.997 1.00 53.04 49 VAL B C 1
ATOM 4963 O O . VAL C 1 32 ? -10.436 -6.207 29.463 1.00 53.28 49 VAL B O 1
ATOM 4967 N N . ASN C 1 33 ? -8.723 -7.393 30.353 1.00 50.27 50 ASN B N 1
ATOM 4968 C CA . ASN C 1 33 ? -7.768 -6.335 30.147 1.00 48.44 50 ASN B CA 1
ATOM 4969 C C . ASN C 1 33 ? -6.576 -6.705 29.235 1.00 46.08 50 ASN B C 1
ATOM 4970 O O . ASN C 1 33 ? -5.741 -5.852 28.929 1.00 44.28 50 ASN B O 1
ATOM 4975 N N . TYR C 1 34 ? -6.550 -7.966 28.789 1.00 45.45 51 TYR B N 1
ATOM 4976 C CA . TYR C 1 34 ? -5.517 -8.516 27.927 1.00 44.29 51 TYR B CA 1
ATOM 4977 C C . TYR C 1 34 ? -6.212 -9.307 26.821 1.00 44.41 51 TYR B C 1
ATOM 4978 O O . TYR C 1 34 ? -6.979 -10.234 27.116 1.00 45.44 51 TYR B O 1
ATOM 4987 N N . VAL C 1 35 ? -5.965 -8.929 25.564 1.00 42.86 52 VAL B N 1
ATOM 4988 C CA . VAL C 1 35 ? -6.621 -9.563 24.427 1.00 43.00 52 VAL B CA 1
ATOM 4989 C C . VAL C 1 35 ? -5.607 -9.835 23.310 1.00 42.13 52 VAL B C 1
ATOM 4990 O O . VAL C 1 35 ? -4.894 -8.908 22.849 1.00 40.18 52 VAL B O 1
ATOM 4994 N N . ASP C 1 36 ? -5.525 -11.115 22.904 1.00 42.04 53 ASP B N 1
ATOM 4995 C CA . ASP C 1 36 ? -4.668 -11.525 21.794 1.00 41.25 53 ASP B CA 1
ATOM 4996 C C . ASP C 1 36 ? -5.509 -12.017 20.623 1.00 41.55 53 ASP B C 1
ATOM 4997 O O . ASP C 1 36 ? -6.096 -13.115 20.681 1.00 41.75 53 ASP B O 1
ATOM 5002 N N . LEU C 1 37 ? -5.577 -11.199 19.572 1.00 40.14 54 LEU B N 1
ATOM 5003 C CA . LEU C 1 37 ? -6.347 -11.546 18.381 1.00 41.11 54 LEU B CA 1
ATOM 5004 C C . LEU C 1 37 ? -5.416 -11.920 17.204 1.00 39.34 54 LEU B C 1
ATOM 5005 O O . LEU C 1 37 ? -5.820 -11.875 16.045 1.00 39.63 54 LEU B O 1
ATOM 5010 N N . SER C 1 38 ? -4.173 -12.281 17.493 1.00 37.72 55 SER B N 1
ATOM 5011 C CA . SER C 1 38 ? -3.232 -12.593 16.418 1.00 37.37 55 SER B CA 1
ATOM 5012 C C . SER C 1 38 ? -3.655 -13.795 15.550 1.00 38.27 55 SER B C 1
ATOM 5013 O O . SER C 1 38 ? -4.337 -14.710 16.025 1.00 39.48 55 SER B O 1
ATOM 5016 N N . LEU C 1 39 ? -3.289 -13.745 14.269 1.00 38.19 56 LEU B N 1
ATOM 5017 C CA . LEU C 1 39 ? -3.495 -14.830 13.295 1.00 39.16 56 LEU B CA 1
ATOM 5018 C C . LEU C 1 39 ? -4.960 -15.023 12.913 1.00 41.63 56 LEU B C 1
ATOM 5019 O O . LEU C 1 39 ? -5.439 -16.148 12.801 1.00 42.16 56 LEU B O 1
ATOM 5024 N N . ASN C 1 40 ? -5.683 -13.929 12.731 1.00 42.02 57 ASN B N 1
ATOM 5025 C CA . ASN C 1 40 ? -7.059 -14.034 12.291 1.00 43.78 57 ASN B CA 1
ATOM 5026 C C . ASN C 1 40 ? -7.190 -13.321 10.973 1.00 44.25 57 ASN B C 1
ATOM 5027 O O . ASN C 1 40 ? -6.175 -12.912 10.406 1.00 42.81 57 ASN B O 1
ATOM 5032 N N . SER C 1 41 ? -8.419 -13.195 10.481 1.00 45.83 58 SER B N 1
ATOM 5033 C CA . SER C 1 41 ? -8.689 -12.583 9.197 1.00 47.06 58 SER B CA 1
ATOM 5034 C C . SER C 1 41 ? -9.495 -11.292 9.354 1.00 48.03 58 SER B C 1
ATOM 5035 O O . SER C 1 41 ? -10.483 -11.056 8.639 1.00 49.01 58 SER B O 1
ATOM 5038 N N . ILE C 1 42 ? -9.102 -10.460 10.306 1.00 47.24 59 ILE B N 1
ATOM 5039 C CA . ILE C 1 42 ? -9.788 -9.187 10.480 1.00 48.50 59 ILE B CA 1
ATOM 5040 C C . ILE C 1 42 ? -9.251 -8.272 9.387 1.00 48.04 59 ILE B C 1
ATOM 5041 O O . ILE C 1 42 ? -8.045 -8.035 9.331 1.00 46.59 59 ILE B O 1
ATOM 5046 N N . ALA C 1 43 ? -10.132 -7.793 8.511 1.00 49.73 60 ALA B N 1
ATOM 5047 C CA . ALA C 1 43 ? -9.736 -6.910 7.394 1.00 49.99 60 ALA B CA 1
ATOM 5048 C C . ALA C 1 43 ? -9.689 -5.435 7.801 1.00 50.15 60 ALA B C 1
ATOM 5049 O O . ALA C 1 43 ? -8.908 -4.659 7.249 1.00 49.46 60 ALA B O 1
ATOM 5051 N N . GLU C 1 44 ? -10.529 -5.061 8.762 1.00 51.90 61 GLU B N 1
ATOM 5052 C CA . GLU C 1 44 ? -10.754 -3.655 9.126 1.00 53.00 61 GLU B CA 1
ATOM 5053 C C . GLU C 1 44 ? -11.040 -3.532 10.626 1.00 52.88 61 GLU B C 1
ATOM 5054 O O . GLU C 1 44 ? -11.768 -4.337 11.198 1.00 53.69 61 GLU B O 1
ATOM 5060 N N . LEU C 1 45 ? -10.447 -2.535 11.264 1.00 51.83 62 LEU B N 1
ATOM 5061 C CA . LEU C 1 45 ? -10.821 -2.148 12.622 1.00 51.95 62 LEU B CA 1
ATOM 5062 C C . LEU C 1 45 ? -11.251 -0.700 12.602 1.00 53.06 62 LEU B C 1
ATOM 5063 O O . LEU C 1 45 ? -10.623 0.129 11.927 1.00 52.44 62 LEU B O 1
ATOM 5068 N N . ASN C 1 46 ? -12.313 -0.406 13.354 1.00 54.99 63 ASN B N 1
ATOM 5069 C CA . ASN C 1 46 ? -12.792 0.959 13.538 1.00 56.09 63 ASN B CA 1
ATOM 5070 C C . ASN C 1 46 ? -13.239 1.195 14.986 1.00 55.77 63 ASN B C 1
ATOM 5071 O O . ASN C 1 46 ? -13.043 0.335 15.852 1.00 54.56 63 ASN B O 1
ATOM 5076 N N . GLU C 1 47 ? -13.828 2.355 15.254 1.00 56.17 64 GLU B N 1
ATOM 5077 C CA . GLU C 1 47 ? -14.194 2.706 16.623 1.00 56.63 64 GLU B CA 1
ATOM 5078 C C . GLU C 1 47 ? -15.229 1.753 17.257 1.00 57.23 64 GLU B C 1
ATOM 5079 O O . GLU C 1 47 ? -15.254 1.575 18.476 1.00 57.71 64 GLU B O 1
ATOM 5085 N N . THR C 1 48 ? -16.076 1.130 16.452 1.00 57.30 65 THR B N 1
ATOM 5086 C CA . THR C 1 48 ? -16.965 0.095 16.994 1.00 58.35 65 THR B CA 1
ATOM 5087 C C . THR C 1 48 ? -16.201 -1.192 17.423 1.00 56.32 65 THR B C 1
ATOM 5088 O O . THR C 1 48 ? -16.686 -1.940 18.244 1.00 57.35 65 THR B O 1
ATOM 5092 N N . SER C 1 49 ? -15.012 -1.436 16.904 1.00 53.61 66 SER B N 1
ATOM 5093 C CA . SER C 1 49 ? -14.297 -2.684 17.241 1.00 52.28 66 SER B CA 1
ATOM 5094 C C . SER C 1 49 ? -13.975 -2.911 18.732 1.00 51.37 66 SER B C 1
ATOM 5095 O O . SER C 1 49 ? -14.118 -4.025 19.224 1.00 51.09 66 SER B O 1
ATOM 5098 N N . PHE C 1 50 ? -13.514 -1.866 19.431 1.00 50.54 67 PHE B N 1
ATOM 5099 C CA . PHE C 1 50 ? -13.111 -1.979 20.851 1.00 49.57 67 PHE B CA 1
ATOM 5100 C C . PHE C 1 50 ? -14.000 -1.170 21.803 1.00 51.02 67 PHE B C 1
ATOM 5101 O O . PHE C 1 50 ? -13.628 -0.876 22.948 1.00 50.47 67 PHE B O 1
ATOM 5109 N N . SER C 1 51 ? -15.208 -0.859 21.334 1.00 52.36 68 SER B N 1
ATOM 5110 C CA . SER C 1 51 ? -16.144 -0.064 22.099 1.00 53.99 68 SER B CA 1
ATOM 5111 C C . SER C 1 51 ? -16.706 -0.800 23.317 1.00 54.91 68 SER B C 1
ATOM 5112 O O . SER C 1 51 ? -17.199 -0.158 24.236 1.00 55.63 68 SER B O 1
ATOM 5115 N N . ARG C 1 52 ? -16.668 -2.131 23.313 1.00 54.41 69 ARG B N 1
ATOM 5116 C CA . ARG C 1 52 ? -17.112 -2.895 24.464 1.00 55.33 69 ARG B CA 1
ATOM 5117 C C . ARG C 1 52 ? -15.970 -3.328 25.381 1.00 53.71 69 ARG B C 1
ATOM 5118 O O . ARG C 1 52 ? -16.213 -3.959 26.397 1.00 54.38 69 ARG B O 1
ATOM 5120 N N . LEU C 1 53 ? -14.727 -2.999 25.041 1.00 51.42 70 LEU B N 1
ATOM 5121 C CA . LEU C 1 53 ? -13.578 -3.486 25.814 1.00 50.29 70 LEU B CA 1
ATOM 5122 C C . LEU C 1 53 ? -12.759 -2.345 26.411 1.00 49.88 70 LEU B C 1
ATOM 5123 O O . LEU C 1 53 ? -11.511 -2.351 26.370 1.00 48.20 70 LEU B O 1
ATOM 5128 N N . GLN C 1 54 ? -13.462 -1.402 27.025 1.00 52.19 71 GLN B N 1
ATOM 5129 C CA . GLN C 1 54 ? -12.844 -0.158 27.481 1.00 52.66 71 GLN B CA 1
ATOM 5130 C C . GLN C 1 54 ? -11.663 -0.336 28.477 1.00 50.93 71 GLN B C 1
ATOM 5131 O O . GLN C 1 54 ? -10.867 0.587 28.647 1.00 49.69 71 GLN B O 1
ATOM 5137 N N . ASP C 1 55 ? -11.528 -1.514 29.095 1.00 50.47 72 ASP B N 1
ATOM 5138 C CA . ASP C 1 55 ? -10.497 -1.745 30.118 1.00 49.62 72 ASP B CA 1
ATOM 5139 C C . ASP C 1 55 ? -9.212 -2.362 29.604 1.00 48.04 72 ASP B C 1
ATOM 5140 O O . ASP C 1 55 ? -8.313 -2.665 30.391 1.00 47.50 72 ASP B O 1
ATOM 5142 N N . LEU C 1 56 ? -9.085 -2.538 28.291 1.00 47.25 73 LEU B N 1
ATOM 5143 C CA . LEU C 1 56 ? -7.877 -3.127 27.755 1.00 45.36 73 LEU B CA 1
ATOM 5144 C C . LEU C 1 56 ? -6.614 -2.414 28.211 1.00 43.84 73 LEU B C 1
ATOM 5145 O O . LEU C 1 56 ? -6.518 -1.199 28.080 1.00 44.28 73 LEU B O 1
ATOM 5150 N N . GLN C 1 57 ? -5.647 -3.174 28.721 1.00 42.57 74 GLN B N 1
ATOM 5151 C CA . GLN C 1 57 ? -4.293 -2.663 28.987 1.00 41.41 74 GLN B CA 1
ATOM 5152 C C . GLN C 1 57 ? -3.259 -3.188 27.981 1.00 39.59 74 GLN B C 1
ATOM 5153 O O . GLN C 1 57 ? -2.269 -2.506 27.693 1.00 36.72 74 GLN B O 1
ATOM 5159 N N . PHE C 1 58 ? -3.495 -4.400 27.476 1.00 39.70 75 PHE B N 1
ATOM 5160 C CA . PHE C 1 58 ? -2.559 -5.101 26.567 1.00 38.90 75 PHE B CA 1
ATOM 5161 C C . PHE C 1 58 ? -3.390 -5.657 25.386 1.00 38.75 75 PHE B C 1
ATOM 5162 O O . PHE C 1 58 ? -4.360 -6.380 25.583 1.00 39.36 75 PHE B O 1
ATOM 5170 N N . LEU C 1 59 ? -3.034 -5.278 24.162 1.00 37.98 76 LEU B N 1
ATOM 5171 C CA . LEU C 1 59 ? -3.781 -5.704 22.960 1.00 38.14 76 LEU B CA 1
ATOM 5172 C C . LEU C 1 59 ? -2.842 -6.093 21.815 1.00 37.41 76 LEU B C 1
ATOM 5173 O O . LEU C 1 59 ? -1.996 -5.307 21.389 1.00 35.22 76 LEU B O 1
ATOM 5178 N N . LYS C 1 60 ? -3.002 -7.328 21.342 1.00 38.49 77 LYS B N 1
ATOM 5179 C CA . LYS C 1 60 ? -2.269 -7.853 20.208 1.00 38.00 77 LYS B CA 1
ATOM 5180 C C . LYS C 1 60 ? -3.237 -8.108 19.066 1.00 38.55 77 LYS B C 1
ATOM 5181 O O . LYS C 1 60 ? -4.252 -8.756 19.260 1.00 39.48 77 LYS B O 1
ATOM 5187 N N . VAL C 1 61 ? -2.953 -7.551 17.890 1.00 37.78 78 VAL B N 1
ATOM 5188 C CA . VAL C 1 61 ? -3.663 -7.938 16.678 1.00 38.58 78 VAL B CA 1
ATOM 5189 C C . VAL C 1 61 ? -2.643 -8.180 15.569 1.00 38.14 78 VAL B C 1
ATOM 5190 O O . VAL C 1 61 ? -2.725 -7.617 14.470 1.00 37.83 78 VAL B O 1
ATOM 5194 N N . GLU C 1 62 ? -1.672 -9.043 15.876 1.00 37.44 79 GLU B N 1
ATOM 5195 C CA . GLU C 1 62 ? -0.582 -9.327 14.963 1.00 36.12 79 GLU B CA 1
ATOM 5196 C C . GLU C 1 62 ? -0.999 -10.258 13.838 1.00 36.64 79 GLU B C 1
ATOM 5197 O O . GLU C 1 62 ? -1.970 -11.022 13.952 1.00 36.65 79 GLU B O 1
ATOM 5203 N N . GLN C 1 63 ? -0.244 -10.129 12.743 1.00 35.48 80 GLN B N 1
ATOM 5204 C CA . GLN C 1 63 ? -0.273 -11.024 11.598 1.00 36.13 80 GLN B CA 1
ATOM 5205 C C . GLN C 1 63 ? -1.671 -11.487 11.228 1.00 37.62 80 GLN B C 1
ATOM 5206 O O . GLN C 1 63 ? -1.992 -12.674 11.309 1.00 38.19 80 GLN B O 1
ATOM 5212 N N . GLN C 1 64 ? -2.500 -10.540 10.816 1.00 38.08 81 GLN B N 1
ATOM 5213 C CA . GLN C 1 64 ? -3.767 -10.893 10.200 1.00 39.85 81 GLN B CA 1
ATOM 5214 C C . GLN C 1 64 ? -3.509 -11.295 8.746 1.00 40.44 81 GLN B C 1
ATOM 5215 O O . GLN C 1 64 ? -2.371 -11.253 8.268 1.00 39.29 81 GLN B O 1
ATOM 5221 N N . THR C 1 65 ? -4.556 -11.672 8.030 1.00 42.49 82 THR B N 1
ATOM 5222 C CA . THR C 1 65 ? -4.469 -11.750 6.574 1.00 43.81 82 THR B CA 1
ATOM 5223 C C . THR C 1 65 ? -3.997 -10.378 6.038 1.00 43.59 82 THR B C 1
ATOM 5224 O O . THR C 1 65 ? -4.402 -9.351 6.547 1.00 44.28 82 THR B O 1
ATOM 5228 N N . PRO C 1 66 ? -3.140 -10.354 5.009 1.00 43.64 83 PRO B N 1
ATOM 5229 C CA . PRO C 1 66 ? -2.558 -9.065 4.602 1.00 43.05 83 PRO B CA 1
ATOM 5230 C C . PRO C 1 66 ? -3.583 -7.971 4.333 1.00 43.67 83 PRO B C 1
ATOM 5231 O O . PRO C 1 66 ? -4.679 -8.255 3.915 1.00 45.36 83 PRO B O 1
ATOM 5235 N N . GLY C 1 67 ? -3.206 -6.726 4.583 1.00 42.72 84 GLY B N 1
ATOM 5236 C CA . GLY C 1 67 ? -4.008 -5.572 4.180 1.00 42.90 84 GLY B CA 1
ATOM 5237 C C . GLY C 1 67 ? -4.931 -5.008 5.244 1.00 43.01 84 GLY B C 1
ATOM 5238 O O . GLY C 1 67 ? -5.875 -4.289 4.912 1.00 44.02 84 GLY B O 1
ATOM 5239 N N . LEU C 1 68 ? -4.656 -5.294 6.522 1.00 41.30 85 LEU B N 1
ATOM 5240 C CA . LEU C 1 68 ? -5.486 -4.779 7.621 1.00 41.05 85 LEU B CA 1
ATOM 5241 C C . LEU C 1 68 ? -5.619 -3.250 7.581 1.00 41.07 85 LEU B C 1
ATOM 5242 O O . LEU C 1 68 ? -4.636 -2.540 7.492 1.00 40.16 85 LEU B O 1
ATOM 5247 N N . VAL C 1 69 ? -6.849 -2.755 7.655 1.00 42.79 86 VAL B N 1
ATOM 5248 C CA . VAL C 1 69 ? -7.103 -1.314 7.719 1.00 42.94 86 VAL B CA 1
ATOM 5249 C C . VAL C 1 69 ? -7.420 -0.938 9.174 1.00 43.50 86 VAL B C 1
ATOM 5250 O O . VAL C 1 69 ? -8.201 -1.611 9.847 1.00 44.30 86 VAL B O 1
ATOM 5254 N N . ILE C 1 70 ? -6.797 0.118 9.679 1.00 43.04 87 ILE B N 1
ATOM 5255 C CA . ILE C 1 70 ? -7.140 0.626 11.002 1.00 43.34 87 ILE B CA 1
ATOM 5256 C C . ILE C 1 70 ? -7.660 2.028 10.803 1.00 45.06 87 ILE B C 1
ATOM 5257 O O . ILE C 1 70 ? -6.914 2.899 10.343 1.00 44.19 87 ILE B O 1
ATOM 5262 N N . ARG C 1 71 ? -8.934 2.238 11.130 1.00 47.26 88 ARG B N 1
ATOM 5263 C CA . ARG C 1 71 ? -9.566 3.525 10.898 1.00 49.63 88 ARG B CA 1
ATOM 5264 C C . ARG C 1 71 ? -9.338 4.500 12.038 1.00 49.41 88 ARG B C 1
ATOM 5265 O O . ARG C 1 71 ? -8.959 4.113 13.141 1.00 49.21 88 ARG B O 1
ATOM 5273 N N . ASN C 1 72 ? -9.546 5.772 11.729 1.00 50.31 89 ASN B N 1
ATOM 5274 C CA . ASN C 1 72 ? -9.534 6.826 12.723 1.00 51.57 89 ASN B CA 1
ATOM 5275 C C . ASN C 1 72 ? -10.373 6.445 13.960 1.00 51.67 89 ASN B C 1
ATOM 5276 O O . ASN C 1 72 ? -11.515 5.962 13.854 1.00 52.55 89 ASN B O 1
ATOM 5281 N N . ASN C 1 73 ? -9.799 6.689 15.130 1.00 50.50 90 ASN B N 1
ATOM 5282 C CA . ASN C 1 73 ? -10.478 6.487 16.416 1.00 51.20 90 ASN B CA 1
ATOM 5283 C C . ASN C 1 73 ? -10.788 5.023 16.762 1.00 50.87 90 ASN B C 1
ATOM 5284 O O . ASN C 1 73 ? -11.594 4.759 17.645 1.00 52.09 90 ASN B O 1
ATOM 5289 N N . THR C 1 74 ? -10.109 4.087 16.110 1.00 49.14 91 THR B N 1
ATOM 5290 C CA . THR C 1 74 ? -10.261 2.672 16.420 1.00 48.81 91 THR B CA 1
ATOM 5291 C C . THR C 1 74 ? -10.086 2.411 17.912 1.00 48.76 91 THR B C 1
ATOM 5292 O O . THR C 1 74 ? -10.886 1.688 18.490 1.00 49.13 91 THR B O 1
ATOM 5296 N N . PHE C 1 75 ? -9.065 3.018 18.525 1.00 48.06 92 PHE B N 1
ATOM 5297 C CA . PHE C 1 75 ? -8.746 2.796 19.951 1.00 48.56 92 PHE B CA 1
ATOM 5298 C C . PHE C 1 75 ? -9.194 3.944 20.875 1.00 50.79 92 PHE B C 1
ATOM 5299 O O . PHE C 1 75 ? -8.778 4.041 22.042 1.00 50.18 92 PHE B O 1
ATOM 5307 N N . ARG C 1 76 ? -10.056 4.817 20.363 1.00 53.45 93 ARG B N 1
ATOM 5308 C CA . ARG C 1 76 ? -10.495 5.962 21.142 1.00 55.61 93 ARG B CA 1
ATOM 5309 C C . ARG C 1 76 ? -11.322 5.480 22.338 1.00 56.83 93 ARG B C 1
ATOM 5310 O O . ARG C 1 76 ? -12.243 4.665 22.202 1.00 58.69 93 ARG B O 1
ATOM 5318 N N . GLY C 1 77 ? -10.975 5.947 23.524 1.00 56.13 94 GLY B N 1
ATOM 5319 C CA . GLY C 1 77 ? -11.619 5.409 24.710 1.00 56.62 94 GLY B CA 1
ATOM 5320 C C . GLY C 1 77 ? -10.900 4.223 25.351 1.00 54.97 94 GLY B C 1
ATOM 5321 O O . GLY C 1 77 ? -11.255 3.830 26.458 1.00 56.13 94 GLY B O 1
ATOM 5322 N N . LEU C 1 78 ? -9.898 3.643 24.695 1.00 52.00 95 LEU B N 1
ATOM 5323 C CA . LEU C 1 78 ? -9.069 2.653 25.374 1.00 50.07 95 LEU B CA 1
ATOM 5324 C C . LEU C 1 78 ? -8.031 3.467 26.127 1.00 48.21 95 LEU B C 1
ATOM 5325 O O . LEU C 1 78 ? -6.857 3.455 25.797 1.00 45.88 95 LEU B O 1
ATOM 5330 N N . SER C 1 79 ? -8.484 4.198 27.145 1.00 48.50 96 SER B N 1
ATOM 5331 C CA . SER C 1 79 ? -7.603 5.120 27.880 1.00 47.65 96 SER B CA 1
ATOM 5332 C C . SER C 1 79 ? -6.727 4.387 28.909 1.00 46.31 96 SER B C 1
ATOM 5333 O O . SER C 1 79 ? -5.797 4.989 29.475 1.00 45.43 96 SER B O 1
ATOM 5336 N N . SER C 1 80 ? -6.984 3.088 29.116 1.00 45.58 97 SER B N 1
ATOM 5337 C CA . SER C 1 80 ? -6.047 2.242 29.884 1.00 44.63 97 SER B CA 1
ATOM 5338 C C . SER C 1 80 ? -5.026 1.434 29.074 1.00 42.27 97 SER B C 1
ATOM 5339 O O . SER C 1 80 ? -4.237 0.703 29.673 1.00 41.55 97 SER B O 1
ATOM 5342 N N . LEU C 1 81 ? -4.997 1.557 27.741 1.00 41.04 98 LEU B N 1
ATOM 5343 C CA . LEU C 1 81 ? -4.116 0.719 26.923 1.00 38.89 98 LEU B CA 1
ATOM 5344 C C . LEU C 1 81 ? -2.670 1.150 27.082 1.00 37.65 98 LEU B C 1
ATOM 5345 O O . LEU C 1 81 ? -2.326 2.298 26.805 1.00 37.00 98 LEU B O 1
ATOM 5350 N N . ILE C 1 82 ? -1.831 0.216 27.501 1.00 36.67 99 ILE B N 1
ATOM 5351 C CA . ILE C 1 82 ? -0.392 0.464 27.758 1.00 36.39 99 ILE B CA 1
ATOM 5352 C C . ILE C 1 82 ? 0.500 -0.147 26.645 1.00 34.29 99 ILE B C 1
ATOM 5353 O O . ILE C 1 82 ? 1.559 0.393 26.254 1.00 32.32 99 ILE B O 1
ATOM 5358 N N . ILE C 1 83 ? 0.082 -1.306 26.154 1.00 34.40 100 ILE B N 1
ATOM 5359 C CA . ILE C 1 83 ? 0.848 -2.043 25.157 1.00 33.35 100 ILE B CA 1
ATOM 5360 C C . ILE C 1 83 ? -0.062 -2.419 23.998 1.00 33.57 100 ILE B C 1
ATOM 5361 O O . ILE C 1 83 ? -1.108 -3.035 24.211 1.00 34.04 100 ILE B O 1
ATOM 5366 N N . LEU C 1 84 ? 0.357 -2.023 22.787 1.00 32.91 101 LEU B N 1
ATOM 5367 C CA . LEU C 1 84 ? -0.322 -2.362 21.547 1.00 33.45 101 LEU B CA 1
ATOM 5368 C C . LEU C 1 84 ? 0.667 -2.983 20.566 1.00 32.78 101 LEU B C 1
ATOM 5369 O O . LEU C 1 84 ? 1.651 -2.329 20.178 1.00 31.97 101 LEU B O 1
ATOM 5374 N N . LYS C 1 85 ? 0.397 -4.223 20.152 1.00 33.00 102 LYS B N 1
ATOM 5375 C CA . LYS C 1 85 ? 1.234 -4.937 19.170 1.00 32.43 102 LYS B CA 1
ATOM 5376 C C . LYS C 1 85 ? 0.429 -5.223 17.892 1.00 32.85 102 LYS B C 1
ATOM 5377 O O . LYS C 1 85 ? -0.614 -5.901 17.943 1.00 34.35 102 LYS B O 1
ATOM 5383 N N . LEU C 1 86 ? 0.885 -4.676 16.768 1.00 32.44 103 LEU B N 1
ATOM 5384 C CA . LEU C 1 86 ? 0.235 -4.866 15.442 1.00 33.27 103 LEU B CA 1
ATOM 5385 C C . LEU C 1 86 ? 1.241 -5.371 14.411 1.00 32.85 103 LEU B C 1
ATOM 5386 O O . LEU C 1 86 ? 1.074 -5.182 13.195 1.00 33.40 103 LEU B O 1
ATOM 5391 N N . ASP C 1 87 ? 2.305 -6.001 14.892 1.00 31.89 104 ASP B N 1
ATOM 5392 C CA . ASP C 1 87 ? 3.349 -6.537 14.022 1.00 30.68 104 ASP B CA 1
ATOM 5393 C C . ASP C 1 87 ? 2.858 -7.522 12.959 1.00 31.17 104 ASP B C 1
ATOM 5394 O O . ASP C 1 87 ? 1.802 -8.174 13.136 1.00 31.75 104 ASP B O 1
ATOM 5399 N N . TYR C 1 88 ? 3.637 -7.602 11.865 1.00 29.84 105 TYR B N 1
ATOM 5400 C CA . TYR C 1 88 ? 3.484 -8.620 10.780 1.00 30.47 105 TYR B CA 1
ATOM 5401 C C . TYR C 1 88 ? 2.140 -8.543 10.094 1.00 31.26 105 TYR B C 1
ATOM 5402 O O . TYR C 1 88 ? 1.614 -9.542 9.659 1.00 31.06 105 TYR B O 1
ATOM 5411 N N . ASN C 1 89 ? 1.585 -7.332 10.038 1.00 31.46 106 ASN B N 1
ATOM 5412 C CA . ASN C 1 89 ? 0.407 -7.072 9.239 1.00 33.48 106 ASN B CA 1
ATOM 5413 C C . ASN C 1 89 ? 0.898 -6.511 7.926 1.00 34.09 106 ASN B C 1
ATOM 5414 O O . ASN C 1 89 ? 1.158 -5.311 7.797 1.00 33.31 106 ASN B O 1
ATOM 5419 N N . GLN C 1 90 ? 1.053 -7.417 6.966 1.00 35.38 107 GLN B N 1
ATOM 5420 C CA . GLN C 1 90 ? 1.546 -7.081 5.626 1.00 36.14 107 GLN B CA 1
ATOM 5421 C C . GLN C 1 90 ? 0.603 -6.075 4.964 1.00 36.79 107 GLN B C 1
ATOM 5422 O O . GLN C 1 90 ? -0.622 -6.229 5.028 1.00 37.62 107 GLN B O 1
ATOM 5428 N N . PHE C 1 91 ? 1.193 -5.037 4.374 1.00 36.65 108 PHE B N 1
ATOM 5429 C CA . PHE C 1 91 ? 0.470 -3.910 3.757 1.00 38.62 108 PHE B CA 1
ATOM 5430 C C . PHE C 1 91 ? -0.565 -3.281 4.701 1.00 38.80 108 PHE B C 1
ATOM 5431 O O . PHE C 1 91 ? -1.680 -2.998 4.293 1.00 39.22 108 PHE B O 1
ATOM 5439 N N . LEU C 1 92 ? -0.162 -3.076 5.959 1.00 38.17 109 LEU B N 1
ATOM 5440 C CA . LEU C 1 92 ? -0.993 -2.411 6.953 1.00 38.91 109 LEU B CA 1
ATOM 5441 C C . LEU C 1 92 ? -1.403 -1.004 6.490 1.00 40.01 109 LEU B C 1
ATOM 5442 O O . LEU C 1 92 ? -0.576 -0.215 6.020 1.00 39.13 109 LEU B O 1
ATOM 5447 N N . GLN C 1 93 ? -2.685 -0.716 6.624 1.00 41.73 110 GLN B N 1
ATOM 5448 C CA . GLN C 1 93 ? -3.253 0.539 6.145 1.00 43.56 110 GLN B CA 1
ATOM 5449 C C . GLN C 1 93 ? -3.745 1.350 7.310 1.00 43.03 110 GLN B C 1
ATOM 5450 O O . GLN C 1 93 ? -4.782 1.030 7.899 1.00 45.07 110 GLN B O 1
ATOM 5456 N N . LEU C 1 94 ? -2.997 2.374 7.670 1.00 41.58 111 LEU B N 1
ATOM 5457 C CA . LEU C 1 94 ? -3.338 3.207 8.813 1.00 42.00 111 LEU B CA 1
ATOM 5458 C C . LEU C 1 94 ? -3.937 4.524 8.365 1.00 42.95 111 LEU B C 1
ATOM 5459 O O . LEU C 1 94 ? -3.316 5.245 7.600 1.00 42.92 111 LEU B O 1
ATOM 5464 N N . GLU C 1 95 ? -5.128 4.854 8.846 1.00 44.31 112 GLU B N 1
ATOM 5465 C CA . GLU C 1 95 ? -5.620 6.231 8.715 1.00 45.33 112 GLU B CA 1
ATOM 5466 C C . GLU C 1 95 ? -4.847 7.106 9.708 1.00 44.58 112 GLU B C 1
ATOM 5467 O O . GLU C 1 95 ? -4.291 6.591 10.688 1.00 44.01 112 GLU B O 1
ATOM 5473 N N . THR C 1 96 ? -4.772 8.412 9.458 1.00 44.79 113 THR B N 1
ATOM 5474 C CA . THR C 1 96 ? -3.791 9.234 10.207 1.00 44.22 113 THR B CA 1
ATOM 5475 C C . THR C 1 96 ? -4.177 9.426 11.690 1.00 43.97 113 THR B C 1
ATOM 5476 O O . THR C 1 96 ? -3.296 9.654 12.526 1.00 43.40 113 THR B O 1
ATOM 5480 N N . GLY C 1 97 ? -5.465 9.281 12.014 1.00 44.50 114 GLY B N 1
ATOM 5481 C CA . GLY C 1 97 ? -5.947 9.301 13.400 1.00 44.50 114 GLY B CA 1
ATOM 5482 C C . GLY C 1 97 ? -6.228 7.920 13.986 1.00 44.02 114 GLY B C 1
ATOM 5483 O O . GLY C 1 97 ? -7.010 7.787 14.949 1.00 44.50 114 GLY B O 1
ATOM 5484 N N . ALA C 1 98 ? -5.582 6.895 13.419 1.00 42.67 115 ALA B N 1
ATOM 5485 C CA . ALA C 1 98 ? -5.728 5.513 13.876 1.00 42.37 115 ALA B CA 1
ATOM 5486 C C . ALA C 1 98 ? -5.439 5.371 15.372 1.00 41.92 115 ALA B C 1
ATOM 5487 O O . ALA C 1 98 ? -6.027 4.534 16.043 1.00 42.64 115 ALA B O 1
ATOM 5489 N N . PHE C 1 99 ? -4.528 6.185 15.888 1.00 40.77 116 PHE B N 1
ATOM 5490 C CA . PHE C 1 99 ? -4.115 6.082 17.287 1.00 40.16 116 PHE B CA 1
ATOM 5491 C C . PHE C 1 99 ? -4.698 7.157 18.199 1.00 41.27 116 PHE B C 1
ATOM 5492 O O . PHE C 1 99 ? -4.243 7.320 19.323 1.00 40.49 116 PHE B O 1
ATOM 5500 N N . ASN C 1 100 ? -5.718 7.879 17.734 1.00 42.49 117 ASN B N 1
ATOM 5501 C CA . ASN C 1 100 ? -6.408 8.825 18.594 1.00 44.13 117 ASN B CA 1
ATOM 5502 C C . ASN C 1 100 ? -6.853 8.175 19.919 1.00 44.63 117 ASN B C 1
ATOM 5503 O O . ASN C 1 100 ? -7.335 7.045 19.941 1.00 45.55 117 ASN B O 1
ATOM 5508 N N . GLY C 1 101 ? -6.695 8.896 21.021 1.00 44.52 118 GLY B N 1
ATOM 5509 C CA . GLY C 1 101 ? -7.127 8.415 22.329 1.00 44.51 118 GLY B CA 1
ATOM 5510 C C . GLY C 1 101 ? -6.119 7.633 23.138 1.00 42.93 118 GLY B C 1
ATOM 5511 O O . GLY C 1 101 ? -6.409 7.236 24.263 1.00 43.20 118 GLY B O 1
ATOM 5512 N N . LEU C 1 102 ? -4.927 7.419 22.590 1.00 41.26 119 LEU B N 1
ATOM 5513 C CA . LEU C 1 102 ? -3.944 6.551 23.230 1.00 40.10 119 LEU B CA 1
ATOM 5514 C C . LEU C 1 102 ? -2.852 7.358 23.941 1.00 39.69 119 LEU B C 1
ATOM 5515 O O . LEU C 1 102 ? -1.656 7.035 23.890 1.00 37.37 119 LEU B O 1
ATOM 5520 N N . ALA C 1 103 ? -3.278 8.390 24.659 1.00 40.82 120 ALA B N 1
ATOM 5521 C CA . ALA C 1 103 ? -2.330 9.247 25.399 1.00 41.30 120 ALA B CA 1
ATOM 5522 C C . ALA C 1 103 ? -1.489 8.484 26.435 1.00 40.80 120 ALA B C 1
ATOM 5523 O O . ALA C 1 103 ? -0.339 8.872 26.694 1.00 40.56 120 ALA B O 1
ATOM 5525 N N . ASN C 1 104 ? -2.036 7.394 26.983 1.00 41.14 121 ASN B N 1
ATOM 5526 C CA . ASN C 1 104 ? -1.342 6.572 27.994 1.00 40.53 121 ASN B CA 1
ATOM 5527 C C . ASN C 1 104 ? -0.550 5.387 27.426 1.00 39.00 121 ASN B C 1
ATOM 5528 O O . ASN C 1 104 ? 0.118 4.673 28.174 1.00 38.55 121 ASN B O 1
ATOM 5533 N N . LEU C 1 105 ? -0.585 5.192 26.109 1.00 37.53 122 LEU B N 1
ATOM 5534 C CA . LEU C 1 105 ? 0.142 4.061 25.505 1.00 35.69 122 LEU B CA 1
ATOM 5535 C C . LEU C 1 105 ? 1.630 4.212 25.741 1.00 33.99 122 LEU B C 1
ATOM 5536 O O . LEU C 1 105 ? 2.155 5.308 25.590 1.00 33.50 122 LEU B O 1
ATOM 5541 N N . GLU C 1 106 ? 2.285 3.122 26.142 1.00 33.58 123 GLU B N 1
ATOM 5542 C CA . GLU C 1 106 ? 3.732 3.113 26.424 1.00 33.55 123 GLU B CA 1
ATOM 5543 C C . GLU C 1 106 ? 4.589 2.367 25.359 1.00 31.98 123 GLU B C 1
ATOM 5544 O O . GLU C 1 106 ? 5.718 2.740 25.075 1.00 31.19 123 GLU B O 1
ATOM 5550 N N . VAL C 1 107 ? 4.030 1.316 24.787 1.00 31.70 124 VAL B N 1
ATOM 5551 C CA . VAL C 1 107 ? 4.723 0.462 23.868 1.00 30.21 124 VAL B CA 1
ATOM 5552 C C . VAL C 1 107 ? 3.865 0.288 22.624 1.00 30.63 124 VAL B C 1
ATOM 5553 O O . VAL C 1 107 ? 2.684 -0.074 22.713 1.00 31.42 124 VAL B O 1
ATOM 5557 N N . LEU C 1 108 ? 4.467 0.557 21.458 1.00 29.65 125 LEU B N 1
ATOM 5558 C CA . LEU C 1 108 ? 3.820 0.295 20.173 1.00 29.26 125 LEU B CA 1
ATOM 5559 C C . LEU C 1 108 ? 4.767 -0.492 19.294 1.00 27.93 125 LEU B C 1
ATOM 5560 O O . LEU C 1 108 ? 5.893 -0.064 19.047 1.00 26.40 125 LEU B O 1
ATOM 5565 N N . THR C 1 109 ? 4.311 -1.644 18.816 1.00 28.44 126 THR B N 1
ATOM 5566 C CA . THR C 1 109 ? 5.146 -2.460 17.929 1.00 27.46 126 THR B CA 1
ATOM 5567 C C . THR C 1 109 ? 4.489 -2.682 16.566 1.00 28.36 126 THR B C 1
ATOM 5568 O O . THR C 1 109 ? 3.316 -3.097 16.449 1.00 28.54 126 THR B O 1
ATOM 5572 N N . LEU C 1 110 ? 5.273 -2.383 15.536 1.00 27.49 127 LEU B N 1
ATOM 5573 C CA . LEU C 1 110 ? 4.798 -2.342 14.145 1.00 28.55 127 LEU B CA 1
ATOM 5574 C C . LEU C 1 110 ? 5.853 -2.949 13.223 1.00 27.97 127 LEU B C 1
ATOM 5575 O O . LEU C 1 110 ? 6.217 -2.368 12.186 1.00 28.13 127 LEU B O 1
ATOM 5580 N N . THR C 1 111 ? 6.362 -4.105 13.638 1.00 27.78 128 THR B N 1
ATOM 5581 C CA . THR C 1 111 ? 7.382 -4.806 12.882 1.00 27.31 128 THR B CA 1
ATOM 5582 C C . THR C 1 111 ? 6.824 -5.385 11.621 1.00 27.86 128 THR B C 1
ATOM 5583 O O . THR C 1 111 ? 5.728 -5.976 11.629 1.00 27.85 128 THR B O 1
ATOM 5587 N N . GLN C 1 112 ? 7.585 -5.192 10.543 1.00 27.68 129 GLN B N 1
ATOM 5588 C CA . GLN C 1 112 ? 7.293 -5.766 9.195 1.00 28.56 129 GLN B CA 1
ATOM 5589 C C . GLN C 1 112 ? 5.858 -5.553 8.707 1.00 29.25 129 GLN B C 1
ATOM 5590 O O . GLN C 1 112 ? 5.143 -6.498 8.347 1.00 29.23 129 GLN B O 1
ATOM 5596 N N . CYS C 1 113 ? 5.467 -4.287 8.677 1.00 29.19 130 CYS B N 1
ATOM 5597 C CA . CYS C 1 113 ? 4.132 -3.896 8.228 1.00 30.50 130 CYS B CA 1
ATOM 5598 C C . CYS C 1 113 ? 4.156 -3.061 6.959 1.00 30.61 130 CYS B C 1
ATOM 5599 O O . CYS C 1 113 ? 3.186 -2.375 6.696 1.00 31.89 130 CYS B O 1
ATOM 5602 N N . ASN C 1 114 ? 5.245 -3.139 6.190 1.00 29.78 131 ASN B N 1
ATOM 5603 C CA . ASN C 1 114 ? 5.445 -2.388 4.913 1.00 30.76 131 ASN B CA 1
ATOM 5604 C C . ASN C 1 114 ? 5.286 -0.875 5.038 1.00 31.28 131 ASN B C 1
ATOM 5605 O O . ASN C 1 114 ? 4.912 -0.207 4.079 1.00 32.19 131 ASN B O 1
ATOM 5610 N N . LEU C 1 115 ? 5.584 -0.337 6.214 1.00 31.21 132 LEU B N 1
ATOM 5611 C CA . LEU C 1 115 ? 5.387 1.096 6.442 1.00 31.72 132 LEU B CA 1
ATOM 5612 C C . LEU C 1 115 ? 6.551 1.878 5.867 1.00 31.62 132 LEU B C 1
ATOM 5613 O O . LEU C 1 115 ? 7.669 1.373 5.784 1.00 31.84 132 LEU B O 1
ATOM 5618 N N . ASP C 1 116 ? 6.292 3.107 5.461 1.00 32.70 133 ASP B N 1
ATOM 5619 C CA . ASP C 1 116 ? 7.359 3.954 4.981 1.00 33.20 133 ASP B CA 1
ATOM 5620 C C . ASP C 1 116 ? 7.606 5.113 5.927 1.00 32.11 133 ASP B C 1
ATOM 5621 O O . ASP C 1 116 ? 6.966 5.207 6.953 1.00 30.99 133 ASP B O 1
ATOM 5626 N N . GLY C 1 117 ? 8.532 5.992 5.549 1.00 31.48 134 GLY B N 1
ATOM 5627 C CA . GLY C 1 117 ? 8.992 7.071 6.403 1.00 30.94 134 GLY B CA 1
ATOM 5628 C C . GLY C 1 117 ? 7.928 8.046 6.835 1.00 31.51 134 GLY B C 1
ATOM 5629 O O . GLY C 1 117 ? 8.094 8.721 7.835 1.00 30.22 134 GLY B O 1
ATOM 5630 N N . ALA C 1 118 ? 6.859 8.150 6.058 1.00 32.34 135 ALA B N 1
ATOM 5631 C CA . ALA C 1 118 ? 5.724 9.012 6.416 1.00 34.05 135 ALA B CA 1
ATOM 5632 C C . ALA C 1 118 ? 5.101 8.639 7.773 1.00 33.95 135 ALA B C 1
ATOM 5633 O O . ALA C 1 118 ? 4.476 9.498 8.441 1.00 34.63 135 ALA B O 1
ATOM 5635 N N . VAL C 1 119 ? 5.306 7.391 8.218 1.00 32.40 136 VAL B N 1
ATOM 5636 C CA . VAL C 1 119 ? 4.733 6.982 9.483 1.00 32.18 136 VAL B CA 1
ATOM 5637 C C . VAL C 1 119 ? 5.390 7.733 10.658 1.00 32.37 136 VAL B C 1
ATOM 5638 O O . VAL C 1 119 ? 4.764 7.938 11.707 1.00 33.09 136 VAL B O 1
ATOM 5642 N N . LEU C 1 120 ? 6.640 8.135 10.490 1.00 31.41 137 LEU B N 1
ATOM 5643 C CA . LEU C 1 120 ? 7.304 8.962 11.492 1.00 31.75 137 LEU B CA 1
ATOM 5644 C C . LEU C 1 120 ? 7.120 10.494 11.236 1.00 32.83 137 LEU B C 1
ATOM 5645 O O . LEU C 1 120 ? 7.167 11.295 12.163 1.00 31.97 137 LEU B O 1
ATOM 5650 N N . SER C 1 121 ? 6.942 10.892 9.982 1.00 34.09 138 SER B N 1
ATOM 5651 C CA . SER C 1 121 ? 6.903 12.332 9.628 1.00 35.82 138 SER B CA 1
ATOM 5652 C C . SER C 1 121 ? 5.473 12.869 9.601 1.00 37.54 138 SER B C 1
ATOM 5653 O O . SER C 1 121 ? 5.246 14.077 9.779 1.00 38.29 138 SER B O 1
ATOM 5656 N N . GLY C 1 122 ? 4.512 11.964 9.398 1.00 37.85 139 GLY B N 1
ATOM 5657 C CA . GLY C 1 122 ? 3.098 12.302 9.468 1.00 39.10 139 GLY B CA 1
ATOM 5658 C C . GLY C 1 122 ? 2.569 12.409 10.898 1.00 39.18 139 GLY B C 1
ATOM 5659 O O . GLY C 1 122 ? 3.329 12.445 11.868 1.00 38.38 139 GLY B O 1
ATOM 5660 N N . ASN C 1 123 ? 1.250 12.484 11.018 1.00 40.14 140 ASN B N 1
ATOM 5661 C CA . ASN C 1 123 ? 0.592 12.676 12.319 1.00 40.45 140 ASN B CA 1
ATOM 5662 C C . ASN C 1 123 ? 0.171 11.390 13.042 1.00 39.33 140 ASN B C 1
ATOM 5663 O O . ASN C 1 123 ? -0.417 11.452 14.129 1.00 39.69 140 ASN B O 1
ATOM 5668 N N . PHE C 1 124 ? 0.524 10.238 12.477 1.00 37.85 141 PHE B N 1
ATOM 5669 C CA . PHE C 1 124 ? 0.120 8.939 13.022 1.00 37.55 141 PHE B CA 1
ATOM 5670 C C . PHE C 1 124 ? 0.414 8.812 14.521 1.00 37.04 141 PHE B C 1
ATOM 5671 O O . PHE C 1 124 ? -0.405 8.300 15.252 1.00 38.07 141 PHE B O 1
ATOM 5679 N N . PHE C 1 125 ? 1.580 9.259 14.978 1.00 35.86 142 PHE B N 1
ATOM 5680 C CA . PHE C 1 125 ? 1.973 9.072 16.367 1.00 35.69 142 PHE B CA 1
ATOM 5681 C C . PHE C 1 125 ? 1.754 10.301 17.250 1.00 36.96 142 PHE B C 1
ATOM 5682 O O . PHE C 1 125 ? 2.116 10.290 18.426 1.00 36.85 142 PHE B O 1
ATOM 5690 N N . LYS C 1 126 ? 1.142 11.346 16.702 1.00 38.59 143 LYS B N 1
ATOM 5691 C CA . LYS C 1 126 ? 0.884 12.572 17.467 1.00 39.63 143 LYS B CA 1
ATOM 5692 C C . LYS C 1 126 ? 0.118 12.343 18.791 1.00 40.29 143 LYS B C 1
ATOM 5693 O O . LYS C 1 126 ? 0.450 12.955 19.816 1.00 40.20 143 LYS B O 1
ATOM 5699 N N . PRO C 1 127 ? -0.897 11.461 18.780 1.00 40.28 144 PRO B N 1
ATOM 5700 C CA . PRO C 1 127 ? -1.627 11.243 20.027 1.00 40.78 144 PRO B CA 1
ATOM 5701 C C . PRO C 1 127 ? -0.820 10.531 21.111 1.00 39.54 144 PRO B C 1
ATOM 5702 O O . PRO C 1 127 ? -1.224 10.532 22.261 1.00 40.03 144 PRO B O 1
ATOM 5706 N N . LEU C 1 128 ? 0.325 9.959 20.773 1.00 37.56 145 LEU B N 1
ATOM 5707 C CA . LEU C 1 128 ? 0.994 9.065 21.702 1.00 37.26 145 LEU B CA 1
ATOM 5708 C C . LEU C 1 128 ? 1.914 9.831 22.637 1.00 36.81 145 LEU B C 1
ATOM 5709 O O . LEU C 1 128 ? 3.133 9.690 22.572 1.00 35.38 145 LEU B O 1
ATOM 5714 N N . THR C 1 129 ? 1.336 10.663 23.497 1.00 37.73 146 THR B N 1
ATOM 5715 C CA . THR C 1 129 ? 2.153 11.528 24.345 1.00 38.42 146 THR B CA 1
ATOM 5716 C C . THR C 1 129 ? 2.989 10.785 25.407 1.00 37.53 146 THR B C 1
ATOM 5717 O O . THR C 1 129 ? 4.085 11.239 25.751 1.00 37.06 146 THR B O 1
ATOM 5721 N N . SER C 1 130 ? 2.516 9.640 25.896 1.00 36.76 147 SER B N 1
ATOM 5722 C CA . SER C 1 130 ? 3.265 8.879 26.900 1.00 36.39 147 SER B CA 1
ATOM 5723 C C . SER C 1 130 ? 4.128 7.756 26.302 1.00 34.77 147 SER B C 1
ATOM 5724 O O . SER C 1 130 ? 4.648 6.928 27.028 1.00 34.42 147 SER B O 1
ATOM 5727 N N . LEU C 1 131 ? 4.294 7.712 24.985 1.00 34.13 148 LEU B N 1
ATOM 5728 C CA . LEU C 1 131 ? 5.031 6.605 24.370 1.00 32.73 148 LEU B CA 1
ATOM 5729 C C . LEU C 1 131 ? 6.453 6.524 24.880 1.00 31.85 148 LEU B C 1
ATOM 5730 O O . LEU C 1 131 ? 7.125 7.550 24.999 1.00 31.06 148 LEU B O 1
ATOM 5735 N N . GLU C 1 132 ? 6.883 5.305 25.207 1.00 31.55 149 GLU B N 1
ATOM 5736 C CA . GLU C 1 132 ? 8.260 5.028 25.669 1.00 31.87 149 GLU B CA 1
ATOM 5737 C C . GLU C 1 132 ? 9.084 4.218 24.659 1.00 30.87 149 GLU B C 1
ATOM 5738 O O . GLU C 1 132 ? 10.311 4.375 24.570 1.00 29.97 149 GLU B O 1
ATOM 5744 N N . MET C 1 133 ? 8.403 3.306 23.964 1.00 30.53 150 MET B N 1
ATOM 5745 C CA . MET C 1 133 ? 9.051 2.323 23.095 1.00 29.73 150 MET B CA 1
ATOM 5746 C C . MET C 1 133 ? 8.303 2.183 21.783 1.00 28.73 150 MET B C 1
ATOM 5747 O O . MET C 1 133 ? 7.076 1.939 21.750 1.00 28.87 150 MET B O 1
ATOM 5752 N N . LEU C 1 134 ? 9.047 2.352 20.696 1.00 27.19 151 LEU B N 1
ATOM 5753 C CA . LEU C 1 134 ? 8.495 2.206 19.362 1.00 26.65 151 LEU B CA 1
ATOM 5754 C C . LEU C 1 134 ? 9.319 1.225 18.553 1.00 24.97 151 LEU B C 1
ATOM 5755 O O . LEU C 1 134 ? 10.499 1.461 18.312 1.00 24.62 151 LEU B O 1
ATOM 5760 N N . VAL C 1 135 ? 8.713 0.133 18.119 1.00 24.91 152 VAL B N 1
ATOM 5761 C CA . VAL C 1 135 ? 9.418 -0.895 17.336 1.00 23.62 152 VAL B CA 1
ATOM 5762 C C . VAL C 1 135 ? 8.903 -0.851 15.898 1.00 24.26 152 VAL B C 1
ATOM 5763 O O . VAL C 1 135 ? 7.706 -1.078 15.634 1.00 24.70 152 VAL B O 1
ATOM 5767 N N . LEU C 1 136 ? 9.813 -0.536 14.976 1.00 23.63 153 LEU B N 1
ATOM 5768 C CA . LEU C 1 136 ? 9.477 -0.344 13.558 1.00 24.39 153 LEU B CA 1
ATOM 5769 C C . LEU C 1 136 ? 10.417 -1.166 12.667 1.00 24.31 153 LEU B C 1
ATOM 5770 O O . LEU C 1 136 ? 10.637 -0.800 11.502 1.00 24.39 153 LEU B O 1
ATOM 5775 N N . ARG C 1 137 ? 10.874 -2.312 13.191 1.00 23.91 154 ARG B N 1
ATOM 5776 C CA . ARG C 1 137 ? 11.800 -3.181 12.465 1.00 24.23 154 ARG B CA 1
ATOM 5777 C C . ARG C 1 137 ? 11.250 -3.615 11.156 1.00 24.56 154 ARG B C 1
ATOM 5778 O O . ARG C 1 137 ? 10.084 -3.849 11.058 1.00 24.52 154 ARG B O 1
ATOM 5786 N N . ASP C 1 138 ? 12.136 -3.834 10.185 1.00 25.74 155 ASP B N 1
ATOM 5787 C CA . ASP C 1 138 ? 11.792 -4.581 8.965 1.00 26.43 155 ASP B CA 1
ATOM 5788 C C . ASP C 1 138 ? 10.671 -3.957 8.136 1.00 27.10 155 ASP B C 1
ATOM 5789 O O . ASP C 1 138 ? 9.874 -4.673 7.526 1.00 26.91 155 ASP B O 1
ATOM 5794 N N . ASN C 1 139 ? 10.634 -2.620 8.091 1.00 27.49 156 ASN B N 1
ATOM 5795 C CA . ASN C 1 139 ? 9.666 -1.903 7.260 1.00 28.47 156 ASN B CA 1
ATOM 5796 C C . ASN C 1 139 ? 10.351 -1.317 5.994 1.00 29.20 156 ASN B C 1
ATOM 5797 O O . ASN C 1 139 ? 11.416 -1.793 5.613 1.00 27.90 156 ASN B O 1
ATOM 5802 N N . ASN C 1 140 ? 9.748 -0.305 5.354 1.00 30.70 157 ASN B N 1
ATOM 5803 C CA . ASN C 1 140 ? 10.325 0.342 4.159 1.00 32.27 157 ASN B CA 1
ATOM 5804 C C . ASN C 1 140 ? 10.625 1.810 4.462 1.00 31.75 157 ASN B C 1
ATOM 5805 O O . ASN C 1 140 ? 10.294 2.725 3.680 1.00 32.12 157 ASN B O 1
ATOM 5810 N N . ILE C 1 141 ? 11.240 2.036 5.617 1.00 30.54 158 ILE B N 1
ATOM 5811 C CA . ILE C 1 141 ? 11.629 3.382 6.047 1.00 30.41 158 ILE B CA 1
ATOM 5812 C C . ILE C 1 141 ? 13.015 3.731 5.504 1.00 30.77 158 ILE B C 1
ATOM 5813 O O . ILE C 1 141 ? 14.028 3.170 5.948 1.00 30.12 158 ILE B O 1
ATOM 5818 N N . LYS C 1 142 ? 13.049 4.660 4.547 1.00 31.76 159 LYS B N 1
ATOM 5819 C CA . LYS C 1 142 ? 14.277 5.037 3.841 1.00 32.13 159 LYS B CA 1
ATOM 5820 C C . LYS C 1 142 ? 14.987 6.269 4.419 1.00 31.83 159 LYS B C 1
ATOM 5821 O O . LYS C 1 142 ? 16.193 6.452 4.197 1.00 31.34 159 LYS B O 1
ATOM 5827 N N . LYS C 1 143 ? 14.233 7.130 5.093 1.00 31.26 160 LYS B N 1
ATOM 5828 C CA . LYS C 1 143 ? 14.792 8.226 5.850 1.00 31.45 160 LYS B CA 1
ATOM 5829 C C . LYS C 1 143 ? 14.063 8.279 7.200 1.00 30.43 160 LYS B C 1
ATOM 5830 O O . LYS C 1 143 ? 12.871 8.004 7.275 1.00 29.94 160 LYS B O 1
ATOM 5836 N N . ILE C 1 144 ? 14.805 8.605 8.261 1.00 29.24 161 ILE B N 1
ATOM 5837 C CA . ILE C 1 144 ? 14.256 8.762 9.627 1.00 28.79 161 ILE B CA 1
ATOM 5838 C C . ILE C 1 144 ? 13.984 10.232 9.978 1.00 29.41 161 ILE B C 1
ATOM 5839 O O . ILE C 1 144 ? 14.883 10.975 10.348 1.00 28.89 161 ILE B O 1
ATOM 5844 N N . GLN C 1 145 ? 12.731 10.641 9.862 1.00 30.35 162 GLN B N 1
ATOM 5845 C CA . GLN C 1 145 ? 12.375 12.057 9.959 1.00 31.46 162 GLN B CA 1
ATOM 5846 C C . GLN C 1 145 ? 11.182 12.315 10.880 1.00 31.32 162 GLN B C 1
ATOM 5847 O O . GLN C 1 145 ? 10.082 12.666 10.420 1.00 31.62 162 GLN B O 1
ATOM 5853 N N . PRO C 1 146 ? 11.414 12.180 12.195 1.00 30.35 163 PRO B N 1
ATOM 5854 C CA . PRO C 1 146 ? 10.350 12.343 13.153 1.00 30.77 163 PRO B CA 1
ATOM 5855 C C . PRO C 1 146 ? 9.752 13.747 13.164 1.00 31.76 163 PRO B C 1
ATOM 5856 O O . PRO C 1 146 ? 10.501 14.747 13.132 1.00 31.26 163 PRO B O 1
ATOM 5860 N N . ALA C 1 147 ? 8.413 13.797 13.212 1.00 32.52 164 ALA B N 1
ATOM 5861 C CA . ALA C 1 147 ? 7.649 15.039 13.267 1.00 33.54 164 ALA B CA 1
ATOM 5862 C C . ALA C 1 147 ? 7.874 15.799 14.593 1.00 33.98 164 ALA B C 1
ATOM 5863 O O . ALA C 1 147 ? 8.377 15.240 15.597 1.00 32.45 164 ALA B O 1
ATOM 5865 N N . SER C 1 148 ? 7.476 17.068 14.599 1.00 35.10 165 SER B N 1
ATOM 5866 C CA . SER C 1 148 ? 7.844 17.965 15.690 1.00 36.41 165 SER B CA 1
ATOM 5867 C C . SER C 1 148 ? 7.247 17.598 17.040 1.00 36.33 165 SER B C 1
ATOM 5868 O O . SER C 1 148 ? 7.839 17.888 18.081 1.00 36.53 165 SER B O 1
ATOM 5871 N N . PHE C 1 149 ? 6.100 16.933 17.037 1.00 36.89 166 PHE B N 1
ATOM 5872 C CA . PHE C 1 149 ? 5.499 16.507 18.297 1.00 37.21 166 PHE B CA 1
ATOM 5873 C C . PHE C 1 149 ? 6.406 15.538 19.078 1.00 36.04 166 PHE B C 1
ATOM 5874 O O . PHE C 1 149 ? 6.248 15.377 20.291 1.00 36.76 166 PHE B O 1
ATOM 5882 N N . PHE C 1 150 ? 7.363 14.901 18.422 1.00 34.35 167 PHE B N 1
ATOM 5883 C CA . PHE C 1 150 ? 8.289 14.053 19.184 1.00 33.33 167 PHE B CA 1
ATOM 5884 C C . PHE C 1 150 ? 9.046 14.836 20.253 1.00 33.70 167 PHE B C 1
ATOM 5885 O O . PHE C 1 150 ? 9.479 14.263 21.266 1.00 32.82 167 PHE B O 1
ATOM 5893 N N . LEU C 1 151 ? 9.211 16.140 20.020 1.00 34.34 168 LEU B N 1
ATOM 5894 C CA . LEU C 1 151 ? 9.860 17.021 21.001 1.00 35.90 168 LEU B CA 1
ATOM 5895 C C . LEU C 1 151 ? 9.179 16.994 22.376 1.00 37.73 168 LEU B C 1
ATOM 5896 O O . LEU C 1 151 ? 9.842 17.128 23.410 1.00 39.00 168 LEU B O 1
ATOM 5901 N N . ASN C 1 152 ? 7.865 16.793 22.390 1.00 39.18 169 ASN B N 1
ATOM 5902 C CA . ASN C 1 152 ? 7.103 16.752 23.644 1.00 40.63 169 ASN B CA 1
ATOM 5903 C C . ASN C 1 152 ? 6.736 15.364 24.147 1.00 39.56 169 ASN B C 1
ATOM 5904 O O . ASN C 1 152 ? 5.984 15.242 25.101 1.00 39.43 169 ASN B O 1
ATOM 5909 N N . MET C 1 153 ? 7.266 14.319 23.524 1.00 38.46 170 MET B N 1
ATOM 5910 C CA . MET C 1 153 ? 7.083 12.950 24.032 1.00 38.29 170 MET B CA 1
ATOM 5911 C C . MET C 1 153 ? 8.211 12.655 25.020 1.00 38.25 170 MET B C 1
ATOM 5912 O O . MET C 1 153 ? 9.242 12.068 24.675 1.00 36.60 170 MET B O 1
ATOM 5917 N N . ARG C 1 154 ? 7.976 13.066 26.261 1.00 39.49 171 ARG B N 1
ATOM 5918 C CA . ARG C 1 154 ? 9.028 13.153 27.289 1.00 40.29 171 ARG B CA 1
ATOM 5919 C C . ARG C 1 154 ? 9.441 11.833 27.907 1.00 38.82 171 ARG B C 1
ATOM 5920 O O . ARG C 1 154 ? 10.439 11.778 28.634 1.00 38.08 171 ARG B O 1
ATOM 5928 N N . ARG C 1 155 ? 8.697 10.771 27.628 1.00 38.17 172 ARG B N 1
ATOM 5929 C CA . ARG C 1 155 ? 9.084 9.461 28.136 1.00 37.71 172 ARG B CA 1
ATOM 5930 C C . ARG C 1 155 ? 9.596 8.565 27.026 1.00 35.28 172 ARG B C 1
ATOM 5931 O O . ARG C 1 155 ? 9.863 7.411 27.244 1.00 34.36 172 ARG B O 1
ATOM 5939 N N . PHE C 1 156 ? 9.781 9.118 25.833 1.00 33.95 173 PHE B N 1
ATOM 5940 C CA . PHE C 1 156 ? 10.191 8.311 24.684 1.00 32.47 173 PHE B CA 1
ATOM 5941 C C . PHE C 1 156 ? 11.684 7.976 24.754 1.00 30.64 173 PHE B C 1
ATOM 5942 O O . PHE C 1 156 ? 12.499 8.870 24.733 1.00 29.80 173 PHE B O 1
ATOM 5950 N N . HIS C 1 157 ? 12.031 6.695 24.866 1.00 29.48 174 HIS B N 1
ATOM 5951 C CA . HIS C 1 157 ? 13.434 6.332 25.133 1.00 29.05 174 HIS B CA 1
ATOM 5952 C C . HIS C 1 157 ? 13.985 5.075 24.413 1.00 27.50 174 HIS B C 1
ATOM 5953 O O . HIS C 1 157 ? 15.211 4.807 24.434 1.00 25.48 174 HIS B O 1
ATOM 5960 N N . VAL C 1 158 ? 13.102 4.347 23.734 1.00 26.52 175 VAL B N 1
ATOM 5961 C CA . VAL C 1 158 ? 13.494 3.175 22.999 1.00 26.03 175 VAL B CA 1
ATOM 5962 C C . VAL C 1 158 ? 12.963 3.268 21.591 1.00 25.78 175 VAL B C 1
ATOM 5963 O O . VAL C 1 158 ? 11.746 3.369 21.376 1.00 25.25 175 VAL B O 1
ATOM 5967 N N . LEU C 1 159 ? 13.877 3.215 20.619 1.00 25.13 176 LEU B N 1
ATOM 5968 C CA . LEU C 1 159 ? 13.483 3.148 19.168 1.00 24.80 176 LEU B CA 1
ATOM 5969 C C . LEU C 1 159 ? 14.219 2.054 18.429 1.00 24.34 176 LEU B C 1
ATOM 5970 O O . LEU C 1 159 ? 15.468 2.010 18.415 1.00 23.88 176 LEU B O 1
ATOM 5975 N N . ASP C 1 160 ? 13.467 1.158 17.796 1.00 24.67 177 ASP B N 1
ATOM 5976 C CA . ASP C 1 160 ? 14.103 0.071 17.044 1.00 24.34 177 ASP B CA 1
ATOM 5977 C C . ASP C 1 160 ? 13.749 0.132 15.559 1.00 24.48 177 ASP B C 1
ATOM 5978 O O . ASP C 1 160 ? 12.586 -0.115 15.190 1.00 25.29 177 ASP B O 1
ATOM 5983 N N . LEU C 1 161 ? 14.752 0.462 14.732 1.00 22.81 178 LEU B N 1
ATOM 5984 C CA . LEU C 1 161 ? 14.579 0.561 13.270 1.00 23.05 178 LEU B CA 1
ATOM 5985 C C . LEU C 1 161 ? 15.303 -0.509 12.467 1.00 22.68 178 LEU B C 1
ATOM 5986 O O . LEU C 1 161 ? 15.472 -0.357 11.251 1.00 22.78 178 LEU B O 1
ATOM 5991 N N . THR C 1 162 ? 15.703 -1.586 13.135 1.00 22.15 179 THR B N 1
ATOM 5992 C CA . THR C 1 162 ? 16.471 -2.677 12.516 1.00 22.34 179 THR B CA 1
ATOM 5993 C C . THR C 1 162 ? 15.846 -3.165 11.211 1.00 23.64 179 THR B C 1
ATOM 5994 O O . THR C 1 162 ? 14.628 -3.362 11.131 1.00 24.44 179 THR B O 1
ATOM 5998 N N . PHE C 1 163 ? 16.700 -3.357 10.218 1.00 23.91 180 PHE B N 1
ATOM 5999 C CA . PHE C 1 163 ? 16.348 -3.902 8.890 1.00 26.28 180 PHE B CA 1
ATOM 6000 C C . PHE C 1 163 ? 15.658 -2.936 7.955 1.00 26.81 180 PHE B C 1
ATOM 6001 O O . PHE C 1 163 ? 15.412 -3.294 6.813 1.00 29.43 180 PHE B O 1
ATOM 6009 N N . ASN C 1 164 ? 15.431 -1.692 8.349 1.00 26.40 181 ASN B N 1
ATOM 6010 C CA . ASN C 1 164 ? 14.989 -0.704 7.344 1.00 26.40 181 ASN B CA 1
ATOM 6011 C C . ASN C 1 164 ? 16.166 -0.280 6.492 1.00 26.14 181 ASN B C 1
ATOM 6012 O O . ASN C 1 164 ? 17.241 -0.004 7.001 1.00 25.61 181 ASN B O 1
ATOM 6017 N N . LYS C 1 165 ? 15.965 -0.227 5.183 1.00 26.82 182 LYS B N 1
ATOM 6018 C CA . LYS C 1 165 ? 17.027 0.255 4.282 1.00 26.65 182 LYS B CA 1
ATOM 6019 C C . LYS C 1 165 ? 17.042 1.776 4.268 1.00 26.31 182 LYS B C 1
ATOM 6020 O O . LYS C 1 165 ? 16.379 2.420 3.459 1.00 24.64 182 LYS B O 1
ATOM 6023 N N . VAL C 1 166 ? 17.793 2.338 5.218 1.00 26.13 183 VAL B N 1
ATOM 6024 C CA . VAL C 1 166 ? 17.905 3.789 5.378 1.00 26.54 183 VAL B CA 1
ATOM 6025 C C . VAL C 1 166 ? 19.082 4.292 4.525 1.00 26.93 183 VAL B C 1
ATOM 6026 O O . VAL C 1 166 ? 20.205 3.802 4.640 1.00 26.16 183 VAL B O 1
ATOM 6030 N N . LYS C 1 167 ? 18.813 5.269 3.661 1.00 27.91 184 LYS B N 1
ATOM 6031 C CA . LYS C 1 167 ? 19.838 5.839 2.802 1.00 28.91 184 LYS B CA 1
ATOM 6032 C C . LYS C 1 167 ? 20.951 6.551 3.572 1.00 28.39 184 LYS B C 1
ATOM 6033 O O . LYS C 1 167 ? 22.138 6.370 3.297 1.00 27.99 184 LYS B O 1
ATOM 6039 N N . SER C 1 168 ? 20.569 7.333 4.572 1.00 28.38 185 SER B N 1
ATOM 6040 C CA . SER C 1 168 ? 21.535 8.113 5.325 1.00 28.23 185 SER B CA 1
ATOM 6041 C C . SER C 1 168 ? 20.831 8.668 6.540 1.00 28.58 185 SER B C 1
ATOM 6042 O O . SER C 1 168 ? 19.602 8.663 6.582 1.00 27.68 185 SER B O 1
ATOM 6045 N N . ILE C 1 169 ? 21.601 9.129 7.527 1.00 29.08 186 ILE B N 1
ATOM 6046 C CA . ILE C 1 169 ? 21.034 9.917 8.641 1.00 30.49 186 ILE B CA 1
ATOM 6047 C C . ILE C 1 169 ? 21.873 11.159 8.886 1.00 30.70 186 ILE B C 1
ATOM 6048 O O . ILE C 1 169 ? 23.096 11.080 8.932 1.00 31.25 186 ILE B O 1
ATOM 6053 N N . CYS C 1 170 ? 21.228 12.306 9.052 1.00 30.82 187 CYS B N 1
ATOM 6054 C CA A CYS C 1 170 ? 21.951 13.544 9.338 0.50 31.03 187 CYS B CA 1
ATOM 6055 C CA B CYS C 1 170 ? 21.927 13.563 9.302 0.50 30.93 187 CYS B CA 1
ATOM 6056 C C . CYS C 1 170 ? 21.210 14.362 10.386 1.00 31.40 187 CYS B C 1
ATOM 6057 O O . CYS C 1 170 ? 20.073 14.003 10.816 1.00 30.33 187 CYS B O 1
ATOM 6062 N N . GLU C 1 171 ? 21.864 15.445 10.828 1.00 31.47 188 GLU B N 1
ATOM 6063 C CA . GLU C 1 171 ? 21.326 16.328 11.853 1.00 31.48 188 GLU B CA 1
ATOM 6064 C C . GLU C 1 171 ? 19.907 16.770 11.516 1.00 32.37 188 GLU B C 1
ATOM 6065 O O . GLU C 1 171 ? 19.029 16.713 12.378 1.00 32.13 188 GLU B O 1
ATOM 6071 N N . GLU C 1 172 ? 19.662 17.152 10.267 1.00 33.24 189 GLU B N 1
ATOM 6072 C CA . GLU C 1 172 ? 18.344 17.661 9.896 1.00 35.05 189 GLU B CA 1
ATOM 6073 C C . GLU C 1 172 ? 17.267 16.590 10.041 1.00 34.36 189 GLU B C 1
ATOM 6074 O O . GLU C 1 172 ? 16.172 16.897 10.464 1.00 34.97 189 GLU B O 1
ATOM 6080 N N . ASP C 1 173 ? 17.597 15.338 9.721 1.00 33.61 190 ASP B N 1
ATOM 6081 C CA . ASP C 1 173 ? 16.625 14.237 9.790 1.00 33.54 190 ASP B CA 1
ATOM 6082 C C . ASP C 1 173 ? 16.127 14.005 11.205 1.00 32.52 190 ASP B C 1
ATOM 6083 O O . ASP C 1 173 ? 14.945 13.872 11.421 1.00 31.71 190 ASP B O 1
ATOM 6088 N N . LEU C 1 174 ? 17.060 13.961 12.145 1.00 31.57 191 LEU B N 1
ATOM 6089 C CA . LEU C 1 174 ? 16.794 13.564 13.517 1.00 32.28 191 LEU B CA 1
ATOM 6090 C C . LEU C 1 174 ? 16.471 14.763 14.452 1.00 32.80 191 LEU B C 1
ATOM 6091 O O . LEU C 1 174 ? 16.395 14.600 15.669 1.00 31.88 191 LEU B O 1
ATOM 6096 N N . LEU C 1 175 ? 16.268 15.944 13.866 1.00 33.20 192 LEU B N 1
ATOM 6097 C CA . LEU C 1 175 ? 16.034 17.168 14.608 1.00 33.96 192 LEU B CA 1
ATOM 6098 C C . LEU C 1 175 ? 15.117 16.974 15.802 1.00 33.92 192 LEU B C 1
ATOM 6099 O O . LEU C 1 175 ? 15.428 17.362 16.927 1.00 34.59 192 LEU B O 1
ATOM 6104 N N . ASN C 1 176 ? 13.975 16.359 15.557 1.00 32.96 193 ASN B N 1
ATOM 6105 C CA . ASN C 1 176 ? 12.945 16.263 16.578 1.00 32.21 193 ASN B CA 1
ATOM 6106 C C . ASN C 1 176 ? 13.153 15.183 17.657 1.00 31.91 193 ASN B C 1
ATOM 6107 O O . ASN C 1 176 ? 12.319 15.034 18.563 1.00 31.53 193 ASN B O 1
ATOM 6112 N N . PHE C 1 177 ? 14.268 14.460 17.558 1.00 31.42 194 PHE B N 1
ATOM 6113 C CA . PHE C 1 177 ? 14.766 13.638 18.640 1.00 31.39 194 PHE B CA 1
ATOM 6114 C C . PHE C 1 177 ? 15.775 14.387 19.500 1.00 32.43 194 PHE B C 1
ATOM 6115 O O . PHE C 1 177 ? 16.192 13.875 20.514 1.00 32.52 194 PHE B O 1
ATOM 6123 N N . GLN C 1 178 ? 16.179 15.589 19.120 1.00 33.25 195 GLN B N 1
ATOM 6124 C CA . GLN C 1 178 ? 17.167 16.287 19.913 1.00 33.51 195 GLN B CA 1
ATOM 6125 C C . GLN C 1 178 ? 16.624 16.521 21.303 1.00 33.88 195 GLN B C 1
ATOM 6126 O O . GLN C 1 178 ? 15.419 16.643 21.499 1.00 34.10 195 GLN B O 1
ATOM 6132 N N . GLY C 1 179 ? 17.535 16.525 22.278 1.00 33.65 196 GLY B N 1
ATOM 6133 C CA . GLY C 1 179 ? 17.169 16.662 23.678 1.00 34.45 196 GLY B CA 1
ATOM 6134 C C . GLY C 1 179 ? 16.744 15.387 24.386 1.00 34.22 196 GLY B C 1
ATOM 6135 O O . GLY C 1 179 ? 16.483 15.429 25.562 1.00 35.62 196 GLY B O 1
ATOM 6136 N N . LYS C 1 180 ? 16.636 14.269 23.679 1.00 33.52 197 LYS B N 1
ATOM 6137 C CA . LYS C 1 180 ? 16.223 13.004 24.287 1.00 33.08 197 LYS B CA 1
ATOM 6138 C C . LYS C 1 180 ? 17.391 12.227 24.925 1.00 32.55 197 LYS B C 1
ATOM 6139 O O . LYS C 1 180 ? 18.560 12.337 24.521 1.00 30.74 197 LYS B O 1
ATOM 6145 N N . HIS C 1 181 ? 17.054 11.396 25.894 1.00 32.55 198 HIS B N 1
ATOM 6146 C CA . HIS C 1 181 ? 17.937 10.342 26.310 1.00 32.78 198 HIS B CA 1
ATOM 6147 C C . HIS C 1 181 ? 17.334 9.024 25.888 1.00 31.51 198 HIS B C 1
ATOM 6148 O O . HIS C 1 181 ? 16.306 8.622 26.403 1.00 32.63 198 HIS B O 1
ATOM 6155 N N . PHE C 1 182 ? 17.961 8.346 24.935 1.00 29.74 199 PHE B N 1
ATOM 6156 C CA . PHE C 1 182 ? 17.528 7.005 24.563 1.00 29.02 199 PHE B CA 1
ATOM 6157 C C . PHE C 1 182 ? 18.255 5.998 25.424 1.00 28.36 199 PHE B C 1
ATOM 6158 O O . PHE C 1 182 ? 19.490 6.045 25.534 1.00 28.61 199 PHE B O 1
ATOM 6166 N N . THR C 1 183 ? 17.514 5.065 25.991 1.00 27.52 200 THR B N 1
ATOM 6167 C CA . THR C 1 183 ? 18.135 3.912 26.613 1.00 26.71 200 THR B CA 1
ATOM 6168 C C . THR C 1 183 ? 18.570 2.926 25.522 1.00 26.11 200 THR B C 1
ATOM 6169 O O . THR C 1 183 ? 19.621 2.287 25.629 1.00 24.72 200 THR B O 1
ATOM 6173 N N . LEU C 1 184 ? 17.765 2.806 24.463 1.00 24.80 201 LEU B N 1
ATOM 6174 C CA . LEU C 1 184 ? 18.108 1.917 23.370 1.00 24.54 201 LEU B CA 1
ATOM 6175 C C . LEU C 1 184 ? 17.749 2.574 22.065 1.00 24.74 201 LEU B C 1
ATOM 6176 O O . LEU C 1 184 ? 16.570 2.856 21.809 1.00 24.57 201 LEU B O 1
ATOM 6181 N N . LEU C 1 185 ? 18.783 2.814 21.254 1.00 23.76 202 LEU B N 1
ATOM 6182 C CA . LEU C 1 185 ? 18.581 3.290 19.889 1.00 24.17 202 LEU B CA 1
ATOM 6183 C C . LEU C 1 185 ? 19.107 2.242 18.929 1.00 23.88 202 LEU B C 1
ATOM 6184 O O . LEU C 1 185 ? 20.317 2.076 18.752 1.00 23.34 202 LEU B O 1
ATOM 6189 N N . ARG C 1 186 ? 18.192 1.484 18.352 1.00 23.63 203 ARG B N 1
ATOM 6190 C CA . ARG C 1 186 ? 18.602 0.341 17.599 1.00 24.54 203 ARG B CA 1
ATOM 6191 C C . ARG C 1 186 ? 18.469 0.680 16.133 1.00 23.93 203 ARG B C 1
ATOM 6192 O O . ARG C 1 186 ? 17.348 0.729 15.564 1.00 24.78 203 ARG B O 1
ATOM 6200 N N . LEU C 1 187 ? 19.637 0.955 15.532 1.00 22.53 204 LEU B N 1
ATOM 6201 C CA . LEU C 1 187 ? 19.773 1.259 14.133 1.00 21.64 204 LEU B CA 1
ATOM 6202 C C . LEU C 1 187 ? 20.613 0.186 13.470 1.00 21.69 204 LEU B C 1
ATOM 6203 O O . LEU C 1 187 ? 21.576 0.471 12.756 1.00 22.15 204 LEU B O 1
ATOM 6208 N N . SER C 1 188 ? 20.222 -1.059 13.675 1.00 21.41 205 SER B N 1
ATOM 6209 C CA . SER C 1 188 ? 20.979 -2.200 13.192 1.00 21.04 205 SER B CA 1
ATOM 6210 C C . SER C 1 188 ? 20.528 -2.587 11.807 1.00 21.82 205 SER B C 1
ATOM 6211 O O . SER C 1 188 ? 19.311 -2.536 11.510 1.00 22.18 205 SER B O 1
ATOM 6214 N N . SER C 1 189 ? 21.496 -2.966 10.956 1.00 20.97 206 SER B N 1
ATOM 6215 C CA . SER C 1 189 ? 21.253 -3.451 9.599 1.00 21.72 206 SER B CA 1
ATOM 6216 C C . SER C 1 189 ? 20.383 -2.543 8.765 1.00 21.81 206 SER B C 1
ATOM 6217 O O . SER C 1 189 ? 19.423 -2.981 8.116 1.00 20.91 206 SER B O 1
ATOM 6220 N N . ILE C 1 190 ? 20.690 -1.264 8.830 1.00 22.03 207 ILE B N 1
ATOM 6221 C CA . ILE C 1 190 ? 19.964 -0.296 8.055 1.00 22.81 207 ILE B CA 1
ATOM 6222 C C . ILE C 1 190 ? 20.786 0.139 6.849 1.00 24.15 207 ILE B C 1
ATOM 6223 O O . ILE C 1 190 ? 20.279 0.821 5.998 1.00 24.99 207 ILE B O 1
ATOM 6228 N N . THR C 1 191 ? 22.070 -0.231 6.829 1.00 25.00 208 THR B N 1
ATOM 6229 C CA . THR C 1 191 ? 22.967 -0.161 5.655 1.00 26.15 208 THR B CA 1
ATOM 6230 C C . THR C 1 191 ? 23.551 1.247 5.419 1.00 26.22 208 THR B C 1
ATOM 6231 O O . THR C 1 191 ? 24.774 1.397 5.318 1.00 26.78 208 THR B O 1
ATOM 6235 N N . LEU C 1 192 ? 22.713 2.276 5.362 1.00 26.08 209 LEU B N 1
ATOM 6236 C CA . LEU C 1 192 ? 23.182 3.662 5.205 1.00 26.35 209 LEU B CA 1
ATOM 6237 C C . LEU C 1 192 ? 23.998 3.756 3.936 1.00 27.91 209 LEU B C 1
ATOM 6238 O O . LEU C 1 192 ? 25.155 4.237 3.935 1.00 27.25 209 LEU B O 1
ATOM 6243 N N . GLN C 1 193 ? 23.448 3.294 2.826 1.00 28.99 210 GLN B N 1
ATOM 6244 C CA A GLN C 1 193 ? 24.219 3.053 1.592 0.50 29.66 210 GLN B CA 1
ATOM 6245 C CA B GLN C 1 193 ? 24.418 3.123 1.777 0.50 29.78 210 GLN B CA 1
ATOM 6246 C C . GLN C 1 193 ? 24.731 4.349 0.941 1.00 29.85 210 GLN B C 1
ATOM 6247 O O . GLN C 1 193 ? 25.776 4.375 0.361 1.00 28.24 210 GLN B O 1
ATOM 6258 N N . ASP C 1 194 ? 23.949 5.402 1.023 1.00 30.13 211 ASP B N 1
ATOM 6259 C CA . ASP C 1 194 ? 24.448 6.660 0.473 1.00 31.48 211 ASP B CA 1
ATOM 6260 C C . ASP C 1 194 ? 25.639 7.237 1.209 1.00 31.00 211 ASP B C 1
ATOM 6261 O O . ASP C 1 194 ? 26.313 8.065 0.657 1.00 31.93 211 ASP B O 1
ATOM 6266 N N . MET C 1 195 ? 25.926 6.831 2.438 1.00 31.05 212 MET B N 1
ATOM 6267 C CA . MET C 1 195 ? 26.963 7.533 3.212 1.00 31.75 212 MET B CA 1
ATOM 6268 C C . MET C 1 195 ? 28.363 6.997 2.959 1.00 32.82 212 MET B C 1
ATOM 6269 O O . MET C 1 195 ? 29.044 6.565 3.882 1.00 32.91 212 MET B O 1
ATOM 6274 N N . ASN C 1 196 ? 28.787 7.047 1.705 1.00 35.22 213 ASN B N 1
ATOM 6275 C CA . ASN C 1 196 ? 30.070 6.486 1.260 1.00 36.55 213 ASN B CA 1
ATOM 6276 C C . ASN C 1 196 ? 31.185 7.553 1.139 1.00 37.16 213 ASN B C 1
ATOM 6277 O O . ASN C 1 196 ? 30.996 8.718 1.486 1.00 35.66 213 ASN B O 1
ATOM 6282 N N . GLU C 1 197 ? 32.319 7.134 0.584 1.00 38.06 214 GLU B N 1
ATOM 6283 C CA . GLU C 1 197 ? 33.570 7.897 0.638 1.00 39.67 214 GLU B CA 1
ATOM 6284 C C . GLU C 1 197 ? 33.464 9.274 -0.061 1.00 39.91 214 GLU B C 1
ATOM 6285 O O . GLU C 1 197 ? 34.112 10.229 0.371 1.00 40.65 214 GLU B O 1
ATOM 6291 N N . TYR C 1 198 ? 32.624 9.376 -1.090 1.00 39.32 215 TYR B N 1
ATOM 6292 C CA . TYR C 1 198 ? 32.559 10.571 -1.940 1.00 40.40 215 TYR B CA 1
ATOM 6293 C C . TYR C 1 198 ? 31.231 11.346 -1.900 1.00 39.28 215 TYR B C 1
ATOM 6294 O O . TYR C 1 198 ? 31.013 12.265 -2.695 1.00 39.68 215 TYR B O 1
ATOM 6303 N N . TRP C 1 199 ? 30.370 10.986 -0.953 1.00 37.14 216 TRP B N 1
ATOM 6304 C CA . TRP C 1 199 ? 29.047 11.584 -0.811 1.00 36.42 216 TRP B CA 1
ATOM 6305 C C . TRP C 1 199 ? 29.157 13.020 -0.284 1.00 36.79 216 TRP B C 1
ATOM 6306 O O . TRP C 1 199 ? 29.772 13.263 0.758 1.00 35.63 216 TRP B O 1
ATOM 6317 N N . LEU C 1 200 ? 28.537 13.948 -1.002 1.00 37.45 217 LEU B N 1
ATOM 6318 C CA . LEU C 1 200 ? 28.534 15.359 -0.607 1.00 38.08 217 LEU B CA 1
ATOM 6319 C C . LEU C 1 200 ? 27.745 15.651 0.675 1.00 37.03 217 LEU B C 1
ATOM 6320 O O . LEU C 1 200 ? 27.850 16.748 1.241 1.00 36.79 217 LEU B O 1
ATOM 6325 N N . GLY C 1 201 ? 26.960 14.671 1.134 1.00 35.22 218 GLY B N 1
ATOM 6326 C CA . GLY C 1 201 ? 26.137 14.857 2.313 1.00 33.77 218 GLY B CA 1
ATOM 6327 C C . GLY C 1 201 ? 27.012 14.987 3.538 1.00 33.39 218 GLY B C 1
ATOM 6328 O O . GLY C 1 201 ? 26.609 15.603 4.533 1.00 33.58 218 GLY B O 1
ATOM 6329 N N . TRP C 1 202 ? 28.230 14.449 3.469 1.00 32.61 219 TRP B N 1
ATOM 6330 C CA . TRP C 1 202 ? 29.131 14.510 4.599 1.00 32.16 219 TRP B CA 1
ATOM 6331 C C . TRP C 1 202 ? 29.387 15.951 5.034 1.00 33.59 219 TRP B C 1
ATOM 6332 O O . TRP C 1 202 ? 29.472 16.223 6.222 1.00 33.28 219 TRP B O 1
ATOM 6343 N N . GLU C 1 203 ? 29.494 16.874 4.072 1.00 34.12 220 GLU B N 1
ATOM 6344 C CA . GLU C 1 203 ? 29.883 18.227 4.382 1.00 35.43 220 GLU B CA 1
ATOM 6345 C C . GLU C 1 203 ? 28.820 18.970 5.203 1.00 36.52 220 GLU B C 1
ATOM 6346 O O . GLU C 1 203 ? 29.134 19.900 5.919 1.00 37.02 220 GLU B O 1
ATOM 6352 N N . LYS C 1 204 ? 27.575 18.539 5.063 1.00 37.41 221 LYS B N 1
ATOM 6353 C CA . LYS C 1 204 ? 26.384 19.221 5.589 1.00 38.89 221 LYS B CA 1
ATOM 6354 C C . LYS C 1 204 ? 25.582 18.337 6.567 1.00 37.19 221 LYS B C 1
ATOM 6355 O O . LYS C 1 204 ? 24.513 18.707 7.037 1.00 36.61 221 LYS B O 1
ATOM 6361 N N . CYS C 1 205 ? 26.095 17.152 6.854 1.00 36.14 222 CYS B N 1
ATOM 6362 C CA A CYS C 1 205 ? 25.373 16.176 7.667 0.50 34.74 222 CYS B CA 1
ATOM 6363 C CA B CYS C 1 205 ? 25.333 16.198 7.657 0.50 35.88 222 CYS B CA 1
ATOM 6364 C C . CYS C 1 205 ? 25.272 16.635 9.123 1.00 34.92 222 CYS B C 1
ATOM 6365 O O . CYS C 1 205 ? 24.290 16.387 9.789 1.00 35.46 222 CYS B O 1
ATOM 6370 N N . GLY C 1 206 ? 26.318 17.291 9.624 1.00 34.39 223 GLY B N 1
ATOM 6371 C CA . GLY C 1 206 ? 26.316 17.788 11.001 1.00 34.13 223 GLY B CA 1
ATOM 6372 C C . GLY C 1 206 ? 26.280 16.591 11.948 1.00 33.15 223 GLY B C 1
ATOM 6373 O O . GLY C 1 206 ? 26.766 15.526 11.589 1.00 33.20 223 GLY B O 1
ATOM 6374 N N . ASN C 1 207 ? 25.666 16.748 13.124 1.00 31.96 224 ASN B N 1
ATOM 6375 C CA . ASN C 1 207 ? 25.574 15.658 14.114 1.00 30.59 224 ASN B CA 1
ATOM 6376 C C . ASN C 1 207 ? 24.163 15.098 14.226 1.00 29.60 224 ASN B C 1
ATOM 6377 O O . ASN C 1 207 ? 23.269 15.719 14.842 1.00 30.02 224 ASN B O 1
ATOM 6382 N N . PRO C 1 208 ? 23.943 13.914 13.659 1.00 28.53 225 PRO B N 1
ATOM 6383 C CA . PRO C 1 208 ? 22.656 13.215 13.780 1.00 28.01 225 PRO B CA 1
ATOM 6384 C C . PRO C 1 208 ? 22.115 13.153 15.211 1.00 28.03 225 PRO B C 1
ATOM 6385 O O . PRO C 1 208 ? 20.912 13.213 15.431 1.00 28.13 225 PRO B O 1
ATOM 6389 N N . PHE C 1 209 ? 23.010 13.069 16.194 1.00 28.00 226 PHE B N 1
ATOM 6390 C CA . PHE C 1 209 ? 22.613 12.881 17.568 1.00 27.78 226 PHE B CA 1
ATOM 6391 C C . PHE C 1 209 ? 22.883 14.124 18.407 1.00 28.94 226 PHE B C 1
ATOM 6392 O O . PHE C 1 209 ? 23.218 14.017 19.581 1.00 29.01 226 PHE B O 1
ATOM 6400 N N . LYS C 1 210 ? 22.769 15.305 17.805 1.00 29.75 227 LYS B N 1
ATOM 6401 C CA . LYS C 1 210 ? 22.995 16.558 18.506 1.00 30.85 227 LYS B CA 1
ATOM 6402 C C . LYS C 1 210 ? 22.145 16.658 19.766 1.00 31.77 227 LYS B C 1
ATOM 6403 O O . LYS C 1 210 ? 20.920 16.490 19.724 1.00 32.33 227 LYS B O 1
ATOM 6409 N N . ASN C 1 211 ? 22.802 16.924 20.889 1.00 32.71 228 ASN B N 1
ATOM 6410 C CA . ASN C 1 211 ? 22.111 17.077 22.182 1.00 34.57 228 ASN B CA 1
ATOM 6411 C C . ASN C 1 211 ? 21.199 15.881 22.553 1.00 33.46 228 ASN B C 1
ATOM 6412 O O . ASN C 1 211 ? 20.125 16.047 23.122 1.00 32.63 228 ASN B O 1
ATOM 6417 N N . THR C 1 212 ? 21.663 14.694 22.200 1.00 32.34 229 THR B N 1
ATOM 6418 C CA . THR C 1 212 ? 20.955 13.464 22.438 1.00 32.61 229 THR B CA 1
ATOM 6419 C C . THR C 1 212 ? 21.968 12.605 23.151 1.00 32.20 229 THR B C 1
ATOM 6420 O O . THR C 1 212 ? 23.168 12.713 22.872 1.00 33.16 229 THR B O 1
ATOM 6424 N N . SER C 1 213 ? 21.507 11.803 24.106 1.00 31.76 230 SER B N 1
ATOM 6425 C CA . SER C 1 213 ? 22.350 10.846 24.818 1.00 30.71 230 SER B CA 1
ATOM 6426 C C . SER C 1 213 ? 21.737 9.457 24.679 1.00 29.15 230 SER B C 1
ATOM 6427 O O . SER C 1 213 ? 20.539 9.306 24.513 1.00 29.64 230 SER B O 1
ATOM 6430 N N . ILE C 1 214 ? 22.580 8.449 24.674 1.00 27.82 231 ILE B N 1
ATOM 6431 C CA . ILE C 1 214 ? 22.156 7.095 24.341 1.00 26.82 231 ILE B CA 1
ATOM 6432 C C . ILE C 1 214 ? 22.863 6.171 25.300 1.00 26.14 231 ILE B C 1
ATOM 6433 O O . ILE C 1 214 ? 24.080 6.205 25.418 1.00 26.86 231 ILE B O 1
ATOM 6438 N N . THR C 1 215 ? 22.113 5.337 25.995 1.00 25.65 232 THR B N 1
ATOM 6439 C CA . THR C 1 215 ? 22.739 4.300 26.810 1.00 24.74 232 THR B CA 1
ATOM 6440 C C . THR C 1 215 ? 23.293 3.228 25.859 1.00 24.24 232 THR B C 1
ATOM 6441 O O . THR C 1 215 ? 24.517 3.083 25.755 1.00 22.82 232 THR B O 1
ATOM 6445 N N . THR C 1 216 ? 22.400 2.527 25.149 1.00 23.09 233 THR B N 1
ATOM 6446 C CA . THR C 1 216 ? 22.813 1.537 24.154 1.00 22.89 233 THR B CA 1
ATOM 6447 C C . THR C 1 216 ? 22.506 1.977 22.717 1.00 22.44 233 THR B C 1
ATOM 6448 O O . THR C 1 216 ? 21.331 2.129 22.315 1.00 21.91 233 THR B O 1
ATOM 6452 N N . LEU C 1 217 ? 23.593 2.209 21.968 1.00 21.33 234 LEU B N 1
ATOM 6453 C CA . LEU C 1 217 ? 23.524 2.526 20.573 1.00 22.13 234 LEU B CA 1
ATOM 6454 C C . LEU C 1 217 ? 23.909 1.307 19.745 1.00 21.83 234 LEU B C 1
ATOM 6455 O O . LEU C 1 217 ? 25.081 0.913 19.688 1.00 21.03 234 LEU B O 1
ATOM 6460 N N . ASP C 1 218 ? 22.916 0.719 19.094 1.00 22.72 235 ASP B N 1
ATOM 6461 C CA . ASP C 1 218 ? 23.155 -0.442 18.216 1.00 22.66 235 ASP B CA 1
ATOM 6462 C C . ASP C 1 218 ? 23.270 -0.021 16.770 1.00 22.74 235 ASP B C 1
ATOM 6463 O O . ASP C 1 218 ? 22.267 0.283 16.074 1.00 23.62 235 ASP B O 1
ATOM 6468 N N . LEU C 1 219 ? 24.518 -0.011 16.293 1.00 21.48 236 LEU B N 1
ATOM 6469 C CA . LEU C 1 219 ? 24.811 0.234 14.912 1.00 20.57 236 LEU B CA 1
ATOM 6470 C C . LEU C 1 219 ? 25.417 -1.001 14.254 1.00 19.70 236 LEU B C 1
ATOM 6471 O O . LEU C 1 219 ? 26.206 -0.876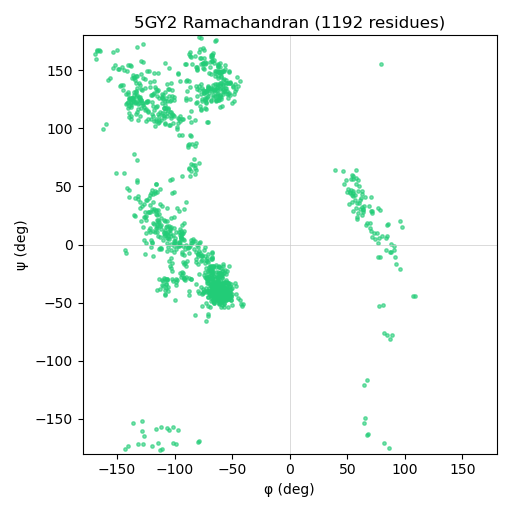 13.310 1.00 19.44 236 LEU B O 1
ATOM 6476 N N . SER C 1 220 ? 25.060 -2.188 14.740 1.00 18.97 237 SER B N 1
ATOM 6477 C CA . SER C 1 220 ? 25.530 -3.444 14.103 1.00 18.64 237 SER B CA 1
ATOM 6478 C C . SER C 1 220 ? 25.006 -3.684 12.682 1.00 19.61 237 SER B C 1
ATOM 6479 O O . SER C 1 220 ? 23.951 -3.165 12.270 1.00 20.46 237 SER B O 1
ATOM 6482 N N . GLY C 1 221 ? 25.756 -4.489 11.930 1.00 19.86 238 GLY B N 1
ATOM 6483 C CA . GLY C 1 221 ? 25.392 -4.925 10.564 1.00 19.71 238 GLY B CA 1
ATOM 6484 C C . GLY C 1 221 ? 25.258 -3.836 9.504 1.00 20.12 238 GLY B C 1
ATOM 6485 O O . GLY C 1 221 ? 24.395 -3.920 8.653 1.00 19.08 238 GLY B O 1
ATOM 6486 N N . ASN C 1 222 ? 26.054 -2.776 9.625 1.00 20.08 239 ASN B N 1
ATOM 6487 C CA . ASN C 1 222 ? 25.946 -1.622 8.765 1.00 20.60 239 ASN B CA 1
ATOM 6488 C C . ASN C 1 222 ? 27.181 -1.391 7.897 1.00 21.82 239 ASN B C 1
ATOM 6489 O O . ASN C 1 222 ? 27.363 -0.314 7.326 1.00 23.41 239 ASN B O 1
ATOM 6494 N N . GLY C 1 223 ? 28.051 -2.375 7.797 1.00 22.12 240 GLY B N 1
ATOM 6495 C CA . GLY C 1 223 ? 29.277 -2.178 6.993 1.00 21.40 240 GLY B CA 1
ATOM 6496 C C . GLY C 1 223 ? 30.381 -1.495 7.794 1.00 20.82 240 GLY B C 1
ATOM 6497 O O . GLY C 1 223 ? 31.343 -2.141 8.262 1.00 19.53 240 GLY B O 1
ATOM 6498 N N . PHE C 1 224 ? 30.252 -0.183 7.947 1.00 21.02 241 PHE B N 1
ATOM 6499 C CA . PHE C 1 224 ? 31.282 0.621 8.622 1.00 21.13 241 PHE B CA 1
ATOM 6500 C C . PHE C 1 224 ? 32.709 0.324 8.140 1.00 21.52 241 PHE B C 1
ATOM 6501 O O . PHE C 1 224 ? 33.664 0.062 8.930 1.00 21.62 241 PHE B O 1
ATOM 6509 N N . LYS C 1 225 ? 32.866 0.389 6.829 1.00 21.36 242 LYS B N 1
ATOM 6510 C CA . LYS C 1 225 ? 34.185 0.514 6.238 1.00 21.89 242 LYS B CA 1
ATOM 6511 C C . LYS C 1 225 ? 34.914 1.589 7.031 1.00 21.93 242 LYS B C 1
ATOM 6512 O O . LYS C 1 225 ? 34.282 2.558 7.475 1.00 20.90 242 LYS B O 1
ATOM 6518 N N . GLU C 1 226 ? 36.223 1.410 7.220 1.00 22.04 243 GLU B N 1
ATOM 6519 C CA . GLU C 1 226 ? 36.993 2.264 8.107 1.00 22.26 243 GLU B CA 1
ATOM 6520 C C . GLU C 1 226 ? 36.816 3.761 7.824 1.00 22.55 243 GLU B C 1
ATOM 6521 O O . GLU C 1 226 ? 36.710 4.548 8.758 1.00 22.96 243 GLU B O 1
ATOM 6527 N N . SER C 1 227 ? 36.803 4.135 6.557 1.00 22.86 244 SER B N 1
ATOM 6528 C CA . SER C 1 227 ? 36.682 5.528 6.106 1.00 23.18 244 SER B CA 1
ATOM 6529 C C . SER C 1 227 ? 35.298 6.049 6.409 1.00 23.41 244 SER B C 1
ATOM 6530 O O . SER C 1 227 ? 35.105 7.234 6.652 1.00 23.54 244 SER B O 1
ATOM 6533 N N . MET C 1 228 ? 34.330 5.156 6.428 1.00 23.33 245 MET B N 1
ATOM 6534 C CA . MET C 1 228 ? 32.970 5.550 6.766 1.00 23.70 245 MET B CA 1
ATOM 6535 C C . MET C 1 228 ? 32.829 5.689 8.267 1.00 22.28 245 MET B C 1
ATOM 6536 O O . MET C 1 228 ? 32.241 6.664 8.773 1.00 21.26 245 MET B O 1
ATOM 6541 N N . ALA C 1 229 ? 33.428 4.750 8.985 1.00 20.60 246 ALA B N 1
ATOM 6542 C CA . ALA C 1 229 ? 33.377 4.786 10.431 1.00 20.84 246 ALA B CA 1
ATOM 6543 C C . ALA C 1 229 ? 34.033 6.070 10.943 1.00 20.56 246 ALA B C 1
ATOM 6544 O O . ALA C 1 229 ? 33.461 6.728 11.794 1.00 19.86 246 ALA B O 1
ATOM 6546 N N . LYS C 1 230 ? 35.202 6.408 10.415 1.00 20.60 247 LYS B N 1
ATOM 6547 C CA . LYS C 1 230 ? 35.885 7.608 10.800 1.00 22.39 247 LYS B CA 1
ATOM 6548 C C . LYS C 1 230 ? 34.992 8.870 10.567 1.00 24.10 247 LYS B C 1
ATOM 6549 O O . LYS C 1 230 ? 34.828 9.694 11.471 1.00 24.66 247 LYS B O 1
ATOM 6555 N N . ARG C 1 231 ? 34.343 8.965 9.415 1.00 24.62 248 ARG B N 1
ATOM 6556 C CA . ARG C 1 231 ? 33.518 10.133 9.126 1.00 26.16 248 ARG B CA 1
ATOM 6557 C C . ARG C 1 231 ? 32.299 10.190 10.030 1.00 24.91 248 ARG B C 1
ATOM 6558 O O . ARG C 1 231 ? 31.934 11.250 10.513 1.00 24.28 248 ARG B O 1
ATOM 6566 N N . PHE C 1 232 ? 31.708 9.034 10.280 1.00 23.41 249 PHE B N 1
ATOM 6567 C CA . PHE C 1 232 ? 30.511 8.956 11.046 1.00 23.15 249 PHE B CA 1
ATOM 6568 C C . PHE C 1 232 ? 30.788 9.347 12.499 1.00 22.51 249 PHE B C 1
ATOM 6569 O O . PHE C 1 232 ? 30.023 10.102 13.091 1.00 20.93 249 PHE B O 1
ATOM 6577 N N . PHE C 1 233 ? 31.876 8.826 13.059 1.00 21.47 250 PHE B N 1
ATOM 6578 C CA . PHE C 1 233 ? 32.207 9.137 14.444 1.00 22.02 250 PHE B CA 1
ATOM 6579 C C . PHE C 1 233 ? 32.693 10.531 14.659 1.00 22.41 250 PHE B C 1
ATOM 6580 O O . PHE C 1 233 ? 32.484 11.078 15.721 1.00 23.32 250 PHE B O 1
ATOM 6588 N N . ASP C 1 234 ? 33.319 11.108 13.655 1.00 23.08 251 ASP B N 1
ATOM 6589 C CA . ASP C 1 234 ? 33.615 12.509 13.652 1.00 24.01 251 ASP B CA 1
ATOM 6590 C C . ASP C 1 234 ? 32.291 13.277 13.691 1.00 24.64 251 ASP B C 1
ATOM 6591 O O . ASP C 1 234 ? 32.191 14.288 14.394 1.00 24.64 251 ASP B O 1
ATOM 6596 N N . ALA C 1 235 ? 31.286 12.826 12.923 1.00 24.40 252 ALA B N 1
ATOM 6597 C CA . ALA C 1 235 ? 30.019 13.586 12.820 1.00 25.41 252 ALA B CA 1
ATOM 6598 C C . ALA C 1 235 ? 29.278 13.610 14.157 1.00 25.78 252 ALA B C 1
ATOM 6599 O O . ALA C 1 235 ? 28.711 14.630 14.545 1.00 26.59 252 ALA B O 1
ATOM 6601 N N . ILE C 1 236 ? 29.282 12.481 14.871 1.00 25.34 253 ILE B N 1
ATOM 6602 C CA . ILE C 1 236 ? 28.609 12.395 16.165 1.00 24.03 253 ILE B CA 1
ATOM 6603 C C . ILE C 1 236 ? 29.521 12.673 17.389 1.00 24.65 253 ILE B C 1
ATOM 6604 O O . ILE C 1 236 ? 29.135 12.376 18.526 1.00 23.82 253 ILE B O 1
ATOM 6609 N N . ALA C 1 237 ? 30.691 13.279 17.179 1.00 24.73 254 ALA B N 1
ATOM 6610 C CA . ALA C 1 237 ? 31.604 13.608 18.291 1.00 26.07 254 ALA B CA 1
ATOM 6611 C C . ALA C 1 237 ? 30.852 14.329 19.433 1.00 27.28 254 ALA B C 1
ATOM 6612 O O . ALA C 1 237 ? 30.028 15.198 19.173 1.00 27.50 254 ALA B O 1
ATOM 6614 N N . GLY C 1 238 ? 31.122 13.940 20.680 1.00 27.77 255 GLY B N 1
ATOM 6615 C CA . GLY C 1 238 ? 30.431 14.524 21.841 1.00 28.86 255 GLY B CA 1
ATOM 6616 C C . GLY C 1 238 ? 29.180 13.793 22.317 1.00 28.24 255 GLY B C 1
ATOM 6617 O O . GLY C 1 238 ? 28.723 14.041 23.434 1.00 28.30 255 GLY B O 1
ATOM 6618 N N . THR C 1 239 ? 28.613 12.909 21.490 1.00 27.12 256 THR B N 1
ATOM 6619 C CA . THR C 1 239 ? 27.418 12.153 21.881 1.00 26.68 256 THR B CA 1
ATOM 6620 C C . THR C 1 239 ? 27.778 11.203 23.024 1.00 26.80 256 THR B C 1
ATOM 6621 O O . THR C 1 239 ? 28.718 10.405 22.916 1.00 26.27 256 THR B O 1
ATOM 6625 N N . LYS C 1 240 ? 27.030 11.271 24.120 1.00 27.58 257 LYS B N 1
ATOM 6626 C CA . LYS C 1 240 ? 27.322 10.386 25.259 1.00 28.15 257 LYS B CA 1
ATOM 6627 C C . LYS C 1 240 ? 26.712 9.043 24.960 1.00 26.83 257 LYS B C 1
ATOM 6628 O O . LYS C 1 240 ? 25.514 8.946 24.718 1.00 27.59 257 LYS B O 1
ATOM 6634 N N . ILE C 1 241 ? 27.536 8.008 24.955 1.00 25.69 258 ILE B N 1
ATOM 6635 C CA . ILE C 1 241 ? 27.090 6.659 24.610 1.00 24.35 258 ILE B CA 1
ATOM 6636 C C . ILE C 1 241 ? 27.744 5.744 25.582 1.00 24.84 258 ILE B C 1
ATOM 6637 O O . ILE C 1 241 ? 28.977 5.734 25.684 1.00 25.77 258 ILE B O 1
ATOM 6642 N N . GLN C 1 242 ? 26.966 4.936 26.278 1.00 24.90 259 GLN B N 1
ATOM 6643 C CA . GLN C 1 242 ? 27.560 4.026 27.238 1.00 25.03 259 GLN B CA 1
ATOM 6644 C C . GLN C 1 242 ? 27.981 2.702 26.615 1.00 24.13 259 GLN B C 1
ATOM 6645 O O . GLN C 1 242 ? 29.058 2.180 26.908 1.00 22.55 259 GLN B O 1
ATOM 6651 N N . SER C 1 243 ? 27.113 2.161 25.773 1.00 23.49 260 SER B N 1
ATOM 6652 C CA . SER C 1 243 ? 27.348 0.882 25.147 1.00 24.28 260 SER B CA 1
ATOM 6653 C C . SER C 1 243 ? 27.148 0.996 23.613 1.00 23.87 260 SER B C 1
ATOM 6654 O O . SER C 1 243 ? 26.051 1.356 23.131 1.00 23.23 260 SER B O 1
ATOM 6657 N N . LEU C 1 244 ? 28.239 0.736 22.886 1.00 22.04 261 LEU B N 1
ATOM 6658 C CA . LEU C 1 244 ? 28.300 0.902 21.443 1.00 22.38 261 LEU B CA 1
ATOM 6659 C C . LEU C 1 244 ? 28.455 -0.476 20.780 1.00 21.67 261 LEU B C 1
ATOM 6660 O O . LEU C 1 244 ? 29.490 -1.127 20.926 1.00 20.97 261 LEU B O 1
ATOM 6665 N N . ILE C 1 245 ? 27.428 -0.874 20.035 1.00 20.69 262 ILE B N 1
ATOM 6666 C CA . ILE C 1 245 ? 27.409 -2.146 19.362 1.00 20.12 262 ILE B CA 1
ATOM 6667 C C . ILE C 1 245 ? 27.691 -1.952 17.882 1.00 20.59 262 ILE B C 1
ATOM 6668 O O . ILE C 1 245 ? 26.905 -1.334 17.154 1.00 21.49 262 ILE B O 1
ATOM 6673 N N . LEU C 1 246 ? 28.831 -2.481 17.443 1.00 20.44 263 LEU B N 1
ATOM 6674 C CA . LEU C 1 246 ? 29.285 -2.421 16.068 1.00 19.89 263 LEU B CA 1
ATOM 6675 C C . LEU C 1 246 ? 29.593 -3.811 15.566 1.00 19.67 263 LEU B C 1
ATOM 6676 O O . LEU C 1 246 ? 30.414 -4.004 14.686 1.00 20.81 263 LEU B O 1
ATOM 6681 N N . SER C 1 247 ? 28.940 -4.818 16.104 1.00 20.13 264 SER B N 1
ATOM 6682 C CA . SER C 1 247 ? 29.130 -6.176 15.593 1.00 19.58 264 SER B CA 1
ATOM 6683 C C . SER C 1 247 ? 28.688 -6.313 14.135 1.00 19.51 264 SER B C 1
ATOM 6684 O O . SER C 1 247 ? 27.847 -5.554 13.651 1.00 19.44 264 SER B O 1
ATOM 6687 N N . ASN C 1 248 ? 29.287 -7.273 13.426 1.00 19.02 265 ASN B N 1
ATOM 6688 C CA . ASN C 1 248 ? 28.994 -7.482 12.023 1.00 19.46 265 ASN B CA 1
ATOM 6689 C C . ASN C 1 248 ? 29.237 -6.186 11.202 1.00 19.32 265 ASN B C 1
ATOM 6690 O O . ASN C 1 248 ? 28.432 -5.792 10.338 1.00 17.82 265 ASN B O 1
ATOM 6695 N N . SER C 1 249 ? 30.337 -5.506 11.513 1.00 18.73 266 SER B N 1
ATOM 6696 C CA . SER C 1 249 ? 30.696 -4.361 10.701 1.00 19.07 266 SER B CA 1
ATOM 6697 C C . SER C 1 249 ? 31.552 -4.945 9.580 1.00 19.39 266 SER B C 1
ATOM 6698 O O . SER C 1 249 ? 32.780 -4.971 9.649 1.00 19.16 266 SER B O 1
ATOM 6701 N N . TYR C 1 250 ? 30.857 -5.426 8.563 1.00 19.34 267 TYR B N 1
ATOM 6702 C CA . TYR C 1 250 ? 31.404 -6.371 7.605 1.00 19.93 267 TYR B CA 1
ATOM 6703 C C . TYR C 1 250 ? 32.416 -5.721 6.638 1.00 19.45 267 TYR B C 1
ATOM 6704 O O . TYR C 1 250 ? 33.152 -6.430 6.004 1.00 18.41 267 TYR B O 1
ATOM 6713 N N . ASN C 1 251 ? 32.480 -4.390 6.577 1.00 18.76 268 ASN B N 1
ATOM 6714 C CA . ASN C 1 251 ? 33.503 -3.712 5.799 1.00 19.13 268 ASN B CA 1
ATOM 6715 C C . ASN C 1 251 ? 34.685 -3.187 6.621 1.00 19.43 268 ASN B C 1
ATOM 6716 O O . ASN C 1 251 ? 35.617 -2.568 6.053 1.00 20.40 268 ASN B O 1
ATOM 6721 N N . MET C 1 252 ? 34.668 -3.418 7.932 1.00 19.50 269 MET B N 1
ATOM 6722 C CA . MET C 1 252 ? 35.564 -2.689 8.809 1.00 20.19 269 MET B CA 1
ATOM 6723 C C . MET C 1 252 ? 36.943 -3.306 8.743 1.00 20.09 269 MET B C 1
ATOM 6724 O O . MET C 1 252 ? 37.921 -2.570 8.717 1.00 21.75 269 MET B O 1
ATOM 6729 N N . GLY C 1 253 ? 37.022 -4.635 8.699 1.00 18.64 270 GLY B N 1
ATOM 6730 C CA . GLY C 1 253 ? 38.292 -5.302 8.763 1.00 19.05 270 GLY B CA 1
ATOM 6731 C C . GLY C 1 253 ? 38.896 -5.553 7.374 1.00 19.54 270 GLY B C 1
ATOM 6732 O O . GLY C 1 253 ? 38.173 -5.637 6.377 1.00 18.90 270 GLY B O 1
ATOM 6733 N N . SER C 1 254 ? 40.220 -5.675 7.336 1.00 19.36 271 SER B N 1
ATOM 6734 C CA . SER C 1 254 ? 40.953 -5.958 6.122 1.00 20.41 271 SER B CA 1
ATOM 6735 C C . SER C 1 254 ? 40.773 -7.400 5.693 1.00 20.49 271 SER B C 1
ATOM 6736 O O . SER C 1 254 ? 40.857 -7.708 4.510 1.00 21.21 271 SER B O 1
ATOM 6739 N N . SER C 1 255 ? 40.521 -8.266 6.656 1.00 20.65 272 SER B N 1
ATOM 6740 C CA . SER C 1 255 ? 40.356 -9.693 6.459 1.00 22.61 272 SER B CA 1
ATOM 6741 C C . SER C 1 255 ? 41.728 -10.335 6.317 1.00 23.19 272 SER B C 1
ATOM 6742 O O . SER C 1 255 ? 42.675 -9.693 5.890 1.00 23.93 272 SER B O 1
ATOM 6745 N N . PHE C 1 256 ? 41.806 -11.620 6.641 1.00 24.01 273 PHE B N 1
ATOM 6746 C CA . PHE C 1 256 ? 43.052 -12.359 6.629 1.00 25.42 273 PHE B CA 1
ATOM 6747 C C . PHE C 1 256 ? 43.405 -12.658 5.197 1.00 25.52 273 PHE B C 1
ATOM 6748 O O . PHE C 1 256 ? 42.608 -13.228 4.463 1.00 25.37 273 PHE B O 1
ATOM 6756 N N . GLY C 1 257 ? 44.590 -12.225 4.787 1.00 25.47 274 GLY B N 1
ATOM 6757 C CA . GLY C 1 257 ? 45.045 -12.409 3.436 1.00 25.91 274 GLY B CA 1
ATOM 6758 C C . GLY C 1 257 ? 44.642 -11.394 2.388 1.00 25.67 274 GLY B C 1
ATOM 6759 O O . GLY C 1 257 ? 44.783 -11.663 1.213 1.00 25.32 274 GLY B O 1
ATOM 6760 N N . HIS C 1 258 ? 44.196 -10.217 2.780 1.00 24.13 275 HIS B N 1
ATOM 6761 C CA . HIS C 1 258 ? 43.762 -9.234 1.802 1.00 23.83 275 HIS B CA 1
ATOM 6762 C C . HIS C 1 258 ? 44.040 -7.857 2.322 1.00 23.89 275 HIS B C 1
ATOM 6763 O O . HIS C 1 258 ? 44.027 -7.666 3.514 1.00 24.42 275 HIS B O 1
ATOM 6770 N N . THR C 1 259 ? 44.283 -6.892 1.447 1.00 24.28 276 THR B N 1
ATOM 6771 C CA . THR C 1 259 ? 44.610 -5.554 1.882 1.00 25.23 276 THR B CA 1
ATOM 6772 C C . THR C 1 259 ? 43.829 -4.533 1.095 1.00 25.33 276 THR B C 1
ATOM 6773 O O . THR C 1 259 ? 44.237 -3.393 1.017 1.00 26.40 276 THR B O 1
ATOM 6777 N N . ASN C 1 260 ? 42.675 -4.911 0.549 1.00 24.90 277 ASN B N 1
ATOM 6778 C CA . ASN C 1 260 ? 41.844 -3.955 -0.186 1.00 23.80 277 ASN B CA 1
ATOM 6779 C C . ASN C 1 260 ? 41.239 -2.944 0.772 1.00 23.22 277 ASN B C 1
ATOM 6780 O O . ASN C 1 260 ? 41.168 -1.777 0.449 1.00 22.95 277 ASN B O 1
ATOM 6785 N N . PHE C 1 261 ? 40.773 -3.418 1.923 1.00 21.75 278 PHE B N 1
ATOM 6786 C CA . PHE C 1 261 ? 40.280 -2.565 2.981 1.00 21.50 278 PHE B CA 1
ATOM 6787 C C . PHE C 1 261 ? 41.295 -2.468 4.122 1.00 22.61 278 PHE B C 1
ATOM 6788 O O . PHE C 1 261 ? 42.114 -3.349 4.340 1.00 22.22 278 PHE B O 1
ATOM 6796 N N . LYS C 1 262 ? 41.245 -1.335 4.806 1.00 23.91 279 LYS B N 1
ATOM 6797 C CA . LYS C 1 262 ? 42.074 -1.041 5.983 1.00 24.30 279 LYS B CA 1
ATOM 6798 C C . LYS C 1 262 ? 41.426 -1.524 7.250 1.00 22.36 279 LYS B C 1
ATOM 6799 O O . LYS C 1 262 ? 40.213 -1.287 7.456 1.00 21.14 279 LYS B O 1
ATOM 6805 N N . ASP C 1 263 ? 42.230 -2.075 8.161 1.00 21.14 280 ASP B N 1
ATOM 6806 C CA . ASP C 1 263 ? 41.753 -2.316 9.504 1.00 20.81 280 ASP B CA 1
ATOM 6807 C C . ASP C 1 263 ? 41.671 -0.945 10.180 1.00 20.82 280 ASP B C 1
ATOM 6808 O O . ASP C 1 263 ? 42.311 -0.018 9.742 1.00 20.09 280 ASP B O 1
ATOM 6813 N N . PRO C 1 264 ? 40.845 -0.814 11.208 1.00 21.04 281 PRO B N 1
ATOM 6814 C CA . PRO C 1 264 ? 40.827 0.448 11.961 1.00 22.09 281 PRO B CA 1
ATOM 6815 C C . PRO C 1 264 ? 42.150 0.719 12.612 1.00 22.48 281 PRO B C 1
ATOM 6816 O O . PRO C 1 264 ? 42.891 -0.209 12.952 1.00 21.94 281 PRO B O 1
ATOM 6820 N N . ASP C 1 265 ? 42.449 2.002 12.739 1.00 23.56 282 ASP B N 1
ATOM 6821 C CA . ASP C 1 265 ? 43.638 2.439 13.416 1.00 24.31 282 ASP B CA 1
ATOM 6822 C C . ASP C 1 265 ? 43.239 3.476 14.478 1.00 25.42 282 ASP B C 1
ATOM 6823 O O . ASP C 1 265 ? 42.059 3.690 14.767 1.00 23.65 282 ASP B O 1
ATOM 6828 N N . ASN C 1 266 ? 44.265 4.079 15.043 1.00 26.21 283 ASN B N 1
ATOM 6829 C CA . ASN C 1 266 ? 44.156 5.088 16.083 1.00 28.17 283 ASN B CA 1
ATOM 6830 C C . ASN C 1 266 ? 43.172 6.223 15.705 1.00 27.39 283 ASN B C 1
ATOM 6831 O O . ASN C 1 266 ? 42.473 6.749 16.573 1.00 28.84 283 ASN B O 1
ATOM 6836 N N . PHE C 1 267 ? 43.090 6.585 14.433 1.00 25.03 284 PHE B N 1
ATOM 6837 C CA . PHE C 1 267 ? 42.355 7.794 14.045 1.00 23.94 284 PHE B CA 1
ATOM 6838 C C . PHE C 1 267 ? 40.911 7.461 13.771 1.00 22.37 284 PHE B C 1
ATOM 6839 O O . PHE C 1 267 ? 40.059 8.325 13.786 1.00 22.18 284 PHE B O 1
ATOM 6847 N N . THR C 1 268 ? 40.641 6.195 13.546 1.00 21.18 285 THR B N 1
ATOM 6848 C CA . THR C 1 268 ? 39.324 5.765 13.172 1.00 21.05 285 THR B CA 1
ATOM 6849 C C . THR C 1 268 ? 38.290 6.154 14.219 1.00 20.97 285 THR B C 1
ATOM 6850 O O . THR C 1 268 ? 37.190 6.549 13.878 1.00 20.96 285 THR B O 1
ATOM 6854 N N . PHE C 1 269 ? 38.636 5.976 15.491 1.00 21.39 286 PHE B N 1
ATOM 6855 C CA . PHE C 1 269 ? 37.665 6.128 16.583 1.00 21.41 286 PHE B CA 1
ATOM 6856 C C . PHE C 1 269 ? 37.828 7.432 17.350 1.00 22.11 286 PHE B C 1
ATOM 6857 O O . PHE C 1 269 ? 37.197 7.639 18.376 1.00 22.88 286 PHE B O 1
ATOM 6865 N N . LYS C 1 270 ? 38.634 8.324 16.839 1.00 22.90 287 LYS B N 1
ATOM 6866 C CA . LYS C 1 270 ? 38.955 9.551 17.569 1.00 24.78 287 LYS B CA 1
ATOM 6867 C C . LYS C 1 270 ? 37.735 10.401 17.926 1.00 24.32 287 LYS B C 1
ATOM 6868 O O . LYS C 1 270 ? 37.705 11.026 18.964 1.00 23.56 287 LYS B O 1
ATOM 6874 N N . GLY C 1 271 ? 36.761 10.452 17.040 1.00 24.81 288 GLY B N 1
ATOM 6875 C CA . GLY C 1 271 ? 35.477 11.133 17.328 1.00 25.33 288 GLY B CA 1
ATOM 6876 C C . GLY C 1 271 ? 34.735 10.647 18.564 1.00 25.13 288 GLY B C 1
ATOM 6877 O O . GLY C 1 271 ? 33.918 11.367 19.107 1.00 26.28 288 GLY B O 1
ATOM 6878 N N . LEU C 1 272 ? 35.003 9.434 19.024 1.00 25.42 289 LEU B N 1
ATOM 6879 C CA . LEU C 1 272 ? 34.336 8.885 20.226 1.00 24.55 289 LEU B CA 1
ATOM 6880 C C . LEU C 1 272 ? 35.011 9.264 21.561 1.00 25.76 289 LEU B C 1
ATOM 6881 O O . LEU C 1 272 ? 34.571 8.843 22.641 1.00 24.84 289 LEU B O 1
ATOM 6886 N N . GLU C 1 273 ? 36.051 10.082 21.498 1.00 27.39 290 GLU B N 1
ATOM 6887 C CA . GLU C 1 273 ? 36.855 10.430 22.692 1.00 29.42 290 GLU B CA 1
ATOM 6888 C C . GLU C 1 273 ? 36.037 11.087 23.803 1.00 29.49 290 GLU B C 1
ATOM 6889 O O . GLU C 1 273 ? 36.392 10.998 24.983 1.00 30.79 290 GLU B O 1
ATOM 6895 N N . ALA C 1 274 ? 34.962 11.779 23.436 1.00 29.06 291 ALA B N 1
ATOM 6896 C CA . ALA C 1 274 ? 34.143 12.497 24.421 1.00 29.61 291 ALA B CA 1
ATOM 6897 C C . ALA C 1 274 ? 32.828 11.775 24.734 1.00 28.30 291 ALA B C 1
ATOM 6898 O O . ALA C 1 274 ? 31.949 12.336 25.358 1.00 29.18 291 ALA B O 1
ATOM 6900 N N . SER C 1 275 ? 32.698 10.521 24.307 1.00 27.00 292 SER B N 1
ATOM 6901 C CA . SER C 1 275 ? 31.424 9.806 24.417 1.00 25.14 292 SER B CA 1
ATOM 6902 C C . SER C 1 275 ? 31.292 8.996 25.704 1.00 24.93 292 SER B C 1
ATOM 6903 O O . SER C 1 275 ? 30.176 8.639 26.109 1.00 24.38 292 SER B O 1
ATOM 6906 N N . GLY C 1 276 ? 32.403 8.737 26.388 1.00 24.72 293 GLY B N 1
ATOM 6907 C CA . GLY C 1 276 ? 32.322 8.033 27.669 1.00 25.14 293 GLY B CA 1
ATOM 6908 C C . GLY C 1 276 ? 31.966 6.562 27.489 1.00 23.98 293 GLY B C 1
ATOM 6909 O O . GLY C 1 276 ? 31.352 5.957 28.339 1.00 25.13 293 GLY B O 1
ATOM 6910 N N . VAL C 1 277 ? 32.335 5.980 26.371 1.00 23.20 294 VAL B N 1
ATOM 6911 C CA . VAL C 1 277 ? 31.891 4.622 26.056 1.00 23.06 294 VAL B CA 1
ATOM 6912 C C . VAL C 1 277 ? 32.473 3.635 27.078 1.00 23.05 294 VAL B C 1
ATOM 6913 O O . VAL C 1 277 ? 33.683 3.657 27.364 1.00 22.52 294 VAL B O 1
ATOM 6917 N N . LYS C 1 278 ? 31.596 2.828 27.681 1.00 23.61 295 LYS B N 1
ATOM 6918 C CA . LYS C 1 278 ? 32.019 1.853 28.696 1.00 24.12 295 LYS B CA 1
ATOM 6919 C C . LYS C 1 278 ? 32.151 0.476 28.074 1.00 23.87 295 LYS B C 1
ATOM 6920 O O . LYS C 1 278 ? 33.015 -0.297 28.443 1.00 21.70 295 LYS B O 1
ATOM 6926 N N . THR C 1 279 ? 31.297 0.159 27.112 1.00 24.91 296 THR B N 1
ATOM 6927 C CA . THR C 1 279 ? 31.433 -1.099 26.428 1.00 25.82 296 THR B CA 1
ATOM 6928 C C . THR C 1 279 ? 31.309 -0.951 24.897 1.00 26.03 296 THR B C 1
ATOM 6929 O O . THR C 1 279 ? 30.526 -0.134 24.387 1.00 26.12 296 THR B O 1
ATOM 6933 N N . CYS C 1 280 ? 32.138 -1.717 24.184 1.00 25.47 297 CYS B N 1
ATOM 6934 C CA . CYS C 1 280 ? 32.218 -1.666 22.738 1.00 25.55 297 CYS B CA 1
ATOM 6935 C C . CYS C 1 280 ? 32.339 -3.082 22.183 1.00 24.91 297 CYS B C 1
ATOM 6936 O O . CYS C 1 280 ? 33.194 -3.862 22.609 1.00 24.82 297 CYS B O 1
ATOM 6939 N N . ASP C 1 281 ? 31.427 -3.386 21.266 1.00 23.90 298 ASP B N 1
ATOM 6940 C CA . ASP C 1 281 ? 31.337 -4.643 20.568 1.00 23.20 298 ASP B CA 1
ATOM 6941 C C . ASP C 1 281 ? 31.677 -4.487 19.093 1.00 23.10 298 ASP B C 1
ATOM 6942 O O . ASP C 1 281 ? 30.897 -3.914 18.295 1.00 22.47 298 ASP B O 1
ATOM 6947 N N . LEU C 1 282 ? 32.866 -4.986 18.743 1.00 22.46 299 LEU B N 1
ATOM 6948 C CA . LEU C 1 282 ? 33.369 -4.971 17.401 1.00 21.73 299 LEU B CA 1
ATOM 6949 C C . LEU C 1 282 ? 33.510 -6.425 16.930 1.00 21.74 299 LEU B C 1
ATOM 6950 O O . LEU C 1 282 ? 34.347 -6.744 16.131 1.00 21.80 299 LEU B O 1
ATOM 6955 N N . SER C 1 283 ? 32.692 -7.331 17.435 1.00 21.61 300 SER B N 1
ATOM 6956 C CA . SER C 1 283 ? 32.778 -8.700 16.926 1.00 20.90 300 SER B CA 1
ATOM 6957 C C . SER C 1 283 ? 32.335 -8.834 15.477 1.00 21.36 300 SER B C 1
ATOM 6958 O O . SER C 1 283 ? 31.664 -7.959 14.922 1.00 20.55 300 SER B O 1
ATOM 6961 N N . LYS C 1 284 ? 32.713 -9.957 14.874 1.00 21.17 301 LYS B N 1
ATOM 6962 C CA . LYS C 1 284 ? 32.276 -10.327 13.535 1.00 22.56 301 LYS B CA 1
ATOM 6963 C C . LYS C 1 284 ? 32.510 -9.283 12.492 1.00 20.31 301 LYS B C 1
ATOM 6964 O O . LYS C 1 284 ? 31.603 -9.011 11.749 1.00 19.14 301 LYS B O 1
ATOM 6970 N N . SER C 1 285 ? 33.698 -8.694 12.438 1.00 19.89 302 SER B N 1
ATOM 6971 C CA . SER C 1 285 ? 33.953 -7.559 11.560 1.00 18.99 302 SER B CA 1
ATOM 6972 C C . SER C 1 285 ? 35.214 -7.716 10.678 1.00 19.31 302 SER B C 1
ATOM 6973 O O . SER C 1 285 ? 35.702 -6.745 10.113 1.00 18.80 302 SER B O 1
ATOM 6976 N N . LYS C 1 286 ? 35.659 -8.948 10.506 1.00 19.53 303 LYS B N 1
ATOM 6977 C CA . LYS C 1 286 ? 36.770 -9.296 9.633 1.00 20.81 303 LYS B CA 1
ATOM 6978 C C . LYS C 1 286 ? 38.098 -8.604 9.950 1.00 19.79 303 LYS B C 1
ATOM 6979 O O . LYS C 1 286 ? 38.970 -8.447 9.089 1.00 20.30 303 LYS B O 1
ATOM 6985 N N . ILE C 1 287 ? 38.254 -8.172 11.179 1.00 19.76 304 ILE B N 1
ATOM 6986 C CA . ILE C 1 287 ? 39.490 -7.503 11.577 1.00 19.91 304 ILE B CA 1
ATOM 6987 C C . ILE C 1 287 ? 40.622 -8.523 11.567 1.00 19.33 304 ILE B C 1
ATOM 6988 O O . ILE C 1 287 ? 40.448 -9.621 12.074 1.00 18.68 304 ILE B O 1
ATOM 6993 N N . PHE C 1 288 ? 41.761 -8.139 10.991 1.00 19.64 305 PHE B N 1
ATOM 6994 C CA . PHE C 1 288 ? 42.966 -8.983 10.949 1.00 20.67 305 PHE B CA 1
ATOM 6995 C C . PHE C 1 288 ? 44.069 -8.531 11.908 1.00 20.42 305 PHE B C 1
ATOM 6996 O O . PHE C 1 288 ? 44.769 -9.350 12.482 1.00 19.92 305 PHE B O 1
ATOM 7004 N N . ALA C 1 289 ? 44.268 -7.232 12.006 1.00 20.65 306 ALA B N 1
ATOM 7005 C CA . ALA C 1 289 ? 45.360 -6.665 12.798 1.00 22.83 306 ALA B CA 1
ATOM 7006 C C . ALA C 1 289 ? 44.807 -5.662 13.796 1.00 22.96 306 ALA B C 1
ATOM 7007 O O . ALA C 1 289 ? 43.926 -4.862 13.455 1.00 23.26 306 ALA B O 1
ATOM 7009 N N . LEU C 1 290 ? 45.271 -5.750 15.032 1.00 23.56 307 LEU B N 1
ATOM 7010 C CA . LEU C 1 290 ? 44.992 -4.765 16.039 1.00 23.66 307 LEU B CA 1
ATOM 7011 C C . LEU C 1 290 ? 46.186 -3.869 16.018 1.00 24.37 307 LEU B C 1
ATOM 7012 O O . LEU C 1 290 ? 47.268 -4.274 16.410 1.00 25.53 307 LEU B O 1
ATOM 7017 N N . LEU C 1 291 ? 46.003 -2.664 15.511 1.00 24.77 308 LEU B N 1
ATOM 7018 C CA . LEU C 1 291 ? 47.134 -1.763 15.281 1.00 25.94 308 LEU B CA 1
ATOM 7019 C C . LEU C 1 291 ? 47.451 -0.930 16.529 1.00 26.14 308 LEU B C 1
ATOM 7020 O O . LEU C 1 291 ? 46.631 -0.837 17.449 1.00 24.81 308 LEU B O 1
ATOM 7025 N N . LYS C 1 292 ? 48.642 -0.334 16.541 1.00 26.75 309 LYS B N 1
ATOM 7026 C CA . LYS C 1 292 ? 49.123 0.493 17.665 1.00 28.13 309 LYS B CA 1
ATOM 7027 C C . LYS C 1 292 ? 48.096 1.567 18.111 1.00 26.96 309 LYS B C 1
ATOM 7028 O O . LYS C 1 292 ? 47.708 2.409 17.327 1.00 26.86 309 LYS B O 1
ATOM 7034 N N . SER C 1 293 ? 47.687 1.523 19.376 1.00 26.41 310 SER B N 1
ATOM 7035 C CA . SER C 1 293 ? 46.775 2.520 19.990 1.00 26.44 310 SER B CA 1
ATOM 7036 C C . SER C 1 293 ? 45.401 2.598 19.378 1.00 24.88 310 SER B C 1
ATOM 7037 O O . SER C 1 293 ? 44.781 3.642 19.446 1.00 24.56 310 SER B O 1
ATOM 7040 N N . VAL C 1 294 ? 44.934 1.514 18.768 1.00 23.65 311 VAL B N 1
ATOM 7041 C CA . VAL C 1 294 ? 43.704 1.591 17.978 1.00 23.09 311 VAL B CA 1
ATOM 7042 C C . VAL C 1 294 ? 42.540 1.978 18.858 1.00 22.62 311 VAL B C 1
ATOM 7043 O O . VAL C 1 294 ? 41.609 2.624 18.413 1.00 22.11 311 VAL B O 1
ATOM 7047 N N . PHE C 1 295 ? 42.603 1.569 20.127 1.00 22.82 312 PHE B N 1
ATOM 7048 C CA . PHE C 1 295 ? 41.511 1.769 21.063 1.00 22.59 312 PHE B CA 1
ATOM 7049 C C . PHE C 1 295 ? 41.692 2.948 22.027 1.00 23.29 312 PHE B C 1
ATOM 7050 O O . PHE C 1 295 ? 40.795 3.249 22.800 1.00 23.45 312 PHE B O 1
ATOM 7058 N N . SER C 1 296 ? 42.804 3.644 21.937 1.00 24.42 313 SER B N 1
ATOM 7059 C CA . SER C 1 296 ? 43.202 4.608 22.964 1.00 26.21 313 SER B CA 1
ATOM 7060 C C . SER C 1 296 ? 42.294 5.842 23.052 1.00 26.83 313 SER B C 1
ATOM 7061 O O . SER C 1 296 ? 42.427 6.613 23.957 1.00 26.62 313 SER B O 1
ATOM 7064 N N . HIS C 1 297 ? 41.390 6.061 22.099 1.00 28.02 314 HIS B N 1
ATOM 7065 C CA . HIS C 1 297 ? 40.411 7.145 22.268 1.00 29.20 314 HIS B CA 1
ATOM 7066 C C . HIS C 1 297 ? 39.174 6.718 23.005 1.00 29.73 314 HIS B C 1
ATOM 7067 O O . HIS C 1 297 ? 38.356 7.555 23.346 1.00 30.97 314 HIS B O 1
ATOM 7074 N N . PHE C 1 298 ? 39.034 5.428 23.271 1.00 29.63 315 PHE B N 1
ATOM 7075 C CA . PHE C 1 298 ? 38.049 4.959 24.234 1.00 29.55 315 PHE B CA 1
ATOM 7076 C C . PHE C 1 298 ? 38.616 5.054 25.678 1.00 30.89 315 PHE B C 1
ATOM 7077 O O . PHE C 1 298 ? 38.937 4.034 26.303 1.00 30.28 315 PHE B O 1
ATOM 7085 N N . THR C 1 299 ? 38.704 6.272 26.213 1.00 31.88 316 THR B N 1
ATOM 7086 C CA . THR C 1 299 ? 39.381 6.514 27.474 1.00 33.39 316 THR B CA 1
ATOM 7087 C C . THR C 1 299 ? 38.619 5.975 28.693 1.00 33.02 316 THR B C 1
ATOM 7088 O O . THR C 1 299 ? 39.219 5.846 29.751 1.00 34.48 316 THR B O 1
ATOM 7092 N N . ASP C 1 300 ? 37.338 5.628 28.556 1.00 30.79 317 ASP B N 1
ATOM 7093 C CA . ASP C 1 300 ? 36.577 5.048 29.692 1.00 30.03 317 ASP B CA 1
ATOM 7094 C C . ASP C 1 300 ? 36.241 3.561 29.535 1.00 27.85 317 ASP B C 1
ATOM 7095 O O . ASP C 1 300 ? 35.554 2.986 30.381 1.00 27.30 317 ASP B O 1
ATOM 7100 N N . LEU C 1 301 ? 36.772 2.923 28.499 1.00 25.62 318 LEU B N 1
ATOM 7101 C CA . LEU C 1 301 ? 36.316 1.584 28.122 1.00 24.95 318 LEU B CA 1
ATOM 7102 C C . LEU C 1 301 ? 36.520 0.542 29.238 1.00 24.76 318 LEU B C 1
ATOM 7103 O O . LEU C 1 301 ? 37.614 0.431 29.825 1.00 25.28 318 LEU B O 1
ATOM 7108 N N . GLU C 1 302 ? 35.430 -0.156 29.554 1.00 24.19 319 GLU B N 1
ATOM 7109 C CA . GLU C 1 302 ? 35.445 -1.266 30.499 1.00 24.93 319 GLU B CA 1
ATOM 7110 C C . GLU C 1 302 ? 35.295 -2.640 29.861 1.00 23.88 319 GLU B C 1
ATOM 7111 O O . GLU C 1 302 ? 35.848 -3.613 30.384 1.00 23.13 319 GLU B O 1
ATOM 7117 N N . GLN C 1 303 ? 34.523 -2.738 28.773 1.00 23.22 320 GLN B N 1
ATOM 7118 C CA . GLN C 1 303 ? 34.328 -4.020 28.093 1.00 24.11 320 GLN B CA 1
ATOM 7119 C C . GLN C 1 303 ? 34.593 -3.873 26.592 1.00 23.51 320 GLN B C 1
ATOM 7120 O O . GLN C 1 303 ? 34.157 -2.899 25.926 1.00 23.22 320 GLN B O 1
ATOM 7126 N N . LEU C 1 304 ? 35.348 -4.823 26.082 1.00 22.26 321 LEU B N 1
ATOM 7127 C CA . LEU C 1 304 ? 35.661 -4.836 24.686 1.00 21.03 321 LEU B CA 1
ATOM 7128 C C . LEU C 1 304 ? 35.597 -6.272 24.204 1.00 20.86 321 LEU B C 1
ATOM 7129 O O . LEU C 1 304 ? 36.304 -7.123 24.731 1.00 19.72 321 LEU B O 1
ATOM 7134 N N . THR C 1 305 ? 34.705 -6.535 23.242 1.00 20.28 322 THR B N 1
ATOM 7135 C CA . THR C 1 305 ? 34.703 -7.790 22.543 1.00 21.16 322 THR B CA 1
ATOM 7136 C C . THR C 1 305 ? 35.156 -7.608 21.095 1.00 20.62 322 THR B C 1
ATOM 7137 O O . THR C 1 305 ? 34.661 -6.767 20.363 1.00 20.73 322 THR B O 1
ATOM 7141 N N . LEU C 1 306 ? 36.127 -8.429 20.729 1.00 20.91 323 LEU B N 1
ATOM 7142 C CA . LEU C 1 306 ? 36.610 -8.581 19.367 1.00 19.75 323 LEU B CA 1
ATOM 7143 C C . LEU C 1 306 ? 36.449 -10.016 18.932 1.00 19.04 323 LEU B C 1
ATOM 7144 O O . LEU C 1 306 ? 37.153 -10.484 18.072 1.00 19.31 323 LEU B O 1
ATOM 7149 N N . ALA C 1 307 ? 35.476 -10.712 19.479 1.00 19.53 324 ALA B N 1
ATOM 7150 C CA . ALA C 1 307 ? 35.258 -12.104 19.146 1.00 18.80 324 ALA B CA 1
ATOM 7151 C C . ALA C 1 307 ? 34.855 -12.260 17.689 1.00 19.23 324 ALA B C 1
ATOM 7152 O O . ALA C 1 307 ? 34.237 -11.365 17.124 1.00 17.73 324 ALA B O 1
ATOM 7154 N N . GLN C 1 308 ? 35.227 -13.408 17.090 1.00 18.99 325 GLN B N 1
ATOM 7155 C CA . GLN C 1 308 ? 34.773 -13.787 15.757 1.00 20.35 325 GLN B CA 1
ATOM 7156 C C . GLN C 1 308 ? 35.249 -12.871 14.636 1.00 19.21 325 GLN B C 1
ATOM 7157 O O . GLN C 1 308 ? 34.504 -12.615 13.733 1.00 18.84 325 GLN B O 1
ATOM 7163 N N . ASN C 1 309 ? 36.459 -12.308 14.777 1.00 19.27 326 ASN B N 1
ATOM 7164 C CA . ASN C 1 309 ? 37.115 -11.581 13.722 1.00 18.97 326 ASN B CA 1
ATOM 7165 C C . ASN C 1 309 ? 38.091 -12.548 13.052 1.00 18.94 326 ASN B C 1
ATOM 7166 O O . ASN C 1 309 ? 37.933 -13.747 13.173 1.00 20.51 326 ASN B O 1
ATOM 7171 N N . GLU C 1 310 ? 39.089 -12.038 12.343 1.00 18.95 327 GLU B N 1
ATOM 7172 C CA . GLU C 1 310 ? 40.092 -12.851 11.717 1.00 19.76 327 GLU B CA 1
ATOM 7173 C C . GLU C 1 310 ? 41.449 -12.416 12.240 1.00 19.90 327 GLU B C 1
ATOM 7174 O O . GLU C 1 310 ? 42.425 -12.363 11.485 1.00 19.71 327 GLU B O 1
ATOM 7180 N N . ILE C 1 311 ? 41.502 -12.125 13.542 1.00 20.85 328 ILE B N 1
ATOM 7181 C CA . ILE C 1 311 ? 42.667 -11.473 14.154 1.00 21.43 328 ILE B CA 1
ATOM 7182 C C . ILE C 1 311 ? 43.826 -12.444 14.249 1.00 22.62 328 ILE B C 1
ATOM 7183 O O . ILE C 1 311 ? 43.745 -13.478 14.914 1.00 20.77 328 ILE B O 1
ATOM 7188 N N . ASN C 1 312 ? 44.899 -12.099 13.539 1.00 23.31 329 ASN B N 1
ATOM 7189 C CA . ASN C 1 312 ? 46.130 -12.894 13.587 1.00 25.11 329 ASN B CA 1
ATOM 7190 C C . ASN C 1 312 ? 47.347 -12.110 14.107 1.00 25.73 329 ASN B C 1
ATOM 7191 O O . ASN C 1 312 ? 48.367 -12.680 14.448 1.00 25.49 329 ASN B O 1
ATOM 7196 N N . LYS C 1 313 ? 47.185 -10.802 14.236 1.00 26.70 330 LYS B N 1
ATOM 7197 C CA . LYS C 1 313 ? 48.301 -9.910 14.481 1.00 27.92 330 LYS B CA 1
ATOM 7198 C C . LYS C 1 313 ? 47.882 -8.844 15.460 1.00 27.08 330 LYS B C 1
ATOM 7199 O O . LYS C 1 313 ? 46.886 -8.151 15.248 1.00 26.54 330 LYS B O 1
ATOM 7205 N N . ILE C 1 314 ? 48.603 -8.743 16.570 1.00 27.15 331 ILE B N 1
ATOM 7206 C CA . ILE C 1 314 ? 48.311 -7.741 17.582 1.00 27.00 331 ILE B CA 1
ATOM 7207 C C . ILE C 1 314 ? 49.603 -6.974 17.794 1.00 27.90 331 ILE B C 1
ATOM 7208 O O . ILE C 1 314 ? 50.599 -7.555 18.232 1.00 27.60 331 ILE B O 1
ATOM 7213 N N . ASP C 1 315 ? 49.580 -5.690 17.457 1.00 28.05 332 ASP B N 1
ATOM 7214 C CA . ASP C 1 315 ? 50.759 -4.859 17.570 1.00 30.12 332 ASP B CA 1
ATOM 7215 C C . ASP C 1 315 ? 51.123 -4.628 18.979 1.00 30.96 332 ASP B C 1
ATOM 7216 O O . ASP C 1 315 ? 50.257 -4.629 19.853 1.00 30.75 332 ASP B O 1
ATOM 7218 N N . ASP C 1 316 ? 52.409 -4.393 19.219 1.00 33.70 333 ASP B N 1
ATOM 7219 C CA . ASP C 1 316 ? 52.806 -3.873 20.521 1.00 35.19 333 ASP B CA 1
ATOM 7220 C C . ASP C 1 316 ? 51.971 -2.580 20.614 1.00 34.28 333 ASP B C 1
ATOM 7221 O O . ASP C 1 316 ? 51.693 -1.889 19.570 1.00 35.69 333 ASP B O 1
ATOM 7226 N N . ASN C 1 317 ? 51.504 -2.333 21.818 1.00 32.74 334 ASN B N 1
ATOM 7227 C CA . ASN C 1 317 ? 50.754 -1.148 22.186 1.00 31.70 334 ASN B CA 1
ATOM 7228 C C . ASN C 1 317 ? 49.370 -1.109 21.583 1.00 29.26 334 ASN B C 1
ATOM 7229 O O . ASN C 1 317 ? 48.709 -0.087 21.616 1.00 28.08 334 ASN B O 1
ATOM 7234 N N . ALA C 1 318 ? 48.914 -2.227 21.059 1.00 28.14 335 ALA B N 1
ATOM 7235 C CA . ALA C 1 318 ? 47.532 -2.309 20.534 1.00 27.29 335 ALA B CA 1
ATOM 7236 C C . ALA C 1 318 ? 46.483 -1.851 21.541 1.00 26.64 335 ALA B C 1
ATOM 7237 O O . ALA C 1 318 ? 45.482 -1.240 21.167 1.00 26.97 335 ALA B O 1
ATOM 7239 N N . PHE C 1 319 ? 46.709 -2.160 22.817 1.00 27.02 336 PHE B N 1
ATOM 7240 C CA . PHE C 1 319 ? 45.752 -1.881 23.888 1.00 26.64 336 PHE B CA 1
ATOM 7241 C C . PHE C 1 319 ? 46.201 -0.730 24.778 1.00 28.22 336 PHE B C 1
ATOM 7242 O O . PHE C 1 319 ? 45.670 -0.543 25.863 1.00 27.43 336 PHE B O 1
ATOM 7250 N N . TRP C 1 320 ? 47.171 0.036 24.302 1.00 29.38 337 TRP B N 1
ATOM 7251 C CA A TRP C 1 320 ? 47.594 1.253 24.976 0.50 30.66 337 TRP B CA 1
ATOM 7252 C CA B TRP C 1 320 ? 47.597 1.249 24.974 0.50 30.64 337 TRP B CA 1
ATOM 7253 C C . TRP C 1 320 ? 46.399 2.117 25.278 1.00 29.87 337 TRP B C 1
ATOM 7254 O O . TRP C 1 320 ? 45.546 2.269 24.442 1.00 28.61 337 TRP B O 1
ATOM 7275 N N . GLY C 1 321 ? 46.373 2.694 26.483 1.00 29.95 338 GLY B N 1
ATOM 7276 C CA . GLY C 1 321 ? 45.323 3.645 26.870 1.00 29.86 338 GLY B CA 1
ATOM 7277 C C . GLY C 1 321 ? 44.042 3.035 27.391 1.00 29.26 338 GLY B C 1
ATOM 7278 O O . GLY C 1 321 ? 43.069 3.754 27.630 1.00 29.70 338 GLY B O 1
ATOM 7279 N N . LEU C 1 322 ? 44.040 1.717 27.593 1.00 28.73 339 LEU B N 1
ATOM 7280 C CA . LEU C 1 322 ? 42.881 1.009 28.140 1.00 28.08 339 LEU B CA 1
ATOM 7281 C C . LEU C 1 322 ? 43.072 0.673 29.641 1.00 29.02 339 LEU B C 1
ATOM 7282 O O . LEU C 1 322 ? 42.966 -0.489 30.080 1.00 27.72 339 LEU B O 1
ATOM 7287 N N . THR C 1 323 ? 43.319 1.714 30.419 1.00 29.96 340 THR B N 1
ATOM 7288 C CA . THR C 1 323 ? 43.703 1.563 31.832 1.00 31.68 340 THR B CA 1
ATOM 7289 C C . THR C 1 323 ? 42.522 1.141 32.739 1.00 30.84 340 THR B C 1
ATOM 7290 O O . THR C 1 323 ? 42.736 0.677 33.858 1.00 31.48 340 THR B O 1
ATOM 7294 N N . HIS C 1 324 ? 41.302 1.284 32.230 1.00 29.30 341 HIS B N 1
ATOM 7295 C CA . HIS C 1 324 ? 40.077 0.934 32.926 1.00 29.31 341 HIS B CA 1
ATOM 7296 C C . HIS C 1 324 ? 39.450 -0.355 32.469 1.00 27.58 341 HIS B C 1
ATOM 7297 O O . HIS C 1 324 ? 38.380 -0.705 32.975 1.00 27.19 341 HIS B O 1
ATOM 7304 N N . LEU C 1 325 ? 40.058 -1.044 31.506 1.00 25.60 342 LEU B N 1
ATOM 7305 C CA . LEU C 1 325 ? 39.408 -2.210 30.925 1.00 24.63 342 LEU B CA 1
ATOM 7306 C C . LEU C 1 325 ? 39.266 -3.367 31.909 1.00 24.40 342 LEU B C 1
ATOM 7307 O O . LEU C 1 325 ? 40.226 -3.729 32.566 1.00 25.22 342 LEU B O 1
ATOM 7312 N N . LEU C 1 326 ? 38.079 -3.966 31.960 1.00 23.71 343 LEU B N 1
ATOM 7313 C CA . LEU C 1 326 ? 37.811 -5.104 32.826 1.00 24.87 343 LEU B CA 1
ATOM 7314 C C . LEU C 1 326 ? 37.691 -6.441 32.109 1.00 24.69 343 LEU B C 1
ATOM 7315 O O . LEU C 1 326 ? 37.941 -7.508 32.679 1.00 24.88 343 LEU B O 1
ATOM 7320 N N . LYS C 1 327 ? 37.238 -6.383 30.877 1.00 24.20 344 LYS B N 1
ATOM 7321 C CA . LYS C 1 327 ? 36.914 -7.578 30.132 1.00 25.21 344 LYS B CA 1
ATOM 7322 C C . LYS C 1 327 ? 37.349 -7.449 28.672 1.00 23.54 344 LYS B C 1
ATOM 7323 O O . LYS C 1 327 ? 37.058 -6.450 27.998 1.00 22.62 344 LYS B O 1
ATOM 7326 N N . LEU C 1 328 ? 38.072 -8.461 28.196 1.00 22.75 345 LEU B N 1
ATOM 7327 C CA . LEU C 1 328 ? 38.591 -8.484 26.846 1.00 21.06 345 LEU B CA 1
ATOM 7328 C C . LEU C 1 328 ? 38.271 -9.840 26.254 1.00 20.76 345 LEU B C 1
ATOM 7329 O O . LEU C 1 328 ? 38.768 -10.865 26.723 1.00 20.90 345 LEU B O 1
ATOM 7334 N N . ASN C 1 329 ? 37.404 -9.841 25.241 1.00 19.44 346 ASN B N 1
ATOM 7335 C CA . ASN C 1 329 ? 37.092 -11.044 24.525 1.00 19.99 346 ASN B CA 1
ATOM 7336 C C . ASN C 1 329 ? 37.790 -11.068 23.153 1.00 19.86 346 ASN B C 1
ATOM 7337 O O . ASN C 1 329 ? 37.458 -10.268 22.253 1.00 20.23 346 ASN B O 1
ATOM 7342 N N . LEU C 1 330 ? 38.716 -12.011 22.994 1.00 19.81 347 LEU B N 1
ATOM 7343 C CA . LEU C 1 330 ? 39.314 -12.341 21.734 1.00 19.73 347 LEU B CA 1
ATOM 7344 C C . LEU C 1 330 ? 38.984 -13.760 21.251 1.00 19.84 347 LEU B C 1
ATOM 7345 O O . LEU C 1 330 ? 39.679 -14.302 20.409 1.00 20.37 347 LEU B O 1
ATOM 7350 N N . SER C 1 331 ? 37.936 -14.362 21.765 1.00 20.42 348 SER B N 1
ATOM 7351 C CA . SER C 1 331 ? 37.523 -15.703 21.309 1.00 21.07 348 SER B CA 1
ATOM 7352 C C . SER C 1 331 ? 37.240 -15.784 19.820 1.00 19.90 348 SER B C 1
ATOM 7353 O O . SER C 1 331 ? 36.820 -14.825 19.233 1.00 19.99 348 SER B O 1
ATOM 7356 N N . GLN C 1 332 ? 37.476 -16.949 19.232 1.00 20.78 349 GLN B N 1
ATOM 7357 C CA . GLN C 1 332 ? 37.161 -17.263 17.825 1.00 21.13 349 GLN B CA 1
ATOM 7358 C C . GLN C 1 332 ? 37.867 -16.336 16.848 1.00 21.40 349 GLN B C 1
ATOM 7359 O O . GLN C 1 332 ? 37.217 -15.647 16.064 1.00 20.18 349 GLN B O 1
ATOM 7365 N N . ASN C 1 333 ? 39.193 -16.281 16.978 1.00 21.26 350 ASN B N 1
ATOM 7366 C CA . ASN C 1 333 ? 40.054 -15.522 16.052 1.00 21.71 350 ASN B CA 1
ATOM 7367 C C . ASN C 1 333 ? 41.183 -16.440 15.552 1.00 22.55 350 ASN B C 1
ATOM 7368 O O . ASN C 1 333 ? 41.066 -17.654 15.665 1.00 24.42 350 ASN B O 1
ATOM 7373 N N . PHE C 1 334 ? 42.274 -15.873 15.041 1.00 23.31 351 PHE B N 1
ATOM 7374 C CA . PHE C 1 334 ? 43.341 -16.615 14.389 1.00 23.48 351 PHE B CA 1
ATOM 7375 C C . PHE C 1 334 ? 44.676 -16.403 15.049 1.00 23.44 351 PHE B C 1
ATOM 7376 O O . PHE C 1 334 ? 45.699 -16.462 14.365 1.00 23.22 351 PHE B O 1
ATOM 7384 N N . LEU C 1 335 ? 44.689 -16.112 16.330 1.00 23.54 352 LEU B N 1
ATOM 7385 C CA . LEU C 1 335 ? 45.965 -15.925 17.053 1.00 24.63 352 LEU B CA 1
ATOM 7386 C C . LEU C 1 335 ? 46.752 -17.224 17.080 1.00 26.01 352 LEU B C 1
ATOM 7387 O O . LEU C 1 335 ? 46.202 -18.292 17.390 1.00 25.78 352 LEU B O 1
ATOM 7392 N N . GLY C 1 336 ? 48.045 -17.113 16.776 1.00 26.86 353 GLY B N 1
ATOM 7393 C CA . GLY C 1 336 ? 48.954 -18.245 16.828 1.00 27.95 353 GLY B CA 1
ATOM 7394 C C . GLY C 1 336 ? 49.851 -18.296 18.044 1.00 28.63 353 GLY B C 1
ATOM 7395 O O . GLY C 1 336 ? 50.472 -19.333 18.319 1.00 28.98 353 GLY B O 1
ATOM 7396 N N . SER C 1 337 ? 49.952 -17.185 18.750 1.00 28.65 354 SER B N 1
ATOM 7397 C CA . SER C 1 337 ? 50.710 -17.146 19.986 1.00 30.61 354 SER B CA 1
ATOM 7398 C C . SER C 1 337 ? 50.390 -15.890 20.783 1.00 30.41 354 SER B C 1
ATOM 7399 O O . SER C 1 337 ? 49.765 -14.946 20.275 1.00 28.47 354 SER B O 1
ATOM 7402 N N . ILE C 1 338 ? 50.842 -15.913 22.027 1.00 31.39 355 ILE B N 1
ATOM 7403 C CA . ILE C 1 338 ? 50.685 -14.838 22.964 1.00 32.98 355 ILE B CA 1
ATOM 7404 C C . ILE C 1 338 ? 52.050 -14.557 23.560 1.00 35.24 355 ILE B C 1
ATOM 7405 O O . ILE C 1 338 ? 52.774 -15.485 23.903 1.00 34.98 355 ILE B O 1
ATOM 7410 N N . ASP C 1 339 ? 52.380 -13.273 23.686 1.00 37.77 356 ASP B N 1
ATOM 7411 C CA . ASP C 1 339 ? 53.552 -12.825 24.453 1.00 40.80 356 ASP B CA 1
ATOM 7412 C C . ASP C 1 339 ? 53.174 -11.762 25.479 1.00 41.43 356 ASP B C 1
ATOM 7413 O O . ASP C 1 339 ? 52.051 -11.249 25.455 1.00 40.26 356 ASP B O 1
ATOM 7418 N N . SER C 1 340 ? 54.134 -11.401 26.339 1.00 43.82 357 SER B N 1
ATOM 7419 C CA . SER C 1 340 ? 53.891 -10.493 27.474 1.00 45.10 357 SER B CA 1
ATOM 7420 C C . SER C 1 340 ? 53.555 -9.075 27.108 1.00 45.98 357 SER B C 1
ATOM 7421 O O . SER C 1 340 ? 52.992 -8.342 27.929 1.00 46.38 357 SER B O 1
ATOM 7424 N N . ARG C 1 341 ? 53.947 -8.643 25.931 1.00 47.29 358 ARG B N 1
ATOM 7425 C CA . ARG C 1 341 ? 53.745 -7.246 25.623 1.00 49.40 358 ARG B CA 1
ATOM 7426 C C . ARG C 1 341 ? 52.318 -6.916 25.147 1.00 48.67 358 ARG B C 1
ATOM 7427 O O . ARG C 1 341 ? 51.989 -5.742 25.003 1.00 49.17 358 ARG B O 1
ATOM 7435 N N . MET C 1 342 ? 51.469 -7.926 24.941 1.00 47.73 359 MET B N 1
ATOM 7436 C CA . MET C 1 342 ? 50.060 -7.667 24.607 1.00 46.54 359 MET B CA 1
ATOM 7437 C C . MET C 1 342 ? 49.305 -7.112 25.816 1.00 45.78 359 MET B C 1
ATOM 7438 O O . MET C 1 342 ? 48.833 -6.000 25.791 1.00 46.55 359 MET B O 1
ATOM 7443 N N . PHE C 1 343 ? 49.229 -7.876 26.893 1.00 45.22 360 PHE B N 1
ATOM 7444 C CA . PHE C 1 343 ? 48.337 -7.525 27.999 1.00 44.18 360 PHE B CA 1
ATOM 7445 C C . PHE C 1 343 ? 48.981 -6.733 29.158 1.00 45.89 360 PHE B C 1
ATOM 7446 O O . PHE C 1 343 ? 48.387 -6.598 30.227 1.00 45.62 360 PHE B O 1
ATOM 7454 N N . GLU C 1 344 ? 50.179 -6.204 28.952 1.00 47.09 361 GLU B N 1
ATOM 7455 C CA . GLU C 1 344 ? 50.749 -5.254 29.907 1.00 49.66 361 GLU B CA 1
ATOM 7456 C C . GLU C 1 344 ? 49.914 -3.956 29.982 1.00 49.29 361 GLU B C 1
ATOM 7457 O O . GLU C 1 344 ? 49.294 -3.505 29.003 1.00 49.02 361 GLU B O 1
ATOM 7463 N N . ASN C 1 345 ? 49.920 -3.359 31.156 1.00 49.98 362 ASN B N 1
ATOM 7464 C CA . ASN C 1 345 ? 49.147 -2.149 31.425 1.00 50.12 362 ASN B CA 1
ATOM 7465 C C . ASN C 1 345 ? 47.607 -2.365 31.495 1.00 48.17 362 ASN B C 1
ATOM 7466 O O . ASN C 1 345 ? 46.845 -1.388 31.491 1.00 48.58 362 ASN B O 1
ATOM 7471 N N . LEU C 1 346 ? 47.146 -3.619 31.546 1.00 45.47 363 LEU B N 1
ATOM 7472 C CA . LEU C 1 346 ? 45.711 -3.896 31.729 1.00 42.88 363 LEU B CA 1
ATOM 7473 C C . LEU C 1 346 ? 45.526 -4.329 33.172 1.00 41.77 363 LEU B C 1
ATOM 7474 O O . LEU C 1 346 ? 45.016 -5.418 33.469 1.00 39.84 363 LEU B O 1
ATOM 7479 N N . ASP C 1 347 ? 45.984 -3.443 34.061 1.00 40.74 364 ASP B N 1
ATOM 7480 C CA . ASP C 1 347 ? 46.016 -3.694 35.493 1.00 40.74 364 ASP B CA 1
ATOM 7481 C C . ASP C 1 347 ? 44.614 -4.065 35.979 1.00 37.76 364 ASP B C 1
ATOM 7482 O O . ASP C 1 347 ? 44.492 -4.868 36.890 1.00 37.74 364 ASP B O 1
ATOM 7487 N N . LYS C 1 348 ? 43.560 -3.511 35.384 1.00 33.94 365 LYS B N 1
ATOM 7488 C CA . LYS C 1 348 ? 42.233 -3.778 35.930 1.00 32.76 365 LYS B CA 1
ATOM 7489 C C . LYS C 1 348 ? 41.549 -4.970 35.320 1.00 29.90 365 LYS B C 1
ATOM 7490 O O . LYS C 1 348 ? 40.475 -5.322 35.762 1.00 29.17 365 LYS B O 1
ATOM 7496 N N . LEU C 1 349 ? 42.150 -5.607 34.331 1.00 27.91 366 LEU B N 1
ATOM 7497 C CA . LEU C 1 349 ? 41.458 -6.666 33.615 1.00 26.36 366 LEU B CA 1
ATOM 7498 C C . LEU C 1 349 ? 41.006 -7.797 34.528 1.00 26.39 366 LEU B C 1
ATOM 7499 O O . LEU C 1 349 ? 41.772 -8.278 35.333 1.00 26.78 366 LEU B O 1
ATOM 7504 N N . GLU C 1 350 ? 39.747 -8.192 34.396 1.00 26.16 367 GLU B N 1
ATOM 7505 C CA . GLU C 1 350 ? 39.150 -9.305 35.174 1.00 27.35 367 GLU B CA 1
ATOM 7506 C C . GLU C 1 350 ? 38.758 -10.550 34.369 1.00 26.33 367 GLU B C 1
ATOM 7507 O O . GLU C 1 350 ? 38.745 -11.667 34.905 1.00 27.65 367 GLU B O 1
ATOM 7513 N N . VAL C 1 351 ? 38.406 -10.355 33.109 1.00 23.60 368 VAL B N 1
ATOM 7514 C CA . VAL C 1 351 ? 37.996 -11.458 32.232 1.00 23.40 368 VAL B CA 1
ATOM 7515 C C . VAL C 1 351 ? 38.793 -11.393 30.912 1.00 22.03 368 VAL B C 1
ATOM 7516 O O . VAL C 1 351 ? 38.795 -10.373 30.228 1.00 21.04 368 VAL B O 1
ATOM 7520 N N . LEU C 1 352 ? 39.473 -12.476 30.564 1.00 22.14 369 LEU B N 1
ATOM 7521 C CA . LEU C 1 352 ? 40.250 -12.560 29.321 1.00 21.17 369 LEU B CA 1
ATOM 7522 C C . LEU C 1 352 ? 39.915 -13.854 28.625 1.00 21.66 369 LEU B C 1
ATOM 7523 O O . LEU C 1 352 ? 40.329 -14.920 29.080 1.00 20.77 369 LEU B O 1
ATOM 7528 N N . ASP C 1 353 ? 39.153 -13.758 27.526 1.00 21.51 370 ASP B N 1
ATOM 7529 C CA . ASP C 1 353 ? 38.776 -14.916 26.742 1.00 21.89 370 ASP B CA 1
ATOM 7530 C C . ASP C 1 353 ? 39.657 -15.048 25.486 1.00 21.18 370 ASP B C 1
ATOM 7531 O O . ASP C 1 353 ? 39.570 -14.250 24.543 1.00 19.99 370 ASP B O 1
ATOM 7536 N N . LEU C 1 354 ? 40.495 -16.075 25.480 1.00 21.19 371 LEU B N 1
ATOM 7537 C CA . LEU C 1 354 ? 41.362 -16.370 24.345 1.00 20.46 371 LEU B CA 1
ATOM 7538 C C . LEU C 1 354 ? 41.009 -17.735 23.765 1.00 21.29 371 LEU B C 1
ATOM 7539 O O . LEU C 1 354 ? 41.786 -18.336 23.008 1.00 20.91 371 LEU B O 1
ATOM 7544 N N . SER C 1 355 ? 39.832 -18.241 24.101 1.00 21.72 372 SER B N 1
ATOM 7545 C CA . SER C 1 355 ? 39.426 -19.573 23.615 1.00 22.09 372 SER B CA 1
ATOM 7546 C C . SER C 1 355 ? 39.254 -19.582 22.092 1.00 21.60 372 SER B C 1
ATOM 7547 O O . SER C 1 355 ? 39.125 -18.547 21.484 1.00 19.98 372 SER B O 1
ATOM 7550 N N . TYR C 1 356 ? 39.324 -20.764 21.482 1.00 22.72 373 TYR B N 1
ATOM 7551 C CA . TYR C 1 356 ? 39.015 -20.948 20.054 1.00 22.86 373 TYR B CA 1
ATOM 7552 C C . TYR C 1 356 ? 39.888 -20.113 19.168 1.00 22.11 373 TYR B C 1
ATOM 7553 O O . TYR C 1 356 ? 39.387 -19.444 18.305 1.00 21.44 373 TYR B O 1
ATOM 7562 N N . ASN C 1 357 ? 41.183 -20.113 19.435 1.00 22.59 374 ASN B N 1
ATOM 7563 C CA . ASN C 1 357 ? 42.156 -19.547 18.552 1.00 22.85 374 ASN B CA 1
ATOM 7564 C C . ASN C 1 357 ? 43.056 -20.684 18.080 1.00 23.61 374 ASN B C 1
ATOM 7565 O O . ASN C 1 357 ? 42.686 -21.849 18.196 1.00 23.66 374 ASN B O 1
ATOM 7570 N N . HIS C 1 358 ? 44.257 -20.359 17.614 1.00 23.57 375 HIS B N 1
ATOM 7571 C CA . HIS C 1 358 ? 45.187 -21.360 17.184 1.00 24.32 375 HIS B CA 1
ATOM 7572 C C . HIS C 1 358 ? 46.488 -21.202 17.928 1.00 24.75 375 HIS B C 1
ATOM 7573 O O . HIS C 1 358 ? 47.550 -21.405 17.354 1.00 25.46 375 HIS B O 1
ATOM 7580 N N . ILE C 1 359 ? 46.407 -20.857 19.215 1.00 24.41 376 ILE B N 1
ATOM 7581 C CA . ILE C 1 359 ? 47.564 -20.466 19.968 1.00 24.53 376 ILE B CA 1
ATOM 7582 C C . ILE C 1 359 ? 48.394 -21.708 20.244 1.00 26.15 376 ILE B C 1
ATOM 7583 O O . ILE C 1 359 ? 47.902 -22.696 20.767 1.00 24.55 376 ILE B O 1
ATOM 7588 N N . ARG C 1 360 ? 49.661 -21.671 19.868 1.00 27.97 377 ARG B N 1
ATOM 7589 C CA . ARG C 1 360 ? 50.519 -22.805 20.171 1.00 30.23 377 ARG B CA 1
ATOM 7590 C C . ARG C 1 360 ? 51.598 -22.515 21.159 1.00 30.30 377 ARG B C 1
ATOM 7591 O O . ARG C 1 360 ? 52.305 -23.426 21.532 1.00 31.00 377 ARG B O 1
ATOM 7599 N N . ALA C 1 361 ? 51.719 -21.271 21.618 1.00 29.28 378 ALA B N 1
ATOM 7600 C CA . ALA C 1 361 ? 52.721 -20.970 22.623 1.00 30.67 378 ALA B CA 1
ATOM 7601 C C . ALA C 1 361 ? 52.365 -19.674 23.413 1.00 30.51 378 ALA B C 1
ATOM 7602 O O . ALA C 1 361 ? 51.816 -18.696 22.844 1.00 29.17 378 ALA B O 1
ATOM 7604 N N . LEU C 1 362 ? 52.647 -19.701 24.712 1.00 31.57 379 LEU B N 1
ATOM 7605 C CA . LEU C 1 362 ? 52.471 -18.539 25.578 1.00 32.55 379 LEU B CA 1
ATOM 7606 C C . LEU C 1 362 ? 53.847 -18.062 25.949 1.00 34.37 379 LEU B C 1
ATOM 7607 O O . LEU C 1 362 ? 54.620 -18.833 26.478 1.00 35.93 379 LEU B O 1
ATOM 7612 N N . GLY C 1 363 ? 54.136 -16.795 25.690 1.00 35.64 380 GLY B N 1
ATOM 7613 C CA . GLY C 1 363 ? 55.384 -16.176 26.115 1.00 37.57 380 GLY B CA 1
ATOM 7614 C C . GLY C 1 363 ? 55.553 -16.179 27.617 1.00 39.78 380 GLY B C 1
ATOM 7615 O O . GLY C 1 363 ? 54.573 -16.162 28.384 1.00 38.54 380 GLY B O 1
ATOM 7616 N N . ASP C 1 364 ? 56.821 -16.170 28.030 1.00 42.92 381 ASP B N 1
ATOM 7617 C CA . ASP C 1 364 ? 57.208 -16.374 29.421 1.00 45.68 381 ASP B CA 1
ATOM 7618 C C . ASP C 1 364 ? 56.408 -15.609 30.487 1.00 46.06 381 ASP B C 1
ATOM 7619 O O . ASP C 1 364 ? 56.014 -16.166 31.514 1.00 47.18 381 ASP B O 1
ATOM 7624 N N . GLN C 1 365 ? 56.167 -14.330 30.284 1.00 45.29 382 GLN B N 1
ATOM 7625 C CA . GLN C 1 365 ? 55.507 -13.578 31.346 1.00 45.24 382 GLN B CA 1
ATOM 7626 C C . GLN C 1 365 ? 54.202 -13.011 30.797 1.00 43.40 382 GLN B C 1
ATOM 7627 O O . GLN C 1 365 ? 53.872 -11.856 31.026 1.00 42.12 382 GLN B O 1
ATOM 7633 N N . SER C 1 366 ? 53.462 -13.849 30.068 1.00 42.22 383 SER B N 1
ATOM 7634 C CA . SER C 1 366 ? 52.328 -13.368 29.264 1.00 40.73 383 SER B CA 1
ATOM 7635 C C . SER C 1 366 ? 51.313 -12.598 30.098 1.00 40.13 383 SER B C 1
ATOM 7636 O O . SER C 1 366 ? 50.749 -11.599 29.656 1.00 39.72 383 SER B O 1
ATOM 7639 N N . PHE C 1 367 ? 51.084 -13.076 31.310 1.00 40.58 384 PHE B N 1
ATOM 7640 C CA . PHE C 1 367 ? 50.005 -12.574 32.135 1.00 40.56 384 PHE B CA 1
ATOM 7641 C C . PHE C 1 367 ? 50.506 -11.756 33.336 1.00 42.50 384 PHE B C 1
ATOM 7642 O O . PHE C 1 367 ? 49.710 -11.398 34.200 1.00 42.94 384 PHE B O 1
ATOM 7650 N N . LEU C 1 368 ? 51.796 -11.421 33.363 1.00 44.04 385 LEU B N 1
ATOM 7651 C CA . LEU C 1 368 ? 52.393 -10.628 34.443 1.00 46.05 385 LEU B CA 1
ATOM 7652 C C . LEU C 1 368 ? 51.651 -9.326 34.736 1.00 46.55 385 LEU B C 1
ATOM 7653 O O . LEU C 1 368 ? 51.565 -8.923 35.885 1.00 48.05 385 LEU B O 1
ATOM 7658 N N . GLY C 1 369 ? 51.115 -8.661 33.721 1.00 46.59 386 GLY B N 1
ATOM 7659 C CA . GLY C 1 369 ? 50.482 -7.340 33.940 1.00 47.15 386 GLY B CA 1
ATOM 7660 C C . GLY C 1 369 ? 48.981 -7.374 34.260 1.00 46.88 386 GLY B C 1
ATOM 7661 O O . GLY C 1 369 ? 48.222 -6.479 33.784 1.00 46.28 386 GLY B O 1
ATOM 7662 N N . LEU C 1 370 ? 48.558 -8.403 35.024 1.00 46.18 387 LEU B N 1
ATOM 7663 C CA . LEU C 1 370 ? 47.123 -8.786 35.122 1.00 44.93 387 LEU B CA 1
ATOM 7664 C C . LEU C 1 370 ? 46.810 -9.411 36.465 1.00 44.74 387 LEU B C 1
ATOM 7665 O O . LEU C 1 370 ? 46.357 -10.539 36.579 1.00 46.06 387 LEU B O 1
ATOM 7670 N N . PRO C 1 371 ? 47.000 -8.649 37.511 1.00 44.92 388 PRO B N 1
ATOM 7671 C CA . PRO C 1 371 ? 46.892 -9.192 38.843 1.00 44.52 388 PRO B CA 1
ATOM 7672 C C . PRO C 1 371 ? 45.450 -9.306 39.381 1.00 42.36 388 PRO B C 1
ATOM 7673 O O . PRO C 1 371 ? 45.233 -9.945 40.399 1.00 43.31 388 PRO B O 1
ATOM 7677 N N . ASN C 1 372 ? 44.494 -8.679 38.709 1.00 38.62 389 ASN B N 1
ATOM 7678 C CA . ASN C 1 372 ? 43.079 -8.722 39.091 1.00 36.49 389 ASN B CA 1
ATOM 7679 C C . ASN C 1 372 ? 42.254 -9.710 38.265 1.00 33.69 389 ASN B C 1
ATOM 7680 O O . ASN C 1 372 ? 41.039 -9.767 38.386 1.00 32.23 389 ASN B O 1
ATOM 7685 N N . LEU C 1 373 ? 42.912 -10.436 37.381 1.00 31.43 390 LEU B N 1
ATOM 7686 C CA . LEU C 1 373 ? 42.230 -11.368 36.490 1.00 29.41 390 LEU B CA 1
ATOM 7687 C C . LEU C 1 373 ? 41.480 -12.434 37.306 1.00 28.89 390 LEU B C 1
ATOM 7688 O O . LEU C 1 373 ? 42.074 -13.096 38.130 1.00 28.02 390 LEU B O 1
ATOM 7693 N N . LYS C 1 374 ? 40.178 -12.585 37.054 1.00 28.42 391 LYS B N 1
ATOM 7694 C CA . LYS C 1 374 ? 39.336 -13.620 37.692 1.00 29.25 391 LYS B CA 1
ATOM 7695 C C . LYS C 1 374 ? 39.070 -14.822 36.782 1.00 28.03 391 LYS B C 1
ATOM 7696 O O . LYS C 1 374 ? 38.879 -15.945 37.257 1.00 28.15 391 LYS B O 1
ATOM 7702 N N . GLU C 1 375 ? 39.007 -14.560 35.484 1.00 25.90 392 GLU B N 1
ATOM 7703 C CA . GLU C 1 375 ? 38.676 -15.601 34.483 1.00 26.38 392 GLU B CA 1
ATOM 7704 C C . GLU C 1 375 ? 39.619 -15.569 33.285 1.00 24.58 392 GLU B C 1
ATOM 7705 O O . GLU C 1 375 ? 39.856 -14.511 32.693 1.00 24.38 392 GLU B O 1
ATOM 7711 N N . LEU C 1 376 ? 40.139 -16.730 32.916 1.00 23.55 393 LEU B N 1
ATOM 7712 C CA . LEU C 1 376 ? 41.112 -16.826 31.844 1.00 22.56 393 LEU B CA 1
ATOM 7713 C C . LEU C 1 376 ? 40.747 -18.055 31.060 1.00 22.45 393 LEU B C 1
ATOM 7714 O O . LEU C 1 376 ? 40.863 -19.167 31.609 1.00 22.92 393 LEU B O 1
ATOM 7719 N N . ALA C 1 377 ? 40.300 -17.849 29.798 1.00 21.47 394 ALA B N 1
ATOM 7720 C CA . ALA C 1 377 ? 39.900 -18.961 28.927 1.00 21.27 394 ALA B CA 1
ATOM 7721 C C . ALA C 1 377 ? 40.958 -19.149 27.855 1.00 20.96 394 ALA B C 1
ATOM 7722 O O . ALA C 1 377 ? 41.215 -18.229 27.074 1.00 20.43 394 ALA B O 1
ATOM 7724 N N . LEU C 1 378 ? 41.579 -20.327 27.873 1.00 21.96 395 LEU B N 1
ATOM 7725 C CA . LEU C 1 378 ? 42.548 -20.768 26.873 1.00 21.92 395 LEU B CA 1
ATOM 7726 C C . LEU C 1 378 ? 42.127 -22.068 26.189 1.00 22.61 395 LEU B C 1
ATOM 7727 O O . LEU C 1 378 ? 42.920 -22.690 25.487 1.00 23.21 395 LEU B O 1
ATOM 7732 N N . ASP C 1 379 ? 40.881 -22.491 26.373 1.00 22.78 396 ASP B N 1
ATOM 7733 C CA . ASP C 1 379 ? 40.452 -23.752 25.806 1.00 22.79 396 ASP B CA 1
ATOM 7734 C C . ASP C 1 379 ? 40.383 -23.619 24.272 1.00 22.08 396 ASP B C 1
ATOM 7735 O O . ASP C 1 379 ? 40.244 -22.544 23.741 1.00 21.22 396 ASP B O 1
ATOM 7740 N N . THR C 1 380 ? 40.478 -24.766 23.624 1.00 22.04 397 THR B N 1
ATOM 7741 C CA . THR C 1 380 ? 40.376 -24.926 22.194 1.00 22.93 397 THR B CA 1
ATOM 7742 C C . THR C 1 380 ? 41.406 -24.091 21.463 1.00 21.48 397 THR B C 1
ATOM 7743 O O . THR C 1 380 ? 41.087 -23.201 20.719 1.00 21.07 397 THR B O 1
ATOM 7747 N N . ASN C 1 381 ? 42.655 -24.439 21.695 1.00 21.61 398 ASN B N 1
ATOM 7748 C CA . ASN C 1 381 ? 43.801 -23.838 21.041 1.00 20.70 398 ASN B CA 1
ATOM 7749 C C . ASN C 1 381 ? 44.739 -25.010 20.662 1.00 21.32 398 ASN B C 1
ATOM 7750 O O . ASN C 1 381 ? 44.290 -26.139 20.508 1.00 21.60 398 ASN B O 1
ATOM 7755 N N . GLN C 1 382 ? 46.041 -24.760 20.544 1.00 21.81 399 GLN B N 1
ATOM 7756 C CA . GLN C 1 382 ? 46.992 -25.787 20.177 1.00 22.24 399 GLN B CA 1
ATOM 7757 C C . GLN C 1 382 ? 48.159 -25.795 21.153 1.00 23.10 399 GLN B C 1
ATOM 7758 O O . GLN C 1 382 ? 49.320 -26.036 20.783 1.00 23.38 399 GLN B O 1
ATOM 7764 N N . LEU C 1 383 ? 47.867 -25.549 22.427 1.00 23.73 400 LEU B N 1
ATOM 7765 C CA . LEU C 1 383 ? 48.913 -25.544 23.438 1.00 24.13 400 LEU B CA 1
ATOM 7766 C C . LEU C 1 383 ? 49.365 -26.976 23.773 1.00 26.33 400 LEU B C 1
ATOM 7767 O O . LEU C 1 383 ? 48.538 -27.890 23.997 1.00 27.11 400 LEU B O 1
ATOM 7772 N N . LYS C 1 384 ? 50.684 -27.180 23.762 1.00 26.81 401 LYS B N 1
ATOM 7773 C CA . LYS C 1 384 ? 51.297 -28.398 24.257 1.00 27.96 401 LYS B CA 1
ATOM 7774 C C . LYS C 1 384 ? 51.944 -28.248 25.643 1.00 27.99 401 LYS B C 1
ATOM 7775 O O . LYS C 1 384 ? 52.153 -29.233 26.345 1.00 27.88 401 LYS B O 1
ATOM 7781 N N . SER C 1 385 ? 52.237 -27.015 26.025 1.00 26.84 402 SER B N 1
ATOM 7782 C CA . SER C 1 385 ? 52.849 -26.732 27.288 1.00 28.27 402 SER B CA 1
ATOM 7783 C C . SER C 1 385 ? 52.699 -25.258 27.540 1.00 28.22 402 SER B C 1
ATOM 7784 O O . SER C 1 385 ? 52.402 -24.485 26.617 1.00 27.24 402 SER B O 1
ATOM 7787 N N . VAL C 1 386 ? 52.968 -24.883 28.787 1.00 29.35 403 VAL B N 1
ATOM 7788 C CA . VAL C 1 386 ? 53.085 -23.496 29.198 1.00 29.61 403 VAL B CA 1
ATOM 7789 C C . VAL C 1 386 ? 54.423 -23.345 29.925 1.00 30.78 403 VAL B C 1
ATOM 7790 O O . VAL C 1 386 ? 54.968 -24.303 30.380 1.00 30.39 403 VAL B O 1
ATOM 7794 N N . PRO C 1 387 ? 54.966 -22.141 29.982 1.00 31.62 404 PRO B N 1
ATOM 7795 C CA . PRO C 1 387 ? 56.211 -21.922 30.757 1.00 33.64 404 PRO B CA 1
ATOM 7796 C C . PRO C 1 387 ? 55.982 -22.074 32.241 1.00 34.77 404 PRO B C 1
ATOM 7797 O O . PRO C 1 387 ? 54.903 -21.738 32.724 1.00 35.07 404 PRO B O 1
ATOM 7801 N N . ASP C 1 388 ? 56.986 -22.573 32.961 1.00 36.82 405 ASP B N 1
ATOM 7802 C CA . ASP C 1 388 ? 56.892 -22.742 34.403 1.00 38.05 405 ASP B CA 1
ATOM 7803 C C . ASP C 1 388 ? 56.527 -21.398 35.051 1.00 37.68 405 ASP B C 1
ATOM 7804 O O . ASP C 1 388 ? 57.038 -20.363 34.660 1.00 37.45 405 ASP B O 1
ATOM 7809 N N . GLY C 1 389 ? 55.580 -21.426 35.982 1.00 38.14 406 GLY B N 1
ATOM 7810 C CA . GLY C 1 389 ? 55.198 -20.247 36.780 1.00 38.87 406 GLY B CA 1
ATOM 7811 C C . GLY C 1 389 ? 54.260 -19.267 36.101 1.00 37.97 406 GLY B C 1
ATOM 7812 O O . GLY C 1 389 ? 53.962 -18.234 36.651 1.00 38.08 406 GLY B O 1
ATOM 7813 N N . ILE C 1 390 ? 53.749 -19.621 34.922 1.00 37.65 407 ILE B N 1
ATOM 7814 C CA . ILE C 1 390 ? 52.983 -18.687 34.097 1.00 36.72 407 ILE B CA 1
ATOM 7815 C C . ILE C 1 390 ? 51.736 -18.132 34.808 1.00 35.98 407 ILE B C 1
ATOM 7816 O O . ILE C 1 390 ? 51.317 -17.016 34.555 1.00 34.52 407 ILE B O 1
ATOM 7821 N N . PHE C 1 391 ? 51.125 -18.935 35.658 1.00 36.13 408 PHE B N 1
ATOM 7822 C CA . PHE C 1 391 ? 49.894 -18.532 36.301 1.00 36.42 408 PHE B CA 1
ATOM 7823 C C . PHE C 1 391 ? 50.106 -18.005 37.730 1.00 37.35 408 PHE B C 1
ATOM 7824 O O . PHE C 1 391 ? 49.163 -17.524 38.329 1.00 37.15 408 PHE B O 1
ATOM 7832 N N . ASP C 1 392 ? 51.332 -18.047 38.240 1.00 38.90 409 ASP B N 1
ATOM 7833 C CA . ASP C 1 392 ? 51.575 -17.810 39.656 1.00 41.13 409 ASP B CA 1
ATOM 7834 C C . ASP C 1 392 ? 51.164 -16.430 40.169 1.00 41.40 409 ASP B C 1
ATOM 7835 O O . ASP C 1 392 ? 50.828 -16.273 41.341 1.00 43.21 409 ASP B O 1
ATOM 7840 N N . ARG C 1 393 ? 51.175 -15.442 39.293 1.00 40.23 410 ARG B N 1
ATOM 7841 C CA . ARG C 1 393 ? 50.819 -14.075 39.646 1.00 40.42 410 ARG B CA 1
ATOM 7842 C C . ARG C 1 393 ? 49.358 -13.750 39.435 1.00 38.55 410 ARG B C 1
ATOM 7843 O O . ARG C 1 393 ? 48.919 -12.638 39.697 1.00 37.00 410 ARG B O 1
ATOM 7851 N N . LEU C 1 394 ? 48.586 -14.737 39.039 1.00 37.71 411 LEU B N 1
ATOM 7852 C CA . LEU C 1 394 ? 47.155 -14.542 38.923 1.00 36.72 411 LEU B CA 1
ATOM 7853 C C . LEU C 1 394 ? 46.385 -14.783 40.263 1.00 36.24 411 LEU B C 1
ATOM 7854 O O . LEU C 1 394 ? 45.582 -15.712 40.418 1.00 34.88 411 LEU B O 1
ATOM 7859 N N . THR C 1 395 ? 46.604 -13.875 41.195 1.00 36.18 412 THR B N 1
ATOM 7860 C CA . THR C 1 395 ? 46.157 -14.060 42.567 1.00 37.09 412 THR B CA 1
ATOM 7861 C C . THR C 1 395 ? 44.673 -13.790 42.810 1.00 35.83 412 THR B C 1
ATOM 7862 O O . THR C 1 395 ? 44.203 -14.008 43.911 1.00 35.67 412 THR B O 1
ATOM 7866 N N . SER C 1 396 ? 43.944 -13.310 41.810 1.00 32.75 413 SER B N 1
ATOM 7867 C CA . SER C 1 396 ? 42.493 -13.225 41.895 1.00 32.89 413 SER B CA 1
ATOM 7868 C C . SER C 1 396 ? 41.800 -14.292 41.062 1.00 31.81 413 SER B C 1
ATOM 7869 O O . SER C 1 396 ? 40.604 -14.254 40.872 1.00 31.59 413 SER B O 1
ATOM 7872 N N . LEU C 1 397 ? 42.550 -15.204 40.483 1.00 31.67 414 LEU B N 1
ATOM 7873 C CA . LEU C 1 397 ? 41.960 -16.142 39.517 1.00 31.20 414 LEU B CA 1
ATOM 7874 C C . LEU C 1 397 ? 40.901 -17.028 40.184 1.00 31.54 414 LEU B C 1
ATOM 7875 O O . LEU C 1 397 ? 41.173 -17.651 41.199 1.00 31.59 414 LEU B O 1
ATOM 7880 N N . GLN C 1 398 ? 39.712 -17.072 39.591 1.00 31.65 415 GLN B N 1
ATOM 7881 C CA . GLN C 1 398 ? 38.589 -17.878 40.097 1.00 32.43 415 GLN B CA 1
ATOM 7882 C C . GLN C 1 398 ? 38.351 -19.054 39.182 1.00 31.39 415 GLN B C 1
ATOM 7883 O O . GLN C 1 398 ? 38.143 -20.170 39.660 1.00 31.43 415 GLN B O 1
ATOM 7889 N N . LYS C 1 399 ? 38.391 -18.796 37.871 1.00 29.95 416 LYS B N 1
ATOM 7890 C CA . LYS C 1 399 ? 38.174 -19.822 36.842 1.00 28.74 416 LYS B CA 1
ATOM 7891 C C . LYS C 1 399 ? 39.212 -19.768 35.714 1.00 27.63 416 LYS B C 1
ATOM 7892 O O . LYS C 1 399 ? 39.630 -18.678 35.272 1.00 26.11 416 LYS B O 1
ATOM 7898 N N . ILE C 1 400 ? 39.553 -20.957 35.207 1.00 26.46 417 ILE B N 1
ATOM 7899 C CA . ILE C 1 400 ? 40.482 -21.104 34.114 1.00 25.29 417 ILE B CA 1
ATOM 7900 C C . ILE C 1 400 ? 40.004 -22.285 33.265 1.00 25.00 417 ILE B C 1
ATOM 7901 O O . ILE C 1 400 ? 39.575 -23.333 33.801 1.00 25.42 417 ILE B O 1
ATOM 7906 N N . TRP C 1 401 ? 40.061 -22.096 31.950 1.00 24.27 418 TRP B N 1
ATOM 7907 C CA . TRP C 1 401 ? 39.700 -23.122 30.976 1.00 23.97 418 TRP B CA 1
ATOM 7908 C C . TRP C 1 401 ? 40.954 -23.482 30.212 1.00 23.53 418 TRP B C 1
ATOM 7909 O O . TRP C 1 401 ? 41.538 -22.628 29.610 1.00 23.01 418 TRP B O 1
ATOM 7920 N N . LEU C 1 402 ? 41.384 -24.741 30.279 1.00 24.16 419 LEU B N 1
ATOM 7921 C CA . LEU C 1 402 ? 42.582 -25.210 29.583 1.00 24.24 419 LEU B CA 1
ATOM 7922 C C . LEU C 1 402 ? 42.316 -26.386 28.692 1.00 24.69 419 LEU B C 1
ATOM 7923 O O . LEU C 1 402 ? 43.250 -26.907 28.059 1.00 24.32 419 LEU B O 1
ATOM 7928 N N . HIS C 1 403 ? 41.058 -26.819 28.634 1.00 24.59 420 HIS B N 1
ATOM 7929 C CA . HIS C 1 403 ? 40.730 -28.043 27.908 1.00 25.10 420 HIS B CA 1
ATOM 7930 C C . HIS C 1 403 ? 40.750 -27.887 26.364 1.00 24.22 420 HIS B C 1
ATOM 7931 O O . HIS C 1 403 ? 40.782 -26.771 25.815 1.00 22.93 420 HIS B O 1
ATOM 7938 N N . THR C 1 404 ? 40.709 -29.043 25.695 1.00 23.82 421 THR B N 1
ATOM 7939 C CA . THR C 1 404 ? 40.699 -29.156 24.255 1.00 23.54 421 THR B CA 1
ATOM 7940 C C . THR C 1 404 ? 42.003 -28.571 23.718 1.00 23.12 421 THR B C 1
ATOM 7941 O O . THR C 1 404 ? 41.995 -27.781 22.765 1.00 22.39 421 THR B O 1
ATOM 7945 N N . ASN C 1 405 ? 43.104 -28.958 24.365 1.00 23.72 422 ASN B N 1
ATOM 7946 C CA . ASN C 1 405 ? 44.446 -28.570 23.980 1.00 23.72 422 ASN B CA 1
ATOM 7947 C C . ASN C 1 405 ? 45.307 -29.814 23.966 1.00 24.57 422 ASN B C 1
ATOM 7948 O O . ASN C 1 405 ? 45.119 -30.725 24.797 1.00 25.74 422 ASN B O 1
ATOM 7953 N N . PRO C 1 406 ? 46.264 -29.899 23.042 1.00 24.60 423 PRO B N 1
ATOM 7954 C CA . PRO C 1 406 ? 47.073 -31.134 22.988 1.00 25.49 423 PRO B CA 1
ATOM 7955 C C . PRO C 1 406 ? 48.228 -31.202 24.000 1.00 26.58 423 PRO B C 1
ATOM 7956 O O . PRO C 1 406 ? 49.399 -31.300 23.650 1.00 27.40 423 PRO B O 1
ATOM 7960 N N . TRP C 1 407 ? 47.904 -31.218 25.280 1.00 27.67 424 TRP B N 1
ATOM 7961 C CA . TRP C 1 407 ? 48.954 -31.176 26.295 1.00 28.20 424 TRP B CA 1
ATOM 7962 C C . TRP C 1 407 ? 49.974 -32.308 26.204 1.00 30.57 424 TRP B C 1
ATOM 7963 O O . TRP C 1 407 ? 49.630 -33.480 26.116 1.00 31.54 424 TRP B O 1
ATOM 7974 N N . ASP C 1 408 ? 51.249 -31.934 26.205 1.00 32.40 425 ASP B N 1
ATOM 7975 C CA . ASP C 1 408 ? 52.358 -32.872 26.221 1.00 34.41 425 ASP B CA 1
ATOM 7976 C C . ASP C 1 408 ? 52.660 -33.253 27.659 1.00 35.80 425 ASP B C 1
ATOM 7977 O O . ASP C 1 408 ? 53.238 -32.455 28.402 1.00 35.52 425 ASP B O 1
ATOM 7982 N N . CYS C 1 409 ? 52.279 -34.467 28.047 1.00 37.57 426 CYS B N 1
ATOM 7983 C CA . CYS C 1 409 ? 52.406 -34.865 29.433 1.00 39.71 426 CYS B CA 1
ATOM 7984 C C . CYS C 1 409 ? 53.662 -35.675 29.709 1.00 41.66 426 CYS B C 1
ATOM 7985 O O . CYS C 1 409 ? 53.656 -36.507 30.579 1.00 42.89 426 CYS B O 1
ATOM 7988 N N . SER C 1 410 ? 54.734 -35.416 28.971 1.00 42.55 427 SER B N 1
ATOM 7989 C CA A SER C 1 410 ? 56.070 -35.885 29.314 0.50 44.53 427 SER B CA 1
ATOM 7990 C CA B SER C 1 410 ? 56.027 -35.955 29.338 0.50 44.43 427 SER B CA 1
ATOM 7991 C C . SER C 1 410 ? 56.531 -35.285 30.631 1.00 45.76 427 SER B C 1
ATOM 7992 O O . SER C 1 410 ? 56.162 -34.164 30.964 1.00 44.89 427 SER B O 1
ATOM 7997 N N . CYS C 1 411 ? 57.369 -36.003 31.358 1.00 48.44 428 CYS B N 1
ATOM 7998 C CA . CYS C 1 411 ? 57.987 -35.450 32.549 1.00 50.46 428 CYS B CA 1
ATOM 7999 C C . CYS C 1 411 ? 59.439 -35.175 32.232 1.00 50.88 428 CYS B C 1
ATOM 8000 O O . CYS C 1 411 ? 60.063 -35.968 31.568 1.00 51.83 428 CYS B O 1
ATOM 8003 N N . PRO C 1 412 ? 59.976 -34.029 32.684 1.00 51.08 429 PRO B N 1
ATOM 8004 C CA . PRO C 1 412 ? 59.362 -33.079 33.602 1.00 49.94 429 PRO B CA 1
ATOM 8005 C C . PRO C 1 412 ? 58.626 -31.915 32.953 1.00 47.50 429 PRO B C 1
ATOM 8006 O O . PRO C 1 412 ? 58.217 -30.981 33.658 1.00 47.34 429 PRO B O 1
ATOM 8010 N N . ARG C 1 413 ? 58.429 -31.929 31.643 1.00 45.36 430 ARG B N 1
ATOM 8011 C CA . ARG C 1 413 ? 57.783 -30.779 31.013 1.00 43.13 430 ARG B CA 1
ATOM 8012 C C . ARG C 1 413 ? 56.476 -30.439 31.755 1.00 41.27 430 ARG B C 1
ATOM 8013 O O . ARG C 1 413 ? 56.256 -29.282 32.120 1.00 40.29 430 ARG B O 1
ATOM 8021 N N . ILE C 1 414 ? 55.646 -31.451 32.014 1.00 39.67 431 ILE B N 1
ATOM 8022 C CA . ILE C 1 414 ? 54.273 -31.224 32.517 1.00 38.01 431 ILE B CA 1
ATOM 8023 C C . ILE C 1 414 ? 54.221 -30.990 34.048 1.00 38.30 431 ILE B C 1
ATOM 8024 O O . ILE C 1 414 ? 53.153 -30.829 34.653 1.00 37.89 431 ILE B O 1
ATOM 8029 N N . ASP C 1 415 ? 55.379 -30.955 34.676 1.00 38.74 432 ASP B N 1
ATOM 8030 C CA . ASP C 1 415 ? 55.438 -30.911 36.128 1.00 39.76 432 ASP B CA 1
ATOM 8031 C C . ASP C 1 415 ? 54.703 -29.731 36.764 1.00 38.34 432 ASP B C 1
ATOM 8032 O O . ASP C 1 415 ? 53.837 -29.933 37.615 1.00 37.88 432 ASP B O 1
ATOM 8037 N N . TYR C 1 416 ? 55.029 -28.511 36.325 1.00 37.06 433 TYR B N 1
ATOM 8038 C CA . TYR C 1 416 ? 54.399 -27.317 36.859 1.00 36.45 433 TYR B CA 1
ATOM 8039 C C . TYR C 1 416 ? 52.875 -27.322 36.646 1.00 35.28 433 TYR B C 1
ATOM 8040 O O . TYR C 1 416 ? 52.113 -27.134 37.581 1.00 36.06 433 TYR B O 1
ATOM 8049 N N . LEU C 1 417 ? 52.437 -27.516 35.405 1.00 33.19 434 LEU B N 1
ATOM 8050 C CA . LEU C 1 417 ? 51.017 -27.425 35.090 1.00 31.65 434 LEU B CA 1
ATOM 8051 C C . LEU C 1 417 ? 50.203 -28.486 35.810 1.00 32.48 434 LEU B C 1
ATOM 8052 O O . LEU C 1 417 ? 49.139 -28.195 36.310 1.00 32.17 434 LEU B O 1
ATOM 8057 N N . SER C 1 418 ? 50.682 -29.721 35.843 1.00 33.76 435 SER B N 1
ATOM 8058 C CA . SER C 1 418 ? 49.955 -30.781 36.567 1.00 35.25 435 SER B CA 1
ATOM 8059 C C . SER C 1 418 ? 49.853 -30.429 38.070 1.00 36.76 435 SER B C 1
ATOM 8060 O O . SER C 1 418 ? 48.771 -30.419 38.672 1.00 36.86 435 SER B O 1
ATOM 8063 N N . ARG C 1 419 ? 50.967 -30.059 38.663 1.00 38.10 436 ARG B N 1
ATOM 8064 C CA . ARG C 1 419 ? 50.937 -29.711 40.073 1.00 40.11 436 ARG B CA 1
ATOM 8065 C C . ARG C 1 419 ? 50.058 -28.487 40.317 1.00 39.62 436 ARG B C 1
ATOM 8066 O O . ARG C 1 419 ? 49.419 -28.382 41.373 1.00 40.28 436 ARG B O 1
ATOM 8071 N N . TRP C 1 420 ? 50.050 -27.546 39.374 1.00 38.28 437 TRP B N 1
ATOM 8072 C CA . TRP C 1 420 ? 49.252 -26.342 39.556 1.00 37.97 437 TRP B CA 1
ATOM 8073 C C . TRP C 1 420 ? 47.757 -26.637 39.416 1.00 37.70 437 TRP B C 1
ATOM 8074 O O . TRP C 1 420 ? 46.944 -26.083 40.129 1.00 37.04 437 TRP B O 1
ATOM 8085 N N . LEU C 1 421 ? 47.392 -27.484 38.468 1.00 38.09 438 LEU B N 1
ATOM 8086 C CA . LEU C 1 421 ? 45.976 -27.787 38.225 1.00 37.92 438 LEU B CA 1
ATOM 8087 C C . LEU C 1 421 ? 45.451 -28.678 39.309 1.00 39.20 438 LEU B C 1
ATOM 8088 O O . LEU C 1 421 ? 44.263 -28.696 39.578 1.00 39.68 438 LEU B O 1
ATOM 8093 N N . ASN C 1 422 ? 46.324 -29.446 39.920 1.00 41.29 439 ASN B N 1
ATOM 8094 C CA . ASN C 1 422 ? 45.888 -30.229 41.075 1.00 42.97 439 ASN B CA 1
ATOM 8095 C C . ASN C 1 422 ? 45.639 -29.374 42.327 1.00 43.53 439 ASN B C 1
ATOM 8096 O O . ASN C 1 422 ? 44.584 -29.448 42.967 1.00 43.87 439 ASN B O 1
ATOM 8101 N N . LYS C 1 423 ? 46.626 -28.549 42.648 1.00 43.51 440 LYS B N 1
ATOM 8102 C CA . LYS C 1 423 ? 46.529 -27.530 43.690 1.00 43.71 440 LYS B CA 1
ATOM 8103 C C . LYS C 1 423 ? 45.347 -26.538 43.525 1.00 42.22 440 LYS B C 1
ATOM 8104 O O . LYS C 1 423 ? 44.821 -26.026 44.538 1.00 43.12 440 LYS B O 1
ATOM 8108 N N . ASN C 1 424 ? 44.945 -26.272 42.292 1.00 39.51 441 ASN B N 1
ATOM 8109 C CA . ASN C 1 424 ? 43.864 -25.321 41.986 1.00 38.68 441 ASN B CA 1
ATOM 8110 C C . ASN C 1 424 ? 42.710 -25.953 41.214 1.00 37.34 441 ASN B C 1
ATOM 8111 O O . ASN C 1 424 ? 42.062 -25.274 40.427 1.00 35.38 441 ASN B O 1
ATOM 8116 N N . SER C 1 425 ? 42.426 -27.236 41.499 1.00 38.43 442 SER B N 1
ATOM 8117 C CA . SER C 1 425 ? 41.413 -28.033 40.777 1.00 37.49 442 SER B CA 1
ATOM 8118 C C . SER C 1 425 ? 39.997 -27.465 40.850 1.00 37.33 442 SER B C 1
ATOM 8119 O O . SER C 1 425 ? 39.209 -27.680 39.926 1.00 36.85 442 SER B O 1
ATOM 8122 N N . GLN C 1 426 ? 39.694 -26.721 41.913 1.00 37.98 443 GLN B N 1
ATOM 8123 C CA . GLN C 1 426 ? 38.439 -25.966 42.000 1.00 37.75 443 GLN B CA 1
ATOM 8124 C C . GLN C 1 426 ? 38.300 -24.916 40.887 1.00 35.71 443 GLN B C 1
ATOM 8125 O O . GLN C 1 426 ? 37.184 -24.526 40.563 1.00 36.04 443 GLN B O 1
ATOM 8131 N N . LYS C 1 427 ? 39.399 -24.438 40.303 1.00 33.89 444 LYS B N 1
ATOM 8132 C CA . LYS C 1 427 ? 39.308 -23.323 39.334 1.00 31.82 444 LYS B CA 1
ATOM 8133 C C . LYS C 1 427 ? 39.063 -23.806 37.923 1.00 31.08 444 LYS B C 1
ATOM 8134 O O . LYS C 1 427 ? 38.429 -23.123 37.098 1.00 28.70 444 LYS B O 1
ATOM 8140 N N . GLU C 1 428 ? 39.551 -25.010 37.648 1.00 31.36 445 GLU B N 1
ATOM 8141 C CA . GLU C 1 428 ? 39.515 -25.536 36.328 1.00 31.28 445 GLU B CA 1
ATOM 8142 C C . GLU C 1 428 ? 38.090 -25.860 35.841 1.00 31.25 445 GLU B C 1
ATOM 8143 O O . GLU C 1 428 ? 37.383 -26.662 36.434 1.00 31.20 445 GLU B O 1
ATOM 8149 N N . GLN C 1 429 ? 37.720 -25.279 34.707 1.00 30.18 446 GLN B N 1
ATOM 8150 C CA . GLN C 1 429 ? 36.429 -25.497 34.119 1.00 30.05 446 GLN B CA 1
ATOM 8151 C C . GLN C 1 429 ? 36.612 -26.511 32.983 1.00 29.46 446 GLN B C 1
ATOM 8152 O O . GLN C 1 429 ? 37.419 -26.312 32.086 1.00 28.78 446 GLN B O 1
ATOM 8158 N N . GLY C 1 430 ? 35.873 -27.610 33.038 1.00 30.40 447 GLY B N 1
ATOM 8159 C CA . GLY C 1 430 ? 36.138 -28.765 32.163 1.00 31.03 447 GLY B CA 1
ATOM 8160 C C . GLY C 1 430 ? 37.463 -29.402 32.516 1.00 32.10 447 GLY B C 1
ATOM 8161 O O . GLY C 1 430 ? 38.044 -29.104 33.554 1.00 32.58 447 GLY B O 1
ATOM 8162 N N . SER C 1 431 ? 37.996 -30.228 31.636 1.00 32.74 448 SER B N 1
ATOM 8163 C CA . SER C 1 431 ? 39.110 -31.064 32.003 1.00 34.34 448 SER B CA 1
ATOM 8164 C C . SER C 1 431 ? 40.204 -31.138 30.922 1.00 33.98 448 SER B C 1
ATOM 8165 O O . SER C 1 431 ? 40.045 -31.797 29.884 1.00 34.12 448 SER B O 1
ATOM 8168 N N . ALA C 1 432 ? 41.339 -30.496 31.202 1.00 33.88 449 ALA B N 1
ATOM 8169 C CA . ALA C 1 432 ? 42.534 -30.595 30.355 1.00 33.43 449 ALA B CA 1
ATOM 8170 C C . ALA C 1 432 ? 43.077 -32.023 30.343 1.00 34.20 449 ALA B C 1
ATOM 8171 O O . ALA C 1 432 ? 43.418 -32.531 31.390 1.00 33.90 449 ALA B O 1
ATOM 8173 N N . LYS C 1 433 ? 43.208 -32.618 29.154 1.00 34.18 450 LYS B N 1
ATOM 8174 C CA . LYS C 1 433 ? 43.705 -34.012 28.982 1.00 35.67 450 LYS B CA 1
ATOM 8175 C C . LYS C 1 433 ? 45.037 -34.097 28.246 1.00 35.30 450 LYS B C 1
ATOM 8176 O O . LYS C 1 433 ? 45.318 -33.281 27.370 1.00 33.05 450 LYS B O 1
ATOM 8182 N N . CYS C 1 434 ? 45.839 -35.101 28.611 1.00 36.15 451 CYS B N 1
ATOM 8183 C CA . CYS C 1 434 ? 47.115 -35.405 27.975 1.00 37.51 451 CYS B CA 1
ATOM 8184 C C . CYS C 1 434 ? 46.910 -35.971 26.580 1.00 37.94 451 CYS B C 1
ATOM 8185 O O . CYS C 1 434 ? 46.067 -36.842 26.413 1.00 37.73 451 CYS B O 1
ATOM 8188 N N . SER C 1 435 ? 47.704 -35.509 25.605 1.00 38.55 452 SER B N 1
ATOM 8189 C CA . SER C 1 435 ? 47.699 -36.083 24.266 1.00 39.74 452 SER B CA 1
ATOM 8190 C C . SER C 1 435 ? 48.134 -37.522 24.371 1.00 41.61 452 SER B C 1
ATOM 8191 O O . SER C 1 435 ? 48.995 -37.849 25.177 1.00 41.95 452 SER B O 1
ATOM 8194 N N . GLY C 1 436 ? 47.566 -38.382 23.534 1.00 42.92 453 GLY B N 1
ATOM 8195 C CA . GLY C 1 436 ? 47.975 -39.786 23.536 1.00 45.07 453 GLY B CA 1
ATOM 8196 C C . GLY C 1 436 ? 47.168 -40.545 24.563 1.00 46.48 453 GLY B C 1
ATOM 8197 O O . GLY C 1 436 ? 46.166 -41.162 24.201 1.00 47.80 453 GLY B O 1
ATOM 8198 N N . SER C 1 437 ? 47.573 -40.464 25.836 1.00 47.00 454 SER B N 1
ATOM 8199 C CA . SER C 1 437 ? 46.924 -41.214 26.927 1.00 47.74 454 SER B CA 1
ATOM 8200 C C . SER C 1 437 ? 45.467 -40.801 27.236 1.00 46.71 454 SER B C 1
ATOM 8201 O O . SER C 1 437 ? 44.655 -41.624 27.661 1.00 47.21 454 SER B O 1
ATOM 8204 N N . GLY C 1 438 ? 45.151 -39.523 27.052 1.00 44.94 455 GLY B N 1
ATOM 8205 C CA . GLY C 1 438 ? 43.817 -39.007 27.372 1.00 43.54 455 GLY B CA 1
ATOM 8206 C C . GLY C 1 438 ? 43.514 -38.853 28.864 1.00 43.50 455 GLY B C 1
ATOM 8207 O O . GLY C 1 438 ? 42.390 -38.504 29.229 1.00 42.06 455 GLY B O 1
ATOM 8208 N N . LYS C 1 439 ? 44.495 -39.096 29.737 1.00 44.11 456 LYS B N 1
ATOM 8209 C CA . LYS C 1 439 ? 44.261 -38.871 31.161 1.00 44.80 456 LYS B CA 1
ATOM 8210 C C . LYS C 1 439 ? 44.253 -37.380 31.519 1.00 43.02 456 LYS B C 1
ATOM 8211 O O . LYS C 1 439 ? 44.914 -36.566 30.862 1.00 40.85 456 LYS B O 1
ATOM 8215 N N . PRO C 1 440 ? 43.494 -37.021 32.570 1.00 42.09 457 PRO B N 1
ATOM 8216 C CA . PRO C 1 440 ? 43.467 -35.619 32.952 1.00 40.39 457 PRO B CA 1
ATOM 8217 C C . PRO C 1 440 ? 44.863 -35.143 33.320 1.00 39.57 457 PRO B C 1
ATOM 8218 O O . PRO C 1 440 ? 45.610 -35.865 33.984 1.00 40.10 457 PRO B O 1
ATOM 8222 N N . VAL C 1 441 ? 45.222 -33.949 32.865 1.00 36.79 458 VAL B N 1
ATOM 8223 C CA . VAL C 1 441 ? 46.523 -33.366 33.201 1.00 36.85 458 VAL B CA 1
ATOM 8224 C C . VAL C 1 441 ? 46.742 -33.260 34.727 1.00 38.26 458 VAL B C 1
ATOM 8225 O O . VAL C 1 441 ? 47.849 -33.451 35.234 1.00 37.10 458 VAL B O 1
ATOM 8229 N N . ARG C 1 442 ? 45.675 -32.961 35.452 1.00 38.84 459 ARG B N 1
ATOM 8230 C CA . ARG C 1 442 ? 45.780 -32.838 36.930 1.00 41.62 459 ARG B CA 1
ATOM 8231 C C . ARG C 1 442 ? 46.232 -34.118 37.659 1.00 42.80 459 ARG B C 1
ATOM 8232 O O . ARG C 1 442 ? 46.718 -34.053 38.789 1.00 44.49 459 ARG B O 1
ATOM 8236 N N . SER C 1 443 ? 46.100 -35.266 37.004 1.00 43.08 460 SER B N 1
ATOM 8237 C CA . SER C 1 443 ? 46.442 -36.552 37.611 1.00 44.93 460 SER B CA 1
ATOM 8238 C C . SER C 1 443 ? 47.893 -37.010 37.366 1.00 45.85 460 SER B C 1
ATOM 8239 O O . SER C 1 443 ? 48.331 -37.978 37.965 1.00 46.96 460 SER B O 1
ATOM 8242 N N . ILE C 1 444 ? 48.644 -36.339 36.499 1.00 45.32 461 ILE B N 1
ATOM 8243 C CA . ILE C 1 444 ? 50.048 -36.721 36.260 1.00 46.13 461 ILE B CA 1
ATOM 8244 C C . ILE C 1 444 ? 50.928 -36.334 37.455 1.00 48.00 461 ILE B C 1
ATOM 8245 O O . ILE C 1 444 ? 50.859 -35.192 37.925 1.00 47.23 461 ILE B O 1
ATOM 8250 N N . ILE C 1 445 ? 51.749 -37.264 37.943 1.00 50.22 462 ILE B N 1
ATOM 8251 C CA . ILE C 1 445 ? 52.736 -36.927 38.978 1.00 52.34 462 ILE B CA 1
ATOM 8252 C C . ILE C 1 445 ? 54.158 -37.202 38.513 1.00 53.63 462 ILE B C 1
ATOM 8253 O O . ILE C 1 445 ? 54.560 -38.350 38.426 1.00 55.26 462 ILE B O 1
ATOM 8258 N N . CYS C 1 446 ? 54.916 -36.140 38.236 1.00 54.07 463 CYS B N 1
ATOM 8259 C CA . CYS C 1 446 ? 56.314 -36.262 37.811 1.00 55.55 463 CYS B CA 1
ATOM 8260 C C . CYS C 1 446 ? 57.251 -36.523 39.009 1.00 58.20 463 CYS B C 1
ATOM 8261 O O . CYS C 1 446 ? 57.161 -35.826 40.029 1.00 58.70 463 CYS B O 1
ATOM 8264 N N . PRO C 1 447 ? 58.163 -37.502 38.875 1.00 60.15 464 PRO B N 1
ATOM 8265 C CA . PRO C 1 447 ? 59.038 -37.911 39.969 1.00 62.67 464 PRO B CA 1
ATOM 8266 C C . PRO C 1 447 ? 60.290 -37.036 40.122 1.00 63.61 464 PRO B C 1
ATOM 8267 O O . PRO C 1 447 ? 60.375 -35.962 39.514 1.00 62.97 464 PRO B O 1
ATOM 8271 N N . GLY D 2 7 ? -5.445 -36.909 27.613 1.00 84.67 54 GLY D N 1
ATOM 8272 C CA . GLY D 2 7 ? -4.860 -37.158 26.256 1.00 83.14 54 GLY D CA 1
ATOM 8273 C C . GLY D 2 7 ? -4.741 -35.901 25.419 1.00 80.19 54 GLY D C 1
ATOM 8274 O O . GLY D 2 7 ? -3.810 -35.766 24.612 1.00 79.02 54 GLY D O 1
ATOM 8275 N N . GLN D 2 8 ? -5.686 -34.976 25.593 1.00 79.73 55 GLN D N 1
ATOM 8276 C CA . GLN D 2 8 ? -5.647 -33.669 24.880 1.00 76.92 55 GLN D CA 1
ATOM 8277 C C . GLN D 2 8 ? -4.433 -32.834 25.288 1.00 73.82 55 GLN D C 1
ATOM 8278 O O . GLN D 2 8 ? -3.876 -32.096 24.461 1.00 71.86 55 GLN D O 1
ATOM 8284 N N . ILE D 2 9 ? -4.041 -32.950 26.562 1.00 73.42 56 ILE D N 1
ATOM 8285 C CA . ILE D 2 9 ? -2.832 -32.294 27.087 1.00 71.38 56 ILE D CA 1
ATOM 8286 C C . ILE D 2 9 ? -1.563 -32.732 26.342 1.00 69.28 56 ILE D C 1
ATOM 8287 O O . ILE D 2 9 ? -0.731 -31.887 25.951 1.00 67.01 56 ILE D O 1
ATOM 8292 N N . ARG D 2 10 ? -1.413 -34.046 26.157 1.00 69.55 57 ARG D N 1
ATOM 8293 C CA . ARG D 2 10 ? -0.278 -34.588 25.393 1.00 68.11 57 ARG D CA 1
ATOM 8294 C C . ARG D 2 10 ? -0.193 -33.967 23.989 1.00 65.13 57 ARG D C 1
ATOM 8295 O O . ARG D 2 10 ? 0.905 -33.660 23.515 1.00 63.49 57 ARG D O 1
ATOM 8299 N N . GLY D 2 11 ? -1.352 -33.783 23.350 1.00 64.72 58 GLY D N 1
ATOM 8300 C CA . GLY D 2 11 ? -1.461 -33.226 21.996 1.00 62.85 58 GLY D CA 1
ATOM 8301 C C . GLY D 2 11 ? -0.989 -31.783 21.919 1.00 60.40 58 GLY D C 1
ATOM 8302 O O . GLY D 2 11 ? -0.231 -31.425 21.022 1.00 59.11 58 GLY D O 1
ATOM 8303 N N . LEU D 2 12 ? -1.430 -30.963 22.869 1.00 60.46 59 LEU D N 1
ATOM 8304 C CA . LEU D 2 12 ? -0.958 -29.579 23.011 1.00 58.29 59 LEU D CA 1
ATOM 8305 C C . LEU D 2 12 ? 0.550 -29.553 23.269 1.00 56.40 59 LEU D C 1
ATOM 8306 O O . LEU D 2 12 ? 1.263 -28.777 22.663 1.00 54.47 59 LEU D O 1
ATOM 8311 N N . GLU D 2 13 ? 1.018 -30.405 24.180 1.00 57.64 60 GLU D N 1
ATOM 8312 C CA . GLU D 2 13 ? 2.449 -30.521 24.515 1.00 56.41 60 GLU D CA 1
ATOM 8313 C C . GLU D 2 13 ? 3.303 -30.837 23.285 1.00 54.39 60 GLU D C 1
ATOM 8314 O O . GLU D 2 13 ? 4.367 -30.255 23.088 1.00 52.59 60 GLU D O 1
ATOM 8316 N N . MET D 2 14 ? 2.812 -31.762 22.463 1.00 54.40 61 MET D N 1
ATOM 8317 C CA . MET D 2 14 ? 3.466 -32.140 21.219 1.00 53.13 61 MET D CA 1
ATOM 8318 C C . MET D 2 14 ? 3.492 -31.010 20.184 1.00 50.22 61 MET D C 1
ATOM 8319 O O . MET D 2 14 ? 4.543 -30.719 19.606 1.00 47.22 61 MET D O 1
ATOM 8324 N N . ALA D 2 15 ? 2.334 -30.393 19.952 1.00 49.70 62 ALA D N 1
ATOM 8325 C CA . ALA D 2 15 ? 2.221 -29.286 18.989 1.00 47.77 62 ALA D CA 1
ATOM 8326 C C . ALA D 2 15 ? 3.158 -28.161 19.376 1.00 45.56 62 ALA D C 1
ATOM 8327 O O . ALA D 2 15 ? 3.722 -27.489 18.514 1.00 44.00 62 ALA D O 1
ATOM 8329 N N . SER D 2 16 ? 3.328 -27.975 20.677 1.00 46.07 63 SER D N 1
ATOM 8330 C CA . SER D 2 16 ? 4.152 -26.896 21.224 1.00 45.32 63 SER D CA 1
ATOM 8331 C C . SER D 2 16 ? 5.647 -27.120 20.943 1.00 43.51 63 SER D C 1
ATOM 8332 O O . SER D 2 16 ? 6.310 -26.252 20.364 1.00 40.64 63 SER D O 1
ATOM 8335 N N . LYS D 2 17 ? 6.132 -28.305 21.339 1.00 44.36 64 LYS D N 1
ATOM 8336 C CA . LYS D 2 17 ? 7.504 -28.775 21.072 1.00 43.68 64 LYS D CA 1
ATOM 8337 C C . LYS D 2 17 ? 7.861 -28.690 19.583 1.00 41.69 64 LYS D C 1
ATOM 8338 O O . LYS D 2 17 ? 8.946 -28.203 19.210 1.00 40.21 64 LYS D O 1
ATOM 8341 N N . ASN D 2 18 ? 6.949 -29.169 18.734 1.00 41.69 65 ASN D N 1
ATOM 8342 C CA . ASN D 2 18 ? 7.138 -29.054 17.266 1.00 40.19 65 ASN D CA 1
ATOM 8343 C C . ASN D 2 18 ? 7.225 -27.593 16.813 1.00 38.44 65 ASN D C 1
ATOM 8344 O O . ASN D 2 18 ? 8.053 -27.248 15.937 1.00 36.93 65 ASN D O 1
ATOM 8349 N N . SER D 2 19 ? 6.406 -26.726 17.411 1.00 38.95 66 SER D N 1
ATOM 8350 C CA . SER D 2 19 ? 6.492 -25.279 17.118 1.00 38.13 66 SER D CA 1
ATOM 8351 C C . SER D 2 19 ? 7.834 -24.696 17.516 1.00 37.28 66 SER D C 1
ATOM 8352 O O . SER D 2 19 ? 8.463 -24.021 16.707 1.00 36.46 66 SER D O 1
ATOM 8355 N N . GLN D 2 20 ? 8.298 -24.989 18.724 1.00 39.51 67 GLN D N 1
ATOM 8356 C CA . GLN D 2 20 ? 9.617 -24.519 19.214 1.00 40.38 67 GLN D CA 1
ATOM 8357 C C . GLN D 2 20 ? 10.736 -24.989 18.320 1.00 39.77 67 GLN D C 1
ATOM 8358 O O . GLN D 2 20 ? 11.672 -24.238 18.055 1.00 38.37 67 GLN D O 1
ATOM 8364 N N . ASP D 2 21 ? 10.642 -26.235 17.851 1.00 40.68 68 ASP D N 1
ATOM 8365 C CA . ASP D 2 21 ? 11.637 -26.778 16.914 1.00 40.90 68 ASP D CA 1
ATOM 8366 C C . ASP D 2 21 ? 11.648 -26.084 15.562 1.00 38.77 68 ASP D C 1
ATOM 8367 O O . ASP D 2 21 ? 12.702 -25.810 15.006 1.00 37.85 68 ASP D O 1
ATOM 8372 N N . GLY D 2 22 ? 10.473 -25.799 15.028 1.00 38.35 69 GLY D N 1
ATOM 8373 C CA . GLY D 2 22 ? 10.385 -24.910 13.873 1.00 36.39 69 GLY D CA 1
ATOM 8374 C C . GLY D 2 22 ? 11.105 -23.598 14.162 1.00 34.59 69 GLY D C 1
ATOM 8375 O O . GLY D 2 22 ? 11.831 -23.111 13.344 1.00 33.49 69 GLY D O 1
ATOM 8376 N N . ILE D 2 23 ? 10.925 -23.035 15.342 1.00 35.34 70 ILE D N 1
ATOM 8377 C CA . ILE D 2 23 ? 11.556 -21.755 15.654 1.00 34.28 70 ILE D CA 1
ATOM 8378 C C . ILE D 2 23 ? 13.062 -21.913 15.637 1.00 33.81 70 ILE D C 1
ATOM 8379 O O . ILE D 2 23 ? 13.732 -21.072 15.034 1.00 32.54 70 ILE D O 1
ATOM 8384 N N . SER D 2 24 ? 13.589 -22.979 16.255 1.00 33.99 71 SER D N 1
ATOM 8385 C CA . SER D 2 24 ? 15.048 -23.184 16.303 1.00 34.59 71 SER D CA 1
ATOM 8386 C C . SER D 2 24 ? 15.651 -23.326 14.914 1.00 33.56 71 SER D C 1
ATOM 8387 O O . SER D 2 24 ? 16.701 -22.770 14.611 1.00 32.19 71 SER D O 1
ATOM 8390 N N . LEU D 2 25 ? 14.963 -24.088 14.073 1.00 34.25 72 LEU D N 1
ATOM 8391 C CA . LEU D 2 25 ? 15.368 -24.281 12.670 1.00 33.36 72 LEU D CA 1
ATOM 8392 C C . LEU D 2 25 ? 15.453 -22.950 11.944 1.00 32.09 72 LEU D C 1
ATOM 8393 O O . LEU D 2 25 ? 16.450 -22.655 11.266 1.00 30.87 72 LEU D O 1
ATOM 8398 N N . ILE D 2 26 ? 14.411 -22.150 12.112 1.00 31.89 73 ILE D N 1
ATOM 8399 C CA . ILE D 2 26 ? 14.337 -20.834 11.472 1.00 31.43 73 ILE D CA 1
ATOM 8400 C C . ILE D 2 26 ? 15.436 -19.931 11.981 1.00 30.70 73 ILE D C 1
ATOM 8401 O O . ILE D 2 26 ? 16.041 -19.179 11.213 1.00 29.47 73 ILE D O 1
ATOM 8406 N N . GLN D 2 27 ? 15.702 -19.986 13.281 1.00 31.52 74 GLN D N 1
ATOM 8407 C CA . GLN D 2 27 ? 16.802 -19.191 13.838 1.00 31.45 74 GLN D CA 1
ATOM 8408 C C . GLN D 2 27 ? 18.138 -19.584 13.238 1.00 30.20 74 GLN D C 1
ATOM 8409 O O . GLN D 2 27 ? 18.910 -18.709 12.860 1.00 30.26 74 GLN D O 1
ATOM 8415 N N . THR D 2 28 ? 18.400 -20.869 13.095 1.00 30.45 75 THR D N 1
ATOM 8416 C CA . THR D 2 28 ? 19.636 -21.323 12.436 1.00 30.31 75 THR D CA 1
ATOM 8417 C C . THR D 2 28 ? 19.738 -20.785 11.030 1.00 29.31 75 THR D C 1
ATOM 8418 O O . THR D 2 28 ? 20.804 -20.358 10.605 1.00 29.52 75 THR D O 1
ATOM 8422 N N . ALA D 2 29 ? 18.621 -20.808 10.315 1.00 29.17 76 ALA D N 1
ATOM 8423 C CA . ALA D 2 29 ? 18.567 -20.314 8.950 1.00 28.71 76 ALA D CA 1
ATOM 8424 C C . ALA D 2 29 ? 18.815 -18.823 8.926 1.00 28.50 76 ALA D C 1
ATOM 8425 O O . ALA D 2 29 ? 19.595 -18.336 8.104 1.00 28.09 76 ALA D O 1
ATOM 8427 N N . GLU D 2 30 ? 18.146 -18.104 9.815 1.00 29.57 77 GLU D N 1
ATOM 8428 C CA . GLU D 2 30 ? 18.290 -16.661 9.868 1.00 30.24 77 GLU D CA 1
ATOM 8429 C C . GLU D 2 30 ? 19.719 -16.274 10.206 1.00 30.18 77 GLU D C 1
ATOM 8430 O O . GLU D 2 30 ? 20.224 -15.299 9.682 1.00 29.31 77 GLU D O 1
ATOM 8436 N N . GLY D 2 31 ? 20.376 -17.034 11.067 1.00 31.18 78 GLY D N 1
ATOM 8437 C CA . GLY D 2 31 ? 21.760 -16.736 11.438 1.00 30.88 78 GLY D CA 1
ATOM 8438 C C . GLY D 2 31 ? 22.659 -16.806 10.214 1.00 29.53 78 GLY D C 1
ATOM 8439 O O . GLY D 2 31 ? 23.425 -15.884 9.971 1.00 28.93 78 GLY D O 1
ATOM 8440 N N . ALA D 2 32 ? 22.564 -17.905 9.461 1.00 28.52 79 ALA D N 1
ATOM 8441 C CA . ALA D 2 32 ? 23.346 -18.113 8.242 1.00 27.58 79 ALA D CA 1
ATOM 8442 C C . ALA D 2 32 ? 23.049 -17.076 7.149 1.00 26.65 79 ALA D C 1
ATOM 8443 O O . ALA D 2 32 ? 23.956 -16.661 6.439 1.00 25.19 79 ALA D O 1
ATOM 8445 N N . LEU D 2 33 ? 21.772 -16.739 6.967 1.00 26.81 80 LEU D N 1
ATOM 8446 C CA . LEU D 2 33 ? 21.383 -15.747 5.992 1.00 26.28 80 LEU D CA 1
ATOM 8447 C C . LEU D 2 33 ? 21.952 -14.385 6.332 1.00 26.52 80 LEU D C 1
ATOM 8448 O O . LEU D 2 33 ? 22.278 -13.621 5.422 1.00 25.25 80 LEU D O 1
ATOM 8453 N N . THR D 2 34 ? 22.116 -14.068 7.614 1.00 26.51 81 THR D N 1
ATOM 8454 C CA . THR D 2 34 ? 22.705 -12.791 7.921 1.00 27.82 81 THR D CA 1
ATOM 8455 C C . THR D 2 34 ? 24.218 -12.795 7.588 1.00 26.75 81 THR D C 1
ATOM 8456 O O . THR D 2 34 ? 24.793 -11.745 7.247 1.00 25.13 81 THR D O 1
ATOM 8460 N N . GLU D 2 35 ? 24.853 -13.958 7.651 1.00 26.20 82 GLU D N 1
ATOM 8461 C CA . GLU D 2 35 ? 26.245 -14.080 7.205 1.00 25.96 82 GLU D CA 1
ATOM 8462 C C . GLU D 2 35 ? 26.356 -13.932 5.692 1.00 24.23 82 GLU D C 1
ATOM 8463 O O . GLU D 2 35 ? 27.215 -13.204 5.196 1.00 23.69 82 GLU D O 1
ATOM 8469 N N . THR D 2 36 ? 25.453 -14.563 4.970 1.00 22.86 83 THR D N 1
ATOM 8470 C CA . THR D 2 36 ? 25.416 -14.419 3.545 1.00 22.64 83 THR D CA 1
ATOM 8471 C C . THR D 2 36 ? 25.202 -12.972 3.162 1.00 22.15 83 THR D C 1
ATOM 8472 O O . THR D 2 36 ? 25.891 -12.471 2.306 1.00 22.57 83 THR D O 1
ATOM 8476 N N . HIS D 2 37 ? 24.257 -12.303 3.797 1.00 21.99 84 HIS D N 1
ATOM 8477 C CA . HIS D 2 37 ? 23.987 -10.896 3.513 1.00 21.63 84 HIS D CA 1
ATOM 8478 C C . HIS D 2 37 ? 25.240 -10.037 3.737 1.00 21.23 84 HIS D C 1
ATOM 8479 O O . HIS D 2 37 ? 25.566 -9.206 2.914 1.00 20.05 84 HIS D O 1
ATOM 8486 N N . ALA D 2 38 ? 25.938 -10.256 4.863 1.00 20.43 85 ALA D N 1
ATOM 8487 C CA . ALA D 2 38 ? 27.176 -9.532 5.165 1.00 19.87 85 ALA D CA 1
ATOM 8488 C C . ALA D 2 38 ? 28.245 -9.723 4.091 1.00 19.66 85 ALA D C 1
ATOM 8489 O O . ALA D 2 38 ? 28.880 -8.779 3.663 1.00 20.13 85 ALA D O 1
ATOM 8491 N N . ILE D 2 39 ? 28.459 -10.962 3.656 1.00 19.69 86 ILE D N 1
ATOM 8492 C CA . ILE D 2 39 ? 29.403 -11.230 2.582 1.00 19.66 86 ILE D CA 1
ATOM 8493 C C . ILE D 2 39 ? 29.025 -10.532 1.249 1.00 18.81 86 ILE D C 1
ATOM 8494 O O . ILE D 2 39 ? 29.855 -9.902 0.588 1.00 17.72 86 ILE D O 1
ATOM 8499 N N . LEU D 2 40 ? 27.748 -10.591 0.898 1.00 17.56 87 LEU D N 1
ATOM 8500 C CA . LEU D 2 40 ? 27.266 -9.887 -0.254 1.00 17.20 87 LEU D CA 1
ATOM 8501 C C . LEU D 2 40 ? 27.454 -8.375 -0.189 1.00 18.05 87 LEU D C 1
ATOM 8502 O O . LEU D 2 40 ? 27.772 -7.736 -1.189 1.00 18.38 87 LEU D O 1
ATOM 8507 N N . GLN D 2 41 ? 27.257 -7.787 0.975 1.00 19.96 88 GLN D N 1
ATOM 8508 C CA . GLN D 2 41 ? 27.437 -6.358 1.095 1.00 20.59 88 GLN D CA 1
ATOM 8509 C C . GLN D 2 41 ? 28.916 -6.012 1.005 1.00 20.71 88 GLN D C 1
ATOM 8510 O O . GLN D 2 41 ? 29.255 -4.983 0.456 1.00 20.77 88 GLN D O 1
ATOM 8516 N N . ARG D 2 42 ? 29.801 -6.879 1.504 1.00 19.44 89 ARG D N 1
ATOM 8517 C CA . ARG D 2 42 ? 31.244 -6.591 1.415 1.00 19.62 89 ARG D CA 1
ATOM 8518 C C . ARG D 2 42 ? 31.640 -6.722 -0.061 1.00 19.65 89 ARG D C 1
ATOM 8519 O O . ARG D 2 42 ? 32.385 -5.914 -0.579 1.00 19.43 89 ARG D O 1
ATOM 8527 N N . MET D 2 43 ? 31.096 -7.721 -0.744 1.00 20.40 90 MET D N 1
ATOM 8528 C CA . MET D 2 43 ? 31.282 -7.852 -2.197 1.00 19.74 90 MET D CA 1
ATOM 8529 C C . MET D 2 43 ? 30.815 -6.619 -2.967 1.00 19.68 90 MET D C 1
ATOM 8530 O O . MET D 2 43 ? 31.446 -6.208 -3.949 1.00 20.24 90 MET D O 1
ATOM 8535 N N . ARG D 2 44 ? 29.701 -6.070 -2.563 1.00 19.04 91 ARG D N 1
ATOM 8536 C CA . ARG D 2 44 ? 29.197 -4.862 -3.164 1.00 20.11 91 ARG D CA 1
ATOM 8537 C C . ARG D 2 44 ? 30.163 -3.726 -2.972 1.00 20.10 91 ARG D C 1
ATOM 8538 O O . ARG D 2 44 ? 30.454 -2.991 -3.926 1.00 20.35 91 ARG D O 1
ATOM 8546 N N . GLU D 2 45 ? 30.693 -3.602 -1.763 1.00 21.41 92 GLU D N 1
ATOM 8547 C CA . GLU D 2 45 ? 31.622 -2.521 -1.451 1.00 22.02 92 GLU D CA 1
ATOM 8548 C C . GLU D 2 45 ? 32.936 -2.655 -2.202 1.00 21.01 92 GLU D C 1
ATOM 8549 O O . GLU D 2 45 ? 33.532 -1.662 -2.650 1.00 20.18 92 GLU D O 1
ATOM 8555 N N . LEU D 2 46 ? 33.371 -3.899 -2.380 1.00 19.82 93 LEU D N 1
ATOM 8556 C CA . LEU D 2 46 ? 34.576 -4.142 -3.173 1.00 19.91 93 LEU D CA 1
ATOM 8557 C C . LEU D 2 46 ? 34.326 -3.807 -4.642 1.00 19.31 93 LEU D C 1
ATOM 8558 O O . LEU D 2 46 ? 35.211 -3.362 -5.371 1.00 19.16 93 LEU D O 1
ATOM 8563 N N . THR D 2 47 ? 33.104 -4.052 -5.098 1.00 19.57 94 THR D N 1
ATOM 8564 C CA . THR D 2 47 ? 32.797 -3.831 -6.475 1.00 18.96 94 THR D CA 1
ATOM 8565 C C . THR D 2 47 ? 32.772 -2.304 -6.717 1.00 20.59 94 THR D C 1
ATOM 8566 O O . THR D 2 47 ? 33.361 -1.805 -7.675 1.00 21.94 94 THR D O 1
ATOM 8570 N N . VAL D 2 48 ? 32.124 -1.569 -5.822 1.00 21.71 95 VAL D N 1
ATOM 8571 C CA . VAL D 2 48 ? 32.101 -0.107 -5.879 1.00 22.88 95 VAL D CA 1
ATOM 8572 C C . VAL D 2 48 ? 33.497 0.468 -5.912 1.00 22.99 95 VAL D C 1
ATOM 8573 O O . VAL D 2 48 ? 33.795 1.346 -6.721 1.00 23.50 95 VAL D O 1
ATOM 8577 N N . GLN D 2 49 ? 34.349 -0.014 -5.020 1.00 23.55 96 GLN D N 1
ATOM 8578 C CA . GLN D 2 49 ? 35.736 0.462 -4.945 1.00 23.74 96 GLN D CA 1
ATOM 8579 C C . GLN D 2 49 ? 36.454 0.151 -6.236 1.00 23.74 96 GLN D C 1
ATOM 8580 O O . GLN D 2 49 ? 37.237 0.967 -6.721 1.00 24.39 96 GLN D O 1
ATOM 8586 N N . ALA D 2 50 ? 36.180 -1.026 -6.813 1.00 23.19 97 ALA D N 1
ATOM 8587 C CA . ALA D 2 50 ? 36.755 -1.386 -8.096 1.00 23.01 97 ALA D CA 1
ATOM 8588 C C . ALA D 2 50 ? 36.326 -0.396 -9.211 1.00 24.31 97 ALA D C 1
ATOM 8589 O O . ALA D 2 50 ? 37.151 0.008 -10.017 1.00 23.55 97 ALA D O 1
ATOM 8591 N N . GLY D 2 51 ? 35.052 -0.020 -9.234 1.00 25.07 98 GLY D N 1
ATOM 8592 C CA . GLY D 2 51 ? 34.557 0.919 -10.239 1.00 27.70 98 GLY D CA 1
ATOM 8593 C C . GLY D 2 51 ? 35.099 2.335 -10.089 1.00 30.53 98 GLY D C 1
ATOM 8594 O O . GLY D 2 51 ? 35.067 3.102 -11.018 1.00 32.32 98 GLY D O 1
ATOM 8595 N N . ASN D 2 52 ? 35.556 2.688 -8.896 1.00 32.79 99 ASN D N 1
ATOM 8596 C CA . ASN D 2 52 ? 36.154 3.965 -8.646 1.00 36.00 99 ASN D CA 1
ATOM 8597 C C . ASN D 2 52 ? 37.647 3.898 -8.777 1.00 38.22 99 ASN D C 1
ATOM 8598 O O . ASN D 2 52 ? 38.322 4.845 -8.376 1.00 40.50 99 ASN D O 1
ATOM 8603 N N . THR D 2 53 ? 38.184 2.798 -9.279 1.00 38.67 100 THR D N 1
ATOM 8604 C CA . THR D 2 53 ? 39.627 2.701 -9.428 1.00 40.95 100 THR D CA 1
ATOM 8605 C C . THR D 2 53 ? 40.035 3.444 -10.698 1.00 43.08 100 THR D C 1
ATOM 8606 O O . THR D 2 53 ? 39.467 3.220 -11.768 1.00 43.26 100 THR D O 1
ATOM 8610 N N . GLY D 2 54 ? 41.001 4.346 -10.556 1.00 45.59 101 GLY D N 1
ATOM 8611 C CA . GLY D 2 54 ? 41.522 5.122 -11.684 1.00 47.89 101 GLY D CA 1
ATOM 8612 C C . GLY D 2 54 ? 42.219 4.259 -12.730 1.00 48.33 101 GLY D C 1
ATOM 8613 O O . GLY D 2 54 ? 42.371 3.046 -12.571 1.00 46.96 101 GLY D O 1
ATOM 8614 N N . THR D 2 55 ? 42.628 4.910 -13.814 1.00 51.18 102 THR D N 1
ATOM 8615 C CA . THR D 2 55 ? 43.238 4.235 -14.971 1.00 52.40 102 THR D CA 1
ATOM 8616 C C . THR D 2 55 ? 44.682 3.848 -14.617 1.00 53.00 102 THR D C 1
ATOM 8617 O O . THR D 2 55 ? 45.133 2.735 -14.905 1.00 52.71 102 THR D O 1
ATOM 8621 N N . GLN D 2 56 ? 45.377 4.764 -13.941 1.00 54.90 103 GLN D N 1
ATOM 8622 C CA . GLN D 2 56 ? 46.733 4.506 -13.411 1.00 56.24 103 GLN D CA 1
ATOM 8623 C C . GLN D 2 56 ? 46.778 3.610 -12.176 1.00 55.18 103 GLN D C 1
ATOM 8624 O O . GLN D 2 56 ? 47.874 3.270 -11.699 1.00 56.09 103 GLN D O 1
ATOM 8630 N N . GLN D 2 57 ? 45.608 3.239 -11.654 1.00 53.34 104 GLN D N 1
ATOM 8631 C CA . GLN D 2 57 ? 45.521 2.385 -10.484 1.00 51.95 104 GLN D CA 1
ATOM 8632 C C . GLN D 2 57 ? 44.943 1.010 -10.824 1.00 49.57 104 GLN D C 1
ATOM 8633 O O . GLN D 2 57 ? 44.433 0.315 -9.953 1.00 48.67 104 GLN D O 1
ATOM 8639 N N . ALA D 2 58 ? 45.051 0.607 -12.084 1.00 48.35 105 ALA D N 1
ATOM 8640 C CA . ALA D 2 58 ? 44.436 -0.636 -12.540 1.00 46.50 105 ALA D CA 1
ATOM 8641 C C . ALA D 2 58 ? 45.001 -1.914 -11.860 1.00 45.17 105 ALA D C 1
ATOM 8642 O O . ALA D 2 58 ? 44.308 -2.912 -11.785 1.00 44.52 105 ALA D O 1
ATOM 8644 N N A GLU D 2 59 ? 46.241 -1.842 -11.370 0.50 45.33 106 GLU D N 1
ATOM 8645 N N B GLU D 2 59 ? 46.232 -1.875 -11.350 0.50 45.40 106 GLU D N 1
ATOM 8646 C CA A GLU D 2 59 ? 46.907 -2.959 -10.667 0.50 44.46 106 GLU D CA 1
ATOM 8647 C CA B GLU D 2 59 ? 46.836 -3.057 -10.695 0.50 44.53 106 GLU D CA 1
ATOM 8648 C C A GLU D 2 59 ? 46.151 -3.419 -9.418 0.50 42.63 106 GLU D C 1
ATOM 8649 C C B GLU D 2 59 ? 46.086 -3.461 -9.430 0.50 42.67 106 GLU D C 1
ATOM 8650 O O A GLU D 2 59 ? 46.250 -4.575 -9.015 0.50 43.30 106 GLU D O 1
ATOM 8651 O O B GLU D 2 59 ? 46.117 -4.624 -9.023 0.50 43.22 106 GLU D O 1
ATOM 8662 N N . ASP D 2 60 ? 45.388 -2.508 -8.818 1.00 40.82 107 ASP D N 1
ATOM 8663 C CA . ASP D 2 60 ? 44.533 -2.815 -7.674 1.00 37.04 107 ASP D CA 1
ATOM 8664 C C . ASP D 2 60 ? 43.365 -3.786 -7.970 1.00 33.06 107 ASP D C 1
ATOM 8665 O O . ASP D 2 60 ? 42.820 -4.414 -7.039 1.00 30.74 107 ASP D O 1
ATOM 8670 N N . LEU D 2 61 ? 42.937 -3.888 -9.234 1.00 28.73 108 LEU D N 1
ATOM 8671 C CA . LEU D 2 61 ? 41.756 -4.650 -9.540 1.00 25.87 108 LEU D CA 1
ATOM 8672 C C . LEU D 2 61 ? 41.950 -6.149 -9.305 1.00 24.40 108 LEU D C 1
ATOM 8673 O O . LEU D 2 61 ? 40.988 -6.846 -9.006 1.00 22.13 108 LEU D O 1
ATOM 8678 N N . GLY D 2 62 ? 43.158 -6.660 -9.517 1.00 24.21 109 GLY D N 1
ATOM 8679 C CA . GLY D 2 62 ? 43.416 -8.095 -9.338 1.00 23.43 109 GLY D CA 1
ATOM 8680 C C . GLY D 2 62 ? 43.268 -8.479 -7.856 1.00 23.01 109 GLY D C 1
ATOM 8681 O O . GLY D 2 62 ? 42.811 -9.576 -7.529 1.00 23.26 109 GLY D O 1
ATOM 8682 N N . ALA D 2 63 ? 43.672 -7.583 -6.972 1.00 22.57 110 ALA D N 1
ATOM 8683 C CA . ALA D 2 63 ? 43.669 -7.838 -5.514 1.00 22.94 110 ALA D CA 1
ATOM 8684 C C . ALA D 2 63 ? 42.232 -7.822 -5.041 1.00 21.78 110 ALA D C 1
ATOM 8685 O O . ALA D 2 63 ? 41.815 -8.647 -4.210 1.00 22.62 110 ALA D O 1
ATOM 8687 N N . ILE D 2 64 ? 41.441 -6.939 -5.623 1.00 20.81 111 ILE D N 1
ATOM 8688 C CA . ILE D 2 64 ? 40.001 -6.977 -5.395 1.00 20.14 111 ILE D CA 1
ATOM 8689 C C . ILE D 2 64 ? 39.318 -8.266 -5.849 1.00 20.02 111 ILE D C 1
ATOM 8690 O O . ILE D 2 64 ? 38.548 -8.884 -5.076 1.00 19.28 111 ILE D O 1
ATOM 8695 N N . LYS D 2 65 ? 39.570 -8.694 -7.077 1.00 20.31 112 LYS D N 1
ATOM 8696 C CA . LYS D 2 65 ? 38.995 -9.958 -7.574 1.00 19.95 112 LYS D CA 1
ATOM 8697 C C . LYS D 2 65 ? 39.430 -11.131 -6.679 1.00 20.48 112 LYS D C 1
ATOM 8698 O O . LYS D 2 65 ? 38.658 -12.014 -6.433 1.00 21.13 112 LYS D O 1
ATOM 8704 N N . ASP D 2 66 ? 40.686 -11.156 -6.241 1.00 21.36 113 ASP D N 1
ATOM 8705 C CA . ASP D 2 66 ? 41.169 -12.211 -5.350 1.00 23.07 113 ASP D CA 1
ATOM 8706 C C . ASP D 2 66 ? 40.265 -12.317 -4.067 1.00 21.87 113 ASP D C 1
ATOM 8707 O O . ASP D 2 66 ? 39.925 -13.420 -3.591 1.00 21.25 113 ASP D O 1
ATOM 8712 N N . GLU D 2 67 ? 39.949 -11.176 -3.460 1.00 20.24 114 GLU D N 1
ATOM 8713 C CA . GLU D 2 67 ? 39.164 -11.199 -2.252 1.00 19.96 114 GLU D CA 1
ATOM 8714 C C . GLU D 2 67 ? 37.704 -11.597 -2.583 1.00 18.80 114 GLU D C 1
ATOM 8715 O O . GLU D 2 67 ? 37.085 -12.405 -1.894 1.00 18.33 114 GLU D O 1
ATOM 8721 N N . MET D 2 68 ? 37.150 -11.017 -3.616 1.00 18.16 115 MET D N 1
ATOM 8722 C CA . MET D 2 68 ? 35.771 -11.376 -4.026 1.00 19.35 115 MET D CA 1
ATOM 8723 C C . MET D 2 68 ? 35.624 -12.867 -4.340 1.00 20.33 115 MET D C 1
ATOM 8724 O O . MET D 2 68 ? 34.619 -13.512 -3.982 1.00 20.32 115 MET D O 1
ATOM 8729 N N . ASP D 2 69 ? 36.634 -13.421 -4.997 1.00 21.58 116 ASP D N 1
ATOM 8730 C CA . ASP D 2 69 ? 36.620 -14.855 -5.283 1.00 22.04 116 ASP D CA 1
ATOM 8731 C C . ASP D 2 69 ? 36.537 -15.657 -3.987 1.00 22.56 116 ASP D C 1
ATOM 8732 O O . ASP D 2 69 ? 35.752 -16.602 -3.921 1.00 22.37 116 ASP D O 1
ATOM 8737 N N . ALA D 2 70 ? 37.329 -15.280 -2.965 1.00 22.38 117 ALA D N 1
ATOM 8738 C CA . ALA D 2 70 ? 37.256 -15.949 -1.657 1.00 23.45 117 ALA D CA 1
ATOM 8739 C C . ALA D 2 70 ? 35.904 -15.769 -0.989 1.00 22.41 117 ALA D C 1
ATOM 8740 O O . ALA D 2 70 ? 35.426 -16.681 -0.312 1.00 21.60 117 ALA D O 1
ATOM 8742 N N . LEU D 2 71 ? 35.334 -14.583 -1.142 1.00 21.40 118 LEU D N 1
ATOM 8743 C CA . LEU D 2 71 ? 34.033 -14.300 -0.569 1.00 21.59 118 LEU D CA 1
ATOM 8744 C C . LEU D 2 71 ? 32.979 -15.166 -1.257 1.00 22.24 118 LEU D C 1
ATOM 8745 O O . LEU D 2 71 ? 32.076 -15.693 -0.614 1.00 23.65 118 LEU D O 1
ATOM 8750 N N . ILE D 2 72 ? 33.085 -15.340 -2.562 1.00 23.16 119 ILE D N 1
ATOM 8751 C CA . ILE D 2 72 ? 32.174 -16.241 -3.269 1.00 24.06 119 ILE D CA 1
ATOM 8752 C C . ILE D 2 72 ? 32.316 -17.680 -2.738 1.00 25.30 119 ILE D C 1
ATOM 8753 O O . ILE D 2 72 ? 31.326 -18.377 -2.522 1.00 24.57 119 ILE D O 1
ATOM 8758 N N . GLU D 2 73 ? 33.542 -18.097 -2.459 1.00 26.39 120 GLU D N 1
ATOM 8759 C CA . GLU D 2 73 ? 33.755 -19.406 -1.790 1.00 29.09 120 GLU D CA 1
ATOM 8760 C C . GLU D 2 73 ? 33.060 -19.426 -0.402 1.00 28.23 120 GLU D C 1
ATOM 8761 O O . GLU D 2 73 ? 32.460 -20.422 -0.040 1.00 28.33 120 GLU D O 1
ATOM 8767 N N . GLU D 2 74 ? 33.133 -18.341 0.364 1.00 27.86 121 GLU D N 1
ATOM 8768 C CA . GLU D 2 74 ? 32.479 -18.335 1.675 1.00 28.38 121 GLU D CA 1
ATOM 8769 C C . GLU D 2 74 ? 30.959 -18.482 1.519 1.00 26.12 121 GLU D C 1
ATOM 8770 O O . GLU D 2 74 ? 30.325 -19.167 2.275 1.00 26.29 121 GLU D O 1
ATOM 8776 N N . ILE D 2 75 ? 30.377 -17.815 0.548 1.00 24.20 122 ILE D N 1
ATOM 8777 C CA . ILE D 2 75 ? 28.948 -17.924 0.339 1.00 23.28 122 ILE D CA 1
ATOM 8778 C C . ILE D 2 75 ? 28.582 -19.378 0.084 1.00 24.49 122 ILE D C 1
ATOM 8779 O O . ILE D 2 75 ? 27.624 -19.917 0.667 1.00 23.79 122 ILE D O 1
ATOM 8784 N N . ASP D 2 76 ? 29.367 -20.034 -0.753 1.00 25.09 123 ASP D N 1
ATOM 8785 C CA . ASP D 2 76 ? 29.119 -21.433 -1.013 1.00 26.88 123 ASP D CA 1
ATOM 8786 C C . ASP D 2 76 ? 29.333 -22.314 0.178 1.00 27.89 123 ASP D C 1
ATOM 8787 O O . ASP D 2 76 ? 28.620 -23.299 0.329 1.00 28.75 123 ASP D O 1
ATOM 8792 N N . GLY D 2 77 ? 30.314 -21.982 1.019 1.00 28.36 124 GLY D N 1
ATOM 8793 C CA . GLY D 2 77 ? 30.559 -22.735 2.235 1.00 28.88 124 GLY D CA 1
ATOM 8794 C C . GLY D 2 77 ? 29.333 -22.721 3.145 1.00 29.07 124 GLY D C 1
ATOM 8795 O O . GLY D 2 77 ? 28.924 -23.770 3.644 1.00 28.97 124 GLY D O 1
ATOM 8796 N N . ILE D 2 78 ? 28.771 -21.521 3.349 1.00 27.77 125 ILE D N 1
ATOM 8797 C CA . ILE D 2 78 ? 27.576 -21.311 4.174 1.00 27.66 125 ILE D CA 1
ATOM 8798 C C . ILE D 2 78 ? 26.381 -22.054 3.630 1.00 28.81 125 ILE D C 1
ATOM 8799 O O . ILE D 2 78 ? 25.664 -22.718 4.371 1.00 30.21 125 ILE D O 1
ATOM 8804 N N . SER D 2 79 ? 26.150 -21.905 2.338 1.00 29.12 126 SER D N 1
ATOM 8805 C CA . SER D 2 79 ? 25.133 -22.647 1.633 1.00 30.77 126 SER D CA 1
ATOM 8806 C C . SER D 2 79 ? 25.197 -24.166 1.847 1.00 32.78 126 SER D C 1
ATOM 8807 O O . SER D 2 79 ? 24.148 -24.837 1.888 1.00 32.87 126 SER D O 1
ATOM 8810 N N . ASN D 2 80 ? 26.418 -24.702 1.911 1.00 33.78 127 ASN D N 1
ATOM 8811 C CA . ASN D 2 80 ? 26.618 -26.143 1.901 1.00 35.89 127 ASN D CA 1
ATOM 8812 C C . ASN D 2 80 ? 26.667 -26.722 3.293 1.00 36.27 127 ASN D C 1
ATOM 8813 O O . ASN D 2 80 ? 26.285 -27.862 3.481 1.00 37.49 127 ASN D O 1
ATOM 8818 N N . ARG D 2 81 ? 27.107 -25.954 4.285 1.00 34.82 128 ARG D N 1
ATOM 8819 C CA . ARG D 2 81 ? 27.198 -26.523 5.630 1.00 35.82 128 ARG D CA 1
ATOM 8820 C C . ARG D 2 81 ? 25.982 -26.288 6.548 1.00 34.60 128 ARG D C 1
ATOM 8821 O O . ARG D 2 81 ? 25.743 -27.111 7.425 1.00 35.88 128 ARG D O 1
ATOM 8829 N N . THR D 2 82 ? 25.238 -25.199 6.343 1.00 31.63 129 THR D N 1
ATOM 8830 C CA . THR D 2 82 ? 24.194 -24.816 7.264 1.00 31.03 129 THR D CA 1
ATOM 8831 C C . THR D 2 82 ? 23.179 -25.945 7.383 1.00 32.54 129 THR D C 1
ATOM 8832 O O . THR D 2 82 ? 22.569 -26.366 6.388 1.00 32.01 129 THR D O 1
ATOM 8836 N N . GLU D 2 83 ? 23.043 -26.455 8.601 1.00 34.07 130 GLU D N 1
ATOM 8837 C CA . GLU D 2 83 ? 22.142 -27.576 8.879 1.00 36.22 130 GLU D CA 1
ATOM 8838 C C . GLU D 2 83 ? 21.408 -27.438 10.224 1.00 36.02 130 GLU D C 1
ATOM 8839 O O . GLU D 2 83 ? 21.882 -26.806 11.145 1.00 34.88 130 GLU D O 1
ATOM 8845 N N . PHE D 2 84 ? 20.208 -27.986 10.282 1.00 37.07 131 PHE D N 1
ATOM 8846 C CA . PHE D 2 84 ? 19.515 -28.184 11.552 1.00 38.77 131 PHE D CA 1
ATOM 8847 C C . PHE D 2 84 ? 18.950 -29.576 11.604 1.00 39.89 131 PHE D C 1
ATOM 8848 O O . PHE D 2 84 ? 18.336 -30.015 10.655 1.00 39.28 131 PHE D O 1
ATOM 8856 N N . ASN D 2 85 ? 19.172 -30.282 12.701 1.00 42.08 132 ASN D N 1
ATOM 8857 C CA . ASN D 2 85 ? 18.615 -31.625 12.826 1.00 44.41 132 ASN D CA 1
ATOM 8858 C C . ASN D 2 85 ? 19.076 -32.535 11.665 1.00 44.37 132 ASN D C 1
ATOM 8859 O O . ASN D 2 85 ? 18.295 -33.324 11.116 1.00 44.39 132 ASN D O 1
ATOM 8864 N N . GLY D 2 86 ? 20.335 -32.368 11.268 1.00 43.59 133 GLY D N 1
ATOM 8865 C CA . GLY D 2 86 ? 20.930 -33.173 10.223 1.00 43.94 133 GLY D CA 1
ATOM 8866 C C . GLY D 2 86 ? 20.454 -32.862 8.805 1.00 42.93 133 GLY D C 1
ATOM 8867 O O . GLY D 2 86 ? 20.745 -33.610 7.882 1.00 43.50 133 GLY D O 1
ATOM 8868 N N . LYS D 2 87 ? 19.721 -31.771 8.640 1.00 41.11 134 LYS D N 1
ATOM 8869 C CA . LYS D 2 87 ? 19.149 -31.420 7.357 1.00 41.14 134 LYS D CA 1
ATOM 8870 C C . LYS D 2 87 ? 19.768 -30.133 6.830 1.00 38.66 134 LYS D C 1
ATOM 8871 O O . LYS D 2 87 ? 19.904 -29.165 7.554 1.00 37.64 134 LYS D O 1
ATOM 8877 N N . LYS D 2 88 ? 20.154 -30.133 5.570 1.00 38.41 135 LYS D N 1
ATOM 8878 C CA . LYS D 2 88 ? 20.712 -28.937 4.965 1.00 37.38 135 LYS D CA 1
ATOM 8879 C C . LYS D 2 88 ? 19.613 -27.923 4.725 1.00 35.70 135 LYS D C 1
ATOM 8880 O O . LYS D 2 88 ? 18.565 -28.274 4.217 1.00 36.10 135 LYS D O 1
ATOM 8886 N N . LEU D 2 89 ? 19.853 -26.680 5.127 1.00 33.34 136 LEU D N 1
ATOM 8887 C CA . LEU D 2 89 ? 18.824 -25.662 5.129 1.00 32.41 136 LEU D CA 1
ATOM 8888 C C . LEU D 2 89 ? 18.882 -24.758 3.884 1.00 31.87 136 LEU D C 1
ATOM 8889 O O . LEU D 2 89 ? 17.841 -24.275 3.427 1.00 31.27 136 LEU D O 1
ATOM 8894 N N . LEU D 2 90 ? 20.088 -24.558 3.341 1.00 31.30 137 LEU D N 1
ATOM 8895 C CA . LEU D 2 90 ? 20.349 -23.499 2.393 1.00 30.81 137 LEU D CA 1
ATOM 8896 C C . LEU D 2 90 ? 21.019 -23.936 1.078 1.00 31.55 137 LEU D C 1
ATOM 8897 O O . LEU D 2 90 ? 21.547 -23.082 0.352 1.00 29.92 137 LEU D O 1
ATOM 8902 N N . ASP D 2 91 ? 21.025 -25.234 0.777 1.00 32.97 138 ASP D N 1
ATOM 8903 C CA . ASP D 2 91 ? 21.609 -25.681 -0.464 1.00 34.53 138 ASP D CA 1
ATOM 8904 C C . ASP D 2 91 ? 20.562 -26.096 -1.503 1.00 36.45 138 ASP D C 1
ATOM 8905 O O . ASP D 2 91 ? 20.903 -26.716 -2.492 1.00 36.32 138 ASP D O 1
ATOM 8910 N N . GLY D 2 92 ? 19.292 -25.793 -1.240 1.00 38.64 139 GLY D N 1
ATOM 8911 C CA . GLY D 2 92 ? 18.198 -26.102 -2.174 1.00 40.97 139 GLY D CA 1
ATOM 8912 C C . GLY D 2 92 ? 17.709 -27.543 -2.188 1.00 44.15 139 GLY D C 1
ATOM 8913 O O . GLY D 2 92 ? 16.645 -27.833 -2.752 1.00 45.79 139 GLY D O 1
ATOM 8914 N N . THR D 2 93 ? 18.437 -28.454 -1.540 1.00 46.15 140 THR D N 1
ATOM 8915 C CA . THR D 2 93 ? 18.089 -29.893 -1.598 1.00 49.16 140 THR D CA 1
ATOM 8916 C C . THR D 2 93 ? 16.776 -30.254 -0.912 1.00 50.91 140 THR D C 1
ATOM 8917 O O . THR D 2 93 ? 16.214 -31.312 -1.169 1.00 52.62 140 THR D O 1
ATOM 8921 N N . ASN D 2 94 ? 16.300 -29.388 -0.031 1.00 51.36 141 ASN D N 1
ATOM 8922 C CA . ASN D 2 94 ? 15.020 -29.596 0.651 1.00 53.40 141 ASN D CA 1
ATOM 8923 C C . ASN D 2 94 ? 13.941 -28.624 0.200 1.00 54.21 141 ASN D C 1
ATOM 8924 O O . ASN D 2 94 ? 12.845 -28.661 0.737 1.00 55.36 141 ASN D O 1
ATOM 8929 N N . SER D 2 95 ? 14.236 -27.779 -0.787 1.00 54.34 142 SER D N 1
ATOM 8930 C CA . SER D 2 95 ? 13.321 -26.709 -1.183 1.00 54.76 142 SER D CA 1
ATOM 8931 C C . SER D 2 95 ? 12.144 -27.138 -2.081 1.00 57.20 142 SER D C 1
ATOM 8932 O O . SER D 2 95 ? 11.299 -26.305 -2.408 1.00 58.45 142 SER D O 1
ATOM 8935 N N . THR D 2 96 ? 12.059 -28.413 -2.466 1.00 59.12 143 THR D N 1
ATOM 8936 C CA . THR D 2 96 ? 10.896 -28.885 -3.216 1.00 61.13 143 THR D CA 1
ATOM 8937 C C . THR D 2 96 ? 9.768 -29.198 -2.217 1.00 62.18 143 THR D C 1
ATOM 8938 O O . THR D 2 96 ? 8.704 -28.560 -2.255 1.00 63.29 143 THR D O 1
ATOM 8942 N N . ASP D 2 97 ? 10.019 -30.142 -1.302 1.00 61.97 144 ASP D N 1
ATOM 8943 C CA . ASP D 2 97 ? 9.083 -30.475 -0.206 1.00 61.95 144 ASP D CA 1
ATOM 8944 C C . ASP D 2 97 ? 9.064 -29.443 0.934 1.00 59.31 144 ASP D C 1
ATOM 8945 O O . ASP D 2 97 ? 8.011 -29.122 1.510 1.00 60.08 144 ASP D O 1
ATOM 8950 N N . GLY D 2 98 ? 10.238 -28.958 1.294 1.00 55.89 145 GLY D N 1
ATOM 8951 C CA . GLY D 2 98 ? 10.333 -28.010 2.389 1.00 53.48 145 GLY D CA 1
ATOM 8952 C C . GLY D 2 98 ? 10.335 -28.722 3.731 1.00 53.03 145 GLY D C 1
ATOM 8953 O O . GLY D 2 98 ? 10.421 -29.959 3.803 1.00 54.02 145 GLY D O 1
ATOM 8954 N N . PHE D 2 99 ? 10.231 -27.948 4.806 1.00 50.90 146 PHE D N 1
ATOM 8955 C CA . PHE D 2 99 ? 10.174 -28.532 6.156 1.00 50.70 146 PHE D CA 1
ATOM 8956 C C . PHE D 2 99 ? 8.756 -28.414 6.734 1.00 51.10 146 PHE D C 1
ATOM 8957 O O . PHE D 2 99 ? 8.174 -27.323 6.770 1.00 49.90 146 PHE D O 1
ATOM 8965 N N . THR D 2 100 ? 8.200 -29.546 7.155 1.00 52.35 147 THR D N 1
ATOM 8966 C CA . THR D 2 100 ? 6.827 -29.581 7.636 1.00 53.69 147 THR D CA 1
ATOM 8967 C C . THR D 2 100 ? 6.804 -29.782 9.138 1.00 54.20 147 THR D C 1
ATOM 8968 O O . THR D 2 100 ? 7.463 -30.686 9.667 1.00 54.00 147 THR D O 1
ATOM 8972 N N . PHE D 2 101 ? 6.018 -28.945 9.814 1.00 54.42 148 PHE D N 1
ATOM 8973 C CA . PHE D 2 101 ? 5.856 -29.024 11.258 1.00 55.10 148 PHE D CA 1
ATOM 8974 C C . PHE D 2 101 ? 4.421 -29.292 11.653 1.00 56.91 148 PHE D C 1
ATOM 8975 O O . PHE D 2 101 ? 3.496 -28.615 11.197 1.00 56.68 148 PHE D O 1
ATOM 8983 N N . GLN D 2 102 ? 4.264 -30.295 12.512 1.00 58.62 149 GLN D N 1
ATOM 8984 C CA . GLN D 2 102 ? 2.984 -30.691 13.059 1.00 60.72 149 GLN D CA 1
ATOM 8985 C C . GLN D 2 102 ? 2.703 -29.843 14.274 1.00 60.23 149 GLN D C 1
ATOM 8986 O O . GLN D 2 102 ? 3.133 -30.179 15.374 1.00 59.85 149 GLN D O 1
ATOM 8992 N N . ILE D 2 103 ? 1.996 -28.738 14.069 1.00 59.93 150 ILE D N 1
ATOM 8993 C CA . ILE D 2 103 ? 1.811 -27.742 15.130 1.00 60.03 150 ILE D CA 1
ATOM 8994 C C . ILE D 2 103 ? 0.379 -27.632 15.657 1.00 62.72 150 ILE D C 1
ATOM 8995 O O . ILE D 2 103 ? 0.108 -26.880 16.603 1.00 62.76 150 ILE D O 1
ATOM 9000 N N . GLY D 2 104 ? -0.533 -28.375 15.045 1.00 65.44 151 GLY D N 1
ATOM 9001 C CA . GLY D 2 104 ? -1.934 -28.304 15.406 1.00 68.27 151 GLY D CA 1
ATOM 9002 C C . GLY D 2 104 ? -2.260 -29.420 16.361 1.00 71.15 151 GLY D C 1
ATOM 9003 O O . GLY D 2 104 ? -1.683 -30.511 16.263 1.00 71.80 151 GLY D O 1
ATOM 9004 N N . ALA D 2 105 ? -3.200 -29.149 17.270 1.00 73.36 152 ALA D N 1
ATOM 9005 C CA . ALA D 2 105 ? -3.653 -30.138 18.248 1.00 75.95 152 ALA D CA 1
ATOM 9006 C C . ALA D 2 105 ? -4.409 -31.300 17.575 1.00 78.58 152 ALA D C 1
ATOM 9007 O O . ALA D 2 105 ? -4.748 -32.282 18.239 1.00 80.37 152 ALA D O 1
ATOM 9009 N N . ASN D 2 106 ? -4.678 -31.174 16.269 1.00 79.01 153 ASN D N 1
ATOM 9010 C CA . ASN D 2 106 ? -5.225 -32.269 15.457 1.00 81.35 153 ASN D CA 1
ATOM 9011 C C . ASN D 2 106 ? -4.529 -32.321 14.097 1.00 80.62 153 ASN D C 1
ATOM 9012 O O . ASN D 2 106 ? -4.028 -31.300 13.600 1.00 78.49 153 ASN D O 1
ATOM 9014 N N . ALA D 2 107 ? -4.501 -33.518 13.505 1.00 82.53 154 ALA D N 1
ATOM 9015 C CA . ALA D 2 107 ? -3.898 -33.722 12.177 1.00 82.28 154 ALA D CA 1
ATOM 9016 C C . ALA D 2 107 ? -4.598 -32.856 11.113 1.00 82.40 154 ALA D C 1
ATOM 9017 O O . ALA D 2 107 ? -5.820 -32.645 11.169 1.00 84.37 154 ALA D O 1
ATOM 9019 N N . GLY D 2 108 ? -3.816 -32.364 10.153 1.00 80.72 155 GLY D N 1
ATOM 9020 C CA . GLY D 2 108 ? -4.314 -31.448 9.128 1.00 80.43 155 GLY D CA 1
ATOM 9021 C C . GLY D 2 108 ? -3.785 -30.044 9.351 1.00 77.88 155 GLY D C 1
ATOM 9022 O O . GLY D 2 108 ? -3.342 -29.394 8.397 1.00 76.96 155 GLY D O 1
ATOM 9023 N N . GLN D 2 109 ? -3.820 -29.591 10.611 1.00 76.99 156 GLN D N 1
ATOM 9024 C CA . GLN D 2 109 ? -3.258 -28.286 11.021 1.00 74.69 156 GLN D CA 1
ATOM 9025 C C . GLN D 2 109 ? -1.712 -28.314 11.000 1.00 72.37 156 GLN D C 1
ATOM 9026 O O . GLN D 2 109 ? -1.055 -28.896 11.874 1.00 72.51 156 GLN D O 1
ATOM 9028 N N . GLN D 2 110 ? -1.142 -27.675 9.985 1.00 70.29 157 GLN D N 1
ATOM 9029 C CA . GLN D 2 110 ? 0.216 -27.990 9.550 1.00 68.29 157 GLN D CA 1
ATOM 9030 C C . GLN D 2 110 ? 0.910 -26.827 8.879 1.00 65.35 157 GLN D C 1
ATOM 9031 O O . GLN D 2 110 ? 0.273 -25.980 8.251 1.00 65.42 157 GLN D O 1
ATOM 9037 N N . LEU D 2 111 ? 2.229 -26.811 8.974 1.00 62.62 158 LEU D N 1
ATOM 9038 C CA . LEU D 2 111 ? 2.993 -25.666 8.515 1.00 59.86 158 LEU D CA 1
ATOM 9039 C C . LEU D 2 111 ? 4.196 -26.120 7.739 1.00 58.02 158 LEU D C 1
ATOM 9040 O O . LEU D 2 111 ? 5.003 -26.899 8.243 1.00 57.70 158 LEU D O 1
ATOM 9045 N N . ASN D 2 112 ? 4.311 -25.615 6.514 1.00 56.59 159 ASN D N 1
ATOM 9046 C CA . ASN D 2 112 ? 5.392 -25.984 5.624 1.00 54.80 159 ASN D CA 1
ATOM 9047 C C . ASN D 2 112 ? 6.223 -24.769 5.343 1.00 52.15 159 ASN D C 1
ATOM 9048 O O . ASN D 2 112 ? 5.697 -23.709 5.028 1.00 52.18 159 ASN D O 1
ATOM 9053 N N . VAL D 2 113 ? 7.534 -24.925 5.434 1.00 49.71 160 VAL D N 1
ATOM 9054 C CA . VAL D 2 113 ? 8.443 -23.830 5.206 1.00 46.90 160 VAL D CA 1
ATOM 9055 C C . VAL D 2 113 ? 9.434 -24.201 4.105 1.00 45.37 160 VAL D C 1
ATOM 9056 O O . VAL D 2 113 ? 10.154 -25.208 4.218 1.00 44.38 160 VAL D O 1
ATOM 9060 N N . LYS D 2 114 ? 9.462 -23.391 3.045 1.00 44.20 161 LYS D N 1
ATOM 9061 C CA . LYS D 2 114 ? 10.379 -23.614 1.921 1.00 43.60 161 LYS D CA 1
ATOM 9062 C C . LYS D 2 114 ? 11.479 -22.593 2.024 1.00 40.68 161 LYS D C 1
ATOM 9063 O O . LYS D 2 114 ? 11.220 -21.421 2.254 1.00 41.06 161 LYS D O 1
ATOM 9069 N N . ILE D 2 115 ? 12.710 -23.052 1.858 1.00 38.63 162 ILE D N 1
ATOM 9070 C CA . ILE D 2 115 ? 13.872 -22.191 1.856 1.00 36.53 162 ILE D CA 1
ATOM 9071 C C . ILE D 2 115 ? 14.607 -22.447 0.560 1.00 35.77 162 ILE D C 1
ATOM 9072 O O . ILE D 2 115 ? 14.956 -23.583 0.245 1.00 35.84 162 ILE D O 1
ATOM 9077 N N . ASP D 2 116 ? 14.810 -21.403 -0.220 1.00 34.59 163 ASP D N 1
ATOM 9078 C CA . ASP D 2 116 ? 15.500 -21.578 -1.489 1.00 34.69 163 ASP D CA 1
ATOM 9079 C C . ASP D 2 116 ? 16.993 -21.705 -1.224 1.00 33.01 163 ASP D C 1
ATOM 9080 O O . ASP D 2 116 ? 17.484 -21.269 -0.168 1.00 30.36 163 ASP D O 1
ATOM 9085 N N . SER D 2 117 ? 17.703 -22.262 -2.217 1.00 32.24 164 SER D N 1
ATOM 9086 C CA . SER D 2 117 ? 19.172 -22.326 -2.201 1.00 30.87 164 SER D CA 1
ATOM 9087 C C . SER D 2 117 ? 19.802 -20.921 -2.152 1.00 29.54 164 SER D C 1
ATOM 9088 O O . SER D 2 117 ? 19.335 -20.007 -2.819 1.00 28.44 164 SER D O 1
ATOM 9091 N N . MET D 2 118 ? 20.862 -20.784 -1.352 1.00 27.95 165 MET D N 1
ATOM 9092 C CA . MET D 2 118 ? 21.626 -19.558 -1.262 1.00 26.52 165 MET D CA 1
ATOM 9093 C C . MET D 2 118 ? 23.094 -19.778 -1.669 1.00 25.67 165 MET D C 1
ATOM 9094 O O . MET D 2 118 ? 23.991 -19.106 -1.188 1.00 23.91 165 MET D O 1
ATOM 9099 N N . SER D 2 119 ? 23.334 -20.717 -2.563 1.00 25.48 166 SER D N 1
ATOM 9100 C CA . SER D 2 119 ? 24.643 -20.820 -3.186 1.00 25.50 166 SER D CA 1
ATOM 9101 C C . SER D 2 119 ? 24.933 -19.603 -4.101 1.00 24.74 166 SER D C 1
ATOM 9102 O O . SER D 2 119 ? 24.033 -18.826 -4.492 1.00 23.12 166 SER D O 1
ATOM 9105 N N . SER D 2 120 ? 26.209 -19.423 -4.396 1.00 24.81 167 SER D N 1
ATOM 9106 C CA . SER D 2 120 ? 26.624 -18.331 -5.252 1.00 25.62 167 SER D CA 1
ATOM 9107 C C . SER D 2 120 ? 26.032 -18.485 -6.664 1.00 25.72 167 SER D C 1
ATOM 9108 O O . SER D 2 120 ? 25.640 -17.487 -7.299 1.00 25.28 167 SER D O 1
ATOM 9111 N N . THR D 2 121 ? 25.909 -19.724 -7.129 1.00 25.51 168 THR D N 1
ATOM 9112 C CA . THR D 2 121 ? 25.259 -19.972 -8.409 1.00 27.25 168 THR D CA 1
ATOM 9113 C C . THR D 2 121 ? 23.765 -19.630 -8.356 1.00 27.35 168 THR D C 1
ATOM 9114 O O . THR D 2 121 ? 23.262 -18.934 -9.221 1.00 26.41 168 THR D O 1
ATOM 9118 N N . ALA D 2 122 ? 23.063 -20.112 -7.320 1.00 26.98 169 ALA D N 1
ATOM 9119 C CA . ALA D 2 122 ? 21.635 -19.848 -7.228 1.00 26.96 169 ALA D CA 1
ATOM 9120 C C . ALA D 2 122 ? 21.395 -18.353 -7.054 1.00 26.33 169 ALA D C 1
ATOM 9121 O O . ALA D 2 122 ? 20.431 -17.853 -7.590 1.00 27.52 169 ALA D O 1
ATOM 9123 N N . LEU D 2 123 ? 22.281 -17.643 -6.345 1.00 24.78 170 LEU D N 1
ATOM 9124 C CA . LEU D 2 123 ? 22.119 -16.195 -6.145 1.00 24.78 170 LEU D CA 1
ATOM 9125 C C . LEU D 2 123 ? 22.567 -15.362 -7.361 1.00 25.17 170 LEU D C 1
ATOM 9126 O O . LEU D 2 123 ? 22.242 -14.172 -7.428 1.00 25.46 170 LEU D O 1
ATOM 9131 N N . GLY D 2 124 ? 23.345 -15.983 -8.261 1.00 25.94 171 GLY D N 1
ATOM 9132 C CA . GLY D 2 124 ? 23.852 -15.359 -9.496 1.00 25.85 171 GLY D CA 1
ATOM 9133 C C . GLY D 2 124 ? 25.056 -14.427 -9.341 1.00 25.12 171 GLY D C 1
ATOM 9134 O O . GLY D 2 124 ? 25.202 -13.463 -10.107 1.00 24.27 171 GLY D O 1
ATOM 9135 N N . VAL D 2 125 ? 25.901 -14.703 -8.343 1.00 23.87 172 VAL D N 1
ATOM 9136 C CA . VAL D 2 125 ? 27.080 -13.889 -8.076 1.00 23.19 172 VAL D CA 1
ATOM 9137 C C . VAL D 2 125 ? 28.393 -14.621 -8.352 1.00 24.06 172 VAL D C 1
ATOM 9138 O O . VAL D 2 125 ? 29.488 -14.106 -8.094 1.00 24.79 172 VAL D O 1
ATOM 9142 N N . ASN D 2 126 ? 28.254 -15.815 -8.904 1.00 24.32 173 ASN D N 1
ATOM 9143 C CA A ASN D 2 126 ? 29.341 -16.714 -9.282 0.50 25.32 173 ASN D CA 1
ATOM 9144 C CA B ASN D 2 126 ? 29.407 -16.671 -9.197 0.50 24.00 173 ASN D CA 1
ATOM 9145 C C . ASN D 2 126 ? 30.283 -16.148 -10.355 1.00 24.88 173 ASN D C 1
ATOM 9146 O O . ASN D 2 126 ? 31.499 -16.375 -10.368 1.00 23.76 173 ASN D O 1
ATOM 9155 N N . ALA D 2 127 ? 29.682 -15.436 -11.305 1.00 25.38 174 ALA D N 1
ATOM 9156 C CA . ALA D 2 127 ? 30.398 -14.926 -12.481 1.00 26.18 174 ALA D CA 1
ATOM 9157 C C . ALA D 2 127 ? 31.072 -13.570 -12.313 1.00 25.36 174 ALA D C 1
ATOM 9158 O O . ALA D 2 127 ? 31.765 -13.133 -13.230 1.00 26.67 174 ALA D O 1
ATOM 9160 N N . LEU D 2 128 ? 30.931 -12.941 -11.153 1.00 25.09 175 LEU D N 1
ATOM 9161 C CA . LEU D 2 128 ? 31.496 -11.597 -10.923 1.00 25.15 175 LEU D CA 1
ATOM 9162 C C . LEU D 2 128 ? 32.992 -11.568 -11.257 1.00 25.53 175 LEU D C 1
ATOM 9163 O O . LEU D 2 128 ? 33.715 -12.552 -11.028 1.00 25.97 175 LEU D O 1
ATOM 9168 N N . ASP D 2 129 ? 33.423 -10.485 -11.909 1.00 24.90 176 ASP D N 1
ATOM 9169 C CA . ASP D 2 129 ? 34.834 -10.317 -12.267 1.00 24.16 176 ASP D CA 1
ATOM 9170 C C . ASP D 2 129 ? 35.124 -8.849 -12.519 1.00 24.16 176 ASP D C 1
ATOM 9171 O O . ASP D 2 129 ? 34.800 -8.277 -13.586 1.00 22.68 176 ASP D O 1
ATOM 9176 N N . VAL D 2 130 ? 35.778 -8.272 -11.513 1.00 22.18 177 VAL D N 1
ATOM 9177 C CA . VAL D 2 130 ? 36.055 -6.877 -11.410 1.00 23.18 177 VAL D CA 1
ATOM 9178 C C . VAL D 2 130 ? 37.235 -6.452 -12.339 1.00 24.44 177 VAL D C 1
ATOM 9179 O O . VAL D 2 130 ? 37.433 -5.262 -12.631 1.00 24.92 177 VAL D O 1
ATOM 9183 N N . THR D 2 131 ? 37.996 -7.416 -12.844 1.00 24.20 178 THR D N 1
ATOM 9184 C CA . THR D 2 131 ? 39.058 -7.119 -13.814 1.00 24.95 178 THR D CA 1
ATOM 9185 C C . THR D 2 131 ? 38.464 -7.070 -15.239 1.00 25.61 178 THR D C 1
ATOM 9186 O O . THR D 2 131 ? 39.185 -6.829 -16.182 1.00 26.86 178 THR D O 1
ATOM 9190 N N . ASP D 2 132 ? 37.149 -7.269 -15.377 1.00 25.87 179 ASP D N 1
ATOM 9191 C CA . ASP D 2 132 ? 36.505 -7.461 -16.660 1.00 27.01 179 ASP D CA 1
ATOM 9192 C C . ASP D 2 132 ? 35.266 -6.614 -16.866 1.00 26.44 179 ASP D C 1
ATOM 9193 O O . ASP D 2 132 ? 34.302 -7.081 -17.457 1.00 26.44 179 ASP D O 1
ATOM 9198 N N . PHE D 2 133 ? 35.309 -5.349 -16.456 1.00 26.07 180 PHE D N 1
ATOM 9199 C CA . PHE D 2 133 ? 34.174 -4.448 -16.661 1.00 26.62 180 PHE D CA 1
ATOM 9200 C C . PHE D 2 133 ? 33.994 -4.146 -18.147 1.00 27.83 180 PHE D C 1
ATOM 9201 O O . PHE D 2 133 ? 32.917 -3.703 -18.567 1.00 27.13 180 PHE D O 1
ATOM 9209 N N . ALA D 2 134 ? 35.059 -4.400 -18.921 1.00 28.89 181 ALA D N 1
ATOM 9210 C CA . ALA D 2 134 ? 35.060 -4.316 -20.358 1.00 31.22 181 ALA D CA 1
ATOM 9211 C C . ALA D 2 134 ? 34.202 -5.354 -21.059 1.00 31.88 181 ALA D C 1
ATOM 9212 O O . ALA D 2 134 ? 33.832 -5.140 -22.200 1.00 33.89 181 ALA D O 1
ATOM 9214 N N . ALA D 2 135 ? 33.889 -6.457 -20.391 1.00 31.72 182 ALA D N 1
ATOM 9215 C CA . ALA D 2 135 ? 33.065 -7.516 -20.981 1.00 32.19 182 ALA D CA 1
ATOM 9216 C C . ALA D 2 135 ? 31.731 -7.670 -20.252 1.00 31.03 182 ALA D C 1
ATOM 9217 O O . ALA D 2 135 ? 30.703 -7.901 -20.890 1.00 32.57 182 ALA D O 1
ATOM 9219 N N . THR D 2 136 ? 31.731 -7.548 -18.928 1.00 28.53 183 THR D N 1
ATOM 9220 C CA A THR D 2 136 ? 30.506 -7.583 -18.145 0.50 27.81 183 THR D CA 1
ATOM 9221 C CA B THR D 2 136 ? 30.474 -7.543 -18.196 0.50 27.39 183 THR D CA 1
ATOM 9222 C C . THR D 2 136 ? 30.458 -6.237 -17.412 1.00 26.45 183 THR D C 1
ATOM 9223 O O . THR D 2 136 ? 31.260 -6.007 -16.464 1.00 25.46 183 THR D O 1
ATOM 9230 N N . ALA D 2 137 ? 29.575 -5.348 -17.865 1.00 25.87 184 ALA D N 1
ATOM 9231 C CA . ALA D 2 137 ? 29.493 -3.969 -17.365 1.00 25.96 184 ALA D CA 1
ATOM 9232 C C . ALA D 2 137 ? 29.405 -3.908 -15.861 1.00 24.14 184 ALA D C 1
ATOM 9233 O O . ALA D 2 137 ? 28.722 -4.725 -15.202 1.00 22.88 184 ALA D O 1
ATOM 9235 N N . PHE D 2 138 ? 30.114 -2.936 -15.291 1.00 24.12 185 PHE D N 1
ATOM 9236 C CA . PHE D 2 138 ? 29.954 -2.624 -13.865 1.00 23.36 185 PHE D CA 1
ATOM 9237 C C . PHE D 2 138 ? 28.499 -2.634 -13.427 1.00 22.99 185 PHE D C 1
ATOM 9238 O O . PHE D 2 138 ? 28.171 -3.269 -12.409 1.00 22.23 185 PHE D O 1
ATOM 9246 N N . ASP D 2 139 ? 27.633 -1.928 -14.140 1.00 23.44 186 ASP D N 1
ATOM 9247 C CA . ASP D 2 139 ? 26.243 -1.799 -13.679 1.00 25.11 186 ASP D CA 1
ATOM 9248 C C . ASP D 2 139 ? 25.577 -3.156 -13.567 1.00 23.99 186 ASP D C 1
ATOM 9249 O O . ASP D 2 139 ? 24.778 -3.360 -12.709 1.00 24.54 186 ASP D O 1
ATOM 9254 N N . ASP D 2 140 ? 25.919 -4.079 -14.444 1.00 24.03 187 ASP D N 1
ATOM 9255 C CA . ASP D 2 140 ? 25.298 -5.390 -14.455 1.00 24.10 187 ASP D CA 1
ATOM 9256 C C . ASP D 2 140 ? 25.833 -6.214 -13.343 1.00 21.82 187 ASP D C 1
ATOM 9257 O O . ASP D 2 140 ? 25.110 -6.961 -12.748 1.00 21.60 187 ASP D O 1
ATOM 9262 N N . GLN D 2 141 ? 27.116 -6.096 -13.075 1.00 21.45 188 GLN D N 1
ATOM 9263 C CA . GLN D 2 141 ? 27.711 -6.781 -11.938 1.00 21.09 188 GLN D CA 1
ATOM 9264 C C . GLN D 2 141 ? 27.127 -6.287 -10.626 1.00 21.79 188 GLN D C 1
ATOM 9265 O O . GLN D 2 141 ? 26.747 -7.100 -9.757 1.00 21.30 188 GLN D O 1
ATOM 9271 N N . LEU D 2 142 ? 27.054 -4.966 -10.467 1.00 22.08 189 LEU D N 1
ATOM 9272 C CA . LEU D 2 142 ? 26.450 -4.395 -9.267 1.00 21.68 189 LEU D CA 1
ATOM 9273 C C . LEU D 2 142 ? 24.992 -4.813 -9.149 1.00 22.35 189 LEU D C 1
ATOM 9274 O O . LEU D 2 142 ? 24.527 -5.178 -8.063 1.00 21.76 189 LEU D O 1
ATOM 9279 N N . LYS D 2 143 ? 24.269 -4.832 -10.263 1.00 23.68 190 LYS D N 1
ATOM 9280 C CA . LYS D 2 143 ? 22.879 -5.283 -10.206 1.00 24.95 190 LYS D CA 1
ATOM 9281 C C . LYS D 2 143 ? 22.785 -6.768 -9.759 1.00 24.73 190 LYS D C 1
ATOM 9282 O O . LYS D 2 143 ? 21.882 -7.151 -9.022 1.00 24.78 190 LYS D O 1
ATOM 9288 N N . SER D 2 144 ? 23.674 -7.625 -10.235 1.00 23.63 191 SER D N 1
ATOM 9289 C CA . SER D 2 144 ? 23.630 -9.031 -9.832 1.00 23.28 191 SER D CA 1
ATOM 9290 C C . SER D 2 144 ? 23.775 -9.097 -8.321 1.00 22.94 191 SER D C 1
ATOM 9291 O O . SER D 2 144 ? 23.116 -9.911 -7.662 1.00 22.50 191 SER D O 1
ATOM 9294 N N . ILE D 2 145 ? 24.682 -8.285 -7.774 1.00 22.72 192 ILE D N 1
ATOM 9295 C CA . ILE D 2 145 ? 24.903 -8.307 -6.320 1.00 22.17 192 ILE D CA 1
ATOM 9296 C C . ILE D 2 145 ? 23.663 -7.805 -5.573 1.00 21.83 192 ILE D C 1
ATOM 9297 O O . ILE D 2 145 ? 23.216 -8.452 -4.619 1.00 21.11 192 ILE D O 1
ATOM 9302 N N . ASP D 2 146 ? 23.101 -6.685 -6.022 1.00 22.45 193 ASP D N 1
ATOM 9303 C CA . ASP D 2 146 ? 21.891 -6.116 -5.391 1.00 24.15 193 ASP D CA 1
ATOM 9304 C C . ASP D 2 146 ? 20.681 -7.059 -5.495 1.00 24.30 193 ASP D C 1
ATOM 9305 O O . ASP D 2 146 ? 19.841 -7.100 -4.608 1.00 23.13 193 ASP D O 1
ATOM 9310 N N . THR D 2 147 ? 20.584 -7.814 -6.593 1.00 24.36 194 THR D N 1
ATOM 9311 C CA . THR D 2 147 ? 19.502 -8.796 -6.734 1.00 24.83 194 THR D CA 1
ATOM 9312 C C . THR D 2 147 ? 19.728 -9.892 -5.695 1.00 23.35 194 THR D C 1
ATOM 9313 O O . THR D 2 147 ? 18.805 -10.277 -5.002 1.00 23.81 194 THR D O 1
ATOM 9317 N N . ALA D 2 148 ? 20.979 -10.310 -5.541 1.00 22.08 195 ALA D N 1
ATOM 9318 C CA . ALA D 2 148 ? 21.363 -11.305 -4.552 1.00 21.41 195 ALA D CA 1
ATOM 9319 C C . ALA D 2 148 ? 21.038 -10.832 -3.140 1.00 21.64 195 ALA D C 1
ATOM 9320 O O . ALA D 2 148 ? 20.495 -11.577 -2.332 1.00 22.74 195 ALA D O 1
ATOM 9322 N N . ILE D 2 149 ? 21.361 -9.578 -2.834 1.00 21.89 196 ILE D N 1
ATOM 9323 C CA . ILE D 2 149 ? 21.065 -9.012 -1.521 1.00 21.50 196 ILE D CA 1
ATOM 9324 C C . ILE D 2 149 ? 19.540 -9.027 -1.263 1.00 22.67 196 ILE D C 1
ATOM 9325 O O . ILE D 2 149 ? 19.079 -9.492 -0.186 1.00 21.93 196 ILE D O 1
ATOM 9330 N N . ASN D 2 150 ? 18.763 -8.569 -2.236 1.00 22.89 197 ASN D N 1
ATOM 9331 C CA . ASN D 2 150 ? 17.321 -8.528 -2.100 1.00 24.88 197 ASN D CA 1
ATOM 9332 C C . ASN D 2 150 ? 16.764 -9.919 -1.858 1.00 24.03 197 ASN D C 1
ATOM 9333 O O . ASN D 2 150 ? 15.864 -10.077 -1.055 1.00 23.77 197 ASN D O 1
ATOM 9338 N N . THR D 2 151 ? 17.267 -10.894 -2.603 1.00 23.65 198 THR D N 1
ATOM 9339 C CA . THR D 2 151 ? 16.806 -12.269 -2.506 1.00 23.68 198 THR D CA 1
ATOM 9340 C C . THR D 2 151 ? 17.066 -12.792 -1.120 1.00 23.17 198 THR D C 1
ATOM 9341 O O . THR D 2 151 ? 16.187 -13.378 -0.506 1.00 22.82 198 THR D O 1
ATOM 9345 N N . VAL D 2 152 ? 18.275 -12.587 -0.597 1.00 21.92 199 VAL D N 1
ATOM 9346 C CA . VAL D 2 152 ? 18.574 -13.074 0.742 1.00 21.12 199 VAL D CA 1
ATOM 9347 C C . VAL D 2 152 ? 17.702 -12.351 1.782 1.00 22.84 199 VAL D C 1
ATOM 9348 O O . VAL D 2 152 ? 17.150 -12.948 2.725 1.00 21.90 199 VAL D O 1
ATOM 9352 N N . SER D 2 153 ? 17.610 -11.048 1.621 1.00 22.18 200 SER D N 1
ATOM 9353 C CA . SER D 2 153 ? 16.834 -10.243 2.523 1.00 24.84 200 SER D CA 1
ATOM 9354 C C . SER D 2 153 ? 15.348 -10.607 2.534 1.00 25.28 200 SER D C 1
ATOM 9355 O O . SER D 2 153 ? 14.696 -10.641 3.562 1.00 26.94 200 SER D O 1
ATOM 9358 N N . THR D 2 154 ? 14.824 -10.927 1.382 1.00 25.82 201 THR D N 1
ATOM 9359 C CA . THR D 2 154 ? 13.438 -11.345 1.274 1.00 26.51 201 THR D CA 1
ATOM 9360 C C . THR D 2 154 ? 13.252 -12.712 1.928 1.00 26.61 201 THR D C 1
ATOM 9361 O O . THR D 2 154 ? 12.267 -12.926 2.596 1.00 26.04 201 THR D O 1
ATOM 9365 N N . GLN D 2 155 ? 14.193 -13.642 1.734 1.00 25.70 202 GLN D N 1
ATOM 9366 C CA . GLN D 2 155 ? 14.054 -14.972 2.351 1.00 26.80 202 GLN D CA 1
ATOM 9367 C C . GLN D 2 155 ? 14.060 -14.813 3.900 1.00 27.24 202 GLN D C 1
ATOM 9368 O O . GLN D 2 155 ? 13.315 -15.493 4.634 1.00 26.83 202 GLN D O 1
ATOM 9374 N N . ARG D 2 156 ? 14.899 -13.905 4.401 1.00 27.84 203 ARG D N 1
ATOM 9375 C CA . ARG D 2 156 ? 14.979 -13.679 5.861 1.00 28.75 203 ARG D CA 1
ATOM 9376 C C . ARG D 2 156 ? 13.640 -13.117 6.422 1.00 28.44 203 ARG D C 1
ATOM 9377 O O . ARG D 2 156 ? 13.116 -13.579 7.433 1.00 28.73 203 ARG D O 1
ATOM 9385 N N . ALA D 2 157 ? 13.085 -12.140 5.727 1.00 27.53 204 ALA D N 1
ATOM 9386 C CA . ALA D 2 157 ? 11.844 -11.526 6.128 1.00 28.73 204 ALA D CA 1
ATOM 9387 C C . ALA D 2 157 ? 10.726 -12.559 6.126 1.00 29.52 204 ALA D C 1
ATOM 9388 O O . ALA D 2 157 ? 9.875 -12.568 7.041 1.00 29.72 204 ALA D O 1
ATOM 9390 N N . LYS D 2 158 ? 10.720 -13.425 5.114 1.00 29.53 205 LYS D N 1
ATOM 9391 C CA . LYS D 2 158 ? 9.719 -14.486 5.038 1.00 31.37 205 LYS D CA 1
ATOM 9392 C C . LYS D 2 158 ? 9.817 -15.400 6.242 1.00 30.64 205 LYS D C 1
ATOM 9393 O O . LYS D 2 158 ? 8.811 -15.751 6.840 1.00 31.79 205 LYS D O 1
ATOM 9399 N N . LEU D 2 159 ? 11.043 -15.760 6.609 1.00 29.13 206 LEU D N 1
ATOM 9400 C CA . LEU D 2 159 ? 11.273 -16.607 7.756 1.00 29.08 206 LEU D CA 1
ATOM 9401 C C . LEU D 2 159 ? 10.877 -15.904 9.070 1.00 28.32 206 LEU D C 1
ATOM 9402 O O . LEU D 2 159 ? 10.477 -16.559 10.009 1.00 29.51 206 LEU D O 1
ATOM 9407 N N . GLY D 2 160 ? 10.963 -14.581 9.110 1.00 26.37 207 GLY D N 1
ATOM 9408 C CA . GLY D 2 160 ? 10.544 -13.815 10.283 1.00 26.63 207 GLY D CA 1
ATOM 9409 C C . GLY D 2 160 ? 9.020 -13.884 10.487 1.00 27.47 207 GLY D C 1
ATOM 9410 O O . GLY D 2 160 ? 8.505 -13.975 11.620 1.00 27.30 207 GLY D O 1
ATOM 9411 N N . ALA D 2 161 ? 8.295 -13.881 9.382 1.00 26.55 208 ALA D N 1
ATOM 9412 C CA . ALA D 2 161 ? 6.846 -13.985 9.430 1.00 27.85 208 ALA D CA 1
ATOM 9413 C C . ALA D 2 161 ? 6.428 -15.353 9.955 1.00 28.81 208 ALA D C 1
ATOM 9414 O O . ALA D 2 161 ? 5.526 -15.429 10.796 1.00 30.65 208 ALA D O 1
ATOM 9416 N N . VAL D 2 162 ? 7.086 -16.424 9.501 1.00 27.96 209 VAL D N 1
ATOM 9417 C CA . VAL D 2 162 ? 6.756 -17.766 9.967 1.00 28.75 209 VAL D CA 1
ATOM 9418 C C . VAL D 2 162 ? 7.105 -17.931 11.433 1.00 29.20 209 VAL D C 1
ATOM 9419 O O . VAL D 2 162 ? 6.340 -18.518 12.199 1.00 30.95 209 VAL D O 1
ATOM 9423 N N . GLN D 2 163 ? 8.282 -17.453 11.835 1.00 28.88 210 GLN D N 1
ATOM 9424 C CA . GLN D 2 163 ? 8.679 -17.494 13.235 1.00 30.03 210 GLN D CA 1
ATOM 9425 C C . GLN D 2 163 ? 7.629 -16.829 14.138 1.00 30.69 210 GLN D C 1
ATOM 9426 O O . GLN D 2 163 ? 7.341 -17.296 15.223 1.00 32.64 210 GLN D O 1
ATOM 9432 N N . ASN D 2 164 ? 7.073 -15.724 13.682 1.00 30.29 211 ASN D N 1
ATOM 9433 C CA . ASN D 2 164 ? 6.077 -14.978 14.426 1.00 31.33 211 ASN D CA 1
ATOM 9434 C C . ASN D 2 164 ? 4.798 -15.776 14.551 1.00 32.65 211 ASN D C 1
ATOM 9435 O O . ASN D 2 164 ? 4.164 -15.801 15.604 1.00 33.76 211 ASN D O 1
ATOM 9440 N N . ARG D 2 165 ? 4.467 -16.489 13.485 1.00 32.56 212 ARG D N 1
ATOM 9441 C CA . ARG D 2 165 ? 3.319 -17.373 13.449 1.00 33.49 212 ARG D CA 1
ATOM 9442 C C . ARG D 2 165 ? 3.506 -18.489 14.484 1.00 33.91 212 ARG D C 1
ATOM 9443 O O . ARG D 2 165 ? 2.579 -18.835 15.248 1.00 34.43 212 ARG D O 1
ATOM 9451 N N . LEU D 2 166 ? 4.712 -19.028 14.534 1.00 32.67 213 LEU D N 1
ATOM 9452 C CA . LEU D 2 166 ? 5.027 -20.121 15.479 1.00 33.29 213 LEU D CA 1
ATOM 9453 C C . LEU D 2 166 ? 5.045 -19.638 16.945 1.00 33.98 213 LEU D C 1
ATOM 9454 O O . LEU D 2 166 ? 4.650 -20.363 17.852 1.00 35.58 213 LEU D O 1
ATOM 9459 N N . GLU D 2 167 ? 5.483 -18.411 17.188 1.00 33.66 214 GLU D N 1
ATOM 9460 C CA . GLU D 2 167 ? 5.410 -17.858 18.554 1.00 34.80 214 GLU D CA 1
ATOM 9461 C C . GLU D 2 167 ? 3.946 -17.717 19.017 1.00 35.77 214 GLU D C 1
ATOM 9462 O O . GLU D 2 167 ? 3.598 -18.104 20.147 1.00 36.31 214 GLU D O 1
ATOM 9468 N N . HIS D 2 168 ? 3.088 -17.218 18.131 1.00 35.46 215 HIS D N 1
ATOM 9469 C CA . HIS D 2 168 ? 1.668 -17.121 18.426 1.00 36.93 215 HIS D CA 1
ATOM 9470 C C . HIS D 2 168 ? 1.042 -18.479 18.640 1.00 38.83 215 HIS D C 1
ATOM 9471 O O . HIS D 2 168 ? 0.171 -18.608 19.493 1.00 40.36 215 HIS D O 1
ATOM 9478 N N . THR D 2 169 ? 1.448 -19.477 17.865 1.00 39.87 216 THR D N 1
ATOM 9479 C CA . THR D 2 169 ? 0.870 -20.813 17.986 1.00 41.17 216 THR D CA 1
ATOM 9480 C C . THR D 2 169 ? 1.196 -21.390 19.359 1.00 41.91 216 THR D C 1
ATOM 9481 O O . THR D 2 169 ? 0.336 -21.968 20.010 1.00 44.21 216 THR D O 1
ATOM 9485 N N . ILE D 2 170 ? 2.439 -21.199 19.793 1.00 39.47 217 ILE D N 1
ATOM 9486 C CA . ILE D 2 170 ? 2.874 -21.606 21.129 1.00 39.90 217 ILE D CA 1
ATOM 9487 C C . ILE D 2 170 ? 2.016 -20.960 22.233 1.00 41.32 217 ILE D C 1
ATOM 9488 O O . ILE D 2 170 ? 1.453 -21.650 23.082 1.00 42.01 217 ILE D O 1
ATOM 9493 N N . ASN D 2 171 ? 1.850 -19.643 22.176 1.00 40.81 218 ASN D N 1
ATOM 9494 C CA . ASN D 2 171 ? 0.989 -18.968 23.141 1.00 42.61 218 ASN D CA 1
ATOM 9495 C C . ASN D 2 171 ? -0.440 -19.543 23.105 1.00 43.96 218 ASN D C 1
ATOM 9496 O O . ASN D 2 171 ? -1.072 -19.772 24.153 1.00 46.00 218 ASN D O 1
ATOM 9501 N N . ASN D 2 172 ? -0.924 -19.842 21.909 1.00 43.50 219 ASN D N 1
ATOM 9502 C CA . ASN D 2 172 ? -2.272 -20.349 21.753 1.00 44.93 219 ASN D CA 1
ATOM 9503 C C . ASN D 2 172 ? -2.438 -21.705 22.436 1.00 47.01 219 ASN D C 1
ATOM 9504 O O . ASN D 2 172 ? -3.429 -21.948 23.135 1.00 48.57 219 ASN D O 1
ATOM 9509 N N . LEU D 2 173 ? -1.463 -22.587 22.223 1.00 47.17 220 LEU D N 1
ATOM 9510 C CA . LEU D 2 173 ? -1.518 -23.956 22.760 1.00 49.27 220 LEU D CA 1
ATOM 9511 C C . LEU D 2 173 ? -1.402 -23.937 24.275 1.00 50.89 220 LEU D C 1
ATOM 9512 O O . LEU D 2 173 ? -2.039 -24.735 24.945 1.00 53.00 220 LEU D O 1
ATOM 9517 N N . GLY D 2 174 ? -0.580 -23.024 24.798 1.00 51.15 221 GLY D N 1
ATOM 9518 C CA . GLY D 2 174 ? -0.402 -22.816 26.242 1.00 52.84 221 GLY D CA 1
ATOM 9519 C C . GLY D 2 174 ? -1.700 -22.382 26.894 1.00 54.86 221 GLY D C 1
ATOM 9520 O O . GLY D 2 174 ? -2.080 -22.895 27.935 1.00 57.36 221 GLY D O 1
ATOM 9521 N N . ALA D 2 175 ? -2.386 -21.445 26.255 1.00 54.90 222 ALA D N 1
ATOM 9522 C CA . ALA D 2 175 ? -3.770 -21.145 26.565 1.00 56.66 222 ALA D CA 1
ATOM 9523 C C . ALA D 2 175 ? -4.664 -22.298 26.088 1.00 57.79 222 ALA D C 1
ATOM 9524 O O . ALA D 2 175 ? -5.571 -22.712 26.805 1.00 60.75 222 ALA D O 1
#

Solvent-accessible surface area: 50573 Å² total; per-residue (Å²): 128,120,12,26,49,111,53,101,63,0,19,0,0,80,74,54,12,137,133,20,15,115,24,51,13,85,0,35,47,0,1,0,0,12,6,33,0,69,83,0,60,72,105,24,4,53,99,5,60,4,0,56,51,0,22,0,7,26,7,65,84,27,0,37,0,93,67,28,1,0,124,45,3,65,36,0,51,40,0,57,0,9,38,0,81,111,8,98,24,60,84,9,0,0,49,36,0,49,73,0,48,26,0,8,0,9,32,0,76,16,76,18,54,4,0,56,23,83,31,0,113,31,0,75,26,0,40,65,0,23,0,69,24,15,72,0,105,74,2,78,6,17,76,34,0,84,92,1,186,97,3,54,10,0,6,0,5,58,0,86,1,85,5,0,11,51,118,7,8,96,19,6,34,53,21,90,1,52,35,5,70,2,11,22,0,16,2,68,57,2,60,58,161,64,162,14,40,100,142,2,40,28,4,3,99,119,10,36,2,42,31,0,12,0,14,2,2,1,0,18,9,23,21,0,66,111,0,0,80,25,0,53,37,6,118,1,96,21,1,46,0,15,33,0,9,9,0,0,7,5,100,62,43,128,24,8,104,9,6,19,36,116,0,0,114,8,2,82,54,2,17,3,70,39,4,37,0,10,100,0,30,2,49,6,4,44,133,17,2,2,14,19,3,64,52,1,63,71,2,32,0,13,76,6,25,0,60,91,15,42,66,42,1,1,135,19,2,84,97,0,64,90,0,34,0,10,85,2,79,1,22,54,4,61,49,118,23,2,67,50,0,77,106,0,51,35,1,34,0,7,114,9,89,0,139,50,10,23,96,98,2,4,95,39,0,58,48,0,69,50,0,12,0,10,38,5,84,0,125,37,16,35,112,26,14,4,90,173,11,119,41,4,97,81,0,64,0,45,85,11,42,0,35,27,60,60,113,148,2,43,35,4,2,104,23,0,77,124,20,42,127,42,24,54,58,51,1,120,5,64,89,80,41,72,55,0,102,61,31,157,14,167,104,86,76,65,26,70,64,100,3,26,57,37,0,101,53,0,21,44,7,0,96,47,0,35,34,11,0,53,94,0,33,10,15,0,6,1,0,33,23,0,0,32,43,3,40,81,29,29,121,168,96,55,163,73,31,32,44,2,65,89,2,4,49,34,2,15,128,69,0,40,18,10,0,84,154,12,85,42,108,70,101,84,3,0,35,21,101,37,27,116,126,10,7,74,24,84,19,22,67,72,105,64,54,89,26,66,5,117,4,84,26,1,24,0,95,61,14,42,0,78,90,13,32,1,70,51,50,113,81,48,49,58,104,85,4,28,141,39,0,44,69,0,18,94,56,2,36,68,13,21,22,131,1,9,25,29,28,12,79,0,74,4,8,35,67,31,20,71,44,112,31,29,60,113,66,148,63,0,20,0,0,77,64,53,29,135,132,22,25,132,27,79,59,146,4,37,50,0,1,0,0,14,5,30,0,68,78,0,53,70,110,23,3,74,70,4,97,32,0,90,51,0,22,0,7,27,7,67,81,28,0,37,0,97,70,29,2,0,121,24,2,68,48,1,53,40,0,59,0,8,38,0,82,111,8,98,26,60,83,9,0,0,50,34,1,48,73,0,48,28,0,7,0,10,31,0,74,16,75,18,54,4,0,55,23,83,30,0,116,30,0,74,26,0,30,40,0,24,0,68,24,16,72,0,106,74,2,80,5,17,76,33,0,83,91,2,185,99,4,34,6,1,7,0,4,55,0,85,2,86,4,0,12,52,114,9,7,95,20,6,34,54,22,58,1,21,25,5,68,3,11,24,0,16,3,71,56,2,62,59,165,64,142,14,37,156,138,1,41,28,3,4,101,117,11,34,2,0,14,0,12,0,14,3,1,1,0,18,11,23,20,0,69,112,1,0,80,24,0,52,38,4,119,2,18,13,1,44,0,14,31,0,9,11,0,0,9,4,100,60,41,130,26,6,108,11,5,20,37,113,0,0,113,9,2,82,53,2,18,3,35,36,2,36,0,11,90,0,29,2,52,6,3,53,139,17,2,3,16,23,3,67,52,1,23,51,2,30,0,12,75,6,27,0,61,103,22,25,75,46,1,6,146,24,4,80,90,0,32,33,0,40,0,10,88,3,73,3,22,58,3,66,41,110,20,1,60,98,0,70,101,0,33,49,1,34,0,7,115,9,88,0,138,51,10,23,93,102,1,2,88,25,0,55,47,0,65,47,0,11,0,10,36,6,82,0,125,38,16,35,114,29,10,3,88,160,11,117,38,6,96,83,0,65,0,47,86,12,44,0,36,28,60,60,112,152,2,44,35,4,1,106,24,0,91,121,19,56,128,43,25,51,56,52,2,119,4,64,88,81,40,74,55,0,54,62,31,157,15,167,87,156,120,104,26,65,57,103,2,26,61,34,0,102,56,0,21,43,6,0,97,46,0,34,36,11,1,51,87,0,36,11,12,0,8,1,0,34,24,0,0,35,44,4,39,82,31,28,119,170,97,55,167,74,34,32,46,2,64,90,1,4,50,31,1,15,129,68,0,40,19,10,0,84,154,14,86,43,106,72,97,85,4,0,35,18,98,36,31,109,118,9,8,73,21,83,17,23,61,72,107,65,53,91,25,65,5,121,3,85,25,1,25,0,96,62,14,42,0,78,91,15,31,1,70,51,51,111,81,48,48,57,104,85,4,30,143,39,0,45,72,1,17,96,58,2,38,68,13,22,23,132,2,10,26,30,27,11,82,0,74,6,12,36,70,32,19,73,48

B-factor: mean 33.31, std 11.58, range [15.04, 84.67]

Organism: Eptatretus burgeri (NCBI:txid7764)

CATH classification: 1.20.1330.10

Nearest PDB structures (foldseek):
  5gy2-assembly2_D  TM=1.006E+00  e=4.847E-24  Bacillus spizizenii str. W23
  6t17-assembly1_B  TM=9.369E-01  e=1.186E-13  Kurthia sp. 11kri321
  8cvi-assembly1_W  TM=9.351E-01  e=9.454E-10  Escherichia coli
  8cvi-assembly1_S  TM=9.325E-01  e=2.507E-09  Escherichia coli
  6pwb-assembly1_AR  TM=8.873E-01  e=1.436E-08  Leptospira biflexa serovar Patoc strain 'Patoc 1 (Paris)'

Sequence (1221 aa):
SECSVIGYNAICINRGLHQVPELPAHVNYVDLSLNSIAELNETTSFSRLQDLQFLKVEQQTPGLVIRNNTFRGLSSLIILKLDYNQFLQLETGAFNGLANLEVLTLTQCNLDGAVLSGNFFKPLTSLEMLVLRDNNIKKIQPASFFLNMRRFHVLDLTFNKVKSICCEEDLLNFQGKHFTLLRLSSITLQQDMNEYWLGWEKCCGNPFKNTSITTLDLSGNGFKESMAKRFFDAIAGTKIQSLILSNSYNMGSSSFGHTNFKDPDNFTFKGLEASGVKTCDLSKSKIFALLKSVFSHFTDLEQLTLAQNEINKIDDNAFWWGLTHLLKLNLSQNFLGSIDSRMFENLDKLEVLDLSYNHIRALGDQSFLGLPNLKELALDTNQLKSVPDGIFDRLTSLQKIWLHTNPWDCSCPRIDYLSRWLNKNSQKEQGSAKCSGSGKPVRSIICPGQIRGLEMASKNSQDGISLIQTAEGALTETHAILQRMRELTVQAGNTGTQQAEDLGAIKDEMDALIEEEIDGISNRTEFNGKKLLDGTNSSTDGFTFQIGANAGQQLNVKIDSMSSTALGVNNALDVTDFAATTAFDDQLKSIDTAINTVSTQRAKLGAVQNRLEHTTINNLGAECSVIGYNAICINRGLHQVPELPAHVNYVDLSLNSIAELNETSFSRLQDLQFLKVEQQTPGLVIRNNTFRGLSSLIILKLDYNQFLQLETGAFNGLANLEVLTLTQCNLDGAVLSGNFFKPLTSLEMLVLRDNNIKKIQPASFFLNMRRFHVLDLTFNKVKSICCEEDLLNFQGKHFTLLRLSSITLQQDMNEYWLGWEKCCGNPFKNTSITTLDLSGNGFKESMAKRFFDAIAGTKIQSLILSNSYNMGSSFGHTNFKDPDNFTFKGLEASGVKTCDLSKSKIFALLKSVFSHFTDLEQLTLAQNEINKIDDNAFWWGLTHLLKLNLSQNFLGSIDSRMFENLDKLEVLDLSYNHIRALGDQSFLGLPNLKELALDTNQLKSVPDGIFDRLTSLQKIWLHTNPWDCSSCPRIDYLSRWLNKNSQKEQGSAKCSGSGKPVRSIICPGQIRGLEMASKNSQDGISLIQTAEGALTETHAILQRMRELTVQAGNTGTQQAEEDLGAIKDEMDALIEEIDGISNRTEFNGKKLLDGTNSTDGFTFQIGANAGQQLNVKIDSMSSTALGVNNALDVTDFAATTAFDDQLKSIDTAINTVSTQRAKLGAVQNRLEHTINNLGA

Radius of gyration: 38.39 Å; Cα contacts (8 Å, |Δi|>4): 3110; chains: 4; bounding box: 108×67×119 Å